Protein AF-A0AA39LJL6-F1 (afdb_monomer)

Organism: NCBI:txid289476

Sequence (755 aa):
MDDAKNMALLFFMDHLIQKNGRRTIHDLSCQFGARGFTEEMREAVGTTQEGLTDFLNNHPSLFTVEGDQVTLKGYGDMNGSNNPLLQAAGTNRTRDYVKEAVEFFEAKLTKFGPELQIKSLLGHRSQAAPEVRLVSGRHLKDFCEFLQAQTEFFVVEGDRVRLKNMPEPTEASIELDDEGKPLAGVKAKQAAVEFLRGVLEQNDDQPIPLDGFYQRFCERFSHAVRQEVATNPKELLQFLKLNRNVFFIRSNKVSLVKNRPEDGSESTGSTTDSDPPDNNNSLFPLNKNSLAHIGLVKALKPAQDAVSRIWDDLNQMDDAFVGIDFKLVTLGGQGEEFLSLVVCATNSQITVFDLAHSEVVLMESGLKELLESERIVKVMHDARRVSTLLAHRYAVNMRKVFDTQVAHAILQYEKFGKAINDQRSISFLNLQRVYYPQSIMMSDATPRKLSQSPSWGTRPITDDMLLSVVEECHCIVTALYRIMNAHLGPHMRGLFEEKCMEALLASPSRPPPQVPPIQNFGSYRSPRRVGPSASPVQSQSPMLIESPRPRMCDTLDIWISISLDAVSTLPRCRTEREMTSKNPPLKWTNADDGKTLIVTVDVPDLSVEEVNFDTNVFRLKATDSSRNLYDVALQLFGDVLGDQMRKSPGQQKLQIRVPKVDANEWPRLTAERAKCAWITADFANYSPLESRDEPLPDPLLDCAIQAPYKSFRQMLHPEYDEEVEESRRIAEESKRRVMKMMRDAKRKKKSDESA

InterPro domains:
  IPR002562 3'-5' exonuclease domain [PF01612] (341-465)
  IPR002562 3'-5' exonuclease domain [SM00474] (294-489)
  IPR007052 CS domain [PS51203] (581-670)
  IPR008978 HSP20-like chaperone [G3DSA:2.60.40.790] (581-696)
  IPR008978 HSP20-like chaperone [SSF49764] (591-685)
  IPR012337 Ribonuclease H-l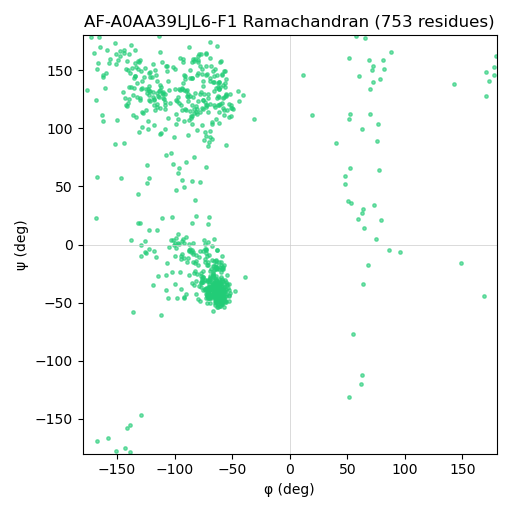ike superfamily [SSF53098] (283-489)
  IPR036397 Ribonuclease H superfamily [G3DSA:3.30.420.10] (271-504)
  IPR052144 piRNA biogenesis EXD1-related protein [PTHR46628] (59-478)
  IPR056589 Egal-1, winged helix domain [PF23713] (6-75)
  IPR056589 Egal-1, winged helix domain [PF23713] (100-165)
  IPR056589 Egal-1, winged helix domain [PF23713] (190-258)

Nearest PDB structures (foldseek):
  7krj-assembly1_C  TM=8.911E-01  e=1.426E-08  Homo sapiens
  7c45-assembly1_A  TM=6.837E-01  e=2.761E-08  Trypanosoma brucei brucei TREU927
  5fis-assembly1_B  TM=7.021E-01  e=4.788E-08  Bombyx mori
  2jki-assembly3_U  TM=7.926E-01  e=1.931E-05  Arabidopsis thaliana
  2kmw-assembly1_A  TM=5.940E-01  e=6.787E-06  Arabidopsis thaliana

Structure (mmCIF, N/CA/C/O backbone):
data_AF-A0AA39LJL6-F1
#
_entry.id   AF-A0AA39LJL6-F1
#
loop_
_atom_site.group_PDB
_atom_site.id
_atom_site.type_symbol
_atom_site.label_atom_id
_atom_site.label_alt_id
_atom_site.label_comp_id
_atom_site.label_asym_id
_atom_site.label_entity_id
_atom_site.label_seq_id
_atom_site.pdbx_PDB_ins_code
_atom_site.Cartn_x
_atom_site.Cartn_y
_atom_site.Cartn_z
_atom_site.occupancy
_atom_site.B_iso_or_equiv
_atom_site.auth_seq_id
_atom_site.auth_comp_id
_atom_site.auth_asym_id
_atom_site.auth_atom_id
_atom_site.pdbx_PDB_model_num
ATOM 1 N N . MET A 1 1 ? 31.251 -54.274 -17.473 1.00 52.75 1 MET A N 1
ATOM 2 C CA . MET A 1 1 ? 32.516 -53.815 -16.854 1.00 52.75 1 MET A CA 1
ATOM 3 C C . MET A 1 1 ? 32.936 -52.459 -17.412 1.00 52.75 1 MET A C 1
ATOM 5 O O . MET A 1 1 ? 33.186 -51.566 -16.617 1.00 52.75 1 MET A O 1
ATOM 9 N N . ASP A 1 2 ? 32.967 -52.256 -18.733 1.00 65.12 2 ASP A N 1
ATOM 10 C CA . ASP A 1 2 ? 33.416 -50.968 -19.295 1.00 65.12 2 ASP A CA 1
ATOM 11 C C . ASP A 1 2 ? 32.451 -49.793 -19.045 1.00 65.12 2 ASP A C 1
ATOM 13 O O . ASP A 1 2 ? 32.913 -48.675 -18.839 1.00 65.12 2 ASP A O 1
ATOM 17 N N . ASP A 1 3 ? 31.140 -50.032 -18.915 1.00 72.50 3 ASP A N 1
ATOM 18 C CA . ASP A 1 3 ? 30.189 -48.981 -18.511 1.00 72.50 3 ASP A CA 1
ATOM 19 C C . ASP A 1 3 ? 30.489 -48.419 -17.111 1.00 72.50 3 ASP A C 1
ATOM 21 O O . ASP A 1 3 ? 30.455 -47.206 -16.910 1.00 72.50 3 ASP A O 1
ATOM 25 N N . ALA A 1 4 ? 30.875 -49.274 -16.156 1.00 76.50 4 ALA A N 1
ATOM 26 C CA . ALA A 1 4 ? 31.262 -48.851 -14.809 1.00 76.50 4 ALA A CA 1
ATOM 27 C C . ALA A 1 4 ? 32.560 -48.021 -14.812 1.00 76.50 4 ALA A C 1
ATOM 29 O O . ALA A 1 4 ? 32.657 -47.028 -14.089 1.00 76.50 4 ALA A O 1
ATOM 30 N N . LYS A 1 5 ? 33.524 -48.359 -15.686 1.00 79.00 5 LYS A N 1
ATOM 31 C CA . LYS A 1 5 ? 34.720 -47.530 -15.924 1.00 79.00 5 LYS A CA 1
ATOM 32 C C . LYS A 1 5 ? 34.335 -46.169 -16.505 1.00 79.00 5 LYS A C 1
ATOM 34 O O . LYS A 1 5 ? 34.794 -45.148 -16.007 1.00 79.00 5 LYS A O 1
ATOM 39 N N . ASN A 1 6 ? 33.453 -46.133 -17.505 1.00 80.88 6 ASN A N 1
ATOM 40 C CA . ASN A 1 6 ? 32.987 -44.883 -18.113 1.00 80.88 6 ASN A CA 1
ATOM 41 C C . ASN A 1 6 ? 32.259 -43.981 -17.100 1.00 80.88 6 ASN A C 1
ATOM 43 O O . ASN A 1 6 ? 32.503 -42.775 -17.073 1.00 80.88 6 ASN A O 1
ATOM 47 N N . MET A 1 7 ? 31.434 -44.552 -16.217 1.00 80.19 7 MET A N 1
ATOM 48 C CA . MET A 1 7 ? 30.794 -43.800 -15.130 1.00 80.19 7 MET A CA 1
ATOM 49 C C . MET A 1 7 ? 31.815 -43.263 -14.119 1.00 80.19 7 MET A C 1
ATOM 51 O O . MET A 1 7 ? 31.715 -42.104 -13.716 1.00 80.19 7 MET A O 1
ATOM 55 N N . ALA A 1 8 ? 32.844 -44.041 -13.766 1.00 82.62 8 ALA A N 1
ATOM 56 C CA . ALA A 1 8 ? 33.945 -43.565 -12.928 1.00 82.62 8 ALA A CA 1
ATOM 57 C C . ALA A 1 8 ? 34.743 -42.417 -13.579 1.00 82.62 8 ALA A C 1
ATOM 59 O O . ALA A 1 8 ? 35.060 -41.436 -12.906 1.00 82.62 8 ALA A O 1
ATOM 60 N N . LEU A 1 9 ? 35.011 -42.483 -14.889 1.00 84.81 9 LEU A N 1
ATOM 61 C CA . LEU A 1 9 ? 35.675 -41.401 -15.628 1.00 84.81 9 LEU A CA 1
ATOM 62 C C . LEU A 1 9 ? 34.854 -40.107 -15.606 1.00 84.81 9 LEU A C 1
ATOM 64 O O . LEU A 1 9 ? 35.402 -39.044 -15.315 1.00 84.81 9 LEU A O 1
ATOM 68 N N . LEU A 1 10 ? 33.544 -40.192 -15.862 1.00 82.50 10 LEU A N 1
ATOM 69 C CA . LEU A 1 10 ? 32.638 -39.042 -15.790 1.00 82.50 10 LEU A CA 1
ATOM 70 C C . LEU A 1 10 ? 32.583 -38.450 -14.374 1.00 82.50 10 LEU A C 1
ATOM 72 O O . LEU A 1 10 ? 32.643 -37.231 -14.223 1.00 82.50 10 LEU A O 1
ATOM 76 N N . PHE A 1 11 ? 32.540 -39.301 -13.345 1.00 85.25 11 PHE A N 1
ATOM 77 C CA . PHE A 1 11 ? 32.537 -38.885 -11.943 1.00 85.25 11 PHE A CA 1
ATOM 78 C C . PHE A 1 11 ? 33.800 -38.091 -11.570 1.00 85.25 11 PHE A C 1
ATOM 80 O O . PHE A 1 11 ? 33.691 -36.993 -11.021 1.00 85.25 11 PHE A O 1
ATOM 87 N N . PHE A 1 12 ? 34.997 -38.590 -11.902 1.00 85.00 12 PHE A N 1
ATOM 88 C CA . PHE A 1 12 ? 36.243 -37.867 -11.618 1.00 85.00 12 PHE A CA 1
ATOM 89 C C . PHE A 1 12 ? 36.415 -36.613 -12.480 1.00 85.00 12 PHE A C 1
ATOM 91 O O . PHE A 1 12 ? 36.928 -35.604 -11.992 1.00 85.00 12 PHE A O 1
ATOM 98 N N . MET A 1 13 ? 35.944 -36.635 -13.730 1.00 79.69 13 MET A N 1
ATOM 99 C CA . MET A 1 13 ? 35.962 -35.463 -14.604 1.00 79.69 13 MET A CA 1
ATOM 100 C C . MET A 1 13 ? 35.087 -34.328 -14.047 1.00 79.69 13 MET A C 1
ATOM 102 O O . MET A 1 13 ? 35.556 -33.194 -13.982 1.00 79.69 13 MET A O 1
ATOM 106 N N . ASP A 1 14 ? 33.871 -34.619 -13.574 1.00 79.12 14 ASP A N 1
ATOM 107 C CA . ASP A 1 14 ? 32.998 -33.633 -12.919 1.00 79.12 14 ASP A CA 1
ATOM 108 C C . ASP A 1 14 ? 33.641 -33.058 -11.640 1.00 79.12 14 ASP A C 1
ATOM 110 O O . ASP A 1 14 ? 33.754 -31.839 -11.489 1.00 79.12 14 ASP A O 1
ATOM 114 N N . HIS A 1 15 ? 34.195 -33.909 -10.768 1.00 77.12 15 HIS A N 1
ATOM 115 C CA . HIS A 1 15 ? 34.875 -33.460 -9.542 1.00 77.12 15 HIS A CA 1
ATOM 116 C C . HIS A 1 15 ? 36.106 -32.575 -9.815 1.00 77.12 15 HIS A C 1
ATOM 118 O O . HIS A 1 15 ? 36.378 -31.641 -9.053 1.00 77.12 15 HIS A O 1
ATOM 124 N N . LEU A 1 16 ? 36.833 -32.820 -10.911 1.00 79.19 16 LEU A N 1
ATOM 125 C CA . LEU A 1 16 ? 37.924 -31.955 -11.368 1.00 79.19 16 LEU A CA 1
ATOM 126 C C . LEU A 1 16 ? 37.394 -30.636 -11.958 1.00 79.19 16 LEU A C 1
ATOM 128 O O . LEU A 1 16 ? 37.888 -29.569 -11.584 1.00 79.19 16 LEU A O 1
ATOM 132 N N . ILE A 1 17 ? 36.366 -30.671 -12.814 1.00 76.81 17 ILE A N 1
ATOM 133 C CA . ILE A 1 17 ? 35.735 -29.477 -13.414 1.00 76.81 17 ILE A CA 1
ATOM 134 C C . ILE A 1 17 ? 35.203 -28.528 -12.332 1.00 76.81 17 ILE A C 1
ATOM 136 O O . ILE A 1 17 ? 35.492 -27.329 -12.364 1.00 76.81 17 ILE A O 1
ATOM 140 N N . GLN A 1 18 ? 34.505 -29.056 -11.322 1.00 74.44 18 GLN A N 1
ATOM 141 C CA . GLN A 1 18 ? 33.979 -28.280 -10.191 1.00 74.44 18 GLN A CA 1
ATOM 142 C C . GLN A 1 18 ? 35.065 -27.548 -9.383 1.00 74.44 18 GLN A C 1
ATOM 144 O O . GLN A 1 18 ? 34.750 -26.643 -8.605 1.00 74.44 18 GLN A O 1
ATOM 149 N N . LYS A 1 19 ? 36.342 -27.935 -9.523 1.00 67.75 19 LYS A N 1
ATOM 150 C CA . LYS A 1 19 ? 37.458 -27.450 -8.701 1.00 67.75 19 LYS A CA 1
ATOM 151 C C . LYS A 1 19 ? 38.686 -27.018 -9.517 1.00 67.75 19 LYS A C 1
ATOM 153 O O . LYS A 1 19 ? 39.826 -27.261 -9.116 1.00 67.75 19 LYS A O 1
ATOM 158 N N . ASN A 1 20 ? 38.449 -26.295 -10.611 1.00 69.75 20 ASN A N 1
ATOM 159 C CA . ASN A 1 20 ? 39.468 -25.676 -11.474 1.00 69.75 20 ASN A CA 1
ATOM 160 C C . ASN A 1 20 ? 40.414 -26.669 -12.184 1.00 69.75 20 ASN A C 1
ATOM 162 O O . ASN A 1 20 ? 41.567 -26.338 -12.444 1.00 69.75 20 ASN A O 1
ATOM 166 N N . GLY A 1 21 ? 39.942 -27.877 -12.493 1.00 75.06 21 GLY A N 1
ATOM 167 C CA . GLY A 1 21 ? 40.648 -28.842 -13.340 1.00 75.06 21 GLY A CA 1
ATOM 168 C C . GLY A 1 21 ? 41.837 -29.555 -12.694 1.00 75.06 21 GLY A C 1
ATOM 169 O O . GLY A 1 21 ? 42.499 -30.314 -13.391 1.00 75.06 21 GLY A O 1
ATOM 170 N N . ARG A 1 22 ? 42.119 -29.350 -11.397 1.00 81.25 22 ARG A N 1
ATOM 171 C CA . ARG A 1 22 ? 43.263 -29.969 -10.696 1.00 81.25 22 ARG A CA 1
ATOM 172 C C . ARG A 1 22 ? 42.926 -30.442 -9.279 1.00 81.25 22 ARG A C 1
ATOM 174 O O . ARG A 1 22 ? 42.308 -29.697 -8.514 1.00 81.25 22 ARG A O 1
ATOM 181 N N . ARG A 1 23 ? 43.357 -31.646 -8.893 1.00 83.88 23 ARG A N 1
ATOM 182 C CA . ARG A 1 23 ? 43.227 -32.218 -7.532 1.00 83.88 23 ARG A CA 1
ATOM 183 C C . ARG A 1 23 ? 44.402 -33.129 -7.187 1.00 83.88 23 ARG A C 1
ATOM 185 O O . ARG A 1 23 ? 45.160 -33.487 -8.078 1.00 83.88 23 ARG A O 1
ATOM 192 N N . THR A 1 24 ? 44.562 -33.486 -5.914 1.00 87.75 24 THR A N 1
ATOM 193 C CA . THR A 1 24 ? 45.499 -34.550 -5.529 1.00 87.75 24 THR A CA 1
ATOM 194 C C . THR A 1 24 ? 44.869 -35.934 -5.685 1.00 87.75 24 THR A C 1
ATOM 196 O O . THR A 1 24 ? 43.641 -36.058 -5.667 1.00 87.75 24 THR A O 1
ATOM 199 N N . ILE A 1 25 ? 45.681 -36.986 -5.819 1.00 87.12 25 ILE A N 1
ATOM 200 C CA . ILE A 1 25 ? 45.177 -38.368 -5.865 1.00 87.12 25 ILE A CA 1
ATOM 201 C C . ILE A 1 25 ? 44.560 -38.730 -4.507 1.00 87.12 25 ILE A C 1
ATOM 203 O O . ILE A 1 25 ? 43.500 -39.353 -4.465 1.00 87.12 25 ILE A O 1
ATOM 207 N N . HIS A 1 26 ? 45.157 -38.263 -3.405 1.00 82.69 26 HIS A N 1
ATOM 208 C CA . HIS A 1 26 ? 44.580 -38.375 -2.063 1.00 82.69 26 HIS A CA 1
ATOM 209 C C . HIS A 1 26 ? 43.162 -37.766 -1.961 1.00 82.69 26 HIS A C 1
ATOM 211 O O . HIS A 1 26 ? 42.234 -38.427 -1.499 1.00 82.69 26 HIS A O 1
ATOM 217 N N . ASP A 1 27 ? 42.943 -36.535 -2.443 1.00 83.56 27 ASP A N 1
ATOM 218 C CA . ASP A 1 27 ? 41.620 -35.886 -2.383 1.00 83.56 27 ASP A CA 1
ATOM 219 C C . ASP A 1 27 ? 40.552 -36.622 -3.211 1.00 83.56 27 ASP A C 1
ATOM 221 O O . ASP A 1 27 ? 39.363 -36.602 -2.866 1.00 83.56 27 ASP A O 1
ATOM 225 N N . LEU A 1 28 ? 40.967 -37.244 -4.321 1.00 85.12 28 LEU A N 1
ATOM 226 C CA . LEU A 1 28 ? 40.095 -38.030 -5.193 1.00 85.12 28 LEU A CA 1
ATOM 227 C C . LEU A 1 28 ? 39.793 -39.414 -4.596 1.00 85.12 28 LEU A C 1
ATOM 229 O O . LEU A 1 28 ? 38.651 -39.862 -4.688 1.00 85.12 28 LEU A O 1
ATOM 233 N N . SER A 1 29 ? 40.750 -40.062 -3.921 1.00 83.12 29 SER A N 1
ATOM 234 C CA . SER A 1 29 ? 40.526 -41.356 -3.255 1.00 83.12 29 SER A CA 1
ATOM 235 C C . SER A 1 29 ? 39.564 -41.235 -2.066 1.00 83.12 29 SER A C 1
ATOM 237 O O . SER A 1 29 ? 38.728 -42.116 -1.852 1.00 83.12 29 SER A O 1
ATOM 239 N N . CYS A 1 30 ? 39.553 -40.094 -1.364 1.00 83.69 30 CYS A N 1
ATOM 240 C CA . CYS A 1 30 ? 38.527 -39.786 -0.361 1.00 83.69 30 CYS A CA 1
ATOM 241 C C . CYS A 1 30 ? 37.087 -39.775 -0.925 1.00 83.69 30 CYS A C 1
ATOM 243 O O . CYS A 1 30 ? 36.139 -39.959 -0.160 1.00 83.69 30 CYS A O 1
ATOM 245 N N . GLN A 1 31 ? 36.889 -39.607 -2.242 1.00 80.81 31 GLN A N 1
ATOM 246 C CA . GLN A 1 31 ? 35.553 -39.633 -2.860 1.00 80.81 31 GLN A CA 1
ATOM 247 C C . GLN A 1 31 ? 34.982 -41.048 -3.047 1.00 80.81 31 GLN A C 1
ATOM 249 O O . GLN A 1 31 ? 33.805 -41.182 -3.373 1.00 80.81 31 GLN A O 1
ATOM 254 N N . PHE A 1 32 ? 35.741 -42.116 -2.770 1.00 82.56 32 PHE A N 1
ATOM 255 C CA . PHE A 1 32 ? 35.222 -43.493 -2.813 1.00 82.56 32 PHE A CA 1
ATOM 256 C C . PHE A 1 32 ? 34.066 -43.758 -1.829 1.00 82.56 32 PHE A C 1
ATOM 258 O O . PHE A 1 32 ? 33.324 -44.729 -2.004 1.00 82.56 32 PHE A O 1
ATOM 265 N N . GLY A 1 33 ? 33.908 -42.917 -0.799 1.00 74.56 33 GLY A N 1
ATOM 266 C CA . GLY A 1 33 ? 32.777 -42.929 0.138 1.00 74.56 33 GLY A CA 1
ATOM 267 C C . GLY A 1 33 ? 31.660 -41.924 -0.184 1.00 74.56 33 GLY A C 1
ATOM 268 O O . GLY A 1 33 ? 30.704 -41.820 0.583 1.00 74.56 33 GLY A O 1
ATOM 269 N N . ALA A 1 34 ? 31.768 -41.155 -1.273 1.00 78.06 34 ALA A N 1
ATOM 270 C CA . ALA A 1 34 ? 30.808 -40.108 -1.607 1.00 78.06 34 ALA A CA 1
ATOM 271 C C . ALA A 1 34 ? 29.471 -40.678 -2.111 1.00 78.06 34 ALA A C 1
ATOM 273 O O . ALA A 1 34 ? 29.411 -41.693 -2.811 1.00 78.06 34 ALA A O 1
ATOM 274 N N . ARG A 1 35 ? 28.372 -39.983 -1.790 1.00 60.84 35 ARG A N 1
ATOM 275 C CA . ARG A 1 35 ? 27.005 -40.363 -2.179 1.00 60.84 35 ARG A CA 1
ATOM 276 C C . ARG A 1 35 ? 26.804 -40.176 -3.689 1.00 60.84 35 ARG A C 1
ATOM 278 O O . ARG A 1 35 ? 26.368 -39.120 -4.132 1.00 60.84 35 ARG A O 1
ATOM 285 N N . GLY A 1 36 ? 27.131 -41.214 -4.453 1.00 69.50 36 GLY A N 1
ATOM 286 C CA . GLY A 1 36 ? 27.108 -41.225 -5.920 1.00 69.50 36 GLY A CA 1
ATOM 287 C C . GLY A 1 36 ? 28.165 -42.142 -6.545 1.00 69.50 36 GLY A C 1
ATOM 288 O O . GLY A 1 36 ? 28.029 -42.502 -7.708 1.00 69.50 36 GLY A O 1
ATOM 289 N N . PHE A 1 37 ? 29.180 -42.562 -5.782 1.00 83.12 37 PHE A N 1
ATOM 290 C CA . PHE A 1 37 ? 30.172 -43.540 -6.229 1.00 83.12 37 PHE A CA 1
ATOM 291 C C . PHE A 1 37 ? 29.655 -44.965 -5.966 1.00 83.12 37 PHE A C 1
ATOM 293 O O . PHE A 1 37 ? 29.497 -45.361 -4.809 1.00 83.12 37 PHE A O 1
ATOM 300 N N . THR A 1 38 ? 29.321 -45.719 -7.019 1.00 82.44 38 THR A N 1
ATOM 301 C CA . THR A 1 38 ? 28.709 -47.054 -6.878 1.00 82.44 38 THR A CA 1
ATOM 302 C C . THR A 1 38 ? 29.741 -48.140 -6.564 1.00 82.44 38 THR A C 1
ATOM 304 O O . THR A 1 38 ? 30.943 -47.973 -6.775 1.00 82.44 38 THR A O 1
ATOM 307 N N . GLU A 1 39 ? 29.271 -49.284 -6.065 1.00 79.31 39 GLU A N 1
ATOM 308 C CA . GLU A 1 39 ? 30.121 -50.453 -5.802 1.00 79.31 39 GLU A CA 1
ATOM 309 C C . GLU A 1 39 ? 30.764 -50.989 -7.096 1.00 79.31 39 GLU A C 1
ATOM 311 O O . GLU A 1 39 ? 31.955 -51.275 -7.123 1.00 79.31 39 GLU A O 1
ATOM 316 N N . GLU A 1 40 ? 30.029 -50.962 -8.209 1.00 81.31 40 GLU A N 1
ATOM 317 C CA . GLU A 1 40 ? 30.520 -51.310 -9.550 1.00 81.31 40 GLU A CA 1
ATOM 318 C C . GLU A 1 40 ? 31.632 -50.360 -10.042 1.00 81.31 40 GLU A C 1
ATOM 320 O O . GLU A 1 40 ? 32.613 -50.799 -10.644 1.00 81.31 40 GLU A O 1
ATOM 325 N N . MET A 1 41 ? 31.527 -49.051 -9.762 1.00 80.50 41 MET A N 1
ATOM 326 C CA . MET A 1 41 ? 32.601 -48.082 -10.038 1.00 80.50 41 MET A CA 1
ATOM 327 C C . MET A 1 41 ? 33.831 -48.344 -9.154 1.00 80.50 41 MET A C 1
ATOM 329 O O . MET A 1 41 ? 34.963 -48.171 -9.602 1.00 80.50 41 MET A O 1
ATOM 333 N N . ARG A 1 42 ? 33.624 -48.799 -7.913 1.00 82.00 42 ARG A N 1
ATOM 334 C CA . ARG A 1 42 ? 34.694 -49.154 -6.971 1.00 82.00 42 ARG A CA 1
ATOM 335 C C . ARG A 1 42 ? 35.445 -50.419 -7.391 1.00 82.00 42 ARG A C 1
ATOM 337 O O . ARG A 1 42 ? 36.667 -50.443 -7.290 1.00 82.00 42 ARG A O 1
ATOM 344 N N . GLU A 1 43 ? 34.755 -51.429 -7.917 1.00 81.12 43 GLU A N 1
ATOM 345 C CA . GLU A 1 43 ? 35.398 -52.599 -8.536 1.00 81.12 43 GLU A CA 1
ATOM 346 C C . GLU A 1 43 ? 36.179 -52.229 -9.809 1.00 81.12 43 GLU A C 1
ATOM 348 O O . GLU A 1 43 ? 37.233 -52.800 -10.078 1.00 81.12 43 GLU A O 1
ATOM 353 N N . ALA A 1 44 ? 35.691 -51.252 -10.581 1.00 81.12 44 ALA A N 1
ATOM 354 C CA . ALA A 1 44 ? 36.303 -50.826 -11.840 1.00 81.12 44 ALA A CA 1
ATOM 355 C C . ALA A 1 44 ? 37.574 -49.962 -11.681 1.00 81.12 44 ALA A C 1
ATOM 357 O O . ALA A 1 44 ? 38.430 -49.981 -12.566 1.00 81.12 44 ALA A O 1
ATOM 358 N N . VAL A 1 45 ? 37.680 -49.202 -10.584 1.00 81.12 45 VAL A N 1
ATOM 359 C CA . VAL A 1 45 ? 38.801 -48.284 -10.274 1.00 81.12 45 VAL A CA 1
ATOM 360 C C . VAL A 1 45 ? 39.769 -48.873 -9.239 1.00 81.12 45 VAL A C 1
ATOM 362 O O . VAL A 1 45 ? 40.935 -48.489 -9.184 1.00 81.12 45 VAL A O 1
ATOM 365 N N . GLY A 1 46 ? 39.298 -49.812 -8.417 1.00 80.50 46 GLY A N 1
ATOM 366 C CA . GLY A 1 46 ? 40.008 -50.299 -7.239 1.00 80.50 46 GLY A CA 1
ATOM 367 C C . GLY A 1 46 ? 39.722 -49.463 -5.986 1.00 80.50 46 GLY A C 1
ATOM 368 O O . GLY A 1 46 ? 39.177 -48.362 -6.036 1.00 80.50 46 GLY A O 1
ATOM 369 N N . THR A 1 47 ? 40.086 -50.014 -4.828 1.00 77.94 47 THR A N 1
ATOM 370 C CA . THR A 1 47 ? 39.825 -49.431 -3.497 1.00 77.94 47 THR A CA 1
ATOM 371 C C . THR A 1 47 ? 41.016 -48.685 -2.895 1.00 77.94 47 THR A C 1
ATOM 373 O O . THR A 1 47 ? 40.894 -48.121 -1.808 1.00 77.94 47 THR A O 1
ATOM 376 N N . THR A 1 48 ? 42.168 -48.676 -3.570 1.00 83.44 48 THR A N 1
ATOM 377 C CA . THR A 1 48 ? 43.423 -48.086 -3.083 1.00 83.44 48 THR A CA 1
ATOM 378 C C . THR A 1 48 ? 43.808 -46.839 -3.882 1.00 83.44 48 THR A C 1
ATOM 380 O O . THR A 1 48 ? 43.405 -46.665 -5.033 1.00 83.44 48 THR A O 1
ATOM 383 N N . GLN A 1 49 ? 44.623 -45.965 -3.281 1.00 82.31 49 GLN A N 1
ATOM 384 C CA . GLN A 1 49 ? 45.174 -44.787 -3.965 1.00 82.31 49 GLN A CA 1
ATOM 385 C C . GLN A 1 49 ? 46.060 -45.189 -5.162 1.00 82.31 49 GLN A C 1
ATOM 387 O O . GLN A 1 49 ? 46.048 -44.518 -6.191 1.00 82.31 49 GLN A O 1
ATOM 392 N N . GLU A 1 50 ? 46.764 -46.318 -5.058 1.00 82.69 50 GLU A N 1
ATOM 393 C CA . GLU A 1 50 ? 47.550 -46.919 -6.145 1.00 82.69 50 GLU A CA 1
ATOM 394 C C . GLU A 1 50 ? 46.645 -47.356 -7.311 1.00 82.69 50 GLU A C 1
ATOM 396 O O . GLU A 1 50 ? 46.874 -46.940 -8.443 1.00 82.69 50 GLU A O 1
ATOM 401 N N . GLY A 1 51 ? 45.543 -48.068 -7.035 1.00 84.25 51 GLY A N 1
ATOM 402 C CA . GLY A 1 51 ? 44.568 -48.462 -8.062 1.00 84.25 51 GLY A CA 1
ATOM 403 C C . GLY A 1 51 ? 43.934 -47.266 -8.782 1.00 84.25 51 GLY A C 1
ATOM 404 O O . GLY A 1 51 ? 43.835 -47.265 -10.008 1.00 84.25 51 GLY A O 1
ATOM 405 N N . LEU A 1 52 ? 43.607 -46.195 -8.048 1.00 86.88 52 LEU A N 1
ATOM 406 C CA . LEU A 1 52 ? 43.147 -44.934 -8.643 1.00 86.88 52 LEU A CA 1
ATOM 407 C C . LEU A 1 52 ? 44.211 -44.289 -9.546 1.00 86.88 52 LEU A C 1
ATOM 409 O O . LEU A 1 52 ? 43.879 -43.749 -10.602 1.00 86.88 52 LEU A O 1
ATOM 413 N N . THR A 1 53 ? 45.481 -44.348 -9.141 1.00 86.12 53 THR A N 1
ATOM 414 C CA . THR A 1 53 ? 46.612 -43.814 -9.915 1.00 86.12 53 THR A CA 1
ATOM 415 C C . THR A 1 53 ? 46.749 -44.560 -11.242 1.00 86.12 53 THR A C 1
ATOM 417 O O . THR A 1 53 ? 46.793 -43.931 -12.300 1.00 86.12 53 THR A O 1
ATOM 420 N N . ASP A 1 54 ? 46.724 -45.892 -11.205 1.00 85.81 54 ASP A N 1
ATOM 421 C CA . ASP A 1 54 ? 46.787 -46.743 -12.396 1.00 85.81 54 ASP A CA 1
ATOM 422 C C . ASP A 1 54 ? 45.555 -46.567 -13.295 1.00 85.81 54 ASP A C 1
ATOM 424 O O . ASP A 1 54 ? 45.677 -46.478 -14.518 1.00 85.81 54 ASP A O 1
ATOM 428 N N . PHE A 1 55 ? 44.360 -46.443 -12.710 1.00 87.81 55 PHE A N 1
ATOM 429 C CA . PHE A 1 55 ? 43.128 -46.166 -13.448 1.00 87.81 55 PHE A CA 1
ATOM 430 C C . PHE A 1 55 ? 43.208 -44.841 -14.219 1.00 87.81 55 PHE A C 1
ATOM 432 O O . PHE A 1 55 ? 42.913 -44.805 -15.412 1.00 87.81 55 PHE A O 1
ATOM 439 N N . LEU A 1 56 ? 43.660 -43.756 -13.582 1.00 86.81 56 LEU A N 1
ATOM 440 C CA . LEU A 1 56 ? 43.798 -42.451 -14.240 1.00 86.81 56 LEU A CA 1
ATOM 441 C C . LEU A 1 56 ? 44.926 -42.444 -15.287 1.00 86.81 56 LEU A C 1
ATOM 443 O O . LEU A 1 56 ? 44.753 -41.867 -16.363 1.00 86.81 56 LEU A O 1
ATOM 447 N N . ASN A 1 57 ? 46.037 -43.143 -15.028 1.00 84.75 57 ASN A N 1
ATOM 448 C CA . ASN A 1 57 ? 47.139 -43.314 -15.983 1.00 84.75 57 ASN A CA 1
ATOM 449 C C . ASN A 1 57 ? 46.740 -44.105 -17.239 1.00 84.75 57 ASN A C 1
ATOM 451 O O . ASN A 1 57 ? 47.277 -43.841 -18.314 1.00 84.75 57 ASN A O 1
ATOM 455 N N . ASN A 1 58 ? 45.765 -45.014 -17.142 1.00 85.50 58 ASN A N 1
ATOM 456 C CA . ASN A 1 58 ? 45.189 -45.710 -18.298 1.00 85.50 58 ASN A CA 1
ATOM 457 C C . ASN A 1 58 ? 44.332 -44.799 -19.205 1.00 85.50 58 ASN A C 1
ATOM 459 O O . ASN A 1 58 ? 43.985 -45.198 -20.318 1.00 85.50 58 ASN A O 1
ATOM 463 N N . HIS A 1 59 ? 44.037 -43.558 -18.790 1.00 83.19 59 HIS A N 1
ATOM 464 C CA . HIS A 1 59 ? 43.278 -42.574 -19.574 1.00 83.19 59 HIS A CA 1
ATOM 465 C C . HIS A 1 59 ? 44.055 -41.257 -19.819 1.00 83.19 59 HIS A C 1
ATOM 467 O O . HIS A 1 59 ? 43.555 -40.160 -19.532 1.00 83.19 59 HIS A O 1
ATOM 473 N N . PRO A 1 60 ? 45.255 -41.319 -20.441 1.00 79.75 60 PRO A N 1
ATOM 474 C CA . PRO A 1 60 ? 46.153 -40.174 -20.606 1.00 79.75 60 PRO A CA 1
ATOM 475 C C . PRO A 1 60 ? 45.663 -39.154 -21.648 1.00 79.75 60 PRO A C 1
ATOM 477 O O . PRO A 1 60 ? 46.295 -38.117 -21.844 1.00 79.75 60 PRO A O 1
ATOM 480 N N . SER A 1 61 ? 44.563 -39.427 -22.355 1.00 77.50 61 SER A N 1
ATOM 481 C CA . SER A 1 61 ? 43.884 -38.458 -23.223 1.00 77.50 61 SER A CA 1
ATOM 482 C C . SER A 1 61 ? 43.052 -37.441 -22.437 1.00 77.50 61 SER A C 1
ATOM 484 O O . SER A 1 61 ? 42.818 -36.346 -22.939 1.00 77.50 61 SER A O 1
ATOM 486 N N . LEU A 1 62 ? 42.612 -37.796 -21.224 1.00 77.62 62 LEU A N 1
ATOM 487 C CA . LEU A 1 62 ? 41.762 -36.962 -20.369 1.00 77.62 62 LEU A CA 1
ATOM 488 C C . LEU A 1 62 ? 42.537 -36.391 -19.181 1.00 77.62 62 LEU A C 1
ATOM 490 O O . LEU A 1 62 ? 42.357 -35.222 -18.849 1.00 77.62 62 LEU A O 1
ATOM 494 N N . PHE A 1 63 ? 43.429 -37.173 -18.572 1.00 84.75 63 PHE A N 1
ATOM 495 C CA . PHE A 1 63 ? 44.156 -36.766 -17.370 1.00 84.75 63 PHE A CA 1
ATOM 496 C C . PHE A 1 63 ? 45.671 -36.694 -17.604 1.00 84.75 63 PHE A C 1
ATOM 498 O O . PHE A 1 63 ? 46.240 -37.420 -18.421 1.00 84.75 63 PHE A O 1
ATOM 505 N N . THR A 1 64 ? 46.328 -35.806 -16.863 1.00 83.88 64 THR A N 1
ATOM 506 C CA . THR A 1 64 ? 47.772 -35.807 -16.613 1.00 83.88 64 THR A CA 1
ATOM 507 C C . THR A 1 64 ? 47.969 -36.086 -15.129 1.00 83.88 64 THR A C 1
ATOM 509 O O . THR A 1 64 ? 47.384 -35.376 -14.309 1.00 83.88 64 THR A O 1
ATOM 512 N N . VAL A 1 65 ? 48.775 -37.088 -14.781 1.00 84.69 65 VAL A N 1
ATOM 513 C CA . VAL A 1 65 ? 49.127 -37.404 -13.391 1.00 84.69 65 VAL A CA 1
ATOM 514 C C . VAL A 1 65 ? 50.617 -37.125 -13.189 1.00 84.69 65 VAL A C 1
ATOM 516 O O . VAL A 1 65 ? 51.459 -37.738 -13.839 1.00 84.69 65 VAL A O 1
ATOM 519 N N . GLU A 1 66 ? 50.939 -36.185 -12.305 1.00 81.44 66 GLU A N 1
ATOM 520 C CA . GLU A 1 66 ? 52.303 -35.785 -11.946 1.00 81.44 66 GLU A CA 1
ATOM 521 C C . GLU A 1 66 ? 52.496 -35.949 -10.433 1.00 81.44 66 GLU A C 1
ATOM 523 O O . GLU A 1 66 ? 52.061 -35.121 -9.629 1.00 81.44 66 GLU A O 1
ATOM 528 N N . GLY A 1 67 ? 53.129 -37.054 -10.028 1.00 81.62 67 GLY A N 1
ATOM 529 C CA . GLY A 1 67 ? 53.270 -37.413 -8.615 1.00 81.62 67 GLY A CA 1
ATOM 530 C C . GLY A 1 67 ? 51.905 -37.642 -7.964 1.00 81.62 67 GLY A C 1
ATOM 531 O O . GLY A 1 67 ? 51.154 -38.502 -8.405 1.00 81.62 67 GLY A O 1
ATOM 532 N N . ASP A 1 68 ? 51.579 -36.857 -6.934 1.00 81.62 68 ASP A N 1
ATOM 533 C CA . ASP A 1 68 ? 50.264 -36.870 -6.274 1.00 81.62 68 ASP A CA 1
ATOM 534 C C . ASP A 1 68 ? 49.260 -35.885 -6.913 1.00 81.62 68 ASP A C 1
ATOM 536 O O . ASP A 1 68 ? 48.175 -35.711 -6.379 1.00 81.62 68 ASP A O 1
ATOM 540 N N . GLN A 1 69 ? 49.561 -35.216 -8.036 1.00 82.38 69 GLN A N 1
ATOM 541 C CA . GLN A 1 69 ? 48.650 -34.241 -8.658 1.00 82.38 69 GLN A CA 1
ATOM 542 C C . GLN A 1 69 ? 48.027 -34.747 -9.967 1.00 82.38 69 GLN A C 1
ATOM 544 O O . GLN A 1 69 ? 48.725 -35.151 -10.890 1.00 82.38 69 GLN A O 1
ATOM 549 N N . VAL A 1 70 ? 46.702 -34.647 -10.071 1.00 85.12 70 VAL A N 1
ATOM 550 C CA . VAL A 1 70 ? 45.894 -34.971 -11.254 1.00 85.12 70 VAL A CA 1
ATOM 551 C C . VAL A 1 70 ? 45.354 -33.682 -11.865 1.00 85.12 70 VAL A C 1
ATOM 553 O O . VAL A 1 70 ? 44.672 -32.910 -11.186 1.00 85.12 70 VAL A O 1
ATOM 556 N N . THR A 1 71 ? 45.612 -33.471 -13.154 1.00 81.25 71 THR A N 1
ATOM 557 C CA . THR A 1 71 ? 45.118 -32.328 -13.937 1.00 81.25 71 THR A CA 1
ATOM 558 C C . THR A 1 71 ? 44.308 -32.808 -15.142 1.00 81.25 71 THR A C 1
ATOM 560 O O . THR A 1 71 ? 44.708 -33.741 -15.834 1.00 81.25 71 THR A O 1
ATOM 563 N N . LEU A 1 72 ? 43.168 -32.170 -15.413 1.00 83.69 72 LEU A N 1
ATOM 564 C CA . LEU A 1 72 ? 42.307 -32.456 -16.561 1.00 83.69 72 LEU A CA 1
ATOM 565 C C . LEU A 1 72 ? 42.842 -31.757 -17.824 1.00 83.69 72 LEU A C 1
ATOM 567 O O . LEU A 1 72 ? 42.917 -30.526 -17.884 1.00 83.69 72 LEU A O 1
ATOM 571 N N . LYS A 1 73 ? 43.194 -32.529 -18.856 1.00 70.12 73 LYS A N 1
ATOM 572 C CA . LYS A 1 73 ? 43.692 -31.995 -20.131 1.00 70.12 73 LYS A CA 1
ATOM 573 C C . LYS A 1 73 ? 42.610 -31.172 -20.833 1.00 70.12 73 LYS A C 1
ATOM 575 O O . LYS A 1 73 ? 41.455 -31.576 -20.914 1.00 70.12 73 LYS A O 1
ATOM 580 N N . GLY A 1 74 ? 42.998 -30.001 -21.340 1.00 64.12 74 GLY A N 1
ATOM 581 C CA . GLY A 1 74 ? 42.087 -29.032 -21.960 1.00 64.12 74 GLY A CA 1
ATOM 582 C C . GLY A 1 74 ? 41.405 -28.061 -20.985 1.00 64.12 74 GLY A C 1
ATOM 583 O O . GLY A 1 74 ? 40.744 -27.130 -21.438 1.00 64.12 74 GLY A O 1
ATOM 584 N N . TYR A 1 75 ? 41.592 -28.210 -19.667 1.00 53.88 75 TYR A N 1
ATOM 585 C CA . TYR A 1 75 ? 41.048 -27.291 -18.661 1.00 53.88 75 TYR A CA 1
ATOM 586 C C . TYR A 1 75 ? 42.140 -26.344 -18.128 1.00 53.88 75 TYR A C 1
ATOM 588 O O . TYR A 1 75 ? 42.683 -26.545 -17.044 1.00 53.88 75 TYR A O 1
ATOM 596 N N . GLY A 1 76 ? 42.483 -25.303 -18.897 1.00 47.47 76 GLY A N 1
ATOM 597 C CA . GLY A 1 76 ? 43.450 -24.280 -18.462 1.00 47.47 76 GLY A CA 1
ATOM 598 C C . GLY A 1 76 ? 43.921 -23.316 -19.555 1.00 47.47 76 GLY A C 1
ATOM 599 O O . GLY A 1 76 ? 43.912 -22.107 -19.341 1.00 47.47 76 GLY A O 1
ATOM 600 N N . ASP A 1 77 ? 44.244 -23.824 -20.748 1.00 40.78 77 ASP A N 1
ATOM 601 C CA . ASP A 1 77 ? 44.837 -23.039 -21.847 1.00 40.78 77 ASP A CA 1
ATOM 602 C C . ASP A 1 77 ? 43.796 -22.307 -22.720 1.00 40.78 77 ASP A C 1
ATOM 604 O O . ASP A 1 77 ? 43.745 -22.442 -23.942 1.00 40.78 77 ASP A O 1
ATOM 608 N N . MET A 1 78 ? 42.941 -21.499 -22.089 1.00 51.78 78 MET A N 1
ATOM 609 C CA . MET A 1 78 ? 41.905 -20.690 -22.753 1.00 51.78 78 MET A CA 1
ATOM 610 C C . MET A 1 78 ? 42.384 -19.258 -23.060 1.00 51.78 78 MET A C 1
ATOM 612 O O . MET A 1 78 ? 41.744 -18.281 -22.683 1.00 51.78 78 MET A O 1
ATOM 616 N N . ASN A 1 79 ? 43.501 -19.126 -23.787 1.00 37.91 79 ASN A N 1
ATOM 617 C CA . ASN A 1 79 ? 43.984 -17.842 -24.319 1.00 37.91 79 ASN A CA 1
ATOM 618 C C . ASN A 1 79 ? 43.795 -17.748 -25.847 1.00 37.91 79 ASN A C 1
ATOM 620 O O . ASN A 1 79 ? 44.737 -17.887 -26.623 1.00 37.91 79 ASN A O 1
ATOM 624 N N . GLY A 1 80 ? 42.549 -17.484 -26.255 1.00 50.56 80 GLY A N 1
ATOM 625 C CA . GLY A 1 80 ? 42.153 -16.625 -27.388 1.00 50.56 80 GLY A CA 1
ATOM 626 C C . GLY A 1 80 ? 42.532 -16.950 -28.846 1.00 50.56 80 GLY A C 1
ATOM 627 O O . GLY A 1 80 ? 41.742 -16.615 -29.723 1.00 50.56 80 GLY A O 1
ATOM 628 N N . SER A 1 81 ? 43.693 -17.545 -29.146 1.00 41.34 81 SER A N 1
ATOM 629 C CA . SER A 1 81 ? 44.362 -17.245 -30.431 1.00 41.34 81 SER A CA 1
ATOM 630 C C . SER A 1 81 ? 44.800 -18.427 -31.302 1.00 41.34 81 SER A C 1
ATOM 632 O O . SER A 1 81 ? 45.176 -18.186 -32.443 1.00 41.34 81 SER A O 1
ATOM 634 N N . ASN A 1 82 ? 44.770 -19.681 -30.836 1.00 41.56 82 ASN A N 1
ATOM 635 C CA . ASN A 1 82 ? 45.111 -20.844 -31.676 1.00 41.56 82 ASN A CA 1
ATOM 636 C C . ASN A 1 82 ? 44.341 -22.100 -31.244 1.00 41.56 82 ASN A C 1
ATOM 638 O O . ASN A 1 82 ? 44.662 -22.702 -30.225 1.00 41.56 82 ASN A O 1
ATOM 642 N N . ASN A 1 83 ? 43.350 -22.522 -32.037 1.00 43.47 83 ASN A N 1
ATOM 643 C CA . ASN A 1 83 ? 42.582 -23.742 -31.783 1.00 43.47 83 ASN A CA 1
ATOM 644 C C . ASN A 1 83 ? 42.645 -24.708 -32.988 1.00 43.47 83 ASN A C 1
ATOM 646 O O . ASN A 1 83 ? 41.968 -24.467 -33.991 1.00 43.47 83 ASN A O 1
ATOM 650 N N . PRO A 1 84 ? 43.404 -25.821 -32.901 1.00 43.69 84 PRO A N 1
ATOM 651 C CA . PRO A 1 84 ? 43.469 -26.829 -33.963 1.00 43.69 84 PRO A CA 1
ATOM 652 C C . PRO A 1 84 ? 42.136 -27.547 -34.232 1.00 43.69 84 PRO A C 1
ATOM 654 O O . PRO A 1 84 ? 41.949 -28.109 -35.310 1.00 43.69 84 PRO A O 1
ATOM 657 N N . LEU A 1 85 ? 41.182 -27.512 -33.292 1.00 43.06 85 LEU A N 1
ATOM 658 C CA . LEU A 1 85 ? 39.887 -28.184 -33.440 1.00 43.06 85 LEU A CA 1
ATOM 659 C C . LEU A 1 85 ? 38.941 -27.483 -34.435 1.00 43.06 85 LEU A C 1
ATOM 661 O O . LEU A 1 85 ? 37.949 -28.076 -34.849 1.00 43.06 85 LEU A O 1
ATOM 665 N N . LEU A 1 86 ? 39.253 -26.250 -34.860 1.00 45.59 86 LEU A N 1
ATOM 666 C CA . LEU A 1 86 ? 38.493 -25.519 -35.884 1.00 45.59 86 LEU A CA 1
ATOM 667 C C . LEU A 1 86 ? 38.951 -25.803 -37.329 1.00 45.59 86 LEU A C 1
ATOM 669 O O . LEU A 1 86 ? 38.303 -25.337 -38.262 1.00 45.59 86 LEU A O 1
ATOM 673 N N . GLN A 1 87 ? 40.022 -26.580 -37.544 1.00 44.69 87 GLN A N 1
ATOM 674 C CA . GLN A 1 87 ? 40.473 -26.972 -38.894 1.00 44.69 87 GLN A CA 1
ATOM 675 C C . GLN A 1 87 ? 40.040 -28.385 -39.324 1.00 44.69 87 GLN A C 1
ATOM 677 O O . GLN A 1 87 ? 40.165 -28.726 -40.497 1.00 44.69 87 GLN A O 1
ATOM 682 N N . ALA A 1 88 ? 39.485 -29.199 -38.420 1.00 43.03 88 ALA A N 1
ATOM 683 C CA . ALA A 1 88 ? 39.086 -30.581 -38.719 1.00 43.03 88 ALA A CA 1
ATOM 684 C C . ALA A 1 88 ? 37.673 -30.728 -39.329 1.00 43.03 88 ALA A C 1
ATOM 686 O O . ALA A 1 88 ? 37.292 -31.828 -39.725 1.00 43.03 88 ALA A O 1
ATOM 687 N N . ALA A 1 89 ? 36.895 -29.643 -39.421 1.00 37.38 89 ALA A N 1
ATOM 688 C CA . ALA A 1 89 ? 35.518 -29.650 -39.921 1.00 37.38 89 ALA A CA 1
ATOM 689 C C . ALA A 1 89 ? 35.330 -28.676 -41.095 1.00 37.38 89 ALA A C 1
ATOM 691 O O . ALA A 1 89 ? 34.630 -27.666 -41.004 1.00 37.38 89 ALA A O 1
ATOM 692 N N . GLY A 1 90 ? 35.941 -28.999 -42.237 1.00 43.28 90 GLY A N 1
ATOM 693 C CA . GLY A 1 90 ? 35.504 -28.422 -43.506 1.00 43.28 90 GLY A CA 1
ATOM 694 C C . GLY A 1 90 ? 34.029 -28.760 -43.771 1.00 43.28 90 GLY A C 1
ATOM 695 O O . GLY A 1 90 ? 33.576 -29.857 -43.457 1.00 43.28 90 GLY A O 1
ATOM 696 N N . THR A 1 91 ? 33.299 -27.837 -44.402 1.00 44.59 91 THR A N 1
ATOM 697 C CA . THR A 1 91 ? 31.878 -27.961 -44.806 1.00 44.59 91 THR A CA 1
ATOM 698 C C . THR A 1 91 ? 30.805 -27.794 -43.712 1.00 44.59 91 THR A C 1
ATOM 700 O O . THR A 1 91 ? 29.952 -28.651 -43.515 1.00 44.59 91 THR A O 1
ATOM 703 N N . ASN A 1 92 ? 30.710 -26.600 -43.114 1.00 39.16 92 ASN A N 1
ATOM 704 C CA . ASN A 1 92 ? 29.473 -25.805 -43.234 1.00 39.16 92 ASN A CA 1
ATOM 705 C C . ASN A 1 92 ? 29.655 -24.348 -42.782 1.00 39.16 92 ASN A C 1
ATOM 707 O O . ASN A 1 92 ? 30.569 -24.028 -42.032 1.00 39.16 92 ASN A O 1
ATOM 711 N N . ARG A 1 93 ? 28.790 -23.467 -43.304 1.00 46.34 93 ARG A N 1
ATOM 712 C CA . ARG A 1 93 ? 28.845 -21.998 -43.168 1.00 46.34 93 A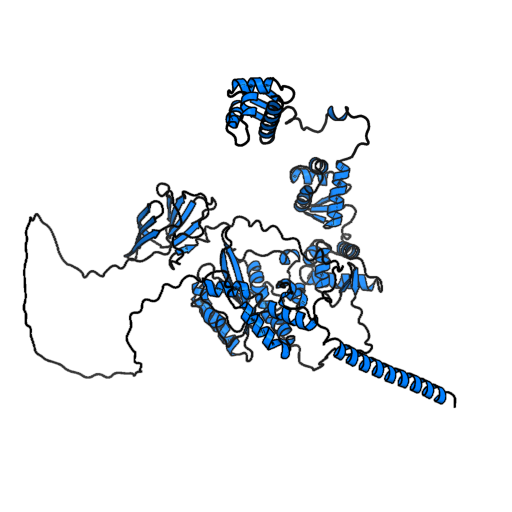RG A CA 1
ATOM 713 C C . ARG A 1 93 ? 29.165 -21.535 -41.742 1.00 46.34 93 ARG A C 1
ATOM 715 O O . ARG A 1 93 ? 28.417 -21.836 -40.815 1.00 46.34 93 ARG A O 1
ATOM 722 N N . THR A 1 94 ? 30.226 -20.742 -41.615 1.00 47.66 94 THR A N 1
ATOM 723 C CA . THR A 1 94 ? 30.683 -20.106 -40.376 1.00 47.66 94 THR A CA 1
ATOM 724 C C . THR A 1 94 ? 29.546 -19.320 -39.717 1.00 47.66 94 THR A C 1
ATOM 726 O O . THR A 1 94 ? 29.126 -18.287 -40.238 1.00 47.66 94 THR A O 1
ATOM 729 N N . ARG A 1 95 ? 29.034 -19.810 -38.582 1.00 56.88 95 ARG A N 1
ATOM 730 C CA . ARG A 1 95 ? 28.161 -19.023 -37.702 1.00 56.88 95 ARG A CA 1
ATOM 731 C C . ARG A 1 95 ? 29.014 -18.028 -36.932 1.00 56.88 95 ARG A C 1
ATOM 733 O O . ARG A 1 95 ? 29.963 -18.421 -36.258 1.00 56.88 95 ARG A O 1
ATOM 740 N N . ASP A 1 96 ? 28.671 -16.754 -37.047 1.00 74.56 96 ASP A N 1
ATOM 741 C CA . ASP A 1 96 ? 29.318 -15.691 -36.294 1.00 74.56 96 ASP A CA 1
ATOM 742 C C . ASP A 1 96 ? 28.600 -15.517 -34.950 1.00 74.56 96 ASP A C 1
ATOM 744 O O . ASP A 1 96 ? 27.597 -14.812 -34.838 1.00 74.56 96 ASP A O 1
ATOM 748 N N . TYR A 1 97 ? 29.118 -16.187 -33.922 1.00 76.56 97 TYR A N 1
ATOM 749 C CA . TYR A 1 97 ? 28.563 -16.130 -32.570 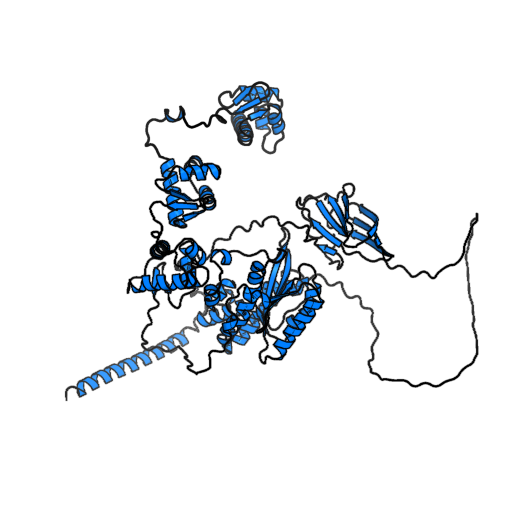1.00 76.56 97 TYR A CA 1
ATOM 750 C C . TYR A 1 97 ? 28.705 -14.746 -31.909 1.00 76.56 97 TYR A C 1
ATOM 752 O O . TYR A 1 97 ? 27.973 -14.455 -30.964 1.00 76.56 97 TYR A O 1
ATOM 760 N N . VAL A 1 98 ? 29.604 -13.877 -32.400 1.00 77.12 98 VAL A N 1
ATOM 761 C CA . VAL A 1 98 ? 29.677 -12.468 -31.972 1.00 77.12 98 VAL A CA 1
ATOM 762 C C . VAL A 1 98 ? 28.475 -11.720 -32.528 1.00 77.12 98 VAL A C 1
ATOM 764 O O . VAL A 1 98 ? 27.773 -11.046 -31.775 1.00 77.12 98 VAL A O 1
ATOM 767 N N . LYS A 1 99 ? 28.171 -11.913 -33.815 1.00 80.19 99 LYS A N 1
ATOM 768 C CA . LYS A 1 99 ? 26.981 -11.340 -34.446 1.00 80.19 99 LYS A CA 1
ATOM 769 C C . LYS A 1 99 ? 25.684 -11.850 -33.811 1.00 80.19 99 LYS A C 1
ATOM 771 O O . LYS A 1 99 ? 24.827 -11.039 -33.479 1.00 80.19 99 LYS A O 1
ATOM 776 N N . GLU A 1 100 ? 25.557 -13.157 -33.564 1.00 82.75 100 GLU A N 1
ATOM 777 C CA . GLU A 1 100 ? 24.387 -13.729 -32.871 1.00 82.75 100 GLU A CA 1
ATOM 778 C C . GLU A 1 100 ? 24.229 -13.162 -31.441 1.00 82.75 100 GLU A C 1
ATOM 780 O O . GLU A 1 100 ? 23.108 -12.951 -30.974 1.00 82.75 100 GLU A O 1
ATOM 785 N N . ALA A 1 101 ? 25.334 -12.854 -30.748 1.00 84.38 101 ALA A N 1
ATOM 786 C CA . ALA A 1 101 ? 25.294 -12.195 -29.443 1.00 84.38 101 ALA A CA 1
ATOM 787 C C . ALA A 1 101 ? 24.842 -10.727 -29.537 1.00 84.38 101 ALA A C 1
ATOM 789 O O . ALA A 1 101 ? 24.002 -10.299 -28.742 1.00 84.38 101 ALA A O 1
ATOM 790 N N . VAL A 1 102 ? 25.351 -9.968 -30.513 1.00 85.44 102 VAL A N 1
ATOM 791 C CA . VAL A 1 102 ? 24.912 -8.589 -30.787 1.00 85.44 102 VAL A CA 1
ATOM 792 C C . VAL A 1 102 ? 23.416 -8.557 -31.112 1.00 85.44 102 VAL A C 1
ATOM 794 O O . VAL A 1 102 ? 22.678 -7.845 -30.435 1.00 85.44 102 VAL A O 1
ATOM 797 N N . GLU A 1 103 ? 22.949 -9.389 -32.048 1.00 83.44 103 GLU A N 1
ATOM 798 C CA . GLU A 1 103 ? 21.531 -9.501 -32.427 1.00 83.44 103 GLU A CA 1
ATOM 799 C C . GLU A 1 103 ? 20.639 -9.874 -31.226 1.00 83.44 103 GLU A C 1
ATOM 801 O O . GLU A 1 103 ? 19.546 -9.327 -31.060 1.00 83.44 103 GLU A O 1
ATOM 806 N N . PHE A 1 104 ? 21.108 -10.758 -30.333 1.00 85.38 104 PHE A N 1
ATOM 807 C CA . PHE A 1 104 ? 20.382 -11.108 -29.109 1.00 85.38 104 PHE A CA 1
ATOM 808 C C . PHE A 1 104 ? 20.231 -9.912 -28.157 1.00 85.38 104 PHE A C 1
ATOM 810 O O . PHE A 1 104 ? 19.128 -9.658 -27.662 1.00 85.38 104 PHE A O 1
ATOM 817 N N . PHE A 1 105 ? 21.311 -9.176 -27.874 1.00 85.31 105 PHE A N 1
ATOM 818 C CA . PHE A 1 105 ? 21.255 -8.036 -26.953 1.00 85.31 105 PHE A CA 1
ATOM 819 C C . PHE A 1 105 ? 20.563 -6.814 -27.566 1.00 85.31 105 PHE A C 1
ATOM 821 O O . PHE A 1 105 ? 19.857 -6.106 -26.845 1.00 85.31 105 PHE A O 1
ATOM 828 N N . GLU A 1 106 ? 20.656 -6.625 -28.884 1.00 81.81 106 GLU A N 1
ATOM 829 C CA . GLU A 1 106 ? 19.855 -5.652 -29.626 1.00 81.81 106 GLU A CA 1
ATOM 830 C C . GLU A 1 106 ? 18.362 -5.966 -29.491 1.00 81.81 106 GLU A C 1
ATOM 832 O O . GLU A 1 106 ? 17.615 -5.138 -28.973 1.00 81.81 106 GLU A O 1
ATOM 837 N N . ALA A 1 107 ? 17.936 -7.197 -29.790 1.00 79.50 107 ALA A N 1
ATOM 838 C CA . ALA A 1 107 ? 16.544 -7.616 -29.618 1.00 79.50 107 ALA A CA 1
ATOM 839 C C . ALA A 1 107 ? 16.045 -7.488 -28.163 1.00 79.50 107 ALA A C 1
ATOM 841 O O . ALA A 1 107 ? 14.856 -7.244 -27.930 1.00 79.50 107 ALA A O 1
ATOM 842 N N . LYS A 1 108 ? 16.926 -7.631 -27.159 1.00 79.00 108 LYS A N 1
ATOM 843 C CA . LYS A 1 108 ? 16.589 -7.361 -25.750 1.00 79.00 108 LYS A CA 1
ATOM 844 C C . LYS A 1 108 ? 16.390 -5.870 -25.479 1.00 79.00 108 LYS A C 1
ATOM 846 O O . LYS A 1 108 ? 15.383 -5.532 -24.862 1.00 79.00 108 LYS A O 1
ATOM 851 N N . LEU A 1 109 ? 17.272 -4.993 -25.954 1.00 73.50 109 LEU A N 1
ATOM 852 C CA . LEU A 1 109 ? 17.097 -3.541 -25.828 1.00 73.50 109 LEU A CA 1
ATOM 853 C C . LEU A 1 109 ? 15.830 -3.078 -26.571 1.00 73.50 109 LEU A C 1
ATOM 855 O O . LEU A 1 109 ? 14.972 -2.436 -25.973 1.00 73.50 109 LEU A O 1
ATOM 859 N N . THR A 1 110 ? 15.592 -3.520 -27.808 1.00 71.50 110 THR A N 1
ATOM 860 C CA . THR A 1 110 ? 14.345 -3.212 -28.536 1.00 71.50 110 THR A CA 1
ATOM 861 C C . THR A 1 110 ? 13.087 -3.668 -27.780 1.00 71.50 110 THR A C 1
ATOM 863 O O . THR A 1 110 ? 12.074 -2.974 -27.800 1.00 71.50 110 THR A O 1
ATOM 866 N N . LYS A 1 111 ? 13.130 -4.817 -27.086 1.00 66.44 111 LYS A N 1
ATOM 867 C CA . LYS A 1 111 ? 11.967 -5.392 -26.382 1.00 66.44 111 LYS A CA 1
ATOM 868 C C . LYS A 1 111 ? 11.706 -4.813 -24.986 1.00 66.44 111 LYS A C 1
ATOM 870 O O . LYS A 1 111 ? 10.552 -4.771 -24.562 1.00 66.44 111 LYS A O 1
ATOM 875 N N . PHE A 1 112 ? 12.750 -4.456 -24.241 1.00 61.56 112 PHE A N 1
ATOM 876 C CA . PHE A 1 112 ? 12.640 -4.050 -22.831 1.00 61.56 112 PHE A CA 1
ATOM 877 C C . PHE A 1 112 ? 12.836 -2.544 -22.603 1.00 61.56 112 PHE A C 1
ATOM 879 O O . PHE A 1 112 ? 12.429 -2.045 -21.556 1.00 61.56 112 PHE A O 1
ATOM 886 N N . GLY A 1 113 ? 13.392 -1.824 -23.578 1.00 60.72 113 GLY A N 1
ATOM 887 C CA . GLY A 1 113 ? 13.618 -0.381 -23.550 1.00 60.72 113 GLY A CA 1
ATOM 888 C C . GLY A 1 113 ? 14.954 -0.042 -24.226 1.00 60.72 113 GLY A C 1
ATOM 889 O O . GLY A 1 113 ? 15.935 -0.742 -23.973 1.00 60.72 113 GLY A O 1
ATOM 890 N N . PRO A 1 114 ? 15.032 1.020 -25.056 1.00 61.03 114 PRO A N 1
ATOM 891 C CA . PRO A 1 114 ? 16.204 1.328 -25.897 1.00 61.03 114 PRO A CA 1
ATOM 892 C C . PRO A 1 114 ? 17.494 1.645 -25.115 1.00 61.03 114 PRO A C 1
ATOM 894 O O . PRO A 1 114 ? 18.557 1.823 -25.711 1.00 61.03 114 PRO A O 1
ATOM 897 N N . GLU A 1 115 ? 17.397 1.706 -23.788 1.00 65.50 115 GLU A N 1
ATOM 898 C CA . GLU A 1 115 ? 18.451 1.976 -22.824 1.00 65.50 115 GLU A CA 1
ATOM 899 C C . GLU A 1 115 ? 18.206 1.098 -21.582 1.00 65.50 115 GLU A C 1
ATOM 901 O O . GLU A 1 115 ? 17.117 1.126 -21.001 1.00 65.50 115 GLU A O 1
ATOM 906 N N . LEU A 1 116 ? 19.204 0.319 -21.156 1.00 69.38 116 LEU A N 1
ATOM 907 C CA . LEU A 1 116 ? 19.131 -0.529 -19.960 1.00 69.38 116 LEU A CA 1
ATOM 908 C C . LEU A 1 116 ? 20.396 -0.408 -19.106 1.00 69.38 116 LEU A C 1
ATOM 910 O O . LEU A 1 116 ? 21.481 -0.100 -19.596 1.00 69.38 116 LEU A O 1
ATOM 914 N N . GLN A 1 117 ? 20.266 -0.707 -17.811 1.00 76.31 117 GLN A N 1
ATOM 915 C CA . GLN A 1 117 ? 21.430 -0.910 -16.946 1.00 76.31 117 GLN A CA 1
ATOM 916 C C . GLN A 1 117 ? 22.189 -2.170 -17.371 1.00 76.31 117 GLN A C 1
ATOM 918 O O . GLN A 1 117 ? 21.566 -3.198 -17.658 1.00 76.31 117 GLN A O 1
ATOM 923 N N . ILE A 1 118 ? 23.523 -2.122 -17.350 1.00 81.00 118 ILE A N 1
ATOM 924 C CA . ILE A 1 118 ? 24.363 -3.237 -17.814 1.00 81.00 118 ILE A CA 1
ATOM 925 C C . ILE A 1 118 ? 24.103 -4.487 -16.964 1.00 81.00 118 ILE A C 1
ATOM 927 O O . ILE A 1 118 ? 23.957 -5.582 -17.504 1.00 81.00 118 ILE A O 1
ATOM 931 N N . LYS A 1 119 ? 23.924 -4.329 -15.646 1.00 76.00 119 LYS A N 1
ATOM 932 C CA . LYS A 1 119 ? 23.526 -5.417 -14.731 1.00 76.00 119 LYS A CA 1
ATOM 933 C C . LYS A 1 119 ? 22.191 -6.074 -15.108 1.00 76.00 119 LYS A C 1
ATOM 935 O O . LYS A 1 119 ? 22.083 -7.298 -15.062 1.00 76.00 119 LYS A O 1
ATOM 940 N N . SER A 1 120 ? 21.191 -5.292 -15.515 1.00 77.94 120 SER A N 1
ATOM 941 C CA . SER A 1 120 ? 19.881 -5.818 -15.929 1.00 77.94 120 SER A CA 1
ATOM 942 C C . SER A 1 120 ? 19.973 -6.564 -17.260 1.00 77.94 120 SER A C 1
ATOM 944 O O . SER A 1 120 ? 19.440 -7.667 -17.391 1.00 77.94 120 SER A O 1
ATOM 946 N N . LEU A 1 121 ? 20.717 -6.019 -18.230 1.00 81.44 121 LEU A N 1
ATOM 947 C CA . LEU A 1 121 ? 20.961 -6.691 -19.508 1.00 81.44 121 LEU A CA 1
ATOM 948 C C . LEU A 1 121 ? 21.776 -7.988 -19.320 1.00 81.44 121 LEU A C 1
ATOM 950 O O . LEU A 1 121 ? 21.445 -9.015 -19.917 1.00 81.44 121 LEU A O 1
ATOM 954 N N . LEU A 1 122 ? 22.755 -7.986 -18.407 1.00 81.06 122 LEU A N 1
ATOM 955 C CA . LEU A 1 122 ? 23.506 -9.174 -17.987 1.00 81.06 122 LEU A CA 1
ATOM 956 C C . LEU A 1 122 ? 22.596 -10.234 -17.349 1.00 81.06 122 LEU A C 1
ATOM 958 O O . LEU A 1 122 ? 22.814 -11.425 -17.560 1.00 81.06 122 LEU A O 1
ATOM 962 N N . GLY A 1 123 ? 21.559 -9.835 -16.606 1.00 78.50 123 GLY A N 1
ATOM 963 C CA . GLY A 1 123 ? 20.553 -10.756 -16.068 1.00 78.50 123 GLY A CA 1
ATOM 964 C C . GLY A 1 123 ? 19.827 -11.534 -17.172 1.00 78.50 123 GLY A C 1
ATOM 965 O O . GLY A 1 123 ? 19.650 -12.752 -17.074 1.00 78.50 123 GLY A O 1
ATOM 966 N N . HIS A 1 124 ? 19.497 -10.869 -18.283 1.00 80.75 124 HIS A N 1
ATOM 967 C CA . HIS A 1 124 ? 18.866 -11.499 -19.447 1.00 80.75 124 HIS A CA 1
ATOM 968 C C . HIS A 1 124 ? 19.793 -12.436 -20.243 1.00 80.75 124 HIS A C 1
ATOM 970 O O . HIS A 1 124 ? 19.282 -13.268 -20.996 1.00 80.75 124 HIS A O 1
ATOM 976 N N . ARG A 1 125 ? 21.119 -12.386 -20.032 1.00 80.94 125 ARG A N 1
ATOM 977 C CA . ARG A 1 125 ? 22.088 -13.352 -20.591 1.00 80.94 125 ARG A CA 1
ATOM 978 C C . ARG A 1 125 ? 21.765 -14.795 -20.205 1.00 80.94 125 ARG A C 1
ATOM 980 O O . ARG A 1 125 ? 22.030 -15.702 -20.983 1.00 80.94 125 ARG A O 1
ATOM 987 N N . SER A 1 126 ? 21.155 -15.022 -19.039 1.00 76.06 126 SER A N 1
ATOM 988 C CA . SER A 1 126 ? 20.690 -16.351 -18.600 1.00 76.06 126 SER A CA 1
ATOM 989 C C . SER A 1 126 ? 19.761 -17.045 -19.610 1.00 76.06 126 SER A C 1
ATOM 991 O O . SER A 1 126 ? 19.735 -18.271 -19.665 1.00 76.06 126 SER A O 1
ATOM 993 N N . GLN A 1 127 ? 19.054 -16.265 -20.435 1.00 77.00 127 GLN A N 1
ATOM 994 C CA . GLN A 1 127 ? 18.093 -16.721 -21.444 1.00 77.00 127 GLN A CA 1
ATOM 995 C C . GLN A 1 127 ? 18.715 -16.894 -22.845 1.00 77.00 127 GLN A C 1
ATOM 997 O O . GLN A 1 127 ? 17.986 -17.160 -23.799 1.00 77.00 127 GLN A O 1
ATOM 1002 N N . ALA A 1 128 ? 20.027 -16.688 -22.997 1.00 80.69 128 ALA A N 1
ATOM 1003 C CA . ALA A 1 128 ? 20.730 -16.784 -24.275 1.00 80.69 128 ALA A CA 1
ATOM 1004 C C . ALA A 1 128 ? 21.310 -18.188 -24.529 1.00 80.69 128 ALA A C 1
ATOM 1006 O O . ALA A 1 128 ? 21.552 -18.964 -23.597 1.00 80.69 128 ALA A O 1
ATOM 1007 N N . ALA A 1 129 ? 21.590 -18.501 -25.797 1.00 76.94 129 ALA A N 1
ATOM 1008 C CA . ALA A 1 129 ? 22.263 -19.740 -26.193 1.00 76.94 129 ALA A CA 1
ATOM 1009 C C . ALA A 1 129 ? 23.638 -19.890 -25.492 1.00 76.94 129 ALA A C 1
ATOM 1011 O O . ALA A 1 129 ? 24.261 -18.874 -25.167 1.00 76.94 129 ALA A O 1
ATOM 1012 N N . PRO A 1 130 ? 24.122 -21.117 -25.201 1.00 68.81 130 PRO A N 1
ATOM 1013 C CA . PRO A 1 130 ? 25.438 -21.344 -24.584 1.00 68.81 130 PRO A CA 1
ATOM 1014 C C . PRO A 1 130 ? 26.583 -20.553 -25.237 1.00 68.81 130 PRO A C 1
ATOM 1016 O O . PRO A 1 130 ? 27.420 -19.992 -24.536 1.00 68.81 130 PRO A O 1
ATOM 1019 N N . GLU A 1 131 ? 26.565 -20.453 -26.562 1.00 75.50 131 GLU A N 1
ATOM 1020 C CA . GLU A 1 131 ? 27.567 -19.802 -27.403 1.00 75.50 131 GLU A CA 1
ATOM 1021 C C . GLU A 1 131 ? 27.536 -18.277 -27.214 1.00 75.50 131 GLU A C 1
ATOM 1023 O O . GLU A 1 131 ? 28.565 -17.661 -26.943 1.00 75.50 131 GLU A O 1
ATOM 1028 N N . VAL A 1 132 ? 26.341 -17.674 -27.224 1.00 80.94 132 VAL A N 1
ATOM 1029 C CA . VAL A 1 132 ? 26.144 -16.244 -26.915 1.00 80.94 132 VAL A CA 1
ATOM 1030 C C . VAL A 1 132 ? 26.604 -15.922 -25.490 1.00 80.94 132 VAL A C 1
ATOM 1032 O O . VAL A 1 132 ? 27.285 -14.923 -25.269 1.00 80.94 132 VAL A O 1
ATOM 1035 N N . ARG A 1 133 ? 26.288 -16.791 -24.516 1.00 80.50 133 ARG A N 1
ATOM 1036 C CA . ARG A 1 133 ? 26.702 -16.630 -23.108 1.00 80.50 133 ARG A CA 1
ATOM 1037 C C . ARG A 1 133 ? 28.211 -16.743 -22.896 1.00 80.50 133 ARG A C 1
ATOM 1039 O O . ARG A 1 133 ? 28.701 -16.205 -21.903 1.00 80.50 133 ARG A O 1
ATOM 1046 N N . LEU A 1 134 ? 28.907 -17.465 -23.775 1.00 76.56 134 LEU A N 1
ATOM 1047 C CA . LEU A 1 134 ? 30.360 -17.613 -23.776 1.00 76.56 134 LEU A CA 1
ATOM 1048 C C . LEU A 1 134 ? 31.031 -16.372 -24.377 1.00 76.56 134 LEU A C 1
ATOM 1050 O O . LEU A 1 134 ? 31.938 -15.813 -23.766 1.00 76.56 134 LEU A O 1
ATOM 1054 N N . VAL A 1 135 ? 30.552 -15.921 -25.540 1.00 81.38 135 VAL A N 1
ATOM 1055 C CA . VAL A 1 135 ? 31.123 -14.782 -26.276 1.00 81.38 135 VAL A CA 1
ATOM 1056 C C . VAL A 1 135 ? 30.909 -13.453 -25.551 1.00 81.38 135 VAL A C 1
ATOM 1058 O O . VAL A 1 135 ? 31.810 -12.620 -25.530 1.00 81.38 135 VAL A O 1
ATOM 1061 N N . SER A 1 136 ? 29.764 -13.257 -24.894 1.00 79.12 136 SER A N 1
ATOM 1062 C CA . SER A 1 136 ? 29.480 -12.020 -24.158 1.00 79.12 136 SER A CA 1
ATOM 1063 C C . SER A 1 136 ? 30.031 -11.997 -22.719 1.00 79.12 136 SER A C 1
ATOM 1065 O O . SER A 1 136 ? 29.534 -11.240 -21.886 1.00 79.12 136 SER A O 1
ATOM 1067 N N . GLY A 1 137 ? 30.999 -12.853 -22.383 1.00 75.75 137 GLY A N 1
ATOM 1068 C CA . GLY A 1 137 ? 31.681 -12.829 -21.087 1.00 75.75 137 GLY A CA 1
ATOM 1069 C C . GLY A 1 137 ? 30.948 -13.508 -19.915 1.00 75.75 137 GLY A C 1
ATOM 1070 O O . GLY A 1 137 ? 29.727 -13.720 -19.907 1.00 75.75 137 GLY A O 1
ATOM 1071 N N . ARG A 1 138 ? 31.715 -13.887 -18.881 1.00 65.94 138 ARG A N 1
ATOM 1072 C CA . ARG A 1 138 ? 31.210 -14.662 -17.732 1.00 65.94 138 ARG A CA 1
ATOM 1073 C C . ARG A 1 138 ? 30.800 -13.764 -16.565 1.00 65.94 138 ARG A C 1
ATOM 1075 O O . ARG A 1 138 ? 29.786 -14.044 -15.915 1.00 65.94 138 ARG A O 1
ATOM 1082 N N . HIS A 1 139 ? 31.554 -12.697 -16.328 1.00 71.12 139 HIS A N 1
ATOM 1083 C CA . HIS A 1 139 ? 31.381 -11.741 -15.239 1.00 71.12 139 HIS A CA 1
ATOM 1084 C C . HIS A 1 139 ? 30.961 -10.356 -15.760 1.00 71.12 139 HIS A C 1
ATOM 1086 O O . HIS A 1 139 ? 31.050 -10.067 -16.950 1.00 71.12 139 HIS A O 1
ATOM 1092 N N . LEU A 1 140 ? 30.490 -9.485 -14.857 1.00 74.88 140 LEU A N 1
ATOM 1093 C CA . LEU A 1 140 ? 30.010 -8.141 -15.213 1.00 74.88 140 LEU A CA 1
ATOM 1094 C C . LEU A 1 140 ? 31.077 -7.310 -15.947 1.00 74.88 140 LEU A C 1
ATOM 1096 O O . LEU A 1 140 ? 30.733 -6.597 -16.881 1.00 74.88 140 LEU A O 1
ATOM 1100 N N . LYS A 1 141 ? 32.355 -7.438 -15.563 1.00 76.69 141 LYS A N 1
ATOM 1101 C CA . LYS A 1 141 ? 33.480 -6.744 -16.208 1.00 76.69 141 LYS A CA 1
ATOM 1102 C C . LYS A 1 141 ? 33.636 -7.167 -17.671 1.00 76.69 141 LYS A C 1
ATOM 1104 O O . LYS A 1 141 ? 33.572 -6.317 -18.548 1.00 76.69 141 LYS A O 1
ATOM 1109 N N . ASP A 1 142 ? 33.735 -8.472 -17.918 1.00 79.31 142 ASP A N 1
ATOM 1110 C CA . ASP A 1 142 ? 33.846 -9.069 -19.253 1.00 79.31 142 ASP A CA 1
ATOM 1111 C C . ASP A 1 142 ? 32.680 -8.641 -20.167 1.00 79.31 142 ASP A C 1
ATOM 1113 O O . ASP A 1 142 ? 32.863 -8.391 -21.354 1.00 79.31 142 ASP A O 1
ATOM 1117 N N . PHE A 1 143 ? 31.467 -8.535 -19.609 1.00 83.38 143 PHE A N 1
ATOM 1118 C CA . PHE A 1 143 ? 30.283 -8.101 -20.351 1.00 83.38 143 PHE A CA 1
ATOM 1119 C C . PHE A 1 143 ? 30.280 -6.594 -20.644 1.00 83.38 143 PHE A C 1
ATOM 1121 O O . PHE A 1 143 ? 29.899 -6.195 -21.744 1.00 83.38 143 PHE A O 1
ATOM 1128 N N . CYS A 1 144 ? 30.745 -5.752 -19.711 1.00 80.38 144 CYS A N 1
ATOM 1129 C CA . CYS A 1 144 ? 31.000 -4.338 -19.997 1.00 80.38 144 CYS A CA 1
ATOM 1130 C C . CYS A 1 144 ? 32.022 -4.189 -21.133 1.00 80.38 144 CYS A C 1
ATOM 1132 O O . CYS A 1 144 ? 31.784 -3.422 -22.060 1.00 80.38 144 CYS A O 1
ATOM 1134 N N . GLU A 1 145 ? 33.123 -4.945 -21.085 1.00 80.81 145 GLU A N 1
ATOM 1135 C CA . GLU A 1 145 ? 34.179 -4.934 -22.106 1.00 80.81 145 GLU A CA 1
ATOM 1136 C C . GLU A 1 145 ? 33.652 -5.423 -23.470 1.00 80.81 145 GLU A C 1
ATOM 1138 O O . GLU A 1 145 ? 33.918 -4.788 -24.489 1.00 80.81 145 GLU A O 1
ATOM 1143 N N . PHE A 1 146 ? 32.818 -6.471 -23.501 1.00 85.75 146 PHE A N 1
ATOM 1144 C CA . PHE A 1 146 ? 32.120 -6.928 -24.711 1.00 85.75 146 PHE A CA 1
ATOM 1145 C C . PHE A 1 146 ? 31.226 -5.835 -25.322 1.00 85.75 146 PHE A C 1
ATOM 1147 O O . PHE A 1 146 ? 31.325 -5.559 -26.516 1.00 85.75 146 PHE A O 1
ATOM 1154 N N . LEU A 1 147 ? 30.382 -5.174 -24.522 1.00 83.62 147 LEU A N 1
ATOM 1155 C CA . LEU A 1 147 ? 29.512 -4.095 -25.010 1.00 83.62 147 LEU A CA 1
ATOM 1156 C C . LEU A 1 147 ? 30.317 -2.866 -25.466 1.00 83.62 147 LEU A C 1
ATOM 1158 O O . LEU A 1 147 ? 29.966 -2.248 -26.468 1.00 83.62 147 LEU A O 1
ATOM 1162 N N . GLN A 1 148 ? 31.412 -2.538 -24.773 1.00 81.94 148 GLN A N 1
ATOM 1163 C CA . GLN A 1 148 ? 32.326 -1.450 -25.139 1.00 81.94 148 GLN A CA 1
ATOM 1164 C C . GLN A 1 148 ? 33.130 -1.746 -26.411 1.00 81.94 148 GLN A C 1
ATOM 1166 O O . GLN A 1 148 ? 33.466 -0.815 -27.135 1.00 81.94 148 GLN A O 1
ATOM 1171 N N . ALA A 1 149 ? 33.415 -3.014 -26.721 1.00 80.88 149 ALA A N 1
ATOM 1172 C CA . ALA A 1 149 ? 34.040 -3.400 -27.985 1.00 80.88 149 ALA A CA 1
ATOM 1173 C C . ALA A 1 149 ? 33.085 -3.232 -29.185 1.00 80.88 149 ALA A C 1
ATOM 1175 O O . ALA A 1 149 ? 33.522 -2.918 -30.291 1.00 80.88 149 ALA A O 1
ATOM 1176 N N . GLN A 1 150 ? 31.775 -3.392 -28.973 1.00 82.31 150 GLN A N 1
ATOM 1177 C CA . GLN A 1 150 ? 30.743 -3.370 -30.017 1.00 82.31 150 GLN A CA 1
ATOM 1178 C C . GLN A 1 150 ? 30.147 -1.963 -30.249 1.00 82.31 150 GLN A C 1
ATOM 1180 O O . GLN A 1 150 ? 28.928 -1.781 -30.323 1.00 82.31 150 GLN A O 1
ATOM 1185 N N . THR A 1 151 ? 31.021 -0.962 -30.421 1.00 75.00 151 THR A N 1
ATOM 1186 C CA . THR A 1 151 ? 30.666 0.466 -30.628 1.00 75.00 151 THR A CA 1
ATOM 1187 C C . THR A 1 151 ? 29.871 0.772 -31.908 1.00 75.00 151 THR A C 1
ATOM 1189 O O . THR A 1 151 ? 29.461 1.914 -32.140 1.00 75.00 151 THR A O 1
ATOM 1192 N N . GLU A 1 152 ? 29.650 -0.218 -32.775 1.00 72.06 152 GLU A N 1
ATOM 1193 C CA . GLU A 1 152 ? 28.774 -0.102 -33.947 1.00 72.06 152 GLU A CA 1
ATOM 1194 C C . GLU A 1 152 ? 27.293 -0.307 -33.618 1.00 72.06 152 GLU A C 1
ATOM 1196 O O . GLU A 1 152 ? 26.446 0.244 -34.314 1.00 72.06 152 GLU A O 1
ATOM 1201 N N . PHE A 1 153 ? 26.981 -0.999 -32.521 1.00 72.88 153 PHE A N 1
ATOM 1202 C CA . PHE A 1 153 ? 25.610 -1.340 -32.128 1.00 72.88 153 PHE A CA 1
ATOM 1203 C C . PHE A 1 153 ? 25.229 -0.734 -30.778 1.00 72.88 153 PHE A C 1
ATOM 1205 O O . PHE A 1 153 ? 24.089 -0.302 -30.591 1.00 72.88 153 PHE A O 1
ATOM 1212 N N . PHE A 1 154 ? 26.189 -0.642 -29.856 1.00 80.88 154 PHE A N 1
ATOM 1213 C CA . PHE A 1 154 ? 25.968 -0.185 -28.491 1.00 80.88 154 PHE A CA 1
ATOM 1214 C C . PHE A 1 154 ? 26.783 1.069 -28.168 1.00 80.88 154 PHE A C 1
ATOM 1216 O O . PHE A 1 154 ? 27.932 1.212 -28.584 1.00 80.88 154 PHE A O 1
ATOM 1223 N N . VAL A 1 155 ? 26.201 1.956 -27.364 1.00 78.12 155 VAL A N 1
ATOM 1224 C CA . VAL A 1 155 ? 26.922 3.028 -26.668 1.00 78.12 155 VAL A CA 1
ATOM 1225 C C . VAL A 1 155 ? 26.820 2.757 -25.171 1.00 78.12 155 VAL A C 1
ATOM 1227 O O . VAL A 1 155 ? 25.733 2.472 -24.665 1.00 78.12 155 VAL A O 1
ATOM 1230 N N . VAL A 1 156 ? 27.959 2.792 -24.477 1.00 76.69 156 VAL A N 1
ATOM 1231 C CA . VAL A 1 156 ? 28.080 2.436 -23.057 1.00 76.69 156 VAL A CA 1
ATOM 1232 C C . VAL A 1 156 ? 28.475 3.671 -22.253 1.00 76.69 156 VAL A C 1
ATOM 1234 O O . VAL A 1 156 ? 29.537 4.247 -22.475 1.00 76.69 156 VAL A O 1
ATOM 1237 N N . GLU A 1 157 ? 27.638 4.045 -21.289 1.00 70.75 157 GLU A N 1
ATOM 1238 C CA . GLU A 1 157 ? 27.808 5.228 -20.441 1.00 70.75 157 GLU A CA 1
ATOM 1239 C C . GLU A 1 157 ? 27.682 4.828 -18.964 1.00 70.75 157 GLU A C 1
ATOM 1241 O O . GLU A 1 157 ? 26.590 4.610 -18.433 1.00 70.75 157 GLU A O 1
ATOM 1246 N N . GLY A 1 158 ? 28.821 4.689 -18.281 1.00 72.81 158 GLY A N 1
ATOM 1247 C CA . GLY A 1 158 ? 28.867 4.243 -16.885 1.00 72.81 158 GLY A CA 1
ATOM 1248 C C . GLY A 1 158 ? 28.329 2.816 -16.700 1.00 72.81 158 GLY A C 1
ATOM 1249 O O . GLY A 1 158 ? 28.948 1.860 -17.153 1.00 72.81 158 GLY A O 1
ATOM 1250 N N . ASP A 1 159 ? 27.185 2.677 -16.017 1.00 71.31 159 ASP A N 1
ATOM 1251 C CA . ASP A 1 159 ? 26.462 1.404 -15.783 1.00 71.31 159 ASP A CA 1
ATOM 1252 C C . ASP A 1 159 ? 25.233 1.262 -16.714 1.00 71.31 159 ASP A C 1
ATOM 1254 O O . ASP A 1 159 ? 24.264 0.576 -16.385 1.00 71.31 159 ASP A O 1
ATOM 1258 N N . ARG A 1 160 ? 25.222 1.947 -17.869 1.00 68.75 160 ARG A N 1
ATOM 1259 C CA . ARG A 1 160 ? 24.142 1.887 -18.871 1.00 68.75 160 ARG A CA 1
ATOM 1260 C C . ARG A 1 160 ? 24.654 1.531 -20.259 1.00 68.75 160 ARG A C 1
ATOM 1262 O O . ARG A 1 160 ? 25.784 1.849 -20.620 1.00 68.75 160 ARG A O 1
ATOM 1269 N N . VAL A 1 161 ? 23.777 0.912 -21.042 1.00 77.44 161 VAL A N 1
ATOM 1270 C CA . VAL A 1 161 ? 23.980 0.611 -22.458 1.00 77.44 161 VAL A CA 1
ATOM 1271 C C . VAL A 1 161 ? 22.725 0.954 -23.263 1.00 77.44 161 VAL A C 1
ATOM 1273 O O . VAL A 1 161 ? 21.607 0.635 -22.851 1.00 77.44 161 VAL A O 1
ATOM 1276 N N . ARG A 1 162 ? 22.920 1.613 -24.408 1.00 72.06 162 ARG A N 1
ATOM 1277 C CA . ARG A 1 162 ? 21.873 2.041 -25.351 1.00 72.06 162 ARG A CA 1
ATOM 1278 C C . ARG A 1 162 ? 22.212 1.632 -26.781 1.00 72.06 162 ARG A C 1
ATOM 1280 O O . ARG A 1 162 ? 23.383 1.431 -27.100 1.00 72.06 162 ARG A O 1
ATOM 1287 N N . LEU A 1 163 ? 21.203 1.527 -27.643 1.00 75.06 163 LEU A N 1
ATOM 1288 C CA . LEU A 1 163 ? 21.411 1.261 -29.072 1.00 75.06 163 LEU A CA 1
ATOM 1289 C C . LEU A 1 163 ? 21.915 2.508 -29.809 1.00 75.06 163 LEU A C 1
ATOM 1291 O O . LEU A 1 163 ? 21.381 3.599 -29.629 1.00 75.06 163 LEU A O 1
ATOM 1295 N N . LYS A 1 164 ? 22.906 2.333 -30.691 1.00 65.12 164 LYS A N 1
ATOM 1296 C CA . LYS A 1 164 ? 23.490 3.413 -31.510 1.00 65.12 164 LYS A CA 1
ATOM 1297 C C . LYS A 1 164 ? 22.489 4.032 -32.495 1.00 65.12 164 LYS A C 1
ATOM 1299 O O . LYS A 1 164 ? 22.607 5.202 -32.843 1.00 65.12 164 LYS A O 1
ATOM 1304 N N . ASN A 1 165 ? 21.489 3.252 -32.905 1.00 59.97 165 ASN A N 1
ATOM 1305 C CA . ASN A 1 165 ? 20.492 3.608 -33.920 1.00 59.97 165 ASN A CA 1
ATOM 1306 C C . ASN A 1 165 ? 19.442 4.633 -33.442 1.00 59.97 165 ASN A C 1
ATOM 1308 O O . ASN A 1 165 ? 18.552 4.986 -34.211 1.00 59.97 165 ASN A O 1
ATOM 1312 N N . MET A 1 166 ? 19.537 5.106 -32.194 1.00 54.84 166 MET A N 1
ATOM 1313 C CA . MET A 1 166 ? 18.730 6.202 -31.662 1.00 54.84 166 MET A CA 1
ATOM 1314 C C . MET A 1 166 ? 19.635 7.279 -31.048 1.00 54.84 166 MET A C 1
ATOM 1316 O O . MET A 1 166 ? 20.287 7.011 -30.032 1.00 54.84 166 MET A O 1
ATOM 1320 N N . PRO A 1 167 ? 19.699 8.491 -31.634 1.00 48.97 167 PRO A N 1
ATOM 1321 C CA . PRO A 1 167 ? 20.344 9.618 -30.978 1.00 48.97 167 PRO A CA 1
ATOM 1322 C C . PRO A 1 167 ? 19.530 10.048 -29.749 1.00 48.97 167 PRO A C 1
ATOM 1324 O O . PRO A 1 167 ? 18.313 9.860 -29.690 1.00 48.97 167 PRO A O 1
ATOM 1327 N N . GLU A 1 168 ? 20.201 10.656 -28.773 1.00 46.09 168 GLU A N 1
ATOM 1328 C CA . GLU A 1 168 ? 19.505 11.465 -27.770 1.00 46.09 168 GLU A CA 1
ATOM 1329 C C . GLU A 1 168 ? 18.745 12.618 -28.450 1.00 46.09 168 GLU A C 1
ATOM 1331 O O . GLU A 1 168 ? 19.127 13.025 -29.555 1.00 46.09 168 GLU A O 1
ATOM 1336 N N . PRO A 1 169 ? 17.707 13.193 -27.808 1.00 48.78 169 PRO A N 1
ATOM 1337 C CA . PRO A 1 169 ? 17.227 14.510 -28.206 1.00 48.78 169 PRO A CA 1
ATOM 1338 C C . PRO A 1 169 ? 18.417 15.473 -28.268 1.00 48.78 169 PRO A C 1
ATOM 1340 O O . PRO A 1 169 ? 19.100 15.674 -27.265 1.00 48.78 169 PRO A O 1
ATOM 1343 N N . THR A 1 170 ? 18.661 16.035 -29.456 1.00 46.62 170 THR A N 1
ATOM 1344 C CA . THR A 1 170 ? 19.751 16.975 -29.751 1.00 46.62 170 THR A CA 1
ATOM 1345 C C . THR A 1 170 ? 19.929 17.972 -28.605 1.00 46.62 170 THR A C 1
ATOM 1347 O O . THR A 1 170 ? 18.944 18.592 -28.203 1.00 46.62 170 THR A O 1
ATOM 1350 N N . GLU A 1 171 ? 21.154 18.134 -28.087 1.00 47.00 171 GLU A N 1
ATOM 1351 C CA . GLU A 1 171 ? 21.465 18.992 -26.930 1.00 47.00 171 GLU A CA 1
ATOM 1352 C C . GLU A 1 171 ? 21.005 20.454 -27.121 1.00 47.00 171 GLU A C 1
ATOM 1354 O O . GLU A 1 171 ? 21.778 21.304 -27.554 1.00 47.00 171 GLU A O 1
ATOM 1359 N N . ALA A 1 172 ? 19.742 20.757 -26.799 1.00 38.72 172 ALA A N 1
ATOM 1360 C CA . ALA A 1 172 ? 19.203 22.117 -26.660 1.00 38.72 172 ALA A CA 1
ATOM 1361 C C . ALA A 1 172 ? 17.795 22.187 -26.017 1.00 38.72 172 ALA A C 1
ATOM 1363 O O . ALA A 1 172 ? 17.095 23.181 -26.189 1.00 38.72 172 ALA A O 1
ATOM 1364 N N . SER A 1 173 ? 17.358 21.185 -25.245 1.00 43.44 173 SER A N 1
ATOM 1365 C CA . SER A 1 173 ? 16.350 21.428 -24.200 1.00 43.44 173 SER A CA 1
ATOM 1366 C C . SER A 1 173 ? 16.494 20.429 -23.053 1.00 43.44 173 SER A C 1
ATOM 1368 O O . SER A 1 173 ? 15.780 19.426 -22.990 1.00 43.44 173 SER A O 1
ATOM 1370 N N . ILE A 1 174 ? 17.360 20.743 -22.083 1.00 51.91 174 ILE A N 1
ATOM 1371 C CA . ILE A 1 174 ? 16.958 20.461 -20.702 1.00 51.91 174 ILE A CA 1
ATOM 1372 C C . ILE A 1 174 ? 15.713 21.324 -20.526 1.00 51.91 174 ILE A C 1
ATOM 1374 O O . ILE A 1 174 ? 15.823 22.548 -20.504 1.00 51.91 174 ILE A O 1
ATOM 1378 N N . GLU A 1 175 ? 14.531 20.714 -20.533 1.00 52.88 175 GLU A N 1
ATOM 1379 C CA . GLU A 1 175 ? 13.322 21.456 -20.208 1.00 52.88 175 GLU A CA 1
ATOM 1380 C C . GLU A 1 175 ? 13.441 21.825 -18.725 1.00 52.88 175 GLU A C 1
ATOM 1382 O O . GLU A 1 175 ? 13.367 20.973 -17.830 1.00 52.88 175 GLU A O 1
ATOM 1387 N N . LEU A 1 176 ? 13.764 23.094 -18.498 1.00 58.19 176 LEU A N 1
ATOM 1388 C CA . LEU A 1 176 ? 13.806 23.692 -17.181 1.00 58.19 176 LEU A CA 1
ATOM 1389 C C . LEU A 1 176 ? 12.391 24.148 -16.834 1.00 58.19 176 LEU A C 1
ATOM 1391 O O . LEU A 1 176 ? 11.657 24.615 -17.706 1.00 58.19 176 LEU A O 1
ATOM 1395 N N . ASP A 1 177 ? 12.011 24.015 -15.571 1.00 53.31 177 ASP A N 1
ATOM 1396 C CA . ASP A 1 177 ? 10.825 24.691 -15.061 1.00 53.31 177 ASP A CA 1
ATOM 1397 C C . ASP A 1 177 ? 11.038 26.216 -14.988 1.00 53.31 177 ASP A C 1
ATOM 1399 O O . ASP A 1 177 ? 12.145 26.721 -15.200 1.00 53.31 177 ASP A O 1
ATOM 1403 N N . ASP A 1 178 ? 9.985 26.962 -14.639 1.00 55.25 178 ASP A N 1
ATOM 1404 C CA . ASP A 1 178 ? 10.033 28.427 -14.486 1.00 55.25 178 ASP A CA 1
ATOM 1405 C C . ASP A 1 178 ? 11.057 28.915 -13.431 1.00 55.25 178 ASP A C 1
ATOM 1407 O O . ASP A 1 178 ? 11.329 30.110 -13.324 1.00 55.25 178 ASP A O 1
ATOM 1411 N N . GLU A 1 179 ? 11.636 27.999 -12.642 1.00 55.59 179 GLU A N 1
ATOM 1412 C CA . GLU A 1 179 ? 12.650 28.250 -11.612 1.00 55.59 179 GLU A CA 1
ATOM 1413 C C . GLU A 1 179 ? 14.080 27.911 -12.084 1.00 55.59 179 GLU A C 1
ATOM 1415 O O . GLU A 1 179 ? 15.035 28.072 -11.319 1.00 55.59 179 GLU A O 1
ATOM 1420 N N . GLY A 1 180 ? 14.254 27.428 -13.320 1.00 52.16 180 GLY A N 1
ATOM 1421 C CA . GLY A 1 180 ? 15.555 27.048 -13.873 1.00 52.16 180 GLY A CA 1
ATOM 1422 C C . GLY A 1 180 ? 16.072 25.677 -13.418 1.00 52.16 180 GLY A C 1
ATOM 1423 O O . GLY A 1 180 ? 17.280 25.440 -13.478 1.00 52.16 180 GLY A O 1
ATOM 1424 N N . LYS A 1 181 ? 15.202 24.770 -12.952 1.00 57.53 181 LYS A N 1
ATOM 1425 C CA . LYS A 1 181 ? 15.554 23.401 -12.523 1.00 57.53 181 LYS A CA 1
ATOM 1426 C C . LYS A 1 181 ? 15.088 22.358 -13.544 1.00 57.53 181 LYS A C 1
ATOM 1428 O O . LYS A 1 181 ? 14.056 22.558 -14.176 1.00 57.53 181 LYS A O 1
ATOM 1433 N N . PRO A 1 182 ? 15.789 21.218 -13.695 1.00 60.50 182 PRO A N 1
ATOM 1434 C CA . PRO A 1 182 ? 15.351 20.151 -14.592 1.00 60.50 182 PRO A CA 1
ATOM 1435 C C . PRO A 1 182 ? 13.982 19.595 -14.176 1.00 60.50 182 PRO A C 1
ATOM 1437 O O . PRO A 1 182 ? 13.762 19.285 -13.004 1.00 60.50 182 PRO A O 1
ATOM 1440 N N . LEU A 1 183 ? 13.090 19.427 -15.154 1.00 71.00 183 LEU A N 1
ATOM 1441 C CA . LEU A 1 183 ? 11.761 18.843 -14.970 1.00 71.00 183 LEU A CA 1
ATOM 1442 C C . LEU A 1 183 ? 11.813 17.471 -14.269 1.00 71.00 183 LEU A C 1
ATOM 1444 O O . LEU A 1 183 ? 12.418 16.518 -14.764 1.00 71.00 183 LEU A O 1
ATOM 1448 N N . ALA A 1 184 ? 11.138 17.376 -13.121 1.00 73.56 184 ALA A N 1
ATOM 1449 C CA . ALA A 1 184 ? 11.048 16.182 -12.279 1.00 73.56 184 ALA A CA 1
ATOM 1450 C C . ALA A 1 184 ? 9.655 16.056 -11.628 1.00 73.56 184 ALA A C 1
ATOM 1452 O O . ALA A 1 184 ? 8.861 17.003 -11.656 1.00 73.56 184 ALA A O 1
ATOM 1453 N N . GLY A 1 185 ? 9.360 14.882 -11.057 1.00 77.75 185 GLY A N 1
ATOM 1454 C CA . GLY A 1 185 ? 8.144 14.605 -10.290 1.00 77.75 185 GLY A CA 1
ATOM 1455 C C . GLY A 1 185 ? 6.853 14.994 -11.016 1.00 77.75 185 GLY A C 1
ATOM 1456 O O . GLY A 1 185 ? 6.655 14.694 -12.197 1.00 77.75 185 GLY A O 1
ATOM 1457 N N . VAL A 1 186 ? 5.976 15.709 -10.313 1.00 78.69 186 VAL A N 1
ATOM 1458 C CA . VAL A 1 186 ? 4.682 16.188 -10.840 1.00 78.69 186 VAL A CA 1
ATOM 1459 C C . VAL A 1 186 ? 4.824 17.034 -12.108 1.00 78.69 186 VAL A C 1
ATOM 1461 O O . VAL A 1 186 ? 4.083 16.819 -13.069 1.00 78.69 186 VAL A O 1
ATOM 1464 N N . LYS A 1 187 ? 5.787 17.970 -12.149 1.00 79.56 187 LYS A N 1
ATOM 1465 C CA . LYS A 1 187 ? 5.986 18.850 -13.315 1.00 79.56 187 LYS A CA 1
ATOM 1466 C C . LYS A 1 187 ? 6.351 18.014 -14.557 1.00 79.56 187 LYS A C 1
ATOM 1468 O O . LYS A 1 187 ? 5.776 18.216 -15.625 1.00 79.56 187 LYS A O 1
ATOM 1473 N N . ALA A 1 188 ? 7.226 17.013 -14.399 1.00 82.94 188 ALA A N 1
ATOM 1474 C CA . ALA A 1 188 ? 7.604 16.079 -15.468 1.00 82.94 188 ALA A CA 1
ATOM 1475 C C . ALA A 1 188 ? 6.415 15.246 -15.979 1.00 82.94 188 ALA A C 1
ATOM 1477 O O . ALA A 1 188 ? 6.243 15.079 -17.188 1.00 82.94 188 ALA A O 1
ATOM 1478 N N . LYS A 1 189 ? 5.556 14.766 -15.070 1.00 84.31 189 LYS A N 1
ATOM 1479 C CA . LYS A 1 189 ? 4.318 14.056 -15.426 1.00 84.31 189 LYS A CA 1
ATOM 1480 C C . LYS A 1 189 ? 3.357 14.950 -16.220 1.00 84.31 189 LYS A C 1
ATOM 1482 O O . LYS A 1 189 ? 2.818 14.499 -17.229 1.00 84.31 189 LYS A O 1
ATOM 1487 N N . GLN A 1 190 ? 3.175 16.208 -15.820 1.00 84.94 190 GLN A N 1
ATOM 1488 C CA . GLN A 1 190 ? 2.297 17.148 -16.525 1.00 84.94 190 GLN A CA 1
ATOM 1489 C C . GLN A 1 190 ? 2.799 17.453 -17.947 1.00 84.94 190 GLN A C 1
ATOM 1491 O O . GLN A 1 190 ? 2.041 17.298 -18.907 1.00 84.94 190 GLN A O 1
ATOM 1496 N N . ALA A 1 191 ? 4.087 17.781 -18.101 1.00 84.69 191 ALA A N 1
ATOM 1497 C CA . ALA A 1 191 ? 4.708 18.020 -19.407 1.00 84.69 191 ALA A CA 1
ATOM 1498 C C . ALA A 1 191 ? 4.565 16.806 -20.348 1.00 84.69 191 ALA A C 1
ATOM 1500 O O . ALA A 1 191 ? 4.239 16.952 -21.529 1.00 84.69 191 ALA A O 1
ATOM 1501 N N . ALA A 1 192 ? 4.720 15.587 -19.816 1.00 86.69 192 ALA A N 1
ATOM 1502 C CA . ALA A 1 192 ? 4.498 14.361 -20.576 1.00 86.69 192 ALA A CA 1
ATOM 1503 C C . ALA A 1 192 ? 3.042 14.193 -21.043 1.00 86.69 192 ALA A C 1
ATOM 1505 O O . ALA A 1 192 ? 2.825 13.817 -22.194 1.00 86.69 192 ALA A O 1
ATOM 1506 N N . VAL A 1 193 ? 2.038 14.490 -20.206 1.00 86.81 193 VAL A N 1
ATOM 1507 C CA . VAL A 1 193 ? 0.620 14.444 -20.623 1.00 86.81 193 VAL A CA 1
ATOM 1508 C C . VAL A 1 193 ? 0.345 15.438 -21.751 1.00 86.81 193 VAL A C 1
ATOM 1510 O O . VAL A 1 193 ? -0.311 15.081 -22.729 1.00 86.81 193 VAL A O 1
ATOM 1513 N N . GLU A 1 194 ? 0.857 16.663 -21.648 1.00 86.50 194 GLU A N 1
ATOM 1514 C CA . GLU A 1 194 ? 0.628 17.720 -22.639 1.00 86.50 194 GLU A CA 1
ATOM 1515 C C . GLU A 1 194 ? 1.290 17.415 -23.986 1.00 86.50 194 GLU A C 1
ATOM 1517 O O . GLU A 1 194 ? 0.631 17.511 -25.023 1.00 86.50 194 GLU A O 1
ATOM 1522 N N . PHE A 1 195 ? 2.542 16.946 -23.978 1.00 88.38 195 PHE A N 1
ATOM 1523 C CA . PHE A 1 195 ? 3.217 16.477 -25.189 1.00 88.38 195 PHE A CA 1
ATOM 1524 C C . PHE A 1 195 ? 2.471 15.307 -25.841 1.00 88.38 195 PHE A C 1
ATOM 1526 O O . PHE A 1 195 ? 2.175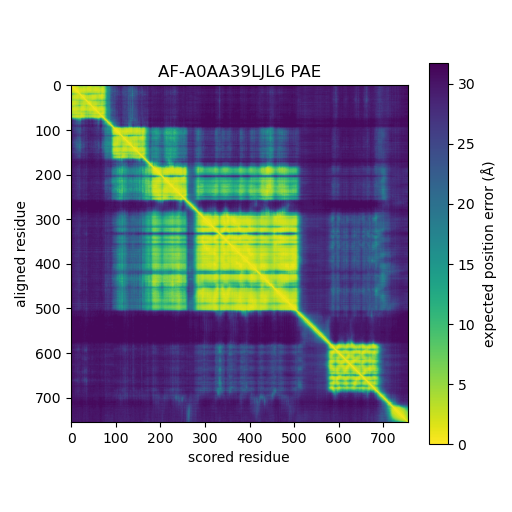 15.344 -27.035 1.00 88.38 195 PHE A O 1
ATOM 1533 N N . LEU A 1 196 ? 2.130 14.272 -25.066 1.00 87.81 196 LEU A N 1
ATOM 1534 C CA . LEU A 1 196 ? 1.463 13.077 -25.589 1.00 87.81 196 LEU A CA 1
ATOM 1535 C C . LEU A 1 196 ? 0.055 13.389 -26.117 1.00 87.81 196 LEU A C 1
ATOM 1537 O O . LEU A 1 196 ? -0.382 12.760 -27.080 1.00 87.81 196 LEU A O 1
ATOM 1541 N N . ARG A 1 197 ? -0.635 14.382 -25.539 1.00 86.69 197 ARG A N 1
ATOM 1542 C CA . ARG A 1 197 ? -1.882 14.928 -26.086 1.00 86.69 197 ARG A CA 1
ATOM 1543 C C . ARG A 1 197 ? -1.633 15.578 -27.450 1.00 86.69 197 ARG A C 1
ATOM 1545 O O . ARG A 1 197 ? -2.244 15.148 -28.425 1.00 86.69 197 ARG A O 1
ATOM 1552 N N . GLY A 1 198 ? -0.684 16.512 -27.547 1.00 84.12 198 GLY A N 1
ATOM 1553 C CA . GLY A 1 198 ? -0.347 17.202 -28.800 1.00 84.12 198 GLY A CA 1
ATOM 1554 C C . GLY A 1 198 ? 0.103 16.262 -29.929 1.00 84.12 198 GLY A C 1
ATOM 1555 O O . GLY A 1 198 ? -0.265 16.454 -31.087 1.00 84.12 198 GLY A O 1
ATOM 1556 N N . VAL A 1 199 ? 0.825 15.183 -29.603 1.00 84.62 199 VAL A N 1
ATOM 1557 C CA . VAL A 1 199 ? 1.189 14.131 -30.572 1.00 84.62 199 VAL A CA 1
ATOM 1558 C C . VAL A 1 199 ? -0.045 13.434 -31.154 1.00 84.62 199 VAL A C 1
ATOM 1560 O O . VAL A 1 199 ? -0.011 13.030 -32.314 1.00 84.62 199 VAL A O 1
ATOM 1563 N N . LEU A 1 200 ? -1.131 13.280 -30.394 1.00 84.25 200 LEU A N 1
ATOM 1564 C CA . LEU A 1 200 ? -2.373 12.684 -30.896 1.00 84.25 200 LEU A CA 1
ATOM 1565 C C . LEU A 1 200 ? -3.269 13.708 -31.607 1.00 84.25 200 LEU A C 1
ATOM 1567 O O . LEU A 1 200 ? -3.907 13.340 -32.587 1.00 84.25 200 LEU A O 1
ATOM 1571 N N . GLU A 1 201 ? -3.277 14.973 -31.172 1.00 83.50 201 GLU A N 1
ATOM 1572 C CA . GLU A 1 201 ? -3.978 16.077 -31.855 1.00 83.50 201 GLU A CA 1
ATOM 1573 C C . GLU A 1 201 ? -3.444 16.261 -33.289 1.00 83.50 201 GLU A C 1
ATOM 1575 O O . GLU A 1 201 ? -4.208 16.457 -34.223 1.00 83.50 201 GLU A O 1
ATOM 1580 N N . GLN A 1 202 ? -2.137 16.078 -33.504 1.00 78.31 202 GLN A N 1
ATOM 1581 C CA . GLN A 1 202 ? -1.521 16.100 -34.842 1.00 78.31 202 GLN A CA 1
ATOM 1582 C C . GLN A 1 202 ? -1.837 14.865 -35.717 1.00 78.31 202 GLN A C 1
ATOM 1584 O O . GLN A 1 202 ? -1.451 14.832 -36.884 1.00 78.31 202 GLN A O 1
ATOM 1589 N N . ASN A 1 203 ? -2.494 13.830 -35.178 1.00 74.25 203 ASN A N 1
ATOM 1590 C CA . ASN A 1 203 ? -2.838 12.583 -35.878 1.00 74.25 203 ASN A CA 1
ATOM 1591 C C . ASN A 1 203 ? -4.356 12.320 -35.809 1.00 74.25 203 ASN A C 1
ATOM 1593 O O . ASN A 1 203 ? -4.784 11.234 -35.411 1.00 74.25 203 ASN A O 1
ATOM 1597 N N . ASP A 1 204 ? -5.145 13.321 -36.215 1.00 61.53 204 ASP A N 1
ATOM 1598 C CA . ASP A 1 204 ? -6.587 13.518 -35.959 1.00 61.53 204 ASP A CA 1
ATOM 1599 C C . ASP A 1 204 ? -7.525 12.287 -35.990 1.00 61.53 204 ASP A C 1
ATOM 1601 O O . ASP A 1 204 ? -8.546 12.295 -35.299 1.00 61.53 204 ASP A O 1
ATOM 1605 N N . ASP A 1 205 ? -7.234 11.219 -36.748 1.00 59.56 205 ASP A N 1
ATOM 1606 C CA . ASP A 1 205 ? -8.139 10.060 -36.895 1.00 59.56 205 ASP A CA 1
ATOM 1607 C C . ASP A 1 205 ? -7.501 8.655 -36.871 1.00 59.56 205 ASP A C 1
ATOM 1609 O O . ASP A 1 205 ? -8.221 7.664 -37.021 1.00 59.56 205 ASP A O 1
ATOM 1613 N N . GLN A 1 206 ? -6.188 8.501 -36.641 1.00 68.69 206 GLN A N 1
ATOM 1614 C CA . GLN A 1 206 ? -5.567 7.163 -36.581 1.00 68.69 206 GLN A CA 1
ATOM 1615 C C . GLN A 1 206 ? -4.964 6.832 -35.207 1.00 68.69 206 GLN A C 1
ATOM 1617 O O . GLN A 1 206 ? -3.977 7.446 -34.807 1.00 68.69 206 GLN A O 1
ATOM 1622 N N . PRO A 1 207 ? -5.491 5.811 -34.494 1.00 77.00 207 PRO A N 1
ATOM 1623 C CA . PRO A 1 207 ? -4.917 5.365 -33.229 1.00 77.00 207 PRO A CA 1
ATOM 1624 C C . PRO A 1 207 ? -3.471 4.876 -33.396 1.00 77.00 207 PRO A C 1
ATOM 1626 O O . PRO A 1 207 ? -3.212 3.914 -34.129 1.00 77.00 207 PRO A O 1
ATOM 1629 N N . ILE A 1 208 ? -2.539 5.511 -32.686 1.00 83.38 208 ILE A N 1
ATOM 1630 C CA . ILE A 1 208 ? -1.100 5.236 -32.775 1.00 83.38 208 ILE A CA 1
ATOM 1631 C C . ILE A 1 208 ? -0.784 3.947 -31.994 1.00 83.38 208 ILE A C 1
ATOM 1633 O O . ILE A 1 208 ? -1.222 3.824 -30.847 1.00 83.38 208 ILE A O 1
ATOM 1637 N N . PRO A 1 209 ? -0.037 2.975 -32.556 1.00 84.56 209 PRO A N 1
ATOM 1638 C CA . PRO A 1 209 ? 0.454 1.820 -31.801 1.00 84.56 209 PRO A CA 1
ATOM 1639 C C . PRO A 1 209 ? 1.309 2.252 -30.604 1.00 84.56 209 PRO A C 1
ATOM 1641 O O . PRO A 1 209 ? 2.155 3.135 -30.742 1.00 84.56 209 PRO A O 1
ATOM 1644 N N . LEU A 1 210 ? 1.122 1.607 -29.450 1.00 82.25 210 LEU A N 1
ATOM 1645 C CA . LEU A 1 210 ? 1.800 1.958 -28.196 1.00 82.25 210 LEU A CA 1
ATOM 1646 C C . LEU A 1 210 ? 3.327 2.036 -28.341 1.00 82.25 210 LEU A C 1
ATOM 1648 O O . LEU A 1 210 ? 3.936 2.941 -27.783 1.00 82.25 210 LEU A O 1
ATOM 1652 N N . ASP A 1 211 ? 3.934 1.131 -29.107 1.00 77.06 211 ASP A N 1
ATOM 1653 C CA . ASP A 1 211 ? 5.389 1.074 -29.283 1.00 77.06 211 ASP A CA 1
ATOM 1654 C C . ASP A 1 211 ? 5.918 2.294 -30.060 1.00 77.06 211 ASP A C 1
ATOM 1656 O O . ASP A 1 211 ? 6.877 2.935 -29.637 1.00 77.06 211 ASP A O 1
ATOM 1660 N N . GLY A 1 212 ? 5.224 2.704 -31.130 1.00 78.69 212 GLY A N 1
ATOM 1661 C CA . GLY A 1 212 ? 5.534 3.942 -31.860 1.00 78.69 212 GLY A CA 1
ATOM 1662 C C . GLY A 1 212 ? 5.216 5.211 -31.057 1.00 78.69 212 GLY A C 1
ATOM 1663 O O . GLY A 1 212 ? 5.859 6.243 -31.234 1.00 78.69 212 GLY A O 1
ATOM 1664 N N . PHE A 1 213 ? 4.256 5.136 -30.133 1.00 83.69 213 PHE A N 1
ATOM 1665 C CA . PHE A 1 213 ? 3.944 6.222 -29.204 1.00 83.69 213 PHE A CA 1
ATOM 1666 C C . PHE A 1 213 ? 5.018 6.361 -28.107 1.00 83.69 213 PHE A C 1
ATOM 1668 O O . PHE A 1 213 ? 5.440 7.471 -27.788 1.00 83.69 213 PHE A O 1
ATOM 1675 N N . TYR A 1 214 ? 5.534 5.236 -27.600 1.00 83.50 214 TYR A N 1
ATOM 1676 C CA . TYR A 1 214 ? 6.677 5.184 -26.685 1.00 83.50 214 TYR A CA 1
ATOM 1677 C C . TYR A 1 214 ? 7.979 5.650 -27.350 1.00 83.50 214 TYR A C 1
ATOM 1679 O O . TYR A 1 214 ? 8.793 6.311 -26.705 1.00 83.50 214 TYR A O 1
ATOM 1687 N N . GLN A 1 215 ? 8.157 5.379 -28.645 1.00 80.25 215 GLN A N 1
ATOM 1688 C CA . GLN A 1 215 ? 9.286 5.900 -29.411 1.00 80.25 215 GLN A CA 1
ATOM 1689 C C . GLN A 1 215 ? 9.280 7.439 -29.440 1.00 80.25 215 GLN A C 1
ATOM 1691 O O . GLN A 1 215 ? 10.249 8.050 -28.996 1.00 80.25 215 GLN A O 1
ATOM 1696 N N . ARG A 1 216 ? 8.160 8.067 -29.834 1.00 80.75 216 ARG A N 1
ATOM 1697 C CA . ARG A 1 216 ? 8.010 9.540 -29.826 1.00 80.75 216 ARG A CA 1
ATOM 1698 C C . ARG A 1 216 ? 8.179 10.155 -28.433 1.00 80.75 216 ARG A C 1
ATOM 1700 O O . ARG A 1 216 ? 8.701 11.257 -28.298 1.00 80.75 216 ARG A O 1
ATOM 1707 N N . PHE A 1 217 ? 7.755 9.445 -27.388 1.00 84.19 217 PHE A N 1
ATOM 1708 C CA . PHE A 1 217 ? 8.007 9.836 -25.999 1.00 84.19 217 PHE A CA 1
ATOM 1709 C C . PHE A 1 217 ? 9.513 9.855 -25.667 1.00 84.19 217 PHE A C 1
ATOM 1711 O O . PHE A 1 217 ? 9.993 10.809 -25.056 1.00 84.19 217 PHE A O 1
ATOM 1718 N N . CYS A 1 218 ? 10.270 8.845 -26.109 1.00 79.50 218 CYS A N 1
ATOM 1719 C CA . CYS A 1 218 ? 11.722 8.785 -25.909 1.00 79.50 218 CYS A CA 1
ATOM 1720 C C . CYS A 1 218 ? 12.500 9.809 -26.744 1.00 79.50 218 CYS A C 1
ATOM 1722 O O . CYS A 1 218 ? 13.518 10.306 -26.277 1.00 79.50 218 CYS A O 1
ATOM 1724 N N . GLU A 1 219 ? 12.010 10.145 -27.938 1.00 76.75 219 GLU A N 1
ATOM 1725 C CA . GLU A 1 219 ? 12.577 11.191 -28.801 1.00 76.75 219 GLU A CA 1
ATOM 1726 C C . GLU A 1 219 ? 12.431 12.598 -28.191 1.00 76.75 219 GLU A C 1
ATOM 1728 O O . GLU A 1 219 ? 13.243 13.474 -28.478 1.00 76.75 219 GLU A O 1
ATOM 1733 N N . ARG A 1 220 ? 11.416 12.835 -27.341 1.00 77.81 220 ARG A N 1
ATOM 1734 C CA . ARG A 1 220 ? 11.165 14.149 -26.721 1.00 77.81 220 ARG A CA 1
ATOM 1735 C C . ARG A 1 220 ? 11.876 14.362 -25.387 1.00 77.81 220 ARG A C 1
ATOM 1737 O O . ARG A 1 220 ? 12.343 15.476 -25.139 1.00 77.81 220 ARG A O 1
ATOM 1744 N N . PHE A 1 221 ? 11.876 13.348 -24.519 1.00 79.19 221 PHE A N 1
ATOM 1745 C CA . PHE A 1 221 ? 12.172 13.511 -23.094 1.00 79.19 221 PHE A CA 1
ATOM 1746 C C . PHE A 1 221 ? 13.492 12.865 -22.654 1.00 79.19 221 PHE A C 1
ATOM 1748 O O . PHE A 1 221 ? 13.795 11.705 -22.951 1.00 79.19 221 PHE A O 1
ATOM 1755 N N . SER A 1 222 ? 14.251 13.612 -21.847 1.00 74.81 222 SER A N 1
ATOM 1756 C CA . SER A 1 222 ? 15.498 13.141 -21.237 1.00 74.81 222 SER A CA 1
ATOM 1757 C C . SER A 1 222 ? 15.269 11.926 -20.328 1.00 74.81 222 SER A C 1
ATOM 1759 O O . SER A 1 222 ? 14.172 11.709 -19.806 1.00 74.81 222 SER A O 1
ATOM 1761 N N . HIS A 1 223 ? 16.318 11.132 -20.089 1.00 71.31 223 HIS A N 1
ATOM 1762 C CA . HIS A 1 223 ? 16.231 9.959 -19.209 1.00 71.31 223 HIS A CA 1
ATOM 1763 C C . HIS A 1 223 ? 15.682 10.306 -17.806 1.00 71.31 223 HIS A C 1
ATOM 1765 O O . HIS A 1 223 ? 14.935 9.512 -17.239 1.00 71.31 223 HIS A O 1
ATOM 1771 N N . ALA A 1 224 ? 15.994 11.490 -17.260 1.00 70.12 224 ALA A N 1
ATOM 1772 C CA . ALA A 1 224 ? 15.471 11.937 -15.965 1.00 70.12 224 ALA A CA 1
ATOM 1773 C C . ALA A 1 224 ? 13.932 12.023 -15.962 1.00 70.12 224 ALA A C 1
ATOM 1775 O O . ALA A 1 224 ? 13.286 11.392 -15.130 1.00 70.12 224 ALA A O 1
ATOM 1776 N N . VAL A 1 225 ? 13.338 12.693 -16.957 1.00 77.75 225 VAL A N 1
ATOM 1777 C CA . VAL A 1 225 ? 11.874 12.761 -17.127 1.00 77.75 225 VAL A CA 1
ATOM 1778 C C . VAL A 1 225 ? 11.283 11.375 -17.417 1.00 77.75 225 VAL A C 1
ATOM 1780 O O . VAL A 1 225 ? 10.237 11.014 -16.873 1.00 77.75 225 VAL A O 1
ATOM 1783 N N . ARG A 1 226 ? 11.976 10.541 -18.209 1.00 82.50 226 ARG A N 1
ATOM 1784 C CA . ARG A 1 226 ? 11.555 9.153 -18.472 1.00 82.50 226 ARG A CA 1
ATOM 1785 C C . ARG A 1 226 ? 11.472 8.309 -17.190 1.00 82.50 226 ARG A C 1
ATOM 1787 O O . ARG A 1 226 ? 10.584 7.467 -17.105 1.00 82.50 226 ARG A O 1
ATOM 1794 N N . GLN A 1 227 ? 12.314 8.534 -16.177 1.00 80.19 227 GLN A N 1
ATOM 1795 C CA . GLN A 1 227 ? 12.223 7.811 -14.895 1.00 80.19 227 GLN A CA 1
ATOM 1796 C C . GLN A 1 227 ? 10.985 8.171 -14.058 1.00 80.19 227 GLN A C 1
ATOM 1798 O O . GLN A 1 227 ? 10.462 7.304 -13.354 1.00 80.19 227 GLN A O 1
ATOM 1803 N N . GLU A 1 228 ? 10.497 9.406 -14.161 1.00 79.75 228 GLU A N 1
ATOM 1804 C CA . GLU A 1 228 ? 9.303 9.883 -13.446 1.00 79.75 228 GLU A CA 1
ATOM 1805 C C . GLU A 1 228 ? 7.993 9.391 -14.082 1.00 79.75 228 GLU A C 1
ATOM 1807 O O . GLU A 1 228 ? 6.977 9.236 -13.400 1.00 79.75 228 GLU A O 1
ATOM 1812 N N . VAL A 1 229 ? 8.025 9.118 -15.392 1.00 83.25 229 VAL A N 1
ATOM 1813 C CA . VAL A 1 229 ? 6.841 8.829 -16.214 1.00 83.25 229 VAL A CA 1
ATOM 1814 C C . VAL A 1 229 ? 6.795 7.375 -16.690 1.00 83.25 229 VAL A C 1
ATOM 1816 O O . VAL A 1 229 ? 5.837 6.665 -16.381 1.00 83.25 229 VAL A O 1
ATOM 1819 N N . ALA A 1 230 ? 7.797 6.929 -17.457 1.00 82.31 230 ALA A N 1
ATOM 1820 C CA . ALA A 1 230 ? 7.860 5.590 -18.043 1.00 82.31 230 ALA A CA 1
ATOM 1821 C C . ALA A 1 230 ? 9.242 5.239 -18.629 1.00 82.31 230 ALA A C 1
ATOM 1823 O O . ALA A 1 230 ? 9.724 5.870 -19.570 1.00 82.31 230 ALA A O 1
ATOM 1824 N N . THR A 1 231 ? 9.829 4.134 -18.171 1.00 79.25 231 THR A N 1
ATOM 1825 C CA . THR A 1 231 ? 11.098 3.585 -18.683 1.00 79.25 231 THR A CA 1
ATOM 1826 C C . THR A 1 231 ? 10.925 2.428 -19.673 1.00 79.25 231 THR A C 1
ATOM 1828 O O . THR A 1 231 ? 11.916 1.901 -20.165 1.00 79.25 231 THR A O 1
ATOM 1831 N N . ASN A 1 232 ? 9.685 2.043 -19.996 1.00 77.56 232 ASN A N 1
ATOM 1832 C CA . ASN A 1 232 ? 9.341 1.039 -21.013 1.00 77.56 232 ASN A CA 1
ATOM 1833 C C . ASN A 1 232 ? 7.876 1.212 -21.492 1.00 77.56 232 ASN A C 1
ATOM 1835 O O . ASN A 1 232 ? 7.096 1.902 -20.823 1.00 77.56 232 ASN A O 1
ATOM 1839 N N . PRO A 1 233 ? 7.450 0.564 -22.600 1.00 78.44 233 PRO A N 1
ATOM 1840 C CA . PRO A 1 233 ? 6.084 0.693 -23.119 1.00 78.44 233 PRO A CA 1
ATOM 1841 C C . PRO A 1 233 ? 4.977 0.287 -22.132 1.00 78.44 233 PRO A C 1
ATOM 1843 O O . PRO A 1 233 ? 3.894 0.871 -22.159 1.00 78.44 233 PRO A O 1
ATOM 1846 N N . LYS A 1 234 ? 5.223 -0.679 -21.230 1.00 78.75 234 LYS A N 1
ATOM 1847 C CA . LYS A 1 234 ? 4.227 -1.108 -20.227 1.00 78.75 234 LYS A CA 1
ATOM 1848 C C . LYS A 1 234 ? 4.005 -0.040 -19.157 1.00 78.75 234 LYS A C 1
ATOM 1850 O O . LYS A 1 234 ? 2.862 0.214 -18.781 1.00 78.75 234 LYS A O 1
ATOM 1855 N N . GLU A 1 235 ? 5.076 0.602 -18.695 1.00 82.06 235 GLU A N 1
ATOM 1856 C CA . GLU A 1 235 ? 4.993 1.753 -17.791 1.00 82.06 235 GLU A CA 1
ATOM 1857 C C . GLU A 1 235 ? 4.270 2.924 -18.469 1.00 82.06 235 GLU A C 1
ATOM 1859 O O . GLU A 1 235 ? 3.375 3.505 -17.859 1.00 82.06 235 GLU A O 1
ATOM 1864 N N . LEU A 1 236 ? 4.538 3.197 -19.756 1.00 85.50 236 LEU A N 1
ATOM 1865 C CA . LEU A 1 236 ? 3.820 4.246 -20.493 1.00 85.50 236 LEU A CA 1
ATOM 1866 C C . LEU A 1 236 ? 2.329 3.914 -20.637 1.00 85.50 236 LEU A C 1
ATOM 1868 O O . LEU A 1 236 ? 1.479 4.761 -20.380 1.00 85.50 236 LEU A O 1
ATOM 1872 N N . LEU A 1 237 ? 1.984 2.668 -20.966 1.00 85.00 237 LEU A N 1
ATOM 1873 C CA . LEU A 1 237 ? 0.596 2.199 -20.972 1.00 85.00 237 LEU A CA 1
ATOM 1874 C C . LEU A 1 237 ? -0.080 2.407 -19.609 1.00 85.00 237 LEU A C 1
ATOM 1876 O O . LEU A 1 237 ? -1.254 2.776 -19.552 1.00 85.00 237 LEU A O 1
ATOM 1880 N N . GLN A 1 238 ? 0.639 2.172 -18.511 1.00 81.50 238 GLN A N 1
ATOM 1881 C CA . GLN A 1 238 ? 0.118 2.378 -17.164 1.00 81.50 238 GLN A CA 1
ATOM 1882 C C . GLN A 1 238 ? -0.043 3.868 -16.819 1.00 81.50 238 GLN A C 1
ATOM 1884 O O . GLN A 1 238 ? -1.032 4.230 -16.184 1.00 81.50 238 GLN A O 1
ATOM 1889 N N . PHE A 1 239 ? 0.860 4.729 -17.286 1.00 86.00 239 PHE A N 1
ATOM 1890 C CA . PHE A 1 239 ? 0.768 6.184 -17.160 1.00 86.00 239 PHE A CA 1
ATOM 1891 C C . PHE A 1 239 ? -0.421 6.765 -17.948 1.00 86.00 239 PHE A C 1
ATOM 1893 O O . PHE A 1 239 ? -1.220 7.539 -17.417 1.00 86.00 239 PHE A O 1
ATOM 1900 N N . LEU A 1 240 ? -0.629 6.313 -19.187 1.00 86.88 240 LEU A N 1
ATOM 1901 C CA . LEU A 1 240 ? -1.791 6.693 -19.999 1.00 86.88 240 LEU A CA 1
ATOM 1902 C C . LEU A 1 240 ? -3.108 6.214 -19.363 1.00 86.88 240 LEU A C 1
ATOM 1904 O O . LEU A 1 240 ? -4.105 6.930 -19.384 1.00 86.88 240 LEU A O 1
ATOM 1908 N N . LYS A 1 241 ? -3.106 5.038 -18.716 1.00 81.81 241 LYS A N 1
ATOM 1909 C CA . LYS A 1 241 ? -4.245 4.512 -17.939 1.00 81.81 241 LYS A CA 1
ATOM 1910 C C . LYS A 1 241 ? -4.571 5.297 -16.660 1.00 81.81 241 LYS A C 1
ATOM 1912 O O . LYS A 1 241 ? -5.644 5.033 -16.111 1.00 81.81 241 LYS A O 1
ATOM 1917 N N . LEU A 1 242 ? -3.700 6.192 -16.177 1.00 80.69 242 LEU A N 1
ATOM 1918 C CA . LEU A 1 242 ? -4.029 7.161 -15.116 1.00 80.69 242 LEU A CA 1
ATOM 1919 C C . LEU A 1 242 ? -4.814 8.352 -15.688 1.00 80.69 242 LEU A C 1
ATOM 1921 O O . LEU A 1 242 ? -5.758 8.829 -15.070 1.00 80.69 242 LEU A O 1
ATOM 1925 N N . ASN A 1 243 ? -4.486 8.760 -16.913 1.00 81.50 243 ASN A N 1
ATOM 1926 C CA . ASN A 1 243 ? -5.015 9.942 -17.595 1.00 81.50 243 ASN A CA 1
ATOM 1927 C C . ASN A 1 243 ? -6.156 9.585 -18.574 1.00 81.50 243 ASN A C 1
ATOM 1929 O O . ASN A 1 243 ? -6.178 10.019 -19.727 1.00 81.50 243 ASN A O 1
ATOM 1933 N N . ARG A 1 244 ? -7.116 8.758 -18.127 1.00 78.00 244 ARG A N 1
ATOM 1934 C CA . ARG A 1 244 ? -8.221 8.229 -18.969 1.00 78.00 244 ARG A CA 1
ATOM 1935 C C . ARG A 1 244 ? -9.200 9.288 -19.474 1.00 78.00 244 ARG A C 1
ATOM 1937 O O . ARG A 1 244 ? -9.957 9.020 -20.397 1.00 78.00 244 ARG A O 1
ATOM 1944 N N . ASN A 1 245 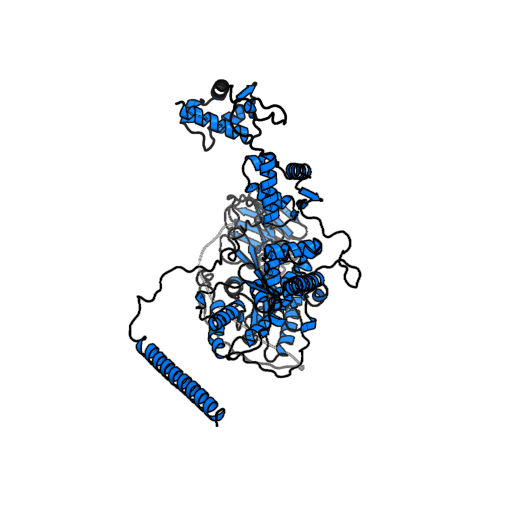? -9.207 10.456 -18.844 1.00 78.06 245 ASN A N 1
ATOM 1945 C CA . ASN A 1 245 ? -9.931 11.647 -19.280 1.00 78.06 245 ASN A CA 1
ATOM 1946 C C . ASN A 1 245 ? -9.331 12.266 -20.556 1.00 78.06 245 ASN A C 1
ATOM 1948 O O . ASN A 1 245 ? -10.039 12.966 -21.267 1.00 78.06 245 ASN A O 1
ATOM 1952 N N . VAL A 1 246 ? -8.053 11.999 -20.853 1.00 82.12 246 VAL A N 1
ATOM 1953 C CA . VAL A 1 246 ? -7.351 12.490 -22.052 1.00 82.12 246 VAL A CA 1
ATOM 1954 C C . VAL A 1 246 ? -7.158 11.365 -23.073 1.00 82.12 246 VAL A C 1
ATOM 1956 O O . VAL A 1 246 ? -7.446 11.542 -24.257 1.00 82.12 246 VAL A O 1
ATOM 1959 N N . PHE A 1 247 ? -6.707 10.188 -22.623 1.00 86.81 247 PHE A N 1
ATOM 1960 C CA . PHE A 1 247 ? -6.291 9.090 -23.498 1.00 86.81 247 PHE A CA 1
ATOM 1961 C C . PHE A 1 247 ? -7.275 7.914 -23.497 1.00 86.81 247 PHE A C 1
ATOM 1963 O O . PHE A 1 247 ? -7.511 7.264 -22.476 1.00 86.81 247 PHE A O 1
ATOM 1970 N N . PHE A 1 248 ? -7.771 7.569 -24.684 1.00 83.94 248 PHE A N 1
ATOM 1971 C CA . PHE A 1 248 ? -8.508 6.341 -24.956 1.00 83.94 248 PHE A CA 1
ATOM 1972 C C . PHE A 1 248 ? -7.577 5.266 -25.535 1.00 83.94 248 PHE A C 1
ATOM 1974 O O . PHE A 1 248 ? -6.893 5.486 -26.537 1.00 83.94 248 PHE A O 1
ATOM 1981 N N . ILE A 1 249 ? -7.574 4.081 -24.918 1.00 85.31 249 ILE A N 1
ATOM 1982 C CA . ILE A 1 249 ? -6.652 2.984 -25.237 1.00 85.31 249 ILE A CA 1
ATOM 1983 C C . ILE A 1 249 ? -7.451 1.738 -25.633 1.00 85.31 249 ILE A C 1
ATOM 1985 O O . ILE A 1 249 ? -8.274 1.250 -24.856 1.00 85.31 249 ILE A O 1
ATOM 1989 N N . ARG A 1 250 ? -7.183 1.178 -26.818 1.00 79.75 250 ARG A N 1
ATOM 1990 C CA . ARG A 1 250 ? -7.824 -0.051 -27.324 1.00 79.75 250 ARG A CA 1
ATOM 1991 C C . ARG A 1 250 ? -6.832 -0.870 -28.149 1.00 79.75 250 ARG A C 1
ATOM 1993 O O . ARG A 1 250 ? -6.193 -0.335 -29.045 1.00 79.75 250 ARG A O 1
ATOM 2000 N N . SER A 1 251 ? -6.737 -2.174 -27.876 1.00 70.44 251 SER A N 1
ATOM 2001 C CA . SER A 1 251 ? -5.964 -3.150 -28.673 1.00 70.44 251 SER A CA 1
ATOM 2002 C C . SER A 1 251 ? -4.528 -2.705 -29.010 1.00 70.44 251 SER A C 1
ATOM 2004 O O . SER A 1 251 ? -4.132 -2.692 -30.172 1.00 70.44 251 SER A O 1
ATOM 2006 N N . ASN A 1 252 ? -3.767 -2.309 -27.983 1.00 77.00 252 ASN A N 1
ATOM 2007 C CA . ASN A 1 252 ? -2.405 -1.759 -28.081 1.00 77.00 252 ASN A CA 1
ATOM 2008 C C . ASN A 1 252 ? -2.263 -0.469 -28.922 1.00 77.00 252 ASN A C 1
ATOM 2010 O O . ASN A 1 252 ? -1.173 -0.154 -29.395 1.00 77.00 252 ASN A O 1
ATOM 2014 N N . LYS A 1 253 ? -3.350 0.290 -29.110 1.00 83.75 253 LYS A N 1
ATOM 2015 C CA . LYS A 1 253 ? -3.341 1.607 -29.758 1.00 83.75 253 LYS A CA 1
ATOM 2016 C C . LYS A 1 253 ? -3.892 2.693 -28.836 1.00 83.75 253 LYS A C 1
ATOM 2018 O O . LYS A 1 253 ? -4.787 2.427 -28.029 1.00 83.75 253 LYS A O 1
ATOM 2023 N N . VAL A 1 254 ? -3.367 3.905 -28.988 1.00 85.62 254 VAL A N 1
ATOM 2024 C CA . VAL A 1 254 ? -3.698 5.101 -28.203 1.00 85.62 254 VAL A CA 1
ATOM 2025 C C . VAL A 1 254 ? -4.346 6.148 -29.111 1.00 85.62 254 VAL A C 1
ATOM 2027 O O . VAL A 1 254 ? -3.957 6.315 -30.264 1.00 85.62 254 VAL A O 1
ATOM 2030 N N . SER A 1 255 ? -5.359 6.833 -28.594 1.00 84.31 255 SER A N 1
ATOM 2031 C CA . SER A 1 255 ? -6.132 7.883 -29.267 1.00 84.31 255 SER A CA 1
ATOM 2032 C C . SER A 1 255 ? -6.662 8.870 -28.227 1.00 84.31 255 SER A C 1
ATOM 2034 O O . SER A 1 255 ? -6.673 8.550 -27.038 1.00 84.31 255 SER A O 1
ATOM 2036 N N . LEU A 1 256 ? -7.108 10.056 -28.638 1.00 84.81 256 LEU A N 1
ATOM 2037 C CA . LEU A 1 256 ? -7.762 10.994 -27.720 1.00 84.81 256 LEU A CA 1
ATOM 2038 C C . LEU A 1 256 ? -9.198 10.569 -27.419 1.00 84.81 256 LEU A C 1
ATOM 2040 O O . LEU A 1 256 ? -9.878 9.965 -28.253 1.00 84.81 256 LEU A O 1
ATOM 2044 N N . VAL A 1 257 ? -9.678 10.932 -26.232 1.00 80.56 257 VAL A N 1
ATOM 2045 C CA . VAL A 1 257 ? -11.105 10.869 -25.904 1.00 80.56 257 VAL A CA 1
ATOM 2046 C C . VAL A 1 257 ? -11.835 11.935 -26.727 1.00 80.56 257 VAL A C 1
ATOM 2048 O O . VAL A 1 257 ? -11.855 13.109 -26.369 1.00 80.56 257 VAL A O 1
ATOM 2051 N N . LYS A 1 258 ? -12.436 11.537 -27.855 1.00 68.62 258 LYS A N 1
ATOM 2052 C CA . LYS A 1 258 ? -13.318 12.425 -28.625 1.00 68.62 258 LYS A CA 1
ATOM 2053 C C . LYS A 1 258 ? -14.621 12.624 -27.843 1.00 68.62 258 LYS A C 1
ATOM 2055 O O . LYS A 1 258 ? -15.382 11.668 -27.681 1.00 68.62 258 LYS A O 1
ATOM 2060 N N . ASN A 1 259 ? -14.885 13.852 -27.387 1.00 42.00 259 ASN A N 1
ATOM 2061 C CA . ASN A 1 259 ? -16.192 14.235 -26.848 1.00 42.00 259 ASN A CA 1
ATOM 2062 C C . ASN A 1 259 ? -17.257 13.961 -27.914 1.00 42.00 259 ASN A C 1
ATOM 2064 O O . ASN A 1 259 ? -17.277 14.595 -28.969 1.00 42.00 259 ASN A O 1
ATOM 2068 N N . ARG A 1 260 ? -18.121 12.980 -27.654 1.00 29.20 260 ARG A N 1
ATOM 2069 C CA . ARG A 1 260 ? -19.208 12.623 -28.559 1.00 29.20 260 ARG A CA 1
ATOM 2070 C C . ARG A 1 260 ? -20.350 13.624 -28.344 1.00 29.20 260 ARG A C 1
ATOM 2072 O O . ARG A 1 260 ? -20.800 13.722 -27.205 1.00 29.20 260 ARG A O 1
ATOM 2079 N N . PRO A 1 261 ? -20.833 14.345 -29.373 1.00 33.22 261 PRO A N 1
ATOM 2080 C CA . PRO A 1 261 ? -22.091 15.071 -29.245 1.00 33.22 261 PRO A CA 1
ATOM 2081 C C . PRO A 1 261 ? -23.214 14.065 -28.960 1.00 33.22 261 PRO A C 1
ATOM 2083 O O . PRO A 1 261 ? -23.208 12.954 -29.501 1.00 33.22 261 PRO A O 1
ATOM 2086 N N . GLU A 1 262 ? -24.130 14.426 -28.065 1.00 41.75 262 GLU A N 1
ATOM 2087 C CA . GLU A 1 262 ? -25.220 13.541 -27.660 1.00 41.75 262 GLU A CA 1
ATOM 2088 C C . GLU A 1 262 ? -26.186 13.256 -28.812 1.00 41.75 262 GLU A C 1
ATOM 2090 O O . GLU A 1 262 ? -26.570 14.158 -29.549 1.00 41.75 262 GLU A O 1
ATOM 2095 N N . ASP A 1 263 ? -26.629 12.001 -28.903 1.00 30.86 263 ASP A N 1
ATOM 2096 C CA . ASP A 1 263 ? -27.821 11.617 -29.661 1.00 30.86 263 ASP A CA 1
ATOM 2097 C C . ASP A 1 263 ? -28.547 10.482 -28.908 1.00 30.86 263 ASP A C 1
ATOM 2099 O O . ASP A 1 263 ? -28.274 9.293 -29.084 1.00 30.86 263 ASP A O 1
ATOM 2103 N N . GLY A 1 264 ? -29.426 10.899 -27.991 1.00 34.84 264 GLY A N 1
ATOM 2104 C CA . GLY A 1 264 ? -30.603 10.191 -27.462 1.00 34.84 264 GLY A CA 1
ATOM 2105 C C . GLY A 1 264 ? -30.547 8.684 -27.162 1.00 34.84 264 GLY A C 1
ATOM 2106 O O . GLY A 1 264 ? -31.056 7.883 -27.945 1.00 34.84 264 GLY A O 1
ATOM 2107 N N . SER A 1 265 ? -30.112 8.312 -25.952 1.00 30.39 265 SER A N 1
ATOM 2108 C CA . SER A 1 265 ? -30.656 7.162 -25.198 1.00 30.39 265 SER A CA 1
ATOM 2109 C C . SER A 1 265 ? -30.246 7.270 -23.724 1.00 30.39 265 SER A C 1
ATOM 2111 O O . SER A 1 265 ? -29.069 7.146 -23.399 1.00 30.39 265 SER A O 1
ATOM 2113 N N . GLU A 1 266 ? -31.210 7.509 -22.839 1.00 32.16 266 GLU A N 1
ATOM 2114 C CA . GLU A 1 266 ? -30.991 7.926 -21.447 1.00 32.16 266 GLU A CA 1
ATOM 2115 C C . GLU A 1 266 ? -30.409 6.824 -20.540 1.00 32.16 266 GLU A C 1
ATOM 2117 O O . GLU A 1 266 ? -30.991 5.748 -20.426 1.00 32.16 266 GLU A O 1
ATOM 2122 N N . SER A 1 267 ? -29.326 7.137 -19.814 1.00 31.09 267 SER A N 1
ATOM 2123 C CA . SER A 1 267 ? -29.133 6.736 -18.403 1.00 31.09 267 SER A CA 1
ATOM 2124 C C . SER A 1 267 ? -27.957 7.497 -17.756 1.00 31.09 267 SER A C 1
ATOM 2126 O O . SER A 1 267 ? -26.983 6.902 -17.289 1.00 31.09 267 SER A O 1
ATOM 2128 N N . THR A 1 268 ? -28.021 8.828 -17.739 1.00 29.84 268 THR A N 1
ATOM 2129 C CA . THR A 1 268 ? -27.046 9.690 -17.045 1.00 29.84 268 THR A CA 1
ATOM 2130 C C . THR A 1 268 ? -27.781 10.704 -16.183 1.00 29.84 268 THR A C 1
ATOM 2132 O O . THR A 1 268 ? -28.215 11.748 -16.664 1.00 29.84 268 THR A O 1
ATOM 2135 N N . GLY A 1 269 ? -27.920 10.388 -14.894 1.00 26.36 269 GLY A N 1
ATOM 2136 C CA . GLY A 1 269 ? -28.397 11.336 -13.892 1.00 26.36 269 GLY A CA 1
ATOM 2137 C C . GLY A 1 269 ? -27.352 12.421 -13.659 1.00 26.36 269 GLY A C 1
ATOM 2138 O O . GLY A 1 269 ? -26.452 12.246 -12.844 1.00 26.36 269 GLY A O 1
ATOM 2139 N N . SER A 1 270 ? -27.464 13.523 -14.397 1.00 28.09 270 SER A N 1
ATOM 2140 C CA . SER A 1 270 ? -26.756 14.763 -14.093 1.00 28.09 270 SER A CA 1
ATOM 2141 C C . SER A 1 270 ? -27.550 15.540 -13.048 1.00 28.09 270 SER A C 1
ATOM 2143 O O . SER A 1 270 ? -28.673 15.964 -13.318 1.00 28.09 270 SER A O 1
ATOM 2145 N N . THR A 1 271 ? -26.971 15.748 -11.868 1.00 27.17 271 THR A N 1
ATOM 2146 C CA . THR A 1 271 ? -27.413 16.793 -10.941 1.00 27.17 271 THR A CA 1
ATOM 2147 C C . THR A 1 271 ? -26.460 17.970 -11.068 1.00 27.17 271 THR A C 1
ATOM 2149 O O . THR A 1 271 ? -25.426 18.025 -10.404 1.00 27.17 271 THR A O 1
ATOM 2152 N N . THR A 1 272 ? -26.808 18.917 -11.936 1.00 30.94 272 THR A N 1
ATOM 2153 C CA . THR A 1 272 ? -26.297 20.281 -11.818 1.00 30.94 272 THR A CA 1
ATOM 2154 C C . THR A 1 272 ? -27.004 20.940 -10.641 1.00 30.94 272 THR A C 1
ATOM 2156 O O . THR A 1 272 ? -28.111 21.451 -10.805 1.00 30.94 272 THR A O 1
ATOM 2159 N N . ASP A 1 273 ? -26.367 20.942 -9.476 1.00 25.02 273 ASP A N 1
ATOM 2160 C CA . ASP A 1 273 ? -26.627 21.980 -8.487 1.00 25.02 273 ASP A CA 1
ATOM 2161 C C . ASP A 1 273 ? -25.307 22.546 -7.962 1.00 25.02 273 ASP A C 1
ATOM 2163 O O . ASP A 1 273 ? -24.256 21.905 -8.049 1.00 25.02 273 ASP A O 1
ATOM 2167 N N . SER A 1 274 ? -25.346 23.812 -7.562 1.00 37.00 274 SER A N 1
ATOM 2168 C CA . SER A 1 274 ? -24.165 24.680 -7.526 1.00 37.00 274 SER A CA 1
ATOM 2169 C C . SER A 1 274 ? -23.599 24.829 -6.119 1.00 37.00 274 SER A C 1
ATOM 2171 O O . SER A 1 274 ? -23.654 25.917 -5.545 1.00 37.00 274 SER A O 1
ATOM 2173 N N . ASP A 1 275 ? -23.024 23.754 -5.581 1.00 24.75 275 ASP A N 1
ATOM 2174 C CA . ASP A 1 275 ? -22.276 23.817 -4.322 1.00 24.75 275 ASP A CA 1
ATOM 2175 C C . ASP A 1 275 ? -20.797 24.211 -4.537 1.00 24.75 275 ASP A C 1
ATOM 2177 O O . ASP A 1 275 ? -20.230 23.959 -5.609 1.00 24.75 275 ASP A O 1
ATOM 2181 N N . PRO A 1 276 ? -20.150 24.878 -3.558 1.00 28.09 276 PRO A N 1
ATOM 2182 C CA . PRO A 1 276 ? -18.824 25.464 -3.747 1.00 28.09 276 PRO A CA 1
ATOM 2183 C C . PRO A 1 276 ? -17.723 24.399 -3.886 1.00 28.09 276 PRO A C 1
ATOM 2185 O O . PRO A 1 276 ? -17.882 23.273 -3.411 1.00 28.09 276 PRO A O 1
ATOM 2188 N N . PRO A 1 277 ? -16.549 24.749 -4.448 1.00 31.28 277 PRO A N 1
ATOM 2189 C CA . PRO A 1 277 ? -15.369 23.898 -4.365 1.00 31.28 277 PRO A CA 1
ATOM 2190 C C . PRO A 1 277 ? -14.875 23.847 -2.913 1.00 31.28 277 PRO A C 1
ATOM 2192 O O . PRO A 1 277 ? -14.072 24.677 -2.482 1.00 31.28 277 PRO A O 1
ATOM 2195 N N . ASP A 1 278 ? -15.374 22.871 -2.159 1.00 28.11 278 ASP A N 1
ATOM 2196 C CA . ASP A 1 278 ? -15.009 22.665 -0.762 1.00 28.11 278 ASP A CA 1
ATOM 2197 C C . ASP A 1 278 ? -13.494 22.429 -0.648 1.00 28.11 278 ASP A C 1
ATOM 2199 O O . ASP A 1 278 ? -12.914 21.548 -1.292 1.00 28.11 278 ASP A O 1
ATOM 2203 N N . ASN A 1 279 ? -12.830 23.284 0.131 1.00 34.56 279 ASN A N 1
ATOM 2204 C CA . ASN A 1 279 ? -11.423 23.657 -0.059 1.00 34.56 279 ASN A CA 1
ATOM 2205 C C . ASN A 1 279 ? -10.406 22.645 0.527 1.00 34.56 279 ASN A C 1
ATOM 2207 O O . ASN A 1 279 ? -9.367 23.014 1.077 1.00 34.56 279 ASN A O 1
ATOM 2211 N N . ASN A 1 280 ? -10.694 21.347 0.403 1.00 34.69 280 ASN A N 1
ATOM 2212 C CA . ASN A 1 280 ? -9.879 20.249 0.939 1.00 34.69 280 ASN A CA 1
ATOM 2213 C C . ASN A 1 280 ? -8.704 19.833 0.031 1.00 34.69 280 ASN A C 1
ATOM 2215 O O . ASN A 1 280 ? -7.937 18.938 0.385 1.00 34.69 280 ASN A O 1
ATOM 2219 N N . ASN A 1 281 ? -8.508 20.501 -1.110 1.00 38.16 281 ASN A N 1
ATOM 2220 C CA . ASN A 1 281 ? -7.359 20.272 -1.997 1.00 38.16 281 ASN A CA 1
ATOM 2221 C C . ASN A 1 281 ? -6.021 20.810 -1.442 1.00 38.16 281 ASN A C 1
ATOM 2223 O O . ASN A 1 281 ? -4.981 20.580 -2.051 1.00 38.16 281 ASN A O 1
ATOM 2227 N N . SER A 1 282 ? -6.011 21.488 -0.288 1.00 42.47 282 SER A N 1
ATOM 2228 C CA . SER A 1 282 ? -4.786 22.014 0.342 1.00 42.47 282 SER A CA 1
ATOM 2229 C C . SER A 1 282 ? -3.868 20.944 0.960 1.00 42.47 282 SER A C 1
ATOM 2231 O O . SER A 1 282 ? -2.734 21.255 1.318 1.00 42.47 282 SER A O 1
ATOM 2233 N N . LEU A 1 283 ? -4.327 19.688 1.067 1.00 47.94 283 LEU A N 1
ATOM 2234 C CA . LEU A 1 283 ? -3.586 18.571 1.674 1.00 47.94 283 LEU A CA 1
ATOM 2235 C C . LEU A 1 283 ? -2.955 17.581 0.672 1.00 47.94 283 LEU A C 1
ATOM 2237 O O . LEU A 1 283 ? -2.378 16.576 1.096 1.00 47.94 283 LEU A O 1
ATOM 2241 N N . PHE A 1 284 ? -3.042 17.833 -0.639 1.00 51.31 284 PHE A N 1
ATOM 2242 C CA . PHE A 1 284 ? -2.379 17.014 -1.663 1.00 51.31 284 PHE A CA 1
ATOM 2243 C C . PHE A 1 284 ? -1.401 17.831 -2.524 1.00 51.31 284 PHE A C 1
ATOM 2245 O O . PHE A 1 284 ? -1.696 18.973 -2.870 1.00 51.31 284 PHE A O 1
ATOM 2252 N N . PRO A 1 285 ? -0.265 17.236 -2.938 1.00 58.28 285 PRO A N 1
ATOM 2253 C CA . PRO A 1 285 ? 0.183 15.876 -2.618 1.00 58.28 285 PRO A CA 1
ATOM 2254 C C . PRO A 1 285 ? 0.823 15.742 -1.233 1.00 58.28 285 PRO A C 1
ATOM 2256 O O . PRO A 1 285 ? 1.363 16.714 -0.704 1.00 58.28 285 PRO A O 1
ATOM 2259 N N . LEU A 1 286 ? 0.853 14.512 -0.699 1.00 67.75 286 LEU A N 1
ATOM 2260 C CA . LEU A 1 286 ? 1.802 14.156 0.360 1.00 67.75 286 LEU A CA 1
ATOM 2261 C C . LEU A 1 286 ? 3.217 14.426 -0.142 1.00 67.75 286 LEU A C 1
ATOM 2263 O O . LEU A 1 286 ? 3.684 13.805 -1.096 1.00 67.75 286 LEU A O 1
ATOM 2267 N N . ASN A 1 287 ? 3.885 15.364 0.509 1.00 65.44 287 ASN A N 1
ATOM 2268 C CA . ASN A 1 287 ? 5.238 15.780 0.186 1.00 65.44 287 ASN A CA 1
ATOM 2269 C C . ASN A 1 287 ? 6.029 15.984 1.488 1.00 65.44 287 ASN A C 1
ATOM 2271 O O . ASN A 1 287 ? 5.514 15.771 2.587 1.00 65.44 287 ASN A O 1
ATOM 2275 N N . LYS A 1 288 ? 7.295 16.402 1.394 1.00 68.00 288 LYS A N 1
ATOM 2276 C CA . LYS A 1 288 ? 8.152 16.558 2.583 1.00 68.00 288 LYS A CA 1
ATOM 2277 C C . LYS A 1 288 ? 7.655 17.627 3.568 1.00 68.00 288 LYS A C 1
ATOM 2279 O O . LYS A 1 288 ? 7.957 17.531 4.750 1.00 68.00 288 LYS A O 1
ATOM 2284 N N . ASN A 1 289 ? 6.821 18.574 3.139 1.00 66.19 289 ASN A N 1
ATOM 2285 C CA . ASN A 1 289 ? 6.187 19.546 4.036 1.00 66.19 289 ASN A CA 1
ATOM 2286 C C . ASN A 1 289 ? 5.042 18.904 4.846 1.00 66.19 289 ASN A C 1
ATOM 2288 O O . ASN A 1 289 ? 4.794 19.299 5.983 1.00 66.19 289 ASN A O 1
ATOM 2292 N N . SER A 1 290 ? 4.388 17.865 4.310 1.00 71.56 290 SER A N 1
ATOM 2293 C CA . SER A 1 290 ? 3.341 17.102 5.006 1.00 71.56 290 SER A CA 1
ATOM 2294 C C . SER A 1 290 ? 3.863 16.344 6.233 1.00 71.56 290 SER A C 1
ATOM 2296 O O . SER A 1 290 ? 3.080 16.043 7.129 1.00 71.56 290 SER A O 1
ATOM 2298 N N . LEU A 1 291 ? 5.176 16.077 6.317 1.00 73.81 291 LEU A N 1
ATOM 2299 C CA . LEU A 1 291 ? 5.817 15.416 7.466 1.00 73.81 291 LEU A CA 1
ATOM 2300 C C . LEU A 1 291 ? 5.539 16.133 8.796 1.00 73.81 291 LEU A C 1
ATOM 2302 O O . LEU A 1 291 ? 5.389 15.472 9.819 1.00 73.81 291 LEU A O 1
ATOM 2306 N N . ALA A 1 292 ? 5.395 17.463 8.784 1.00 73.25 292 ALA A N 1
ATOM 2307 C CA . ALA A 1 292 ? 5.071 18.250 9.977 1.00 73.25 292 ALA A CA 1
ATOM 2308 C C . ALA A 1 292 ? 3.685 17.926 10.577 1.00 73.25 292 ALA A C 1
ATOM 2310 O O . ALA A 1 292 ? 3.448 18.199 11.753 1.00 73.25 292 ALA A O 1
ATOM 2311 N N . HIS A 1 293 ? 2.785 17.327 9.790 1.00 76.31 293 HIS A N 1
ATOM 2312 C CA . HIS A 1 293 ? 1.430 16.940 10.194 1.00 76.31 293 HIS A CA 1
ATOM 2313 C C . HIS A 1 293 ? 1.295 15.436 10.511 1.00 76.31 293 HIS A C 1
ATOM 2315 O O . HIS A 1 293 ? 0.192 14.969 10.801 1.00 76.31 293 HIS A O 1
ATOM 2321 N N . ILE A 1 294 ? 2.400 14.676 10.469 1.00 90.25 294 ILE A N 1
ATOM 2322 C CA . ILE A 1 294 ? 2.427 13.232 10.739 1.00 90.25 294 ILE A CA 1
ATOM 2323 C C . ILE A 1 294 ? 3.050 12.971 12.117 1.00 90.25 294 ILE A C 1
ATOM 2325 O O . ILE A 1 294 ? 4.258 13.092 12.317 1.00 90.25 294 ILE A O 1
ATOM 2329 N N . GLY A 1 295 ? 2.229 12.561 13.083 1.00 92.00 295 GLY A N 1
ATOM 2330 C CA . GLY A 1 295 ? 2.682 12.213 14.430 1.00 92.00 295 GLY A CA 1
ATOM 2331 C C . GLY A 1 295 ? 3.162 10.764 14.533 1.00 92.00 295 GLY A C 1
ATOM 2332 O O . GLY A 1 295 ? 2.339 9.860 14.637 1.00 92.00 295 GLY A O 1
ATOM 2333 N N . LEU A 1 296 ? 4.476 10.522 14.571 1.00 94.50 296 LEU A N 1
ATOM 2334 C CA . LEU A 1 296 ? 5.035 9.195 14.875 1.00 94.50 296 LEU A CA 1
ATOM 2335 C C . LEU A 1 296 ? 5.145 8.980 16.397 1.00 94.50 296 LEU A C 1
ATOM 2337 O O . LEU A 1 296 ? 5.996 9.584 17.053 1.00 94.50 296 LEU A O 1
ATOM 2341 N N . VAL A 1 297 ? 4.330 8.086 16.963 1.00 94.38 297 VAL A N 1
ATOM 2342 C CA . VAL A 1 297 ? 4.309 7.772 18.403 1.00 94.38 297 VAL A CA 1
ATOM 2343 C C . VAL A 1 297 ? 4.858 6.371 18.687 1.00 94.38 297 VAL A C 1
ATOM 2345 O O . VAL A 1 297 ? 4.472 5.394 18.054 1.00 94.38 297 VAL A O 1
ATOM 2348 N N . LYS A 1 298 ? 5.777 6.273 19.658 1.00 91.44 298 LYS A N 1
ATOM 2349 C CA . LYS A 1 298 ? 6.503 5.030 20.018 1.00 91.44 298 LYS A CA 1
ATOM 2350 C C . LYS A 1 298 ? 6.336 4.609 21.483 1.00 91.44 298 LYS A C 1
ATOM 2352 O O . LYS A 1 298 ? 6.886 3.600 21.909 1.00 91.44 298 LYS A O 1
ATOM 2357 N N . ALA A 1 299 ? 5.648 5.425 22.278 1.00 92.75 299 ALA A N 1
ATOM 2358 C CA . ALA A 1 299 ? 5.520 5.265 23.722 1.00 92.75 299 ALA A CA 1
ATOM 2359 C C . ALA A 1 299 ? 4.075 5.522 24.158 1.00 92.75 299 ALA A C 1
ATOM 2361 O O . ALA A 1 299 ? 3.363 6.308 23.529 1.00 92.75 299 ALA A O 1
ATOM 2362 N N . LEU A 1 300 ? 3.666 4.883 25.257 1.00 93.88 300 LEU A N 1
ATOM 2363 C CA . LEU A 1 300 ? 2.276 4.861 25.715 1.00 93.88 300 LEU A CA 1
ATOM 2364 C C . LEU A 1 300 ? 1.685 6.261 25.930 1.00 93.88 300 LEU A C 1
ATOM 2366 O O . LEU A 1 300 ? 0.608 6.545 25.420 1.00 93.88 300 LEU A O 1
ATOM 2370 N N . LYS A 1 301 ? 2.386 7.155 26.641 1.00 95.25 301 LYS A N 1
ATOM 2371 C CA . LYS A 1 301 ? 1.831 8.475 26.976 1.00 95.25 301 LYS A CA 1
ATOM 2372 C C . LYS A 1 301 ? 1.577 9.356 25.730 1.00 95.25 301 LYS A C 1
ATOM 2374 O O . LYS A 1 301 ? 0.435 9.776 25.557 1.00 95.25 301 LYS A O 1
ATOM 2379 N N . PRO A 1 302 ? 2.539 9.544 24.800 1.00 96.19 302 PRO A N 1
ATOM 2380 C CA . PRO A 1 302 ? 2.264 10.186 23.510 1.00 96.19 302 PRO A CA 1
ATOM 2381 C C . PRO A 1 302 ? 1.149 9.518 22.691 1.00 96.19 302 PRO A C 1
ATOM 2383 O O . PRO A 1 302 ? 0.410 10.217 22.002 1.00 96.19 302 PRO A O 1
ATOM 2386 N N . ALA A 1 303 ? 1.005 8.188 22.767 1.00 96.62 303 ALA A N 1
ATOM 2387 C CA . ALA A 1 303 ? -0.075 7.470 22.090 1.00 96.62 303 ALA A CA 1
ATOM 2388 C C . ALA A 1 303 ? -1.455 7.781 22.705 1.00 96.62 303 ALA A C 1
ATOM 2390 O O . ALA A 1 303 ? -2.385 8.065 21.958 1.00 96.62 303 ALA A O 1
ATOM 2391 N N . GLN A 1 304 ? -1.577 7.816 24.038 1.00 97.88 304 GLN A N 1
ATOM 2392 C CA . GLN A 1 304 ? -2.800 8.241 24.744 1.00 97.88 304 GLN A CA 1
ATOM 2393 C C . GLN A 1 304 ? -3.199 9.678 24.386 1.00 97.88 304 GLN A C 1
ATOM 2395 O O . GLN A 1 304 ? -4.368 9.964 24.121 1.00 97.88 304 GLN A O 1
ATOM 2400 N N . ASP A 1 305 ? -2.221 10.583 24.332 1.00 97.50 305 ASP A N 1
ATOM 2401 C CA . ASP A 1 305 ? -2.455 11.978 23.954 1.00 97.50 305 ASP A CA 1
ATOM 2402 C C . ASP A 1 305 ? -2.875 12.111 22.478 1.00 97.50 305 ASP A C 1
ATOM 2404 O O . ASP A 1 305 ? -3.691 12.968 22.146 1.00 97.50 305 ASP A O 1
ATOM 2408 N N . ALA A 1 306 ? -2.359 11.259 21.585 1.00 96.75 306 ALA A N 1
ATOM 2409 C CA . ALA A 1 306 ? -2.768 11.223 20.182 1.00 96.75 306 ALA A CA 1
ATOM 2410 C C . ALA A 1 306 ? -4.172 10.635 19.980 1.00 96.75 306 ALA A C 1
ATOM 2412 O O . ALA A 1 306 ? -4.975 11.224 19.260 1.00 96.75 306 ALA A O 1
ATOM 2413 N N . VAL A 1 307 ? -4.505 9.530 20.655 1.00 97.44 307 VAL A N 1
ATOM 2414 C CA . VAL A 1 307 ? -5.854 8.942 20.608 1.00 97.44 307 VAL A CA 1
ATOM 2415 C C . VAL A 1 307 ? -6.896 9.907 21.172 1.00 97.44 307 VAL A C 1
ATOM 2417 O O . VAL A 1 307 ? -7.985 10.007 20.615 1.00 97.44 307 VAL A O 1
ATOM 2420 N N . SER A 1 308 ? -6.554 10.668 22.217 1.00 97.44 308 SER A N 1
ATOM 2421 C CA . SER A 1 308 ? -7.432 11.712 22.763 1.00 97.44 308 SER A CA 1
ATOM 2422 C C . SER A 1 308 ? -7.774 12.762 21.698 1.00 97.44 308 SER A C 1
ATOM 2424 O O . SER A 1 308 ? -8.950 12.992 21.434 1.00 97.44 308 SER A O 1
ATOM 2426 N N . ARG A 1 309 ? -6.768 13.295 20.984 1.00 95.56 309 ARG A N 1
ATOM 2427 C CA . ARG A 1 309 ? -6.998 14.244 19.877 1.00 95.56 309 ARG A CA 1
ATOM 2428 C C . ARG A 1 309 ? -7.821 13.642 18.735 1.00 95.56 309 ARG A C 1
ATOM 2430 O O . ARG A 1 309 ? -8.650 14.337 18.164 1.00 95.56 309 ARG A O 1
ATOM 2437 N N . ILE A 1 310 ? -7.603 12.368 18.396 1.00 95.75 310 ILE A N 1
ATOM 2438 C CA . ILE A 1 310 ? -8.396 11.672 17.368 1.00 95.75 310 ILE A CA 1
ATOM 2439 C C . ILE A 1 310 ? -9.867 11.588 17.803 1.00 95.75 310 ILE A C 1
ATOM 2441 O O . ILE A 1 310 ? -10.758 11.845 16.998 1.00 95.75 310 ILE A O 1
ATOM 2445 N N . TRP A 1 311 ? -10.147 11.283 19.074 1.00 96.25 311 TRP A N 1
ATOM 2446 C CA . TRP A 1 311 ? -11.515 11.334 19.595 1.00 96.25 311 TRP A CA 1
ATOM 2447 C C . TRP A 1 311 ? -12.098 12.747 19.573 1.00 96.25 311 TRP A C 1
ATOM 2449 O O . TRP A 1 311 ? -13.266 12.889 19.222 1.00 96.25 311 TRP A O 1
ATOM 2459 N N . ASP A 1 312 ? -11.315 13.776 19.899 1.00 95.19 312 ASP A N 1
ATOM 2460 C CA . ASP A 1 312 ? -11.767 15.170 19.862 1.00 95.19 312 ASP A CA 1
ATOM 2461 C C . ASP A 1 312 ? -12.155 15.611 18.441 1.00 95.19 312 ASP A C 1
ATOM 2463 O O . ASP A 1 312 ? -13.207 16.233 18.280 1.00 95.19 312 ASP A O 1
ATOM 2467 N N . ASP A 1 313 ? -11.388 15.233 17.408 1.00 92.12 313 ASP A N 1
ATOM 2468 C CA . ASP A 1 313 ? -11.768 15.427 15.997 1.00 92.12 313 ASP A CA 1
ATOM 2469 C C . ASP A 1 313 ? -13.101 14.719 15.682 1.00 92.12 313 ASP A C 1
ATOM 2471 O O . ASP A 1 313 ? -14.033 15.309 15.137 1.00 92.12 313 ASP A O 1
ATOM 2475 N N . LEU A 1 314 ? -13.203 13.433 16.040 1.00 94.00 314 LEU A N 1
ATOM 2476 C CA . LEU A 1 314 ? -14.352 12.568 15.738 1.00 94.00 314 LEU A CA 1
ATOM 2477 C C . LEU A 1 314 ? -15.618 12.918 16.536 1.00 94.00 314 LEU A C 1
ATOM 2479 O O . LEU A 1 314 ? -16.714 12.479 16.192 1.00 94.00 314 LEU A O 1
ATOM 2483 N N . ASN A 1 315 ? -15.489 13.667 17.629 1.00 93.06 315 ASN A N 1
ATOM 2484 C CA . ASN A 1 315 ? -16.613 14.185 18.408 1.00 93.06 315 ASN A CA 1
ATOM 2485 C C . ASN A 1 315 ? -17.248 15.428 17.771 1.00 93.06 315 ASN A C 1
ATOM 2487 O O . ASN A 1 315 ? -18.374 15.765 18.123 1.00 93.06 315 ASN A O 1
ATOM 2491 N N . GLN A 1 316 ? -16.544 16.091 16.849 1.00 89.88 316 GLN A N 1
ATOM 2492 C CA . GLN A 1 316 ? -16.998 17.300 16.154 1.00 89.88 316 GLN A CA 1
ATOM 2493 C C . GLN A 1 316 ? -17.631 17.004 14.782 1.00 89.88 316 GLN A C 1
ATOM 2495 O O . GLN A 1 316 ? -18.026 17.931 14.082 1.00 89.88 316 GLN A O 1
ATOM 2500 N N . MET A 1 317 ? -17.716 15.730 14.382 1.00 87.19 317 MET A N 1
ATOM 2501 C CA . MET A 1 317 ? -18.270 15.296 13.095 1.00 87.19 317 MET A CA 1
ATOM 2502 C C . MET A 1 317 ? -19.595 14.558 13.300 1.00 87.19 317 MET A C 1
ATOM 2504 O O . MET A 1 317 ? -19.646 13.608 14.082 1.00 87.19 317 MET A O 1
ATOM 2508 N N . ASP A 1 318 ? -20.634 14.939 12.553 1.00 83.75 318 ASP A N 1
ATOM 2509 C CA . ASP A 1 318 ? -21.935 14.255 12.587 1.00 83.75 318 ASP A CA 1
ATOM 2510 C C . ASP A 1 318 ? -21.820 12.810 12.056 1.00 83.75 318 ASP A C 1
ATOM 2512 O O . ASP A 1 318 ? -22.148 11.852 12.757 1.00 83.75 318 ASP A O 1
ATOM 2516 N N . ASP A 1 319 ? -21.236 12.639 10.863 1.00 85.06 319 ASP A N 1
ATOM 2517 C CA . ASP A 1 319 ? -20.897 11.336 10.267 1.00 85.06 319 ASP A CA 1
ATOM 2518 C C . ASP A 1 319 ? -19.427 10.962 10.537 1.00 85.06 319 ASP A C 1
ATOM 2520 O O . ASP A 1 319 ? -18.581 10.896 9.641 1.00 85.06 319 ASP A O 1
ATOM 2524 N N . ALA A 1 320 ? -19.097 10.743 11.811 1.00 91.94 320 ALA A N 1
ATOM 2525 C CA . ALA A 1 320 ? -17.726 10.500 12.253 1.00 91.94 320 ALA A CA 1
ATOM 2526 C C . ALA A 1 320 ? -17.109 9.194 11.698 1.00 91.94 320 ALA A C 1
ATOM 2528 O O . ALA A 1 320 ? -17.529 8.074 12.025 1.00 91.94 320 ALA A O 1
ATOM 2529 N N . PHE A 1 321 ? -16.032 9.344 10.922 1.00 95.69 321 PHE A N 1
ATOM 2530 C CA . PHE A 1 321 ? -15.228 8.253 10.373 1.00 95.69 321 PHE A CA 1
ATOM 2531 C C . PHE A 1 321 ? -13.727 8.512 10.562 1.00 95.69 321 PHE A C 1
ATOM 2533 O O . PHE A 1 321 ? -13.280 9.656 10.600 1.00 95.69 321 PHE A O 1
ATOM 2540 N N . VAL A 1 322 ? -12.942 7.438 10.643 1.00 96.56 322 VAL A N 1
ATOM 2541 C CA . VAL A 1 322 ? -11.476 7.474 10.739 1.00 96.56 322 VAL A CA 1
ATOM 2542 C C . VAL A 1 322 ? -10.880 6.538 9.688 1.00 96.56 322 VAL A C 1
ATOM 2544 O O . VAL A 1 322 ? -11.347 5.409 9.529 1.00 96.56 322 VAL A O 1
ATOM 2547 N N . GLY A 1 323 ? -9.868 6.998 8.953 1.00 97.19 323 GLY A N 1
ATOM 2548 C CA . GLY A 1 323 ? -9.082 6.128 8.076 1.00 97.19 323 GLY A CA 1
ATOM 2549 C C . GLY A 1 323 ? -8.096 5.321 8.908 1.00 97.19 323 GLY A C 1
ATOM 2550 O O . GLY A 1 323 ? -7.391 5.909 9.732 1.00 97.19 323 GLY A O 1
ATOM 2551 N N . ILE A 1 324 ? -8.054 3.999 8.725 1.00 97.56 324 ILE A N 1
ATOM 2552 C CA . ILE A 1 324 ? -7.101 3.122 9.417 1.00 97.56 324 ILE A CA 1
ATOM 2553 C C . ILE A 1 324 ? -6.425 2.164 8.438 1.00 97.56 324 ILE A C 1
ATOM 2555 O O . ILE A 1 324 ? -7.062 1.583 7.564 1.00 97.56 324 ILE A O 1
ATOM 2559 N N . ASP A 1 325 ? -5.127 1.980 8.642 1.00 96.94 325 ASP A N 1
ATOM 2560 C CA . ASP A 1 325 ? -4.257 1.079 7.897 1.00 96.94 325 ASP A CA 1
ATOM 2561 C C . ASP A 1 325 ? -3.272 0.410 8.872 1.00 96.94 325 ASP A C 1
ATOM 2563 O O . ASP A 1 325 ? -2.929 0.953 9.927 1.00 96.94 325 ASP A O 1
ATOM 2567 N N . PHE A 1 326 ? -2.852 -0.807 8.542 1.00 95.25 326 PHE A N 1
ATOM 2568 C CA . PHE A 1 326 ? -2.106 -1.702 9.413 1.00 95.25 326 PHE A CA 1
ATOM 2569 C C . PHE A 1 326 ? -0.922 -2.298 8.654 1.00 95.25 326 PHE A C 1
ATOM 2571 O O . PHE A 1 326 ? -1.079 -3.163 7.790 1.00 95.25 326 PHE A O 1
ATOM 2578 N N . LYS A 1 327 ? 0.298 -1.889 9.010 1.00 93.19 327 LYS A N 1
ATOM 2579 C CA . LYS A 1 327 ? 1.505 -2.414 8.366 1.00 93.19 327 LYS A CA 1
ATOM 2580 C C . LYS A 1 327 ? 1.970 -3.682 9.079 1.00 93.19 327 LYS A C 1
ATOM 2582 O O . LYS A 1 327 ? 2.484 -3.635 10.201 1.00 93.19 327 LYS A O 1
ATOM 2587 N N . LEU A 1 328 ? 1.760 -4.820 8.420 1.00 90.12 328 LEU A N 1
ATOM 2588 C CA . LEU A 1 328 ? 2.117 -6.152 8.909 1.00 90.12 328 LEU A CA 1
ATOM 2589 C C . LEU A 1 328 ? 3.529 -6.553 8.465 1.00 90.12 328 LEU A C 1
ATOM 2591 O O . LEU A 1 328 ? 3.949 -6.239 7.353 1.00 90.12 328 LEU A O 1
ATOM 2595 N N . VAL A 1 329 ? 4.242 -7.290 9.313 1.00 87.44 329 VAL A N 1
ATOM 2596 C CA . VAL A 1 329 ? 5.538 -7.914 9.000 1.00 87.44 329 VAL A CA 1
ATOM 2597 C C . VAL A 1 329 ? 5.455 -9.419 9.208 1.00 87.44 329 VAL A C 1
ATOM 2599 O O . VAL A 1 329 ? 4.733 -9.886 10.087 1.00 87.44 329 VAL A O 1
ATOM 2602 N N . THR A 1 330 ? 6.207 -10.170 8.410 1.00 82.88 330 THR A N 1
ATOM 2603 C CA . THR A 1 330 ? 6.240 -11.637 8.461 1.00 82.88 330 THR A CA 1
ATOM 2604 C C . THR A 1 330 ? 7.613 -12.086 8.947 1.00 82.88 330 THR A C 1
ATOM 2606 O O . THR A 1 330 ? 8.621 -11.563 8.472 1.00 82.88 330 THR A O 1
ATOM 2609 N N . LEU A 1 331 ? 7.669 -13.021 9.899 1.00 67.19 331 LEU A N 1
ATOM 2610 C CA . LEU A 1 331 ? 8.915 -13.481 10.522 1.00 67.19 331 LEU A CA 1
ATOM 2611 C C . LEU A 1 331 ? 9.049 -15.010 10.498 1.00 67.19 331 LEU A C 1
ATOM 2613 O O . LEU A 1 331 ? 8.085 -15.740 10.744 1.00 67.19 331 LEU A O 1
ATOM 2617 N N . GLY A 1 332 ? 10.281 -15.470 10.250 1.00 55.28 332 GLY A N 1
ATOM 2618 C CA . GLY A 1 332 ? 10.661 -16.882 10.165 1.00 55.28 332 GLY A CA 1
ATOM 2619 C C . GLY A 1 332 ? 10.094 -17.629 8.949 1.00 55.28 332 GLY A C 1
ATOM 2620 O O . GLY A 1 332 ? 9.064 -17.267 8.379 1.00 55.28 332 GLY A O 1
ATOM 2621 N N . GLY A 1 333 ? 10.727 -18.749 8.585 1.00 46.12 333 GLY A N 1
ATOM 2622 C CA . GLY A 1 333 ? 10.325 -19.587 7.440 1.00 46.12 333 GLY A CA 1
ATOM 2623 C C . GLY A 1 333 ? 8.954 -20.283 7.552 1.00 46.12 333 GLY A C 1
ATOM 2624 O O . GLY A 1 333 ? 8.610 -21.092 6.696 1.00 46.12 333 GLY A O 1
ATOM 2625 N N . GLN A 1 334 ? 8.181 -20.011 8.610 1.00 52.34 334 GLN A N 1
ATOM 2626 C CA . GLN A 1 334 ? 6.806 -20.493 8.812 1.00 52.34 334 GLN A CA 1
ATOM 2627 C C . GLN A 1 334 ? 5.741 -19.407 8.572 1.00 52.34 334 GLN A C 1
ATOM 2629 O O . GLN A 1 334 ? 4.552 -19.702 8.664 1.00 52.34 334 GLN A O 1
ATOM 2634 N N . GLY A 1 335 ? 6.141 -18.167 8.265 1.00 63.75 335 GLY A N 1
ATOM 2635 C CA . GLY A 1 335 ? 5.207 -17.110 7.877 1.00 63.75 335 GLY A CA 1
ATOM 2636 C C . GLY A 1 335 ? 4.360 -16.534 9.020 1.00 63.75 335 GLY A C 1
ATOM 2637 O O . GLY A 1 335 ? 3.199 -16.200 8.797 1.00 63.75 335 GLY A O 1
ATOM 2638 N N . GLU A 1 336 ? 4.885 -16.433 10.249 1.00 72.00 336 GLU A N 1
ATOM 2639 C CA . GLU A 1 336 ? 4.132 -15.805 11.348 1.00 72.00 336 GLU A CA 1
ATOM 2640 C C . GLU A 1 336 ? 4.027 -14.287 11.132 1.00 72.00 336 GLU A C 1
ATOM 2642 O O . GLU A 1 336 ? 5.037 -13.595 10.989 1.00 72.00 336 GLU A O 1
ATOM 2647 N N . GLU A 1 337 ? 2.799 -13.766 11.150 1.00 83.25 337 GLU A N 1
ATOM 2648 C CA . GLU A 1 337 ? 2.512 -12.342 10.966 1.00 83.25 337 GLU A CA 1
ATOM 2649 C C . GLU A 1 337 ? 2.474 -11.578 12.298 1.00 83.25 337 GLU A C 1
ATOM 2651 O O . GLU A 1 337 ? 1.968 -12.062 13.319 1.00 83.25 337 GLU A O 1
ATOM 2656 N N . PHE A 1 338 ? 2.986 -10.349 12.270 1.00 84.50 338 PHE A N 1
ATOM 2657 C CA . PHE A 1 338 ? 3.037 -9.420 13.394 1.00 84.50 338 PHE A CA 1
ATOM 2658 C C . PHE A 1 338 ? 2.613 -8.025 12.939 1.00 84.50 338 PHE A C 1
ATOM 2660 O O . PHE A 1 338 ? 2.938 -7.587 11.834 1.00 84.50 338 PHE A O 1
ATOM 2667 N N . LEU A 1 339 ? 1.910 -7.302 13.806 1.00 90.69 339 LEU A N 1
ATOM 2668 C CA . LEU A 1 339 ? 1.512 -5.926 13.545 1.00 90.69 339 LEU A CA 1
ATOM 2669 C C . LEU A 1 339 ? 2.666 -4.980 13.907 1.00 90.69 339 LEU A C 1
ATOM 2671 O O . LEU A 1 339 ? 3.026 -4.865 15.076 1.00 90.69 339 LEU A O 1
ATOM 2675 N N . SER A 1 340 ? 3.261 -4.319 12.909 1.00 92.62 340 SER A N 1
ATOM 2676 C CA . SER A 1 340 ? 4.409 -3.425 13.114 1.00 92.62 340 SER A CA 1
ATOM 2677 C C . SER A 1 340 ? 3.982 -1.979 13.353 1.00 92.62 340 SER A C 1
ATOM 2679 O O . SER A 1 340 ? 4.475 -1.346 14.286 1.00 92.62 340 SER A O 1
ATOM 2681 N N . LEU A 1 341 ? 3.057 -1.468 12.532 1.00 95.56 341 LEU A N 1
ATOM 2682 C CA . LEU A 1 341 ? 2.536 -0.101 12.624 1.00 95.56 341 LEU A CA 1
ATOM 2683 C C . LEU A 1 341 ? 1.010 -0.091 12.505 1.00 95.56 341 LEU A C 1
ATOM 2685 O O . LEU A 1 341 ? 0.451 -0.839 11.702 1.00 95.56 341 LEU A O 1
ATOM 2689 N N . VAL A 1 342 ? 0.362 0.818 13.231 1.00 97.31 342 VAL A N 1
ATOM 2690 C CA . VAL A 1 342 ? -1.030 1.229 12.983 1.00 97.31 342 VAL A CA 1
ATOM 2691 C C . VAL A 1 342 ? -1.011 2.683 12.537 1.00 97.31 342 VAL A C 1
ATOM 2693 O O . VAL A 1 342 ? -0.362 3.509 13.174 1.00 97.31 342 VAL A O 1
ATOM 2696 N N . VAL A 1 343 ? -1.715 3.012 11.462 1.00 97.62 343 VAL A N 1
ATOM 2697 C CA . VAL A 1 343 ? -1.896 4.389 10.996 1.00 97.62 343 VAL A CA 1
ATOM 2698 C C . VAL A 1 343 ? -3.347 4.777 11.225 1.00 97.62 343 VAL A C 1
ATOM 2700 O O . VAL A 1 343 ? -4.242 4.052 10.803 1.00 97.62 343 VAL A O 1
ATOM 2703 N N . CYS A 1 344 ? -3.590 5.922 11.856 1.00 97.38 344 CYS A N 1
ATOM 2704 C CA . CYS A 1 344 ? -4.921 6.514 11.978 1.00 97.38 344 CYS A CA 1
ATOM 2705 C C . CYS A 1 344 ? -4.911 7.919 11.377 1.00 97.38 344 CYS A C 1
ATOM 2707 O O . CYS A 1 344 ? -4.028 8.717 11.694 1.00 97.38 344 CYS A O 1
ATOM 2709 N N . ALA A 1 345 ? -5.896 8.228 10.538 1.00 94.19 345 ALA A N 1
ATOM 2710 C CA . ALA A 1 345 ? -6.044 9.523 9.887 1.00 94.19 345 ALA A CA 1
ATOM 2711 C C . ALA A 1 345 ? -7.454 10.096 10.088 1.00 94.19 345 ALA A C 1
ATOM 2713 O O . ALA A 1 345 ? -8.459 9.400 9.914 1.00 94.19 345 ALA A O 1
ATOM 2714 N N . THR A 1 346 ? -7.512 11.381 10.425 1.00 91.44 346 THR A N 1
ATOM 2715 C CA . THR A 1 346 ? -8.719 12.221 10.432 1.00 91.44 346 THR A CA 1
ATOM 2716 C C . THR A 1 346 ? -8.577 13.300 9.350 1.00 91.44 346 THR A C 1
ATOM 2718 O O . THR A 1 346 ? -7.563 13.362 8.655 1.00 91.44 346 THR A O 1
ATOM 2721 N N . ASN A 1 347 ? -9.575 14.174 9.180 1.00 83.50 347 ASN A N 1
ATOM 2722 C CA . ASN A 1 347 ? -9.461 15.303 8.242 1.00 83.50 347 ASN A CA 1
ATOM 2723 C C . ASN A 1 347 ? -8.384 16.339 8.661 1.00 83.50 347 ASN A C 1
ATOM 2725 O O . ASN A 1 347 ? -8.033 17.193 7.850 1.00 83.50 347 ASN A O 1
ATOM 2729 N N . SER A 1 348 ? -7.892 16.299 9.907 1.00 83.81 348 SER A N 1
ATOM 2730 C CA . SER A 1 348 ? -7.005 17.305 10.520 1.00 83.81 348 SER A CA 1
ATOM 2731 C C . SER A 1 348 ? -5.594 16.791 10.845 1.00 83.81 348 SER A C 1
ATOM 2733 O O . SER A 1 348 ? -4.657 17.590 10.881 1.00 83.81 348 SER A O 1
ATOM 2735 N N . GLN A 1 349 ? -5.412 15.488 11.090 1.00 88.00 349 GLN A N 1
ATOM 2736 C CA . GLN A 1 349 ? -4.127 14.906 11.504 1.00 88.00 349 GLN A CA 1
ATOM 2737 C C . GLN A 1 349 ? -3.952 13.450 11.050 1.00 88.00 349 GLN A C 1
ATOM 2739 O O . GLN A 1 349 ? -4.918 12.703 10.883 1.00 88.00 349 GLN A O 1
ATOM 2744 N N . ILE A 1 350 ? -2.692 13.021 10.929 1.00 94.12 350 ILE A N 1
ATOM 2745 C CA . ILE A 1 350 ? -2.316 11.616 10.733 1.00 94.12 350 ILE A CA 1
ATOM 2746 C C . ILE A 1 350 ? -1.381 11.196 11.867 1.00 94.12 350 ILE A C 1
ATOM 2748 O O . ILE A 1 350 ? -0.380 11.857 12.136 1.00 94.12 350 ILE A O 1
ATOM 2752 N N . THR A 1 351 ? -1.682 10.080 12.530 1.00 96.19 351 THR A N 1
ATOM 2753 C CA . THR A 1 351 ? -0.829 9.488 13.570 1.00 96.19 351 THR A CA 1
ATOM 2754 C C . THR A 1 351 ? -0.382 8.091 13.156 1.00 96.19 351 THR A C 1
ATOM 2756 O O . THR A 1 351 ? -1.200 7.256 12.776 1.00 96.19 351 THR A O 1
ATOM 2759 N N . VAL A 1 352 ? 0.920 7.828 13.268 1.00 97.06 352 VAL A N 1
ATOM 2760 C CA . VAL A 1 352 ? 1.536 6.513 13.074 1.00 97.06 352 VAL A CA 1
ATOM 2761 C C . VAL A 1 352 ? 1.973 5.987 14.435 1.00 97.06 352 VAL A C 1
ATOM 2763 O O . VAL A 1 352 ? 2.844 6.563 15.084 1.00 97.06 352 VAL A O 1
ATOM 2766 N N . PHE A 1 353 ? 1.380 4.884 14.866 1.00 97.12 353 PHE A N 1
ATOM 2767 C CA . PHE A 1 353 ? 1.712 4.190 16.101 1.00 97.12 353 PHE A CA 1
ATOM 2768 C C . PHE A 1 353 ? 2.718 3.077 15.791 1.00 97.12 353 PHE A C 1
ATOM 2770 O O . PHE A 1 353 ? 2.423 2.181 15.001 1.00 97.12 353 PHE A O 1
ATOM 2777 N N . ASP A 1 354 ? 3.904 3.129 16.403 1.00 94.25 354 ASP A N 1
ATOM 2778 C CA . ASP A 1 354 ? 4.948 2.108 16.268 1.00 94.25 354 ASP A CA 1
ATOM 2779 C C . ASP A 1 354 ? 4.807 1.051 17.369 1.00 94.25 354 ASP A C 1
ATOM 2781 O O . ASP A 1 354 ? 5.104 1.306 18.538 1.00 94.25 354 ASP A O 1
ATOM 2785 N N . LEU A 1 355 ? 4.335 -0.138 16.989 1.00 91.50 355 LEU A N 1
ATOM 2786 C CA . LEU A 1 355 ? 4.054 -1.245 17.906 1.00 91.50 355 LEU A CA 1
ATOM 2787 C C . LEU A 1 355 ? 5.243 -2.210 18.031 1.00 91.50 355 LEU A C 1
ATOM 2789 O O . LEU A 1 355 ? 5.235 -3.063 18.917 1.00 91.50 355 LEU A O 1
ATOM 2793 N N . ALA A 1 356 ? 6.292 -2.060 17.209 1.00 81.62 356 ALA A N 1
ATOM 2794 C CA . ALA A 1 356 ? 7.401 -3.018 17.101 1.00 81.62 356 ALA A CA 1
ATOM 2795 C C . ALA A 1 356 ? 8.153 -3.293 18.420 1.00 81.62 356 ALA A C 1
ATOM 2797 O O . ALA A 1 356 ? 8.811 -4.322 18.550 1.00 81.62 356 ALA A O 1
ATOM 2798 N N . HIS A 1 357 ? 8.052 -2.388 19.398 1.00 73.12 357 HIS A N 1
ATOM 2799 C CA . HIS A 1 357 ? 8.713 -2.504 20.702 1.00 73.12 357 HIS A CA 1
ATOM 2800 C C . HIS A 1 357 ? 7.739 -2.620 21.886 1.00 73.12 357 HIS A C 1
ATOM 2802 O O . HIS A 1 357 ? 8.188 -2.866 23.004 1.00 73.12 357 HIS A O 1
ATOM 2808 N N . SER A 1 358 ? 6.432 -2.400 21.688 1.00 80.69 358 SER A N 1
ATOM 2809 C CA . SER A 1 358 ? 5.459 -2.381 22.786 1.00 80.69 358 SER A CA 1
ATOM 2810 C C . SER A 1 358 ? 4.017 -2.556 22.302 1.00 80.69 358 SER A C 1
ATOM 2812 O O . SER A 1 358 ? 3.387 -1.621 21.809 1.00 80.69 358 SER A O 1
ATOM 2814 N N . GLU A 1 359 ? 3.452 -3.744 22.537 1.00 83.69 359 GLU A N 1
ATOM 2815 C CA . GLU A 1 359 ? 2.028 -4.038 22.299 1.00 83.69 359 GLU A CA 1
ATOM 2816 C C . GLU A 1 359 ? 1.101 -3.178 23.188 1.00 83.69 359 GLU A C 1
ATOM 2818 O O . GLU A 1 359 ? -0.059 -2.952 22.849 1.00 83.69 359 GLU A O 1
ATOM 2823 N N . VAL A 1 360 ? 1.620 -2.625 24.292 1.00 89.25 360 VAL A N 1
ATOM 2824 C CA . VAL A 1 360 ? 0.897 -1.727 25.212 1.00 89.25 360 VAL A CA 1
ATOM 2825 C C . VAL A 1 360 ? 0.398 -0.462 24.496 1.00 89.25 360 VAL A C 1
ATOM 2827 O O . VAL A 1 360 ? -0.651 0.075 24.845 1.00 89.25 360 VAL A O 1
ATOM 2830 N N . VAL A 1 361 ? 1.084 -0.026 23.431 1.00 93.25 361 VAL A N 1
ATOM 2831 C CA . VAL A 1 361 ? 0.635 1.082 22.569 1.00 93.25 361 VAL A CA 1
ATOM 2832 C C . VAL A 1 361 ? -0.705 0.775 21.887 1.00 93.25 361 VAL A C 1
ATOM 2834 O O . VAL A 1 361 ? -1.478 1.700 21.665 1.00 93.25 361 VAL A O 1
ATOM 2837 N N . LEU A 1 362 ? -1.029 -0.489 21.598 1.00 93.69 362 LEU A N 1
ATOM 2838 C CA . LEU A 1 362 ? -2.352 -0.884 21.097 1.00 93.69 362 LEU A CA 1
ATOM 2839 C C . LEU A 1 362 ? -3.376 -1.020 22.231 1.00 93.69 362 LEU A C 1
ATOM 2841 O O . LEU A 1 362 ? -4.521 -0.596 22.088 1.00 93.69 362 LEU A O 1
ATOM 2845 N N . MET A 1 363 ? -2.955 -1.632 23.341 1.00 94.00 363 MET A N 1
ATOM 2846 C CA . MET A 1 363 ? -3.861 -2.145 24.373 1.00 94.00 363 MET A CA 1
ATOM 2847 C C . MET A 1 363 ? -4.262 -1.122 25.445 1.00 94.00 363 MET A C 1
ATOM 2849 O O . MET A 1 363 ? -5.326 -1.278 26.031 1.00 94.00 363 MET A O 1
ATOM 2853 N N . GLU A 1 364 ? -3.440 -0.099 25.711 1.00 94.38 364 GLU A N 1
ATOM 2854 C CA . GLU A 1 364 ? -3.649 0.864 26.815 1.00 94.38 364 GLU A CA 1
ATOM 2855 C C . GLU A 1 364 ? -3.667 2.339 26.361 1.00 94.38 364 GLU A C 1
ATOM 2857 O O . GLU A 1 364 ? -3.755 3.258 27.183 1.00 94.38 364 GLU A O 1
ATOM 2862 N N . SER A 1 365 ? -3.569 2.603 25.053 1.00 96.19 365 SER A N 1
ATOM 2863 C CA . SER A 1 365 ? -3.611 3.971 24.509 1.00 96.19 365 SER A CA 1
ATOM 2864 C C . SER A 1 365 ? -5.020 4.520 24.277 1.00 96.19 365 SER A C 1
ATOM 2866 O O . SER A 1 365 ? -5.164 5.720 24.059 1.00 96.19 365 SER A O 1
ATOM 2868 N N . GLY A 1 366 ? -6.044 3.662 24.278 1.00 96.88 366 GLY A N 1
ATOM 2869 C CA . GLY A 1 366 ? -7.373 3.972 23.743 1.00 96.88 366 GLY A CA 1
ATOM 2870 C C . GLY A 1 366 ? -7.592 3.505 22.291 1.00 96.88 366 GLY A C 1
ATOM 2871 O O . GLY A 1 366 ? -8.699 3.642 21.766 1.00 96.88 366 GLY A O 1
ATOM 2872 N N . LEU A 1 367 ? -6.557 2.985 21.605 1.00 97.00 367 LEU A N 1
ATOM 2873 C CA . LEU A 1 367 ? -6.686 2.482 20.228 1.00 97.00 367 LEU A CA 1
ATOM 2874 C C . LEU A 1 367 ? -7.649 1.295 20.130 1.00 97.00 367 LEU A C 1
ATOM 2876 O O . LEU A 1 367 ? -8.459 1.245 19.204 1.00 97.00 367 LEU A O 1
ATOM 2880 N N . LYS A 1 368 ? -7.588 0.353 21.077 1.00 96.88 368 LYS A N 1
ATOM 2881 C CA . LYS A 1 368 ? -8.517 -0.782 21.142 1.00 96.88 368 LYS A CA 1
ATOM 2882 C C . LYS A 1 368 ? -9.967 -0.298 21.195 1.00 96.88 368 LYS A C 1
ATOM 2884 O O . LYS A 1 368 ? -10.796 -0.744 20.409 1.00 96.88 368 LYS A O 1
ATOM 2889 N N . GLU A 1 369 ? -10.257 0.666 22.056 1.00 97.31 369 GLU A N 1
ATOM 2890 C CA . GLU A 1 369 ? -11.575 1.262 22.249 1.00 97.31 369 GLU A CA 1
ATOM 2891 C C . GLU A 1 369 ? -12.078 1.984 20.988 1.00 97.31 369 GLU A C 1
ATOM 2893 O O . GLU A 1 369 ? -13.265 1.906 20.666 1.00 97.31 369 GLU A O 1
ATOM 2898 N N . LEU A 1 370 ? -11.188 2.640 20.234 1.00 97.56 370 LEU A N 1
ATOM 2899 C CA . LEU A 1 370 ? -11.507 3.240 18.933 1.00 97.56 370 LEU A CA 1
ATOM 2900 C C . LEU A 1 370 ? -11.878 2.170 17.887 1.00 97.56 370 LEU A C 1
ATOM 2902 O O . LEU A 1 370 ? -12.904 2.286 17.206 1.00 97.56 370 LEU A O 1
ATOM 2906 N N . LEU A 1 371 ? -11.080 1.102 17.791 1.00 97.50 371 LEU A N 1
ATOM 2907 C CA . LEU A 1 371 ? -11.298 -0.017 16.867 1.00 97.50 371 LEU A CA 1
ATOM 2908 C C . LEU A 1 371 ? -12.598 -0.782 17.166 1.00 97.50 371 LEU A C 1
ATOM 2910 O O . LEU A 1 371 ? -13.353 -1.107 16.245 1.00 97.50 371 LEU A O 1
ATOM 2914 N N . GLU A 1 372 ? -12.887 -1.026 18.444 1.00 96.88 372 GLU A N 1
ATOM 2915 C CA . GLU A 1 372 ? -14.071 -1.759 18.907 1.00 96.88 372 GLU A CA 1
ATOM 2916 C C . GLU A 1 372 ? -15.346 -0.891 18.967 1.00 96.88 372 GLU A C 1
ATOM 2918 O O . GLU A 1 372 ? -16.438 -1.425 19.153 1.00 96.88 372 GLU A O 1
ATOM 2923 N N . SER A 1 373 ? -15.254 0.433 18.783 1.00 96.56 373 SER A N 1
ATOM 2924 C CA . SER A 1 373 ? -16.409 1.340 18.863 1.00 96.56 373 SER A CA 1
ATOM 2925 C C . SER A 1 373 ? -17.443 1.114 17.751 1.00 96.56 373 SER A C 1
ATOM 2927 O O . SER A 1 373 ? -17.112 1.133 16.570 1.00 96.56 373 SER A O 1
ATOM 2929 N N . GLU A 1 374 ? -18.728 1.028 18.098 1.00 94.69 374 GLU A N 1
ATOM 2930 C CA . GLU A 1 374 ? -19.837 1.019 17.123 1.00 94.69 374 GLU A CA 1
ATOM 2931 C C . GLU A 1 374 ? -20.304 2.436 16.732 1.00 94.69 374 GLU A C 1
ATOM 2933 O O . GLU A 1 374 ? -21.151 2.604 15.852 1.00 94.69 374 GLU A O 1
ATOM 2938 N N . ARG A 1 375 ? -19.741 3.492 17.339 1.00 93.75 375 ARG A N 1
ATOM 2939 C CA . ARG A 1 375 ? -20.076 4.876 16.969 1.00 93.75 375 ARG A CA 1
ATOM 2940 C C . ARG A 1 375 ? -19.342 5.309 15.701 1.00 93.75 375 ARG A C 1
ATOM 2942 O O . ARG A 1 375 ? -19.977 5.825 14.787 1.00 93.75 375 ARG A O 1
ATOM 2949 N N . ILE A 1 376 ? -18.039 5.043 15.627 1.00 95.31 376 ILE A N 1
ATOM 2950 C CA . ILE A 1 376 ? -17.148 5.524 14.560 1.00 95.31 376 ILE A CA 1
ATOM 2951 C C . ILE A 1 376 ? -17.023 4.495 13.434 1.00 95.31 376 ILE A C 1
ATOM 2953 O O . ILE A 1 376 ? -16.768 3.318 13.707 1.00 95.31 376 ILE A O 1
ATOM 2957 N N . VAL A 1 377 ? -17.132 4.939 12.177 1.00 96.88 377 VAL A N 1
ATOM 2958 C CA . VAL A 1 377 ? -16.786 4.112 11.006 1.00 96.88 377 VAL A CA 1
ATOM 2959 C C . VAL A 1 377 ? -15.263 4.028 10.871 1.00 96.88 377 VAL A C 1
ATOM 2961 O O . VAL A 1 377 ? -14.603 5.061 10.778 1.00 96.88 377 VAL A O 1
ATOM 2964 N N . LYS A 1 378 ? -14.691 2.820 10.829 1.00 97.88 378 LYS A N 1
ATOM 2965 C CA . LYS A 1 378 ? -13.280 2.633 10.440 1.00 97.88 378 LYS A CA 1
ATOM 2966 C C . LYS A 1 378 ? -13.222 2.351 8.950 1.00 97.88 378 LYS A C 1
ATOM 2968 O O . LYS A 1 378 ? -13.753 1.335 8.512 1.00 97.88 378 LYS A O 1
ATOM 2973 N N . VAL A 1 379 ? -12.602 3.233 8.180 1.00 98.19 379 VAL A N 1
ATOM 2974 C CA . VAL A 1 379 ? -12.455 3.062 6.733 1.00 98.19 379 VAL A CA 1
ATOM 2975 C C . VAL A 1 379 ? -11.071 2.504 6.441 1.00 98.19 379 VAL A C 1
ATOM 2977 O O . VAL A 1 379 ? -10.076 3.092 6.857 1.00 98.19 379 VAL A O 1
ATOM 2980 N N . MET A 1 380 ? -11.010 1.375 5.740 1.00 97.50 380 MET A N 1
ATOM 2981 C CA . MET A 1 380 ? -9.758 0.667 5.462 1.00 97.50 380 MET A CA 1
ATOM 2982 C C . MET A 1 380 ? -9.820 -0.119 4.146 1.00 97.50 380 MET A C 1
ATOM 2984 O O . MET A 1 380 ? -10.822 -0.085 3.424 1.00 97.50 380 MET A O 1
ATOM 2988 N N . HIS A 1 381 ? -8.751 -0.835 3.818 1.00 96.00 381 HIS A N 1
ATOM 2989 C CA . HIS A 1 381 ? -8.681 -1.745 2.681 1.00 96.00 381 HIS A CA 1
ATOM 2990 C C . HIS A 1 381 ? -8.346 -3.162 3.160 1.00 96.00 381 HIS A C 1
ATOM 2992 O O . HIS A 1 381 ? -7.424 -3.327 3.952 1.00 96.00 381 HIS A O 1
ATOM 2998 N N . ASP A 1 382 ? -9.087 -4.169 2.687 1.00 93.31 382 ASP A N 1
ATOM 2999 C CA . ASP A 1 382 ? -8.855 -5.593 2.989 1.00 93.31 382 ASP A CA 1
ATOM 3000 C C . ASP A 1 382 ? -8.766 -5.893 4.498 1.00 93.31 382 ASP A C 1
ATOM 3002 O O . ASP A 1 382 ? -7.738 -6.286 5.061 1.00 93.31 382 ASP A O 1
ATOM 3006 N N . ALA A 1 383 ? -9.892 -5.701 5.184 1.00 94.62 383 ALA A N 1
ATOM 3007 C CA . ALA A 1 383 ? -9.989 -5.879 6.625 1.00 94.62 383 ALA A CA 1
ATOM 3008 C C . ALA A 1 383 ? -9.736 -7.328 7.076 1.00 94.62 383 ALA A C 1
ATOM 3010 O O . ALA A 1 383 ? -9.418 -7.544 8.243 1.00 94.62 383 ALA A O 1
ATOM 3011 N N . ARG A 1 384 ? -9.853 -8.321 6.180 1.00 90.94 384 ARG A N 1
ATOM 3012 C CA . ARG A 1 384 ? -9.910 -9.756 6.514 1.00 90.94 384 ARG A CA 1
ATOM 3013 C C . ARG A 1 384 ? -8.646 -10.299 7.163 1.00 90.94 384 ARG A C 1
ATOM 3015 O O . ARG A 1 384 ? -8.709 -11.031 8.155 1.00 90.94 384 ARG A O 1
ATOM 3022 N N . ARG A 1 385 ? -7.487 -9.972 6.595 1.00 88.94 385 ARG A N 1
ATOM 3023 C CA . ARG A 1 385 ? -6.194 -10.466 7.091 1.00 88.94 385 ARG A CA 1
ATOM 3024 C C . ARG A 1 385 ? -5.899 -9.906 8.481 1.00 88.94 385 ARG A C 1
ATOM 3026 O O . ARG A 1 385 ? -5.540 -10.648 9.395 1.00 88.94 385 ARG A O 1
ATOM 3033 N N . VAL A 1 386 ? -6.116 -8.605 8.663 1.00 92.31 386 VAL A N 1
ATOM 3034 C CA . VAL A 1 386 ? -5.806 -7.928 9.924 1.00 92.31 386 VAL A CA 1
ATOM 3035 C C . VAL A 1 386 ? -6.878 -8.104 11.002 1.00 92.31 386 VAL A C 1
ATOM 3037 O O . VAL A 1 386 ? -6.511 -8.220 12.166 1.00 92.31 386 VAL A O 1
ATOM 3040 N N . SER A 1 387 ? -8.167 -8.229 10.669 1.00 92.69 387 SER A N 1
ATOM 3041 C CA . SER A 1 387 ? -9.215 -8.590 11.641 1.00 92.69 387 SER A CA 1
ATOM 3042 C C . SER A 1 387 ? -8.926 -9.951 12.279 1.00 92.69 387 SER A C 1
ATOM 3044 O O . SER A 1 387 ? -8.936 -10.078 13.503 1.00 92.69 387 SER A O 1
ATOM 3046 N N . THR A 1 388 ? -8.546 -10.932 11.456 1.00 89.69 388 THR A N 1
ATOM 3047 C CA . THR A 1 388 ? -8.099 -12.261 11.889 1.00 89.69 388 THR A CA 1
ATOM 3048 C C . THR A 1 388 ? -6.887 -12.153 12.826 1.00 89.69 388 THR A C 1
ATOM 3050 O O . THR A 1 388 ? -6.892 -12.729 13.916 1.00 89.69 388 THR A O 1
ATOM 3053 N N . LEU A 1 389 ? -5.864 -11.367 12.463 1.00 89.88 389 LEU A N 1
ATOM 3054 C CA . LEU A 1 389 ? -4.685 -11.146 13.309 1.00 89.88 389 LEU A CA 1
ATOM 3055 C C . LEU A 1 389 ? -5.040 -10.485 14.656 1.00 89.88 389 LEU A C 1
ATOM 3057 O O . LEU A 1 389 ? -4.606 -10.959 15.708 1.00 89.88 389 LEU A O 1
ATOM 3061 N N . LEU A 1 390 ? -5.842 -9.416 14.630 1.00 91.62 390 LEU A N 1
ATOM 3062 C CA . LEU A 1 390 ? -6.276 -8.654 15.804 1.00 91.62 390 LEU A CA 1
ATOM 3063 C C . LEU A 1 390 ? -7.089 -9.510 16.781 1.00 91.62 390 LEU A C 1
ATOM 3065 O O . LEU A 1 390 ? -6.793 -9.512 17.980 1.00 91.62 390 LEU A O 1
ATOM 3069 N N . ALA A 1 391 ? -8.035 -10.300 16.273 1.00 89.88 391 ALA A N 1
ATOM 3070 C CA . ALA A 1 391 ? -8.842 -11.202 17.084 1.00 89.88 391 ALA A CA 1
ATOM 3071 C C . ALA A 1 391 ? -7.988 -12.309 17.731 1.00 89.88 391 ALA A C 1
ATOM 3073 O O . ALA A 1 391 ? -8.066 -12.519 18.941 1.00 89.88 391 ALA A O 1
ATOM 3074 N N . HIS A 1 392 ? -7.128 -12.990 16.960 1.00 86.19 392 HIS A N 1
ATOM 3075 C CA . HIS A 1 392 ? -6.359 -14.136 17.467 1.00 86.19 392 HIS A CA 1
ATOM 3076 C C . HIS A 1 392 ? -5.149 -13.772 18.342 1.00 86.19 392 HIS A C 1
ATOM 3078 O O . HIS A 1 392 ? -4.804 -14.553 19.229 1.00 86.19 392 HIS A O 1
ATOM 3084 N N . ARG A 1 393 ? -4.459 -12.648 18.086 1.00 84.25 393 ARG A N 1
ATOM 3085 C CA . ARG A 1 393 ? -3.217 -12.277 18.803 1.00 84.25 393 ARG A CA 1
ATOM 3086 C C . ARG A 1 393 ? -3.436 -11.258 19.917 1.00 84.25 393 ARG A C 1
ATOM 3088 O O . ARG A 1 393 ? -2.747 -11.337 20.931 1.00 84.25 393 ARG A O 1
ATOM 3095 N N . TYR A 1 394 ? -4.377 -10.333 19.731 1.00 87.56 394 TYR A N 1
ATOM 3096 C CA . TYR A 1 394 ? -4.576 -9.179 20.616 1.00 87.56 394 TYR A CA 1
ATOM 3097 C C . TYR A 1 394 ? -5.954 -9.166 21.301 1.00 87.56 394 TYR A C 1
ATOM 3099 O O . TYR A 1 394 ? -6.195 -8.323 22.161 1.00 87.56 394 TYR A O 1
ATOM 3107 N N . ALA A 1 395 ? -6.853 -10.099 20.950 1.00 90.19 395 ALA A N 1
ATOM 3108 C CA . ALA A 1 395 ? -8.247 -10.126 21.403 1.00 90.19 395 ALA A CA 1
ATOM 3109 C C . ALA A 1 395 ? -8.995 -8.797 21.147 1.00 90.19 395 ALA A C 1
ATOM 3111 O O . ALA A 1 395 ? -9.831 -8.375 21.949 1.00 90.19 395 ALA A O 1
ATOM 3112 N N . VAL A 1 396 ? -8.682 -8.142 20.022 1.00 92.56 396 VAL A N 1
ATOM 3113 C CA . VAL A 1 396 ? -9.317 -6.898 19.561 1.00 92.56 396 VAL A CA 1
ATOM 3114 C C . VAL A 1 396 ? -10.284 -7.228 18.430 1.00 92.56 396 VAL A C 1
ATOM 3116 O O . VAL A 1 396 ? -9.872 -7.768 17.406 1.00 92.56 396 VAL A O 1
ATOM 3119 N N . ASN A 1 397 ? -11.564 -6.889 18.595 1.00 93.62 397 ASN A N 1
ATOM 3120 C CA . ASN A 1 397 ? -12.606 -7.203 17.612 1.00 93.62 397 ASN A CA 1
ATOM 3121 C C . ASN A 1 397 ? -13.140 -5.924 16.959 1.00 93.62 397 ASN A C 1
ATOM 3123 O O . ASN A 1 397 ? -14.039 -5.276 17.498 1.00 93.62 397 ASN A O 1
ATOM 3127 N N . MET A 1 398 ? -12.586 -5.559 15.797 1.00 94.50 398 MET A N 1
ATOM 3128 C CA . MET A 1 398 ? -13.020 -4.373 15.049 1.00 94.50 398 MET A CA 1
ATOM 3129 C C . MET A 1 398 ? -14.524 -4.415 14.745 1.00 94.50 398 MET A C 1
ATOM 3131 O O . MET A 1 398 ? -15.073 -5.469 14.429 1.00 94.50 398 MET A O 1
ATOM 3135 N N . ARG A 1 399 ? -15.188 -3.257 14.811 1.00 94.88 399 ARG A N 1
ATOM 3136 C CA . ARG A 1 399 ? -16.626 -3.101 14.513 1.00 94.88 399 ARG A CA 1
ATOM 3137 C C . ARG A 1 399 ? -16.858 -1.954 13.544 1.00 94.88 399 ARG A C 1
ATOM 3139 O O . ARG A 1 399 ? -16.025 -1.057 13.483 1.00 94.88 399 ARG A O 1
ATOM 3146 N N . LYS A 1 400 ? -18.000 -1.934 12.844 1.00 95.38 400 LYS A N 1
ATOM 3147 C CA . LYS A 1 400 ? -18.409 -0.831 11.946 1.00 95.38 400 LYS A CA 1
ATOM 3148 C C . LYS A 1 400 ? -17.275 -0.414 10.992 1.00 95.38 400 LYS A C 1
ATOM 3150 O O . LYS A 1 400 ? -16.785 0.716 11.017 1.00 95.38 400 LYS A O 1
ATOM 3155 N N . VAL A 1 401 ? -16.815 -1.380 10.201 1.00 97.25 401 VAL A N 1
ATOM 3156 C CA . VAL A 1 401 ? -15.756 -1.189 9.206 1.00 97.25 401 VAL A CA 1
ATOM 3157 C C . VAL A 1 401 ? -16.380 -0.926 7.839 1.00 97.25 401 VAL A C 1
ATOM 3159 O O . VAL A 1 401 ? -17.290 -1.639 7.430 1.00 97.25 401 VAL A O 1
ATOM 3162 N N . PHE A 1 402 ? -15.866 0.080 7.138 1.00 97.94 402 PHE A N 1
ATOM 3163 C CA . PHE A 1 402 ? -16.075 0.280 5.710 1.00 97.94 402 PHE A CA 1
ATOM 3164 C C . PHE A 1 402 ? -14.841 -0.268 4.989 1.00 97.94 402 PHE A C 1
ATOM 3166 O O . PHE A 1 402 ? -13.779 0.360 5.001 1.00 97.94 402 PHE A O 1
ATOM 3173 N N . ASP A 1 403 ? -14.963 -1.450 4.387 1.00 97.56 403 ASP A N 1
ATOM 3174 C CA . ASP A 1 403 ? -13.880 -2.045 3.604 1.00 97.56 403 ASP A CA 1
ATOM 3175 C C . ASP A 1 403 ? -13.986 -1.598 2.141 1.00 97.56 403 ASP A C 1
ATOM 3177 O O . ASP A 1 403 ? -14.940 -1.913 1.425 1.00 97.56 403 ASP A O 1
ATOM 3181 N N . THR A 1 404 ? -12.987 -0.851 1.681 1.00 96.75 404 THR A N 1
ATOM 3182 C CA . THR A 1 404 ? -12.919 -0.346 0.306 1.00 96.75 404 THR A CA 1
ATOM 3183 C C . THR A 1 404 ? -12.749 -1.452 -0.745 1.00 96.75 404 THR A C 1
ATOM 3185 O O . THR A 1 404 ? -13.186 -1.275 -1.883 1.00 96.75 404 THR A O 1
ATOM 3188 N N . GLN A 1 405 ? -12.180 -2.612 -0.396 1.00 94.81 405 GLN A N 1
ATOM 3189 C CA . GLN A 1 405 ? -12.111 -3.769 -1.295 1.00 94.81 405 GLN A CA 1
ATOM 3190 C C . GLN A 1 405 ? -13.509 -4.382 -1.489 1.00 94.81 405 GLN A C 1
ATOM 3192 O O . GLN A 1 405 ? -13.912 -4.655 -2.622 1.00 94.81 405 GLN A O 1
ATOM 3197 N N . VAL A 1 406 ? -14.285 -4.506 -0.405 1.00 94.81 406 VAL A N 1
ATOM 3198 C CA . VAL A 1 406 ? -15.689 -4.957 -0.449 1.00 94.81 406 VAL A CA 1
ATOM 3199 C C . VAL A 1 406 ? -16.557 -3.955 -1.213 1.00 94.81 406 VAL A C 1
ATOM 3201 O O . VAL A 1 406 ? -17.305 -4.350 -2.106 1.00 94.81 406 VAL A O 1
ATOM 3204 N N . ALA A 1 407 ? -16.412 -2.654 -0.938 1.00 95.69 407 ALA A N 1
ATOM 3205 C CA . ALA A 1 407 ? -17.132 -1.597 -1.651 1.00 95.69 407 ALA A CA 1
ATOM 3206 C C . ALA A 1 407 ? -16.885 -1.663 -3.169 1.00 95.69 407 ALA A C 1
ATOM 3208 O O . ALA A 1 407 ? -17.823 -1.522 -3.953 1.00 95.69 407 ALA A O 1
ATOM 3209 N N . HIS A 1 408 ? -15.647 -1.939 -3.602 1.00 93.56 408 HIS A N 1
ATOM 3210 C CA . HIS A 1 408 ? -15.348 -2.138 -5.021 1.00 93.56 408 HIS A CA 1
ATOM 3211 C C . HIS A 1 408 ? -16.103 -3.339 -5.600 1.00 93.56 408 HIS A C 1
ATOM 3213 O O . HIS A 1 408 ? -16.747 -3.200 -6.638 1.00 93.56 408 HIS A O 1
ATOM 3219 N N . ALA A 1 409 ? -16.063 -4.496 -4.932 1.00 92.06 409 ALA A N 1
ATOM 3220 C CA . ALA A 1 409 ? -16.715 -5.711 -5.421 1.00 92.06 409 ALA A CA 1
ATOM 3221 C C . ALA A 1 409 ? -18.240 -5.538 -5.581 1.00 92.06 409 ALA A C 1
ATOM 3223 O O . ALA A 1 409 ? -18.817 -5.976 -6.581 1.00 92.06 409 ALA A O 1
ATOM 3224 N N . ILE A 1 410 ? -18.877 -4.829 -4.641 1.00 92.75 410 ILE A N 1
ATOM 3225 C CA . ILE A 1 410 ? -20.303 -4.471 -4.684 1.00 92.75 410 ILE A CA 1
ATOM 3226 C C . ILE A 1 410 ? -20.622 -3.574 -5.891 1.00 92.75 410 ILE A C 1
ATOM 3228 O O . ILE A 1 410 ? -21.500 -3.910 -6.684 1.00 92.75 410 ILE A O 1
ATOM 3232 N N . LEU A 1 411 ? -19.868 -2.487 -6.092 1.00 91.19 411 LEU A N 1
ATOM 3233 C CA . LEU A 1 411 ? -20.071 -1.562 -7.219 1.00 91.19 411 LEU A CA 1
ATOM 3234 C C . LEU A 1 411 ? -19.866 -2.242 -8.586 1.00 91.19 411 LEU A C 1
ATOM 3236 O O . LEU A 1 411 ? -20.520 -1.908 -9.574 1.00 91.19 411 LEU A O 1
ATOM 3240 N N . GLN A 1 412 ? -18.964 -3.220 -8.657 1.00 89.38 412 GLN A N 1
ATOM 3241 C CA . GLN A 1 412 ? -18.717 -4.006 -9.868 1.00 89.38 412 GLN A CA 1
ATOM 3242 C C . GLN A 1 412 ? -19.800 -5.072 -10.103 1.00 89.38 412 GLN A C 1
ATOM 3244 O O . GLN A 1 412 ? -20.123 -5.361 -11.257 1.00 89.38 412 GLN A O 1
ATOM 3249 N N . TYR A 1 413 ? -20.380 -5.636 -9.035 1.00 88.00 413 TYR A N 1
ATOM 3250 C CA . TYR A 1 413 ? -21.550 -6.516 -9.120 1.00 88.00 413 TYR A CA 1
ATOM 3251 C C . TYR A 1 413 ? -22.757 -5.748 -9.669 1.00 88.00 413 TYR A C 1
ATOM 3253 O O . TYR A 1 413 ? -23.343 -6.182 -10.657 1.00 88.00 413 TYR A O 1
ATOM 3261 N N . GLU A 1 414 ? -23.060 -4.574 -9.109 1.00 87.94 414 GLU A N 1
ATOM 3262 C CA . GLU A 1 414 ? -24.153 -3.698 -9.557 1.00 87.94 414 GLU A CA 1
ATOM 3263 C C . GLU A 1 414 ? -23.996 -3.311 -11.038 1.00 87.94 414 GLU A C 1
ATOM 3265 O O . GLU A 1 414 ? -24.927 -3.439 -11.831 1.00 87.94 414 GLU A O 1
ATOM 3270 N N . LYS A 1 415 ? -22.785 -2.913 -11.447 1.00 85.56 415 LYS A N 1
ATOM 3271 C CA . LYS A 1 415 ? -22.516 -2.425 -12.807 1.00 85.56 415 LYS A CA 1
ATOM 3272 C C . LYS A 1 415 ? -22.453 -3.509 -13.889 1.00 85.56 415 LYS A C 1
ATOM 3274 O O . LYS A 1 415 ? -22.690 -3.206 -15.058 1.00 85.56 415 LYS A O 1
ATOM 3279 N N . PHE A 1 416 ? -22.071 -4.741 -13.542 1.00 85.50 416 PHE A N 1
ATOM 3280 C CA . PHE A 1 416 ? -21.765 -5.792 -14.527 1.00 85.50 416 PHE A CA 1
ATOM 3281 C C . PHE A 1 416 ? -22.478 -7.133 -14.295 1.00 85.50 416 PHE A C 1
ATOM 3283 O O . PHE A 1 416 ? -22.255 -8.062 -15.072 1.00 85.50 416 PHE A O 1
ATOM 3290 N N . GLY A 1 417 ? -23.291 -7.271 -13.244 1.00 80.50 417 GLY A N 1
ATOM 3291 C CA . GLY A 1 417 ? -24.020 -8.503 -12.914 1.00 80.50 417 GLY A CA 1
ATOM 3292 C C . GLY A 1 417 ? -23.132 -9.702 -12.550 1.00 80.50 417 GLY A C 1
ATOM 3293 O O . GLY A 1 417 ? -23.599 -10.838 -12.551 1.00 80.50 417 GLY A O 1
ATOM 3294 N N . LYS A 1 418 ? -21.838 -9.483 -12.278 1.00 75.06 418 LYS A N 1
ATOM 3295 C CA . LYS A 1 418 ? -20.881 -10.549 -11.941 1.00 75.06 418 LYS A CA 1
ATOM 3296 C C . LYS A 1 418 ? -20.941 -10.879 -10.459 1.00 75.06 418 LYS A C 1
ATOM 3298 O O . LYS A 1 418 ? -20.616 -10.009 -9.649 1.00 75.06 418 LYS A O 1
ATOM 3303 N N . ALA A 1 419 ? -21.270 -12.130 -10.131 1.00 76.44 419 ALA A N 1
ATOM 3304 C CA . ALA A 1 419 ? -21.333 -12.639 -8.763 1.00 76.44 419 ALA A CA 1
ATOM 3305 C C . ALA A 1 419 ? -20.114 -12.208 -7.928 1.00 76.44 419 ALA A C 1
ATOM 3307 O O . ALA A 1 419 ? -18.971 -12.317 -8.370 1.00 76.44 419 ALA A O 1
ATOM 3308 N N . ILE A 1 420 ? -20.372 -11.709 -6.716 1.00 74.81 420 ILE A N 1
ATOM 3309 C CA . ILE A 1 420 ? -19.362 -11.082 -5.846 1.00 74.81 420 ILE A CA 1
ATOM 3310 C C . ILE A 1 420 ? -18.214 -12.054 -5.533 1.00 74.81 420 ILE A C 1
ATOM 3312 O O . ILE A 1 420 ? -17.052 -11.663 -5.580 1.00 74.81 420 ILE A O 1
ATOM 3316 N N . ASN A 1 421 ? -18.532 -13.331 -5.306 1.00 72.69 421 ASN A N 1
ATOM 3317 C CA . ASN A 1 421 ? -17.555 -14.373 -4.974 1.00 72.69 421 ASN A CA 1
ATOM 3318 C C . ASN A 1 421 ? -16.610 -14.730 -6.140 1.00 72.69 421 ASN A C 1
ATOM 3320 O O . ASN A 1 421 ? -15.525 -15.251 -5.895 1.00 72.69 421 ASN A O 1
ATOM 3324 N N . ASP A 1 422 ? -16.992 -14.431 -7.387 1.00 72.81 422 ASP A N 1
ATOM 3325 C CA . ASP A 1 422 ? -16.168 -14.684 -8.579 1.00 72.81 422 ASP A CA 1
ATOM 3326 C C . ASP A 1 422 ? -15.209 -13.517 -8.884 1.00 72.81 422 ASP A C 1
ATOM 3328 O O . ASP A 1 422 ? -14.394 -13.582 -9.813 1.00 72.81 422 ASP A O 1
ATOM 3332 N N . GLN A 1 423 ? -15.309 -12.412 -8.138 1.00 70.81 423 GLN A N 1
ATOM 3333 C CA . GLN A 1 423 ? -14.457 -11.249 -8.338 1.00 70.81 423 GLN A CA 1
ATOM 3334 C C . GLN A 1 423 ? -13.107 -11.430 -7.641 1.00 70.81 423 GLN A C 1
ATOM 3336 O O . GLN A 1 423 ? -13.019 -11.754 -6.459 1.00 70.81 423 GLN A O 1
ATOM 3341 N N . ARG A 1 424 ? -12.025 -11.182 -8.385 1.00 76.75 424 ARG A N 1
ATOM 3342 C CA . ARG A 1 424 ? -10.672 -11.135 -7.818 1.00 76.75 424 ARG A CA 1
ATOM 3343 C C . ARG A 1 424 ? -10.531 -9.904 -6.925 1.00 76.75 424 ARG A C 1
ATOM 3345 O O . ARG A 1 424 ? -11.032 -8.837 -7.279 1.00 76.75 424 ARG A O 1
ATOM 3352 N N . SER A 1 425 ? -9.789 -10.040 -5.827 1.00 84.69 425 SER A N 1
ATOM 3353 C CA . SER A 1 425 ? -9.429 -8.911 -4.972 1.00 84.69 425 SER A CA 1
ATOM 3354 C C . SER A 1 425 ? -8.699 -7.825 -5.772 1.00 84.69 425 SER A C 1
ATOM 3356 O O . SER A 1 425 ? -7.861 -8.099 -6.638 1.00 84.69 425 SER A O 1
ATOM 3358 N N . ILE A 1 426 ? -9.041 -6.570 -5.487 1.00 89.19 426 ILE A N 1
ATOM 3359 C CA . ILE A 1 426 ? -8.347 -5.397 -6.015 1.00 89.19 426 ILE A CA 1
ATOM 3360 C C . ILE A 1 426 ? -7.318 -4.940 -4.982 1.00 89.19 426 ILE A C 1
ATOM 3362 O O . ILE A 1 426 ? -7.642 -4.841 -3.805 1.00 89.19 426 ILE A O 1
ATOM 3366 N N . SER A 1 427 ? -6.087 -4.661 -5.412 1.00 90.69 427 SER A N 1
ATOM 3367 C CA . SER A 1 427 ? -5.071 -4.051 -4.547 1.00 90.69 427 SER A CA 1
ATOM 3368 C C . SER A 1 427 ? -5.304 -2.549 -4.388 1.00 90.69 427 SER A C 1
ATOM 3370 O O . SER A 1 427 ? -5.814 -1.905 -5.309 1.00 90.69 427 SER A O 1
ATOM 3372 N N . PHE A 1 428 ? -4.855 -1.967 -3.275 1.00 90.75 428 PHE A N 1
ATOM 3373 C CA . PHE A 1 428 ? -5.043 -0.544 -2.980 1.00 90.75 428 PHE A CA 1
ATOM 3374 C C . PHE A 1 428 ? -4.571 0.384 -4.114 1.00 90.75 428 PHE A C 1
ATOM 3376 O O . PHE A 1 428 ? -5.303 1.267 -4.558 1.00 90.75 428 PHE A O 1
ATOM 3383 N N . LEU A 1 429 ? -3.400 0.109 -4.694 1.00 87.19 429 LEU A N 1
ATOM 3384 C CA . LEU A 1 429 ? -2.876 0.859 -5.840 1.00 87.19 429 LEU A CA 1
ATOM 3385 C C . LEU A 1 429 ? -3.779 0.778 -7.086 1.00 87.19 429 LEU A C 1
ATOM 3387 O O . LEU A 1 429 ? -3.906 1.737 -7.848 1.00 87.19 429 LEU A O 1
ATOM 3391 N N . ASN A 1 430 ? -4.434 -0.363 -7.315 1.00 86.69 430 ASN A N 1
ATOM 3392 C CA . ASN A 1 430 ? -5.417 -0.496 -8.390 1.00 86.69 430 ASN A CA 1
ATOM 3393 C C . ASN A 1 430 ? -6.749 0.181 -8.043 1.00 86.69 430 ASN A C 1
ATOM 3395 O O . ASN A 1 430 ? -7.391 0.720 -8.943 1.00 86.69 430 ASN A O 1
ATOM 3399 N N . LEU A 1 431 ? -7.127 0.234 -6.764 1.00 89.81 431 LEU A N 1
ATOM 3400 C CA . LEU A 1 431 ? -8.274 1.001 -6.287 1.00 89.81 431 LEU A CA 1
ATOM 3401 C C . LEU A 1 431 ? -8.064 2.510 -6.525 1.00 89.81 431 LEU A C 1
ATOM 3403 O O . LEU A 1 431 ? -8.914 3.148 -7.149 1.00 89.81 431 LEU A O 1
ATOM 3407 N N . GLN A 1 432 ? -6.900 3.057 -6.145 1.00 87.12 432 GLN A N 1
ATOM 3408 C CA . GLN A 1 432 ? -6.498 4.436 -6.464 1.00 87.12 432 GLN A CA 1
ATOM 3409 C C . GLN A 1 432 ? -6.601 4.703 -7.977 1.00 87.12 432 GLN A C 1
ATOM 3411 O O . GLN A 1 432 ? -7.248 5.660 -8.388 1.00 87.12 432 GLN A O 1
ATOM 3416 N N . ARG A 1 433 ? -6.063 3.817 -8.831 1.00 84.75 433 ARG A N 1
ATOM 3417 C CA . ARG A 1 433 ? -6.145 3.937 -10.307 1.00 84.75 433 ARG A CA 1
ATOM 3418 C C . ARG A 1 433 ? -7.571 3.962 -10.874 1.00 84.75 433 ARG A C 1
ATOM 3420 O O . ARG A 1 433 ? -7.747 4.417 -12.003 1.00 84.75 433 ARG A O 1
ATOM 3427 N N . VAL A 1 434 ? -8.561 3.423 -10.159 1.00 85.12 434 VAL A N 1
ATOM 3428 C CA . VAL A 1 434 ? -9.967 3.387 -10.595 1.00 85.12 434 VAL A CA 1
ATOM 3429 C C . VAL A 1 434 ? -10.742 4.604 -10.093 1.00 85.12 434 VAL A C 1
ATOM 3431 O O . VAL A 1 434 ? -11.477 5.195 -10.880 1.00 85.12 434 VAL A O 1
ATOM 3434 N N . TYR A 1 435 ? -10.581 4.980 -8.821 1.00 86.19 435 TYR A N 1
ATOM 3435 C CA . TYR A 1 435 ? -11.432 5.985 -8.168 1.00 86.19 435 TYR A CA 1
ATOM 3436 C C . TYR A 1 435 ? -10.752 7.335 -7.920 1.00 86.19 435 TYR A C 1
ATOM 3438 O O . TYR A 1 435 ? -11.442 8.347 -7.854 1.00 86.19 435 TYR A O 1
ATOM 3446 N N . TYR A 1 436 ? -9.424 7.380 -7.794 1.00 86.62 436 TYR A N 1
ATOM 3447 C CA . TYR A 1 436 ? -8.677 8.610 -7.509 1.00 86.62 436 TYR A CA 1
ATOM 3448 C C . TYR A 1 436 ? -7.282 8.626 -8.175 1.00 86.62 436 TYR A C 1
ATOM 3450 O O . TYR A 1 436 ? -6.270 8.786 -7.496 1.00 86.62 436 TYR A O 1
ATOM 3458 N N . PRO A 1 437 ? -7.177 8.472 -9.515 1.00 82.00 437 PRO A N 1
ATOM 3459 C CA . PRO A 1 437 ? -5.881 8.394 -10.202 1.00 82.00 437 PRO A CA 1
ATOM 3460 C C . PRO A 1 437 ? -5.051 9.685 -10.096 1.00 82.00 437 PRO A C 1
ATOM 3462 O O . PRO A 1 437 ? -3.840 9.653 -10.318 1.00 82.00 437 PRO A O 1
ATOM 3465 N N . GLN A 1 438 ? -5.683 10.805 -9.725 1.00 79.44 438 GLN A N 1
ATOM 3466 C CA . GLN A 1 438 ? -5.017 12.094 -9.550 1.00 79.44 438 GLN A CA 1
ATOM 3467 C C . GLN A 1 438 ? -3.991 12.085 -8.406 1.00 79.44 438 GLN A C 1
ATOM 3469 O O . GLN A 1 438 ? -2.963 12.740 -8.544 1.00 79.44 438 GLN A O 1
ATOM 3474 N N . SER A 1 439 ? -4.164 11.290 -7.338 1.00 81.44 439 SER A N 1
ATOM 3475 C CA . SER A 1 439 ? -3.136 11.186 -6.281 1.00 81.44 439 SER A CA 1
ATOM 3476 C C . SER A 1 439 ? -1.799 10.654 -6.810 1.00 81.44 439 SER A C 1
ATOM 3478 O O . SER A 1 439 ? -0.730 11.116 -6.413 1.00 81.44 439 SER A O 1
ATOM 3480 N N . ILE A 1 440 ? -1.847 9.714 -7.757 1.00 80.69 440 ILE A N 1
ATOM 3481 C CA . ILE A 1 440 ? -0.667 9.101 -8.383 1.00 80.69 440 ILE A CA 1
ATOM 3482 C C . ILE A 1 440 ? -0.016 10.070 -9.387 1.00 80.69 440 ILE A C 1
ATOM 3484 O O . ILE A 1 440 ? 1.206 10.083 -9.553 1.00 80.69 440 ILE A O 1
ATOM 3488 N N . MET A 1 441 ? -0.822 10.908 -10.045 1.00 79.44 441 MET A N 1
ATOM 3489 C CA . MET A 1 441 ? -0.334 11.962 -10.939 1.00 79.44 441 MET A CA 1
ATOM 3490 C C . MET A 1 441 ? 0.315 13.121 -10.177 1.00 79.44 441 MET A C 1
ATOM 3492 O O . MET A 1 441 ? 1.342 13.630 -10.615 1.00 79.44 441 MET A O 1
ATOM 3496 N N . MET A 1 442 ? -0.243 13.488 -9.021 1.00 76.88 442 MET A N 1
ATOM 3497 C CA . MET A 1 442 ? 0.245 14.572 -8.166 1.00 76.88 442 MET A CA 1
ATOM 3498 C C . MET A 1 442 ? 1.378 14.159 -7.215 1.00 76.88 442 MET A C 1
ATOM 3500 O O . MET A 1 442 ? 1.947 15.027 -6.571 1.00 76.88 442 MET A O 1
ATOM 3504 N N . SER A 1 443 ? 1.729 12.877 -7.089 1.00 77.81 443 SER A N 1
ATOM 3505 C CA . SER A 1 443 ? 2.835 12.430 -6.224 1.00 77.81 443 SER A CA 1
ATOM 3506 C C . SER A 1 443 ? 4.172 12.328 -6.967 1.00 77.81 443 SER A C 1
ATOM 3508 O O . SER A 1 443 ? 4.212 12.054 -8.166 1.00 77.81 443 SER A O 1
ATOM 3510 N N . ASP A 1 444 ? 5.285 12.401 -6.233 1.00 73.75 444 ASP A N 1
ATOM 3511 C CA . ASP A 1 444 ? 6.640 12.085 -6.732 1.00 73.75 444 ASP A CA 1
ATOM 3512 C C . ASP A 1 444 ? 6.936 10.562 -6.724 1.00 73.75 444 ASP A C 1
ATOM 3514 O O . ASP A 1 444 ? 8.081 10.098 -6.622 1.00 73.75 444 ASP A O 1
ATOM 3518 N N . ALA A 1 445 ? 5.881 9.740 -6.774 1.00 75.38 445 ALA A N 1
ATOM 3519 C CA . ALA A 1 445 ? 5.993 8.293 -6.880 1.00 75.38 445 ALA A CA 1
ATOM 3520 C C . ALA A 1 445 ? 6.246 7.890 -8.341 1.00 75.38 445 ALA A C 1
ATOM 3522 O O . ALA A 1 445 ? 5.401 8.099 -9.218 1.00 75.38 445 ALA A O 1
ATOM 3523 N N . THR A 1 446 ? 7.409 7.290 -8.598 1.00 75.75 446 THR A N 1
ATOM 3524 C CA . THR A 1 446 ? 7.766 6.738 -9.913 1.00 75.75 446 THR A CA 1
ATOM 3525 C C . THR A 1 446 ? 7.109 5.368 -10.127 1.00 75.75 446 THR A C 1
ATOM 3527 O O . THR A 1 446 ? 6.842 4.660 -9.147 1.00 75.75 446 THR A O 1
ATOM 3530 N N . PRO A 1 447 ? 6.906 4.910 -11.381 1.00 69.94 447 PRO A N 1
ATOM 3531 C CA . PRO A 1 447 ? 6.359 3.577 -11.660 1.00 69.94 447 PRO A CA 1
ATOM 3532 C C . PRO A 1 447 ? 7.118 2.443 -10.956 1.00 69.94 447 PRO A C 1
ATOM 3534 O O . PRO A 1 447 ? 6.506 1.476 -10.505 1.00 69.94 447 PRO A O 1
ATOM 3537 N N . ARG A 1 448 ? 8.443 2.590 -10.799 1.00 68.50 448 ARG A N 1
ATOM 3538 C CA . ARG A 1 448 ? 9.293 1.627 -10.086 1.00 68.50 448 ARG A CA 1
ATOM 3539 C C . ARG A 1 448 ? 9.012 1.606 -8.584 1.00 68.50 448 ARG A C 1
ATOM 3541 O O . ARG A 1 448 ? 8.831 0.519 -8.046 1.00 68.50 448 ARG A O 1
ATOM 3548 N N . LYS A 1 449 ? 8.907 2.767 -7.921 1.00 73.19 449 LYS A N 1
ATOM 3549 C CA . LYS A 1 449 ? 8.536 2.841 -6.492 1.00 73.19 449 LYS A CA 1
ATOM 3550 C C . LYS A 1 449 ? 7.173 2.190 -6.241 1.00 73.19 449 LYS A C 1
ATOM 3552 O O . LYS A 1 449 ? 7.055 1.356 -5.356 1.00 73.19 449 LYS A O 1
ATOM 3557 N N . LEU A 1 450 ? 6.188 2.473 -7.097 1.00 73.62 450 LEU A N 1
ATOM 3558 C CA . LEU A 1 450 ? 4.842 1.885 -7.034 1.00 73.62 450 LEU A CA 1
ATOM 3559 C C . LEU A 1 450 ? 4.805 0.360 -7.267 1.00 73.62 450 LEU A C 1
ATOM 3561 O O . LEU A 1 450 ? 3.781 -0.268 -7.013 1.00 73.62 450 LEU A O 1
ATOM 3565 N N . SER A 1 451 ? 5.885 -0.240 -7.780 1.00 66.94 451 SER A N 1
ATOM 3566 C CA . SER A 1 451 ? 6.003 -1.695 -7.963 1.00 66.94 451 SER A CA 1
ATOM 3567 C C . SER A 1 451 ? 6.706 -2.412 -6.803 1.00 66.94 451 SER A C 1
ATOM 3569 O O . SER A 1 451 ? 6.705 -3.639 -6.761 1.00 66.94 451 SER A O 1
ATOM 3571 N N . GLN A 1 452 ? 7.310 -1.669 -5.871 1.00 67.81 452 GLN A N 1
ATOM 3572 C CA . GLN A 1 452 ? 8.074 -2.216 -4.751 1.00 67.81 452 GLN A CA 1
ATOM 3573 C C . GLN A 1 452 ? 7.223 -2.216 -3.478 1.00 67.81 452 GLN A C 1
ATOM 3575 O O . GLN A 1 452 ? 6.595 -1.217 -3.140 1.00 67.81 452 GLN A O 1
ATOM 3580 N N . SER A 1 453 ? 7.225 -3.327 -2.740 1.00 65.19 453 SER A N 1
ATOM 3581 C CA . SER A 1 453 ? 6.663 -3.373 -1.386 1.00 65.19 453 SER A CA 1
ATOM 3582 C C . SER A 1 453 ? 7.761 -3.043 -0.370 1.00 65.19 453 SER A C 1
ATOM 3584 O O . SER A 1 453 ? 8.745 -3.781 -0.298 1.00 65.19 453 SER A O 1
ATOM 3586 N N . PRO A 1 454 ? 7.652 -1.946 0.400 1.00 73.50 454 PRO A N 1
ATOM 3587 C CA . PRO A 1 454 ? 8.654 -1.602 1.403 1.00 73.50 454 PRO A CA 1
ATOM 3588 C C . PRO A 1 454 ? 8.591 -2.562 2.600 1.00 73.50 454 PRO A C 1
ATOM 3590 O O . PRO A 1 454 ? 7.521 -3.017 3.005 1.00 73.50 454 PRO A O 1
ATOM 3593 N N . SER A 1 455 ? 9.747 -2.841 3.208 1.00 81.00 455 SER A N 1
ATOM 3594 C CA . SER A 1 455 ? 9.813 -3.652 4.427 1.00 81.00 455 SER A CA 1
ATOM 3595 C C . SER A 1 455 ? 9.360 -2.837 5.637 1.00 81.00 455 SER A C 1
ATOM 3597 O O . SER A 1 455 ? 10.102 -2.019 6.180 1.00 81.00 455 SER A O 1
ATOM 3599 N N . TRP A 1 456 ? 8.133 -3.079 6.097 1.00 87.25 456 TRP A N 1
ATOM 3600 C CA . TRP A 1 456 ? 7.549 -2.374 7.243 1.00 87.25 456 TRP A CA 1
ATOM 3601 C C . TRP A 1 456 ? 8.283 -2.622 8.575 1.00 87.25 456 TRP A C 1
ATOM 3603 O O . TRP A 1 456 ? 8.067 -1.890 9.540 1.00 87.25 456 TRP A O 1
ATOM 3613 N N . GLY A 1 457 ? 9.168 -3.624 8.632 1.00 83.56 457 GLY A N 1
ATOM 3614 C CA . GLY A 1 457 ? 9.982 -3.955 9.806 1.00 83.56 457 GLY A CA 1
ATOM 3615 C C . GLY A 1 457 ? 11.242 -3.104 9.965 1.00 83.56 457 GLY A C 1
ATOM 3616 O O . GLY A 1 457 ? 11.810 -3.070 11.054 1.00 83.56 457 GLY A O 1
ATOM 3617 N N . THR A 1 458 ? 11.679 -2.390 8.923 1.00 86.50 458 THR A N 1
ATOM 3618 C CA . THR A 1 458 ? 12.902 -1.580 8.978 1.00 86.50 458 THR A CA 1
ATOM 3619 C C . THR A 1 458 ? 12.788 -0.463 10.022 1.00 86.50 458 THR A C 1
ATOM 3621 O O . THR A 1 458 ? 11.767 0.225 10.121 1.00 86.50 458 THR A O 1
ATOM 3624 N N . ARG A 1 459 ? 13.842 -0.281 10.827 1.00 86.62 459 ARG A N 1
ATOM 3625 C CA . ARG A 1 459 ? 13.989 0.801 11.812 1.00 86.62 459 ARG A CA 1
ATOM 3626 C C . ARG A 1 459 ? 15.432 1.347 11.774 1.00 86.62 459 ARG A C 1
ATOM 3628 O O . ARG A 1 459 ? 16.345 0.556 11.550 1.00 86.62 459 ARG A O 1
ATOM 3635 N N . PRO A 1 460 ? 15.662 2.651 12.030 1.00 87.69 460 PRO A N 1
ATOM 3636 C CA . PRO A 1 460 ? 14.658 3.697 12.241 1.00 87.69 460 PRO A CA 1
ATOM 3637 C C . PRO A 1 460 ? 13.822 3.959 10.978 1.00 87.69 460 PRO A C 1
ATOM 3639 O O . PRO A 1 460 ? 14.292 3.760 9.863 1.00 87.69 460 PRO A O 1
ATOM 3642 N N . ILE A 1 461 ? 12.571 4.387 11.163 1.00 89.69 461 ILE A N 1
ATOM 3643 C CA . ILE A 1 461 ? 11.696 4.793 10.054 1.00 89.69 461 ILE A CA 1
ATOM 3644 C C . ILE A 1 461 ? 12.261 6.095 9.481 1.00 89.69 461 ILE A C 1
ATOM 3646 O O . ILE A 1 461 ? 12.407 7.067 10.222 1.00 89.69 461 ILE A O 1
ATOM 3650 N N . THR A 1 462 ? 12.607 6.101 8.195 1.00 89.94 462 THR A N 1
ATOM 3651 C CA . THR A 1 462 ? 13.052 7.302 7.473 1.00 89.94 462 THR A CA 1
ATOM 3652 C C . THR A 1 462 ? 11.855 8.125 7.003 1.00 89.94 462 THR A C 1
ATOM 3654 O O . THR A 1 462 ? 10.762 7.588 6.847 1.00 89.94 462 THR A O 1
ATOM 3657 N N . ASP A 1 463 ? 12.055 9.409 6.711 1.00 88.38 463 ASP A N 1
ATOM 3658 C CA . ASP A 1 463 ? 10.992 10.299 6.222 1.00 88.38 463 ASP A CA 1
ATOM 3659 C C . ASP A 1 463 ? 10.300 9.764 4.955 1.00 88.38 463 ASP A C 1
ATOM 3661 O O . ASP A 1 463 ? 9.073 9.739 4.871 1.00 88.38 463 ASP A O 1
ATOM 3665 N N . ASP A 1 464 ? 11.075 9.259 3.988 1.00 84.69 464 ASP A N 1
ATOM 3666 C CA . ASP A 1 464 ? 10.534 8.681 2.751 1.00 84.69 464 ASP A CA 1
ATOM 3667 C C . ASP A 1 464 ? 9.744 7.374 3.028 1.00 84.69 464 ASP A C 1
ATOM 3669 O O . ASP A 1 464 ? 8.724 7.104 2.386 1.00 84.69 464 ASP A O 1
ATOM 3673 N N . MET A 1 465 ? 10.161 6.579 4.027 1.00 87.81 465 MET A N 1
ATOM 3674 C CA . MET A 1 465 ? 9.396 5.418 4.502 1.00 87.81 465 MET A CA 1
ATOM 3675 C C . MET A 1 465 ? 8.119 5.854 5.233 1.00 87.81 465 MET A C 1
ATOM 3677 O O . MET A 1 465 ? 7.080 5.233 5.045 1.00 87.81 465 MET A O 1
ATOM 3681 N N . LEU A 1 466 ? 8.165 6.929 6.025 1.00 89.75 466 LEU A N 1
ATOM 3682 C CA . LEU A 1 466 ? 7.015 7.454 6.762 1.00 89.75 466 LEU A CA 1
ATOM 3683 C C . LEU A 1 466 ? 5.926 7.977 5.814 1.00 89.75 466 LEU A C 1
ATOM 3685 O O . LEU A 1 466 ? 4.755 7.668 6.020 1.00 89.75 466 LEU A O 1
ATOM 3689 N N . LEU A 1 467 ? 6.303 8.679 4.738 1.00 88.12 467 LEU A N 1
ATOM 3690 C CA . LEU A 1 467 ? 5.374 9.065 3.666 1.00 88.12 467 LEU A CA 1
ATOM 3691 C C . LEU A 1 467 ? 4.716 7.832 3.021 1.00 88.12 467 LEU A C 1
ATOM 3693 O O . LEU A 1 467 ? 3.499 7.803 2.853 1.00 88.12 467 LEU A O 1
ATOM 3697 N N . SER A 1 468 ? 5.503 6.785 2.751 1.00 87.69 468 SER A N 1
ATOM 3698 C CA . SER A 1 468 ? 5.013 5.510 2.196 1.00 87.69 468 SER A CA 1
ATOM 3699 C C . SER A 1 468 ? 4.103 4.736 3.168 1.00 87.69 468 SER A C 1
ATOM 3701 O O . SER A 1 468 ? 3.239 3.972 2.745 1.00 87.69 468 SER A O 1
ATOM 3703 N N . VAL A 1 469 ? 4.287 4.913 4.482 1.00 90.94 469 VAL A N 1
ATOM 3704 C CA . VAL A 1 469 ? 3.429 4.326 5.523 1.00 90.94 469 VAL A CA 1
ATOM 3705 C C . VAL A 1 469 ? 2.053 4.994 5.546 1.00 90.94 469 VAL A C 1
ATOM 3707 O O . VAL A 1 469 ? 1.063 4.287 5.697 1.00 90.94 469 VAL A O 1
ATOM 3710 N N . VAL A 1 470 ? 1.971 6.322 5.401 1.00 91.62 470 VAL A N 1
ATOM 3711 C CA . VAL A 1 470 ? 0.704 7.064 5.563 1.00 91.62 470 VAL A CA 1
ATOM 3712 C C . VAL A 1 470 ? -0.134 7.216 4.291 1.00 91.62 470 VAL A C 1
ATOM 3714 O O . VAL A 1 470 ? -1.305 7.585 4.392 1.00 91.62 470 VAL A O 1
ATOM 3717 N N . GLU A 1 471 ? 0.441 6.957 3.111 1.00 88.19 471 GLU A N 1
ATOM 3718 C CA . GLU A 1 471 ? -0.186 7.228 1.806 1.00 88.19 471 GLU A CA 1
ATOM 3719 C C . GLU A 1 471 ? -1.597 6.633 1.672 1.00 88.19 471 GLU A C 1
ATOM 3721 O O . GLU A 1 471 ? -2.512 7.291 1.168 1.00 88.19 471 GLU A O 1
ATOM 3726 N N . GLU A 1 472 ? -1.778 5.406 2.160 1.00 91.06 472 GLU A N 1
ATOM 3727 C CA . GLU A 1 472 ? -3.032 4.662 2.081 1.00 91.06 472 GLU A CA 1
ATOM 3728 C C . GLU A 1 472 ? -4.141 5.310 2.918 1.00 91.06 472 GLU A C 1
ATOM 3730 O O . GLU A 1 472 ? -5.159 5.737 2.365 1.00 91.06 472 GLU A O 1
ATOM 3735 N N . CYS A 1 473 ? -3.904 5.493 4.221 1.00 92.00 473 CYS A N 1
ATOM 3736 C CA . CYS A 1 473 ? -4.806 6.214 5.123 1.00 92.00 473 CYS A CA 1
ATOM 3737 C C . CYS A 1 473 ? -5.178 7.609 4.606 1.00 92.00 473 CYS A C 1
ATOM 3739 O O . CYS A 1 473 ? -6.346 7.999 4.651 1.00 92.00 473 CYS A O 1
ATOM 3741 N N . HIS A 1 474 ? -4.201 8.353 4.086 1.00 88.19 474 HIS A N 1
ATOM 3742 C CA . HIS A 1 474 ? -4.420 9.696 3.553 1.00 88.19 474 HIS A CA 1
ATOM 3743 C C . HIS A 1 474 ? -5.354 9.686 2.335 1.00 88.19 474 HIS A C 1
ATOM 3745 O O . HIS A 1 474 ? -6.368 10.384 2.307 1.00 88.19 474 HIS A O 1
ATOM 3751 N N . CYS A 1 475 ? -5.084 8.817 1.355 1.00 88.94 475 CYS A N 1
ATOM 3752 C CA . CYS A 1 475 ? -5.946 8.646 0.183 1.00 88.94 475 CYS A CA 1
ATOM 3753 C C . CYS A 1 475 ? -7.364 8.171 0.554 1.00 88.94 475 CYS A C 1
ATOM 3755 O O . CYS A 1 475 ? -8.337 8.574 -0.094 1.00 88.94 475 CYS A O 1
ATOM 3757 N N . ILE A 1 476 ? -7.492 7.336 1.592 1.00 92.12 476 ILE A N 1
ATOM 3758 C CA . ILE A 1 476 ? -8.779 6.876 2.125 1.00 92.12 476 ILE A CA 1
ATOM 3759 C C . ILE A 1 476 ? -9.609 8.049 2.656 1.00 92.12 476 ILE A C 1
ATOM 3761 O O . ILE A 1 476 ? -10.759 8.208 2.239 1.00 92.12 476 ILE A O 1
ATOM 3765 N N . VAL A 1 477 ? -9.032 8.875 3.534 1.00 90.12 477 VAL A N 1
ATOM 3766 C CA . VAL A 1 477 ? -9.758 9.955 4.223 1.00 90.12 477 VAL A CA 1
ATOM 3767 C C . VAL A 1 477 ? -10.097 11.117 3.297 1.00 90.12 477 VAL A C 1
ATOM 3769 O O . VAL A 1 477 ? -11.227 11.614 3.323 1.00 90.12 477 VAL A O 1
ATOM 3772 N N . THR A 1 478 ? -9.153 11.545 2.456 1.00 84.94 478 THR A N 1
ATOM 3773 C CA . THR A 1 478 ? -9.360 12.722 1.605 1.00 84.94 478 THR A CA 1
ATOM 3774 C C . THR A 1 478 ? -10.338 12.461 0.461 1.00 84.94 478 THR A C 1
ATOM 3776 O O . THR A 1 478 ? -11.126 13.348 0.135 1.00 84.94 478 THR A O 1
ATOM 3779 N N . ALA A 1 479 ? -10.316 11.267 -0.145 1.00 87.69 479 ALA A N 1
ATOM 3780 C CA . ALA A 1 479 ? -11.046 11.011 -1.388 1.00 87.69 479 ALA A CA 1
ATOM 3781 C C . ALA A 1 479 ? -11.803 9.676 -1.421 1.00 87.69 479 ALA A C 1
ATOM 3783 O O . ALA A 1 479 ? -13.018 9.676 -1.628 1.00 87.69 479 ALA A O 1
ATOM 3784 N N . LEU A 1 480 ? -11.117 8.538 -1.244 1.00 91.50 480 LEU A N 1
ATOM 3785 C CA . LEU A 1 480 ? -11.691 7.231 -1.602 1.00 91.50 480 LEU A CA 1
ATOM 3786 C C . LEU A 1 480 ? -12.949 6.899 -0.794 1.00 91.50 480 LEU A C 1
ATOM 3788 O O . LEU A 1 480 ? -13.918 6.424 -1.384 1.00 91.50 480 LEU A O 1
ATOM 3792 N N . TYR A 1 481 ? -12.983 7.201 0.510 1.00 94.38 481 TYR A N 1
ATOM 3793 C CA . TYR A 1 481 ? -14.183 6.989 1.324 1.00 94.38 481 TYR A CA 1
ATOM 3794 C C . TYR A 1 481 ? -15.393 7.733 0.752 1.00 94.38 481 TYR A C 1
ATOM 3796 O O . TYR A 1 481 ? -16.421 7.121 0.472 1.00 94.38 481 TYR A O 1
ATOM 3804 N N . ARG A 1 482 ? -15.251 9.047 0.528 1.00 91.44 482 ARG A N 1
ATOM 3805 C CA . ARG A 1 482 ? -16.333 9.922 0.054 1.00 91.44 482 ARG A CA 1
ATOM 3806 C C . ARG A 1 482 ? -16.839 9.465 -1.316 1.00 91.44 482 ARG A C 1
ATOM 3808 O O . ARG A 1 482 ? -18.039 9.283 -1.494 1.00 91.44 482 ARG A O 1
ATOM 3815 N N . ILE A 1 483 ? -15.918 9.195 -2.244 1.00 91.38 483 ILE A N 1
ATOM 3816 C CA . ILE A 1 483 ? -16.223 8.739 -3.608 1.00 91.38 483 ILE A CA 1
ATOM 3817 C C . ILE A 1 483 ? -16.949 7.387 -3.592 1.00 91.38 483 ILE A C 1
ATOM 3819 O O . ILE A 1 483 ? -17.943 7.213 -4.291 1.00 91.38 483 ILE A O 1
ATOM 3823 N N . MET A 1 484 ? -16.476 6.408 -2.819 1.00 94.44 484 MET A N 1
ATOM 3824 C CA . MET A 1 484 ? -17.078 5.070 -2.814 1.00 94.44 484 MET A CA 1
ATOM 3825 C C . MET A 1 484 ? -18.401 5.028 -2.041 1.00 94.44 484 MET A C 1
ATOM 3827 O O . MET A 1 484 ? -19.348 4.401 -2.505 1.00 94.44 484 MET A O 1
ATOM 3831 N N . ASN A 1 485 ? -18.503 5.733 -0.912 1.00 94.31 485 ASN A N 1
ATOM 3832 C CA . ASN A 1 485 ? -19.728 5.826 -0.113 1.00 94.31 485 ASN A CA 1
ATOM 3833 C C . ASN A 1 485 ? -20.862 6.567 -0.848 1.00 94.31 485 ASN A C 1
ATOM 3835 O O . ASN A 1 485 ? -22.027 6.207 -0.680 1.00 94.31 485 ASN A O 1
ATOM 3839 N N . ALA A 1 486 ? -20.530 7.558 -1.688 1.00 93.25 486 ALA A N 1
ATOM 3840 C CA . ALA A 1 486 ? -21.493 8.243 -2.554 1.00 93.25 486 ALA A CA 1
ATOM 3841 C C . ALA A 1 486 ? -22.003 7.349 -3.699 1.00 93.25 486 ALA A C 1
ATOM 3843 O O . ALA A 1 486 ? -23.181 7.404 -4.041 1.00 93.25 486 ALA A O 1
ATOM 3844 N N . HIS A 1 487 ? -21.142 6.497 -4.270 1.00 92.06 487 HIS A N 1
ATOM 3845 C CA . HIS A 1 487 ? -21.555 5.540 -5.301 1.00 92.06 487 HIS A CA 1
ATOM 3846 C C . HIS A 1 487 ? -22.340 4.336 -4.747 1.00 92.06 487 HIS A C 1
ATOM 3848 O O . HIS A 1 487 ? -23.083 3.714 -5.500 1.00 92.06 487 HIS A O 1
ATOM 3854 N N . LEU A 1 488 ? -22.199 3.989 -3.461 1.00 93.44 488 LEU A N 1
ATOM 3855 C CA . LEU A 1 488 ? -22.951 2.897 -2.830 1.00 93.44 488 LEU A CA 1
ATOM 3856 C C . LEU A 1 488 ? -24.413 3.297 -2.571 1.00 93.44 488 LEU A C 1
ATOM 3858 O O . LEU A 1 488 ? -24.771 3.808 -1.500 1.00 93.44 488 LEU A O 1
ATOM 3862 N N . GLY A 1 489 ? -25.262 3.019 -3.564 1.00 88.75 489 GLY A N 1
ATOM 3863 C CA . GLY A 1 489 ? -26.696 3.287 -3.517 1.00 88.75 489 GLY A CA 1
ATOM 3864 C C . GLY A 1 489 ? -27.398 2.616 -2.321 1.00 88.75 489 GLY A C 1
ATOM 3865 O O . GLY A 1 489 ? -26.996 1.524 -1.907 1.00 88.75 489 GLY A O 1
ATOM 3866 N N . PRO A 1 490 ? -28.483 3.207 -1.770 1.00 92.00 490 PRO A N 1
ATOM 3867 C CA . PRO A 1 490 ? -29.133 2.711 -0.549 1.00 92.00 490 PRO A CA 1
ATOM 3868 C C . PRO A 1 490 ? -29.549 1.236 -0.606 1.00 92.00 490 PRO A C 1
ATOM 3870 O O . PRO A 1 490 ? -29.450 0.526 0.391 1.00 92.00 490 PRO A O 1
ATOM 3873 N N . HIS A 1 491 ? -29.956 0.762 -1.785 1.00 92.50 491 HIS A N 1
ATOM 3874 C CA . HIS A 1 491 ? -30.385 -0.616 -2.020 1.00 92.50 491 HIS A CA 1
ATOM 3875 C C . HIS A 1 491 ? -29.254 -1.655 -1.881 1.00 92.50 491 HIS A C 1
ATOM 3877 O O . HIS A 1 491 ? -29.529 -2.804 -1.544 1.00 92.50 491 HIS A O 1
ATOM 3883 N N . MET A 1 492 ? -27.990 -1.257 -2.074 1.00 92.00 492 MET A N 1
ATOM 3884 C CA . MET A 1 492 ? -26.821 -2.133 -1.924 1.00 92.00 492 MET A CA 1
ATOM 3885 C C . MET A 1 492 ? -26.211 -2.097 -0.517 1.00 92.00 492 MET A C 1
ATOM 3887 O O . MET A 1 492 ? -25.380 -2.948 -0.198 1.00 92.00 492 MET A O 1
ATOM 3891 N N . ARG A 1 493 ? -26.605 -1.145 0.346 1.00 93.88 493 ARG A N 1
ATOM 3892 C CA . ARG A 1 493 ? -25.961 -0.944 1.659 1.00 93.88 493 ARG A CA 1
ATOM 3893 C C . ARG A 1 493 ? -26.090 -2.144 2.593 1.00 93.88 493 ARG A C 1
ATOM 3895 O O . ARG A 1 493 ? -25.093 -2.523 3.191 1.00 93.88 493 ARG A O 1
ATOM 3902 N N . GLY A 1 494 ? -27.251 -2.802 2.640 1.00 94.75 494 GLY A N 1
ATOM 3903 C CA . GLY A 1 494 ? -27.424 -4.015 3.452 1.00 94.75 494 GLY A CA 1
ATOM 3904 C C . GLY A 1 494 ? -26.473 -5.149 3.043 1.00 94.75 494 GLY A C 1
ATOM 3905 O O . GLY A 1 494 ? -25.849 -5.771 3.897 1.00 94.75 494 GLY A O 1
ATOM 3906 N N . LEU A 1 495 ? -26.285 -5.362 1.734 1.00 93.75 495 LEU A N 1
ATOM 3907 C CA . LEU A 1 495 ? -25.349 -6.365 1.211 1.00 93.75 495 LEU A CA 1
ATOM 3908 C C . LEU A 1 495 ? -23.883 -5.963 1.445 1.00 93.75 495 LEU A C 1
ATOM 3910 O O . LEU A 1 495 ? -23.042 -6.807 1.746 1.00 93.75 495 LEU A O 1
ATOM 3914 N N . PHE A 1 496 ? -23.567 -4.672 1.333 1.00 95.62 496 PHE A N 1
ATOM 3915 C CA . PHE A 1 496 ? -22.245 -4.139 1.659 1.00 95.62 496 PHE A CA 1
ATOM 3916 C C . PHE A 1 496 ? -21.894 -4.331 3.145 1.00 95.62 496 PHE A C 1
ATOM 3918 O O . PHE A 1 496 ? -20.793 -4.787 3.456 1.00 95.62 496 PHE A O 1
ATOM 3925 N N . GLU A 1 497 ? -22.826 -4.037 4.054 1.00 94.94 497 GLU A N 1
ATOM 3926 C CA . GLU A 1 497 ? -22.666 -4.232 5.499 1.00 94.94 497 GLU A CA 1
ATOM 3927 C C . GLU A 1 497 ? -22.511 -5.718 5.859 1.00 94.94 497 GLU A C 1
ATOM 3929 O O . GLU A 1 497 ? -21.605 -6.062 6.619 1.00 94.94 497 GLU A O 1
ATOM 3934 N N . GLU A 1 498 ? -23.309 -6.608 5.253 1.00 93.81 498 GLU A N 1
ATOM 3935 C CA . GLU A 1 498 ? -23.156 -8.065 5.379 1.00 93.81 498 GLU A CA 1
ATOM 3936 C C . GLU A 1 498 ? -21.746 -8.515 4.965 1.00 93.81 498 GLU A C 1
ATOM 3938 O O . GLU A 1 498 ? -21.075 -9.221 5.718 1.00 93.81 498 GLU A O 1
ATOM 3943 N N . LYS A 1 499 ? -21.252 -8.072 3.800 1.00 92.75 499 LYS A N 1
ATOM 3944 C CA . LYS A 1 499 ? -19.925 -8.466 3.298 1.00 92.75 499 LYS A CA 1
ATOM 3945 C C . LYS A 1 499 ? -18.761 -7.845 4.063 1.00 92.75 499 LYS A C 1
ATOM 3947 O O . LYS A 1 499 ? -17.731 -8.502 4.214 1.00 92.75 499 LYS A O 1
ATOM 3952 N N . CYS A 1 500 ? -18.922 -6.646 4.620 1.00 94.56 500 CYS A N 1
ATOM 3953 C CA . CYS A 1 500 ? -17.951 -6.103 5.568 1.00 94.56 500 CYS A CA 1
ATOM 3954 C C . CYS A 1 500 ? -17.941 -6.914 6.871 1.00 94.56 500 CYS A C 1
ATOM 3956 O O . CYS A 1 500 ? -16.870 -7.206 7.393 1.00 94.56 500 CYS A O 1
ATOM 3958 N N . MET A 1 501 ? -19.104 -7.341 7.372 1.00 92.19 501 MET A N 1
ATOM 3959 C CA . MET A 1 501 ? -19.194 -8.199 8.557 1.00 92.19 501 MET A CA 1
ATOM 3960 C C . MET A 1 501 ? -18.560 -9.575 8.311 1.00 92.19 501 MET A C 1
ATOM 3962 O O . MET A 1 501 ? -17.779 -10.032 9.140 1.00 92.19 501 MET A O 1
ATOM 3966 N N . GLU A 1 502 ? -18.812 -10.194 7.152 1.00 90.06 502 GLU A N 1
ATOM 3967 C CA . GLU A 1 502 ? -18.175 -11.447 6.722 1.00 90.06 502 GLU A CA 1
ATOM 3968 C C . GLU A 1 502 ? -16.642 -11.318 6.674 1.00 90.06 502 GLU A C 1
ATOM 3970 O O . GLU A 1 502 ? -15.933 -12.210 7.134 1.00 90.06 502 GLU A O 1
ATOM 3975 N N . ALA A 1 503 ? -16.112 -10.189 6.190 1.00 88.62 503 ALA A N 1
ATOM 3976 C CA . ALA A 1 503 ? -14.673 -9.916 6.197 1.00 88.62 503 ALA A CA 1
ATOM 3977 C C . ALA A 1 503 ? -14.079 -9.768 7.614 1.00 88.62 503 ALA A C 1
ATOM 3979 O O . ALA A 1 503 ? -12.880 -9.967 7.796 1.00 88.62 503 ALA A O 1
ATOM 3980 N N . LEU A 1 504 ? -14.883 -9.454 8.633 1.00 90.38 504 LEU A N 1
ATOM 3981 C CA . LEU A 1 504 ? -14.438 -9.383 10.030 1.00 90.38 504 LEU A CA 1
ATOM 3982 C C . LEU A 1 504 ? -14.536 -10.721 10.777 1.00 90.38 504 LEU A C 1
ATOM 3984 O O . LEU A 1 504 ? -13.985 -10.839 11.872 1.00 90.38 504 LEU A O 1
ATOM 3988 N N . LEU A 1 505 ? -15.202 -11.731 10.210 1.00 82.81 505 LEU A N 1
ATOM 3989 C CA . LEU A 1 505 ? -15.249 -13.065 10.801 1.00 82.81 505 LEU A CA 1
ATOM 3990 C C . LEU A 1 505 ? -13.889 -13.753 10.640 1.00 82.81 505 LEU A C 1
ATOM 3992 O O . LEU A 1 505 ? -13.433 -14.022 9.529 1.00 82.81 505 LEU A O 1
ATOM 3996 N N . ALA A 1 506 ? -13.252 -14.074 11.768 1.00 60.34 506 ALA A N 1
ATOM 3997 C CA . ALA A 1 506 ? -12.018 -14.846 11.775 1.00 60.34 506 ALA A CA 1
ATOM 3998 C C . ALA A 1 506 ? -12.238 -16.208 11.093 1.00 60.34 506 ALA A C 1
ATOM 4000 O O . ALA A 1 506 ? -13.135 -16.969 11.468 1.00 60.34 506 ALA A O 1
ATOM 4001 N N . SER A 1 507 ? -11.406 -16.520 10.096 1.00 52.41 507 SER A N 1
ATOM 4002 C CA . SER A 1 507 ? -11.462 -17.801 9.386 1.00 52.41 507 SER A CA 1
ATOM 4003 C C . SER A 1 507 ? -11.299 -18.971 10.372 1.00 52.41 507 SER A C 1
ATOM 4005 O O . SER A 1 507 ? -10.285 -19.026 11.074 1.00 52.41 507 SER A O 1
ATOM 4007 N N . PRO A 1 508 ? -12.207 -19.969 10.395 1.00 42.19 508 PRO A N 1
ATOM 4008 C CA . PRO A 1 508 ? -12.116 -21.103 11.320 1.00 42.19 508 PRO A CA 1
ATOM 4009 C C . PRO A 1 508 ? -10.924 -22.043 11.047 1.00 42.19 508 PRO A C 1
ATOM 4011 O O . PRO A 1 508 ? -10.728 -23.015 11.774 1.00 42.19 508 PRO A O 1
ATOM 4014 N N . SER A 1 509 ? -10.107 -21.777 10.019 1.00 36.44 509 SER A N 1
ATOM 4015 C CA . SER A 1 509 ? -8.959 -22.606 9.628 1.00 36.44 509 SER A CA 1
ATOM 4016 C C . SER A 1 509 ? -7.736 -22.510 10.554 1.00 36.44 509 SER A C 1
ATOM 4018 O O . SER A 1 509 ? -6.764 -23.234 10.335 1.00 36.44 509 SER A O 1
ATOM 4020 N N . ARG A 1 510 ? -7.747 -21.652 11.585 1.00 36.34 510 ARG A N 1
ATOM 4021 C CA . ARG A 1 510 ? -6.751 -21.665 12.672 1.00 36.34 510 ARG A CA 1
ATOM 4022 C C . ARG A 1 510 ? -7.500 -21.778 14.007 1.00 36.34 510 ARG A C 1
ATOM 4024 O O . ARG A 1 510 ? -8.268 -20.873 14.331 1.00 36.34 510 ARG A O 1
ATOM 4031 N N . PRO A 1 511 ? -7.331 -22.866 14.785 1.00 29.39 511 PRO A N 1
ATOM 4032 C CA . PRO A 1 511 ? -8.078 -23.027 16.027 1.00 29.39 511 PRO A CA 1
ATOM 4033 C C . PRO A 1 511 ? -7.722 -21.894 17.002 1.00 29.39 511 PRO A C 1
ATOM 4035 O O . PRO A 1 511 ? -6.541 -21.542 17.107 1.00 29.39 511 PRO A O 1
ATOM 4038 N N . PRO A 1 512 ? -8.701 -21.328 17.733 1.00 31.67 512 PRO A N 1
ATOM 4039 C CA . PRO A 1 512 ? -8.396 -20.391 18.803 1.00 31.67 512 PRO A CA 1
ATOM 4040 C C . PRO A 1 512 ? -7.496 -21.081 19.842 1.00 31.67 512 PRO A C 1
ATOM 4042 O O . PRO A 1 512 ? -7.639 -22.291 20.066 1.00 31.67 512 PRO A O 1
ATOM 4045 N N . PRO A 1 513 ? -6.568 -20.352 20.492 1.00 33.38 513 PRO A N 1
ATOM 4046 C CA . PRO A 1 513 ? -5.835 -20.906 21.621 1.00 33.38 513 PRO A CA 1
ATOM 4047 C C . PRO A 1 513 ? -6.845 -21.390 22.665 1.00 33.38 513 PRO A C 1
ATOM 4049 O O . PRO A 1 513 ? -7.778 -20.663 23.011 1.00 33.38 513 PRO A O 1
ATOM 4052 N N . GLN A 1 514 ? -6.688 -22.630 23.136 1.00 32.03 514 GLN A N 1
ATOM 4053 C CA . GLN A 1 514 ? -7.596 -23.184 24.136 1.00 32.03 514 GLN A CA 1
ATOM 4054 C C . GLN A 1 514 ? -7.519 -22.333 25.403 1.00 32.03 514 GLN A C 1
ATOM 4056 O O . GLN A 1 514 ? -6.489 -22.292 26.075 1.00 32.03 514 GLN A O 1
ATOM 4061 N N . VAL A 1 515 ? -8.621 -21.654 25.720 1.00 38.75 515 VAL A N 1
ATOM 4062 C CA . VAL A 1 515 ? -8.801 -21.004 27.016 1.00 38.75 515 VAL A CA 1
ATOM 4063 C C . VAL A 1 515 ? -8.787 -22.115 28.071 1.00 38.75 515 VAL A C 1
ATOM 4065 O O . VAL A 1 515 ? -9.561 -23.068 27.928 1.00 38.75 515 VAL A O 1
ATOM 4068 N N . PRO A 1 516 ? -7.934 -22.045 29.111 1.00 33.66 516 PRO A N 1
ATOM 4069 C CA . PRO A 1 516 ? -7.969 -23.019 30.194 1.00 33.66 516 PRO A CA 1
ATOM 4070 C C . PRO A 1 516 ? -9.376 -23.061 30.808 1.00 33.66 516 PRO A C 1
ATOM 4072 O O . PRO A 1 516 ? -9.966 -21.998 31.027 1.00 33.66 516 PRO A O 1
ATOM 4075 N N . PRO A 1 517 ? -9.948 -24.247 31.078 1.00 29.67 517 PRO A N 1
ATOM 4076 C CA . PRO A 1 517 ? -11.296 -24.336 31.619 1.00 29.67 517 PRO A CA 1
ATOM 4077 C C . PRO A 1 517 ? -11.367 -23.639 32.980 1.00 29.67 517 PRO A C 1
ATOM 4079 O O . PRO A 1 517 ? -10.601 -23.945 33.894 1.00 29.67 517 PRO A O 1
ATOM 4082 N N . ILE A 1 518 ? -12.319 -22.714 33.116 1.00 34.75 518 ILE A N 1
ATOM 4083 C CA . ILE A 1 518 ? -12.607 -22.028 34.376 1.00 34.75 518 ILE A CA 1
ATOM 4084 C C . ILE A 1 518 ? -13.095 -23.074 35.383 1.00 34.75 518 ILE A C 1
ATOM 4086 O O . ILE A 1 518 ? -14.221 -23.566 35.284 1.00 34.75 518 ILE A O 1
ATOM 4090 N N . GLN A 1 519 ? -12.263 -23.408 36.370 1.00 32.78 519 GLN A N 1
ATOM 4091 C CA . GLN A 1 519 ? -12.728 -24.144 37.541 1.00 32.78 519 GLN A CA 1
ATOM 4092 C C . GLN A 1 519 ? -13.511 -23.195 38.449 1.00 32.78 519 GLN A C 1
ATOM 4094 O O . GLN A 1 519 ? -12.980 -22.218 38.975 1.00 32.78 519 GLN A O 1
ATOM 4099 N N . ASN A 1 520 ? -14.798 -23.495 38.622 1.00 26.55 520 ASN A N 1
ATOM 4100 C CA . ASN A 1 520 ? -15.679 -22.778 39.533 1.00 26.55 520 ASN A CA 1
ATOM 4101 C C . ASN A 1 520 ? -15.189 -22.888 40.983 1.00 26.55 520 ASN A C 1
ATOM 4103 O O . ASN A 1 520 ? -15.261 -23.960 41.578 1.00 26.55 520 ASN A O 1
ATOM 4107 N N . PHE A 1 521 ? -14.894 -21.742 41.593 1.00 29.70 521 PHE A N 1
ATOM 4108 C CA . PHE A 1 521 ? -15.262 -21.499 42.985 1.00 29.70 521 PHE A CA 1
ATOM 4109 C C . PHE A 1 521 ? -16.217 -20.304 43.038 1.00 29.70 521 PHE A C 1
ATOM 4111 O O . PHE A 1 521 ? -15.814 -19.149 42.920 1.00 29.70 521 PHE A O 1
ATOM 4118 N N . GLY A 1 522 ? -17.507 -20.593 43.215 1.00 26.78 522 GLY A N 1
ATOM 4119 C CA . GLY A 1 522 ? -18.436 -19.614 43.777 1.00 26.78 522 GLY A CA 1
ATOM 4120 C C . GLY A 1 522 ? -18.169 -19.447 45.283 1.00 26.78 522 GLY A C 1
ATOM 4121 O O . GLY A 1 522 ? -17.518 -20.286 45.895 1.00 26.78 522 GLY A O 1
ATOM 4122 N N . SER A 1 523 ? -18.651 -18.414 45.966 1.00 26.27 523 SER A N 1
ATOM 4123 C CA . SER A 1 523 ? -19.508 -17.307 45.533 1.00 26.27 523 SER A CA 1
ATOM 4124 C C . SER A 1 523 ? -19.359 -16.175 46.545 1.00 26.27 523 SER A C 1
ATOM 4126 O O . SER A 1 523 ? -19.530 -16.448 47.727 1.00 26.27 523 SER A O 1
ATOM 4128 N N . TYR A 1 524 ? -19.194 -14.915 46.127 1.00 24.94 524 TYR A N 1
ATOM 4129 C CA . TYR A 1 524 ? -19.609 -13.785 46.972 1.00 24.94 524 TYR A CA 1
ATOM 4130 C C . TYR A 1 524 ? -20.271 -12.666 46.164 1.00 24.94 524 TYR A C 1
ATOM 4132 O O . TYR A 1 524 ? -19.743 -12.158 45.178 1.00 24.94 524 TYR A O 1
ATOM 4140 N N . ARG A 1 525 ? -21.486 -12.321 46.601 1.00 25.92 525 ARG A N 1
ATOM 4141 C CA . ARG A 1 525 ? -22.350 -11.271 46.050 1.00 25.92 525 ARG A CA 1
ATOM 4142 C C . ARG A 1 525 ? -21.907 -9.902 46.580 1.00 25.92 525 ARG A C 1
ATOM 4144 O O . ARG A 1 525 ? -21.506 -9.788 47.733 1.00 25.92 525 ARG A O 1
ATOM 4151 N N . SER A 1 526 ? -22.038 -8.867 45.752 1.00 26.72 526 SER A N 1
ATOM 4152 C CA . SER A 1 526 ? -21.756 -7.463 46.099 1.00 26.72 526 SER A CA 1
ATOM 4153 C C . SER A 1 526 ? -22.681 -6.909 47.202 1.00 26.72 526 SER A C 1
ATOM 4155 O O . SER A 1 526 ? -23.718 -7.510 47.495 1.00 26.72 526 SER A O 1
ATOM 4157 N N . PRO A 1 527 ? -22.392 -5.700 47.728 1.00 29.34 527 PRO A N 1
ATOM 4158 C CA . PRO A 1 527 ? -23.142 -4.551 47.193 1.00 29.34 527 PRO A CA 1
ATOM 4159 C C . PRO A 1 527 ? -22.353 -3.231 47.017 1.00 29.34 527 PRO A C 1
ATOM 4161 O O . PRO A 1 527 ? -21.360 -2.959 47.683 1.00 29.34 527 PRO A O 1
ATOM 4164 N N . ARG A 1 528 ? -22.868 -2.364 46.131 1.00 23.97 528 ARG A N 1
ATOM 4165 C CA . ARG A 1 528 ? -22.522 -0.929 46.015 1.00 23.97 528 ARG A CA 1
ATOM 4166 C C . ARG A 1 528 ? -23.198 -0.108 47.132 1.00 23.97 528 ARG A C 1
ATOM 4168 O O . ARG A 1 528 ? -24.388 -0.326 47.343 1.00 23.97 528 ARG A O 1
ATOM 4175 N N . ARG A 1 529 ? -22.559 0.968 47.631 1.00 26.38 529 ARG A N 1
ATOM 4176 C CA . ARG A 1 529 ? -22.906 2.389 47.311 1.00 26.38 529 ARG A CA 1
ATOM 4177 C C . ARG A 1 529 ? -22.188 3.450 48.191 1.00 26.38 529 ARG A C 1
ATOM 4179 O O . ARG A 1 529 ? -22.343 3.450 49.398 1.00 26.38 529 ARG A O 1
ATOM 4186 N N . VAL A 1 530 ? -21.546 4.411 47.509 1.00 26.59 530 VAL A N 1
ATOM 4187 C CA . VAL A 1 530 ? -21.625 5.894 47.666 1.00 26.59 530 VAL A CA 1
ATOM 4188 C C . VAL A 1 530 ? -21.441 6.574 49.050 1.00 26.59 530 VAL A C 1
ATOM 4190 O O . VAL A 1 530 ? -22.404 6.678 49.797 1.00 26.59 530 VAL A O 1
ATOM 4193 N N . GLY A 1 531 ? -20.287 7.253 49.220 1.00 24.53 531 GLY A N 1
ATOM 4194 C CA . GLY A 1 531 ? -20.097 8.580 49.876 1.00 24.53 531 GLY A CA 1
ATOM 4195 C C . GLY A 1 531 ? -20.389 8.745 51.387 1.00 24.53 531 GLY A C 1
ATOM 4196 O O . GLY A 1 531 ? -20.856 7.799 52.011 1.00 24.53 531 GLY A O 1
ATOM 4197 N N . PRO A 1 532 ? -20.168 9.943 51.993 1.00 34.53 532 PRO A N 1
ATOM 4198 C CA . PRO A 1 532 ? -19.657 11.204 51.431 1.00 34.53 532 PRO A CA 1
ATOM 4199 C C . PRO A 1 532 ? -18.477 11.824 52.252 1.00 34.53 532 PRO A C 1
ATOM 4201 O O . PRO A 1 532 ? -17.627 11.111 52.773 1.00 34.53 532 PRO A O 1
ATOM 4204 N N . SER A 1 533 ? -18.386 13.160 52.296 1.00 25.34 533 SER A N 1
ATOM 4205 C CA . SER A 1 533 ? -17.236 14.004 52.671 1.00 25.34 533 SER A CA 1
ATOM 4206 C C . SER A 1 533 ? -17.148 14.508 54.128 1.00 25.34 533 SER A C 1
ATOM 4208 O O . SER A 1 533 ? -18.174 14.762 54.749 1.00 25.34 533 SER A O 1
ATOM 4210 N N . ALA A 1 534 ? -15.919 14.901 54.506 1.00 26.77 534 ALA A N 1
ATOM 4211 C CA . ALA A 1 534 ? -15.533 15.967 55.457 1.00 26.77 534 ALA A CA 1
ATOM 4212 C C . ALA A 1 534 ? -15.613 15.736 56.990 1.00 26.77 534 ALA A C 1
ATOM 4214 O O . ALA A 1 534 ? -16.520 15.112 57.529 1.00 26.77 534 ALA A O 1
ATOM 4215 N N . SER A 1 535 ? -14.613 16.306 57.678 1.00 27.03 535 SER A N 1
ATOM 4216 C CA . SER A 1 535 ? -14.402 16.356 59.139 1.00 27.03 535 SER A CA 1
ATOM 4217 C C . SER A 1 535 ? -15.385 17.314 59.853 1.00 27.03 535 SER A C 1
ATOM 4219 O O . SER A 1 535 ? -15.965 18.174 59.187 1.00 27.03 535 SER A O 1
ATOM 4221 N N . PRO A 1 536 ? -15.538 17.252 61.199 1.00 32.81 536 PRO A N 1
ATOM 4222 C CA . PRO A 1 536 ? -14.564 17.909 62.090 1.00 32.81 536 PRO A CA 1
ATOM 4223 C C . PRO A 1 536 ? -14.234 17.154 63.406 1.00 32.81 536 PRO A C 1
ATOM 4225 O O . PRO A 1 536 ? -14.624 16.012 63.621 1.00 32.81 536 PRO A O 1
ATOM 4228 N N . VAL A 1 537 ? -13.436 17.808 64.260 1.00 24.36 537 VAL A N 1
ATOM 4229 C CA . VAL A 1 537 ? -12.764 17.290 65.471 1.00 24.36 537 VAL A CA 1
ATOM 4230 C C . VAL A 1 537 ? -13.581 17.488 66.756 1.00 24.36 537 VAL A C 1
ATOM 4232 O O . VAL A 1 537 ? -14.072 18.591 66.971 1.00 24.36 537 VAL A O 1
ATOM 4235 N N . GLN A 1 538 ? -13.592 16.474 67.637 1.00 23.72 538 GLN A N 1
ATOM 4236 C CA . GLN A 1 538 ? -13.593 16.501 69.127 1.00 23.72 538 GLN A CA 1
ATOM 4237 C C . GLN A 1 538 ? -13.849 15.054 69.629 1.00 23.72 538 GLN A C 1
ATOM 4239 O O . GLN A 1 538 ? -14.597 14.337 68.981 1.00 23.72 538 GLN A O 1
ATOM 4244 N N . SER A 1 539 ? -13.382 14.504 70.756 1.00 24.05 539 SER A N 1
ATOM 4245 C CA . SER A 1 539 ? -12.262 14.705 71.694 1.00 24.05 539 SER A CA 1
ATOM 4246 C C . SER A 1 539 ? -12.505 13.753 72.895 1.00 24.05 539 SER A C 1
ATOM 4248 O O . SER A 1 539 ? -13.636 13.692 73.356 1.00 24.05 539 SER A O 1
ATOM 4250 N N . GLN A 1 540 ? -11.454 13.124 73.449 1.00 24.23 540 GLN A N 1
ATOM 4251 C CA . GLN A 1 540 ? -11.391 12.415 74.761 1.00 24.23 540 GLN A CA 1
ATOM 4252 C C . GLN A 1 540 ? -12.008 10.990 74.923 1.00 24.23 540 GLN A C 1
ATOM 4254 O O . GLN A 1 540 ? -13.209 10.832 75.077 1.00 24.23 540 GLN A O 1
ATOM 4259 N N . SER A 1 541 ? -11.119 9.975 74.950 1.00 24.78 541 SER A N 1
ATOM 4260 C CA . SER A 1 541 ? -10.709 9.130 76.115 1.00 24.78 541 SER A CA 1
ATOM 4261 C C . SER A 1 541 ? -11.744 8.408 77.040 1.00 24.78 541 SER A C 1
ATOM 4263 O O . SER A 1 541 ? -12.839 8.912 77.234 1.00 24.78 541 SER A O 1
ATOM 4265 N N . PRO A 1 542 ? -11.348 7.361 77.820 1.00 49.09 542 PRO A N 1
ATOM 4266 C CA . PRO A 1 542 ? -10.912 6.009 77.401 1.00 49.09 542 PRO A CA 1
ATOM 4267 C C . PRO A 1 542 ? -11.497 4.877 78.324 1.00 49.09 542 PRO A C 1
ATOM 4269 O O . PRO A 1 542 ? -12.464 5.119 79.036 1.00 49.09 542 PRO A O 1
ATOM 4272 N N . MET A 1 543 ? -10.829 3.701 78.405 1.00 25.39 543 MET A N 1
ATOM 4273 C CA . MET A 1 543 ? -11.045 2.557 79.350 1.00 25.39 543 MET A CA 1
ATOM 4274 C C . MET A 1 543 ? -12.176 1.563 78.975 1.00 25.39 543 MET A C 1
ATOM 4276 O O . MET A 1 543 ? -13.131 1.965 78.328 1.00 25.39 543 MET A O 1
ATOM 4280 N N . LEU A 1 544 ? -12.167 0.257 79.317 1.00 26.64 544 LEU A N 1
ATOM 4281 C CA . LEU A 1 544 ? -11.195 -0.695 79.923 1.00 26.64 544 LEU A CA 1
ATOM 4282 C C . LEU A 1 544 ? -11.714 -2.156 79.703 1.00 26.64 544 LEU A C 1
ATOM 4284 O O . LEU A 1 544 ? -12.844 -2.305 79.252 1.00 26.64 544 LEU A O 1
ATOM 4288 N N . ILE A 1 545 ? -10.961 -3.183 80.158 1.00 25.88 545 ILE A N 1
ATOM 4289 C CA . ILE A 1 545 ? -11.436 -4.549 80.555 1.00 25.88 545 ILE A CA 1
ATOM 4290 C C . ILE A 1 545 ? -11.908 -5.516 79.425 1.00 25.88 545 ILE A C 1
ATOM 4292 O O . ILE A 1 545 ? -12.481 -5.079 78.439 1.00 25.88 545 ILE A O 1
ATOM 4296 N N . GLU A 1 546 ? -11.803 -6.859 79.494 1.00 21.72 546 GLU A N 1
ATOM 4297 C CA . GLU A 1 546 ? -10.815 -7.809 80.070 1.00 21.72 546 GLU A CA 1
ATOM 4298 C C . GLU A 1 546 ? -11.232 -9.273 79.713 1.00 21.72 546 GLU A C 1
ATOM 4300 O O . GLU A 1 546 ? -12.372 -9.632 79.975 1.00 21.72 546 GLU A O 1
ATOM 4305 N N . SER A 1 547 ? -10.312 -10.138 79.236 1.00 23.19 547 SER A N 1
ATOM 4306 C CA . SER A 1 547 ? -10.268 -11.612 79.508 1.00 23.19 547 SER A CA 1
ATOM 4307 C C . SER A 1 547 ? -11.483 -12.548 79.147 1.00 23.19 547 SER A C 1
ATOM 4309 O O . SER A 1 547 ? -12.479 -12.093 78.602 1.00 23.19 547 SER A O 1
ATOM 4311 N N . PRO A 1 548 ? -11.439 -13.892 79.385 1.00 40.06 548 PRO A N 1
ATOM 4312 C CA . PRO A 1 548 ? -10.457 -14.870 78.862 1.00 40.06 548 PRO A CA 1
ATOM 4313 C C . PRO A 1 548 ? -11.026 -16.250 78.366 1.00 40.06 548 PRO A C 1
ATOM 4315 O O . PRO A 1 548 ? -12.172 -16.598 78.612 1.00 40.06 548 PRO A O 1
ATOM 4318 N N . ARG A 1 549 ? -10.141 -17.056 77.730 1.00 23.88 549 ARG A N 1
ATOM 4319 C CA . ARG A 1 549 ? -9.924 -18.552 77.729 1.00 23.88 549 ARG A CA 1
ATOM 4320 C C . ARG A 1 549 ? -10.971 -19.515 78.365 1.00 23.88 549 ARG A C 1
ATOM 4322 O O . ARG A 1 549 ? -11.443 -19.214 79.456 1.00 23.88 549 ARG A O 1
ATOM 4329 N N . PRO A 1 550 ? -11.191 -20.752 77.828 1.00 31.86 550 PRO A N 1
ATOM 4330 C CA . PRO A 1 550 ? -10.279 -21.941 77.948 1.00 31.86 550 PRO A CA 1
ATOM 4331 C C . PRO A 1 550 ? -9.990 -22.674 76.593 1.00 31.86 550 PRO A C 1
ATOM 4333 O O . PRO A 1 550 ? -10.662 -22.380 75.616 1.00 31.86 550 PRO A O 1
ATOM 4336 N N . ARG A 1 551 ? -8.916 -23.473 76.358 1.00 25.64 551 ARG A N 1
ATOM 4337 C CA . ARG A 1 551 ? -8.452 -24.782 76.941 1.00 25.64 551 ARG A CA 1
ATOM 4338 C C . ARG A 1 551 ? -9.478 -25.927 76.732 1.00 25.64 551 ARG A C 1
ATOM 4340 O O . ARG A 1 551 ? -10.658 -25.641 76.833 1.00 25.64 551 ARG A O 1
ATOM 4347 N N . MET A 1 552 ? -9.181 -27.217 76.500 1.00 24.00 552 MET A N 1
ATOM 4348 C CA . MET A 1 552 ? -7.978 -28.098 76.450 1.00 24.00 552 MET A CA 1
ATOM 4349 C C . MET A 1 552 ? -8.444 -29.479 75.861 1.00 24.00 552 MET A C 1
ATOM 4351 O O . MET A 1 552 ? -9.646 -29.716 75.911 1.00 24.00 552 MET A O 1
ATOM 4355 N N . CYS A 1 553 ? -7.657 -30.462 75.376 1.00 24.17 553 CYS A N 1
ATOM 4356 C CA . CYS A 1 553 ? -6.247 -30.598 74.937 1.00 24.17 553 CYS A CA 1
ATOM 4357 C C . CYS A 1 553 ? -6.010 -32.015 74.302 1.00 24.17 553 CYS A C 1
ATOM 4359 O O . CYS A 1 553 ? -6.919 -32.835 74.378 1.00 24.17 553 CYS A O 1
ATOM 4361 N N . ASP A 1 554 ? -4.780 -32.300 73.821 1.00 26.25 554 ASP A N 1
ATOM 4362 C CA . ASP A 1 554 ? -4.060 -33.609 73.905 1.00 26.25 554 ASP A CA 1
ATOM 4363 C C . ASP A 1 554 ? -4.526 -34.829 73.030 1.00 26.25 554 ASP A C 1
ATOM 4365 O O . ASP A 1 554 ? -5.675 -34.884 72.608 1.00 26.25 554 ASP A O 1
ATOM 4369 N N . THR A 1 555 ? -3.697 -35.831 72.643 1.00 26.50 555 THR A N 1
ATOM 4370 C CA . THR A 1 555 ? -2.327 -36.237 73.077 1.00 26.50 555 THR A CA 1
ATOM 4371 C C . THR A 1 555 ? -1.604 -37.236 72.108 1.00 26.50 555 THR A C 1
ATOM 4373 O O . THR A 1 555 ? -2.276 -37.884 71.313 1.00 26.50 555 THR A O 1
ATOM 4376 N N . LEU A 1 556 ? -0.284 -37.471 72.335 1.00 26.23 556 LEU A N 1
ATOM 4377 C CA . LEU A 1 556 ? 0.564 -38.671 72.016 1.00 26.23 556 LEU A CA 1
ATOM 4378 C C . LEU A 1 556 ? 0.940 -38.925 70.509 1.00 26.23 556 LEU A C 1
ATOM 4380 O O . LEU A 1 556 ? 0.096 -38.779 69.636 1.00 26.23 556 LEU A O 1
ATOM 4384 N N . ASP A 1 557 ? 2.158 -39.348 70.096 1.00 25.34 557 ASP A N 1
ATOM 4385 C CA . ASP A 1 557 ? 3.407 -39.600 70.850 1.00 25.34 557 ASP A CA 1
ATOM 4386 C C . ASP A 1 557 ? 4.719 -39.804 70.020 1.00 25.34 557 ASP A C 1
ATOM 4388 O O . ASP A 1 557 ? 4.700 -40.371 68.933 1.00 25.34 557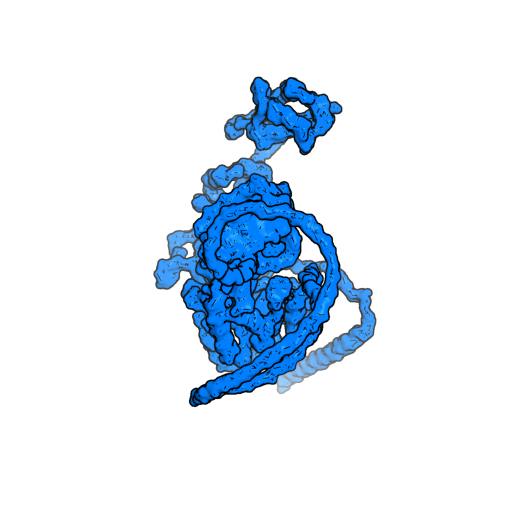 ASP A O 1
ATOM 4392 N N . ILE A 1 558 ? 5.849 -39.419 70.651 1.00 25.70 558 ILE A N 1
ATOM 4393 C CA . ILE A 1 558 ? 7.167 -40.113 70.823 1.00 25.70 558 ILE A CA 1
ATOM 4394 C C . ILE A 1 558 ? 8.183 -40.373 69.678 1.00 25.70 558 ILE A C 1
ATOM 4396 O O . ILE A 1 558 ? 7.853 -41.009 68.687 1.00 25.70 558 ILE A O 1
ATOM 4400 N N . TRP A 1 559 ? 9.509 -40.112 69.837 1.00 24.78 559 TRP A N 1
ATOM 4401 C CA . TRP A 1 559 ? 10.336 -39.097 70.585 1.00 24.78 559 TRP A CA 1
ATOM 4402 C C . TRP A 1 559 ? 11.875 -39.402 70.382 1.00 24.78 559 TRP A C 1
ATOM 4404 O O . TRP A 1 559 ? 12.263 -40.559 70.263 1.00 24.78 559 TRP A O 1
ATOM 4414 N N . ILE A 1 560 ? 12.735 -38.361 70.463 1.00 25.78 560 ILE A N 1
ATOM 4415 C CA . ILE A 1 560 ? 14.184 -38.284 70.878 1.00 25.78 560 ILE A CA 1
ATOM 4416 C C . ILE A 1 560 ? 15.343 -38.870 70.029 1.00 25.78 560 ILE A C 1
ATOM 4418 O O . ILE A 1 560 ? 15.639 -40.062 70.072 1.00 25.78 560 ILE A O 1
ATOM 4422 N N . SER A 1 561 ? 16.165 -37.940 69.500 1.00 23.84 561 SER A N 1
ATOM 4423 C CA . SER A 1 561 ? 17.635 -37.814 69.723 1.00 23.84 561 SER A CA 1
ATOM 4424 C C . SER A 1 561 ? 18.135 -36.434 69.193 1.00 23.84 561 SER A C 1
ATOM 4426 O O . SER A 1 561 ? 17.300 -35.646 68.757 1.00 23.84 561 SER A O 1
ATOM 4428 N N . ILE A 1 562 ? 19.434 -36.109 69.055 1.00 26.73 562 ILE A N 1
ATOM 4429 C CA . ILE A 1 562 ? 20.489 -35.638 70.009 1.00 26.73 562 ILE A CA 1
ATOM 4430 C C . ILE A 1 562 ? 21.580 -34.957 69.116 1.00 26.73 562 ILE A C 1
ATOM 4432 O O . ILE A 1 562 ? 21.730 -35.386 67.976 1.00 26.73 562 ILE A O 1
ATOM 4436 N N . SER A 1 563 ? 22.361 -33.909 69.441 1.00 25.66 563 SER A N 1
ATOM 4437 C CA . SER A 1 563 ? 22.692 -33.153 70.676 1.00 25.66 563 SER A CA 1
ATOM 4438 C C . SER A 1 563 ? 22.810 -31.622 70.394 1.00 25.66 563 SER A C 1
ATOM 4440 O O . SER A 1 563 ? 22.295 -31.143 69.387 1.00 25.66 563 SER A O 1
ATOM 4442 N N . LEU A 1 564 ? 23.519 -30.858 71.245 1.00 28.36 564 LEU A N 1
ATOM 4443 C CA . LEU A 1 564 ? 24.058 -29.503 70.992 1.00 28.36 564 LEU A CA 1
ATOM 4444 C C . LEU A 1 564 ? 25.592 -29.512 70.817 1.00 28.36 564 LEU A C 1
ATOM 4446 O O . LEU A 1 564 ? 26.246 -30.350 71.427 1.00 28.36 564 LEU A O 1
ATOM 4450 N N . ASP A 1 565 ? 26.117 -28.528 70.069 1.00 25.59 565 ASP A N 1
ATOM 4451 C CA . ASP A 1 565 ? 27.358 -27.737 70.289 1.00 25.59 565 ASP A CA 1
ATOM 4452 C C . ASP A 1 565 ? 27.537 -26.765 69.083 1.00 25.59 565 ASP A C 1
ATOM 4454 O O . ASP A 1 565 ? 27.181 -27.131 67.968 1.00 25.59 565 ASP A O 1
ATOM 4458 N N . ALA A 1 566 ? 28.063 -25.530 69.144 1.00 27.53 566 ALA A N 1
ATOM 4459 C CA . ALA A 1 566 ? 28.259 -24.561 70.229 1.00 27.53 566 ALA A CA 1
ATOM 4460 C C . ALA A 1 566 ? 28.503 -23.137 69.631 1.00 27.53 566 ALA A C 1
ATOM 4462 O O . ALA A 1 566 ? 29.181 -23.018 68.619 1.00 27.53 566 ALA A O 1
ATOM 4463 N N . VAL A 1 567 ? 28.004 -22.071 70.291 1.00 27.08 567 VAL A N 1
ATOM 4464 C CA . VAL A 1 567 ? 28.585 -20.692 70.380 1.00 27.08 567 VAL A CA 1
ATOM 4465 C C . VAL A 1 567 ? 28.961 -19.971 69.047 1.00 27.08 567 VAL A C 1
ATOM 4467 O O . VAL A 1 567 ? 29.968 -20.268 68.422 1.00 27.08 567 VAL A O 1
ATOM 4470 N N . SER A 1 568 ? 28.306 -18.882 68.602 1.00 25.42 568 SER A N 1
ATOM 4471 C CA . SER A 1 568 ? 28.313 -17.551 69.261 1.00 25.42 568 SER A CA 1
ATOM 4472 C C . SER A 1 568 ? 27.487 -16.460 68.524 1.00 25.42 568 SER A C 1
ATOM 4474 O O . SER A 1 568 ? 27.249 -16.534 67.325 1.00 25.42 568 SER A O 1
ATOM 4476 N N . THR A 1 569 ? 27.156 -15.381 69.258 1.00 26.56 569 THR A N 1
ATOM 4477 C CA . THR A 1 569 ? 26.731 -14.029 68.796 1.00 26.56 569 THR A CA 1
ATOM 4478 C C . THR A 1 569 ? 25.431 -13.856 67.983 1.00 26.56 569 THR A C 1
ATOM 4480 O O . THR A 1 569 ? 25.416 -13.898 66.760 1.00 26.56 569 THR A O 1
ATOM 4483 N N . LEU A 1 570 ? 24.368 -13.447 68.690 1.00 26.64 570 LEU A N 1
ATOM 4484 C CA . LEU A 1 570 ? 23.263 -12.608 68.182 1.00 26.64 570 LEU A CA 1
ATOM 4485 C C . LEU A 1 570 ? 23.484 -11.153 68.659 1.00 26.64 570 LEU A C 1
ATOM 4487 O O . LEU A 1 570 ? 24.078 -10.968 69.726 1.00 26.64 570 LEU A O 1
ATOM 4491 N N . PRO A 1 571 ? 22.995 -10.114 67.944 1.00 30.77 571 PRO A N 1
ATOM 4492 C CA . PRO A 1 571 ? 21.649 -9.624 68.278 1.00 30.77 571 PRO A CA 1
ATOM 4493 C C . PRO A 1 571 ? 20.793 -9.054 67.118 1.00 30.77 571 PRO A C 1
ATOM 4495 O O . PRO A 1 571 ? 21.291 -8.562 66.112 1.00 30.77 571 PRO A O 1
ATOM 4498 N N . ARG A 1 572 ? 19.480 -8.974 67.406 1.00 22.83 572 ARG A N 1
ATOM 4499 C CA . ARG A 1 572 ? 18.400 -8.220 66.720 1.00 22.83 572 ARG A CA 1
ATOM 4500 C C . ARG A 1 572 ? 17.866 -8.769 65.390 1.00 22.83 572 ARG A C 1
ATOM 4502 O O . ARG A 1 572 ? 18.210 -8.313 64.306 1.00 22.83 572 ARG A O 1
ATOM 4509 N N . CYS A 1 573 ? 16.851 -9.620 65.539 1.00 24.25 573 CYS A N 1
ATOM 4510 C CA . CYS A 1 573 ? 15.850 -9.897 64.513 1.00 24.25 573 CYS A CA 1
ATOM 4511 C C . CYS A 1 573 ? 15.173 -8.593 64.034 1.00 24.25 573 CYS A C 1
ATOM 4513 O O . CYS A 1 573 ? 14.688 -7.796 64.843 1.00 24.25 573 CYS A O 1
ATOM 4515 N N . ARG A 1 574 ? 15.146 -8.388 62.715 1.00 26.94 574 ARG A N 1
ATOM 4516 C CA . ARG A 1 574 ? 14.340 -7.380 62.012 1.00 26.94 574 ARG A CA 1
ATOM 4517 C C . ARG A 1 574 ? 13.304 -8.158 61.207 1.00 26.94 574 ARG A C 1
ATOM 4519 O O . ARG A 1 574 ? 13.658 -9.161 60.604 1.00 26.94 574 ARG A O 1
ATOM 4526 N N . THR A 1 575 ? 12.056 -7.700 61.200 1.00 29.67 575 THR A N 1
ATOM 4527 C CA . THR A 1 575 ? 10.933 -8.376 60.528 1.00 29.67 575 THR A CA 1
ATOM 4528 C C . THR A 1 575 ? 11.253 -8.718 59.077 1.00 29.67 575 THR A C 1
ATOM 4530 O O . THR A 1 575 ? 11.457 -7.810 58.264 1.00 29.67 575 THR A O 1
ATOM 4533 N N . GLU A 1 576 ? 11.254 -10.010 58.767 1.00 29.41 576 GLU A N 1
ATOM 4534 C CA . GLU A 1 576 ? 11.316 -10.515 57.402 1.00 29.41 576 GLU A CA 1
ATOM 4535 C C . GLU A 1 576 ? 10.071 -10.055 56.634 1.00 29.41 576 GLU A C 1
ATOM 4537 O O . GLU A 1 576 ? 8.937 -10.214 57.086 1.00 29.41 576 GLU A O 1
ATOM 4542 N N . ARG A 1 577 ? 10.292 -9.447 55.466 1.00 35.22 577 ARG A N 1
ATOM 4543 C CA . ARG A 1 577 ? 9.277 -9.386 54.415 1.00 35.22 577 ARG A CA 1
ATOM 4544 C C . ARG A 1 577 ? 9.462 -10.641 53.579 1.00 35.22 577 ARG A C 1
ATOM 4546 O O . ARG A 1 577 ? 10.584 -10.880 53.136 1.00 35.22 577 ARG A O 1
ATOM 4553 N N . GLU A 1 578 ? 8.392 -11.385 53.324 1.00 35.38 578 GLU A N 1
ATOM 4554 C CA . GLU A 1 578 ? 8.416 -12.465 52.335 1.00 35.38 578 GLU A CA 1
ATOM 4555 C C . GLU A 1 578 ? 8.899 -11.906 50.986 1.00 35.38 578 GLU A C 1
ATOM 4557 O O . GLU A 1 578 ? 8.277 -11.015 50.401 1.00 35.38 578 GLU A O 1
ATOM 4562 N N . MET A 1 579 ? 10.052 -12.386 50.513 1.00 41.00 579 MET A N 1
ATOM 4563 C CA . MET A 1 579 ? 10.589 -12.017 49.204 1.00 41.00 579 MET A CA 1
ATOM 4564 C C . MET A 1 579 ? 9.888 -12.855 48.137 1.00 41.00 579 MET A C 1
ATOM 4566 O O . MET A 1 579 ? 10.250 -14.002 47.895 1.00 41.00 579 MET A O 1
ATOM 4570 N N . THR A 1 580 ? 8.886 -12.277 47.479 1.00 48.41 580 THR A N 1
ATOM 4571 C CA . THR A 1 580 ? 8.283 -12.872 46.280 1.00 48.41 580 THR A CA 1
ATOM 4572 C C . THR A 1 580 ? 9.252 -12.746 45.103 1.00 48.41 580 THR A C 1
ATOM 4574 O O . THR A 1 580 ? 9.604 -11.622 44.725 1.00 48.41 580 THR A O 1
ATOM 4577 N N . SER A 1 581 ? 9.667 -13.870 44.515 1.00 66.75 581 SER A N 1
ATOM 4578 C CA . SER A 1 581 ? 10.482 -13.885 43.296 1.00 66.75 581 SER A CA 1
ATOM 4579 C C . SER A 1 581 ? 9.701 -13.344 42.093 1.00 66.75 581 SER A C 1
ATOM 4581 O O . SER A 1 581 ? 8.472 -13.436 42.021 1.00 66.75 581 SER A O 1
ATOM 4583 N N . LYS A 1 582 ? 10.418 -12.731 41.147 1.00 76.06 582 LYS A N 1
ATOM 4584 C CA . LYS A 1 582 ? 9.860 -12.139 39.924 1.00 76.06 582 LYS A CA 1
ATOM 4585 C C . LYS A 1 582 ? 10.437 -12.813 38.683 1.00 76.06 582 LYS A C 1
ATOM 4587 O O . LYS A 1 582 ? 11.568 -13.285 38.691 1.00 76.06 582 LYS A O 1
ATOM 4592 N N . ASN A 1 583 ? 9.695 -12.764 37.581 1.00 79.88 583 ASN A N 1
ATOM 4593 C CA . ASN A 1 583 ? 10.225 -13.142 36.273 1.00 79.88 583 ASN A CA 1
ATOM 4594 C C . ASN A 1 583 ? 10.903 -11.915 35.628 1.00 79.88 583 ASN A C 1
ATOM 4596 O O . ASN A 1 583 ? 10.261 -10.862 35.556 1.00 79.88 583 ASN A O 1
ATOM 4600 N N . PRO A 1 584 ? 12.165 -12.001 35.170 1.00 82.62 584 PRO A N 1
ATOM 4601 C CA . PRO A 1 584 ? 12.844 -10.890 34.514 1.00 82.62 584 PRO A CA 1
ATOM 4602 C C . PRO A 1 584 ? 12.394 -10.782 33.049 1.00 82.62 584 PRO A C 1
ATOM 4604 O O . PRO A 1 584 ? 12.151 -11.814 32.424 1.00 82.62 584 PRO A O 1
ATOM 4607 N N . PRO A 1 585 ? 12.329 -9.578 32.453 1.00 82.31 585 PRO A N 1
ATOM 4608 C CA . PRO A 1 585 ? 12.080 -9.431 31.023 1.00 82.31 585 PRO A CA 1
ATOM 4609 C C . PRO A 1 585 ? 13.139 -10.172 30.193 1.00 82.31 585 PRO A C 1
ATOM 4611 O O . PRO A 1 585 ? 14.329 -9.848 30.242 1.00 82.31 585 PRO A O 1
ATOM 4614 N N . LEU A 1 586 ? 12.704 -11.169 29.422 1.00 84.81 586 LEU A N 1
ATOM 4615 C CA . LEU A 1 586 ? 13.541 -11.906 28.481 1.00 84.81 586 LEU A CA 1
ATOM 4616 C C . LEU A 1 586 ? 13.230 -11.492 27.044 1.00 84.81 586 LEU A C 1
ATOM 4618 O O . LEU A 1 586 ? 12.072 -11.355 26.640 1.00 84.81 586 LEU A O 1
ATOM 4622 N N . LYS A 1 587 ? 14.286 -11.382 26.246 1.00 84.12 587 LYS A N 1
ATOM 4623 C CA . LYS A 1 587 ? 14.245 -11.312 24.786 1.00 84.12 587 LYS A CA 1
ATOM 4624 C C . LYS A 1 587 ? 14.960 -12.536 24.218 1.00 84.12 587 LYS A C 1
ATOM 4626 O O . LYS A 1 587 ? 15.932 -12.996 24.814 1.00 84.12 587 LYS A O 1
ATOM 4631 N N . TRP A 1 588 ? 14.516 -13.075 23.088 1.00 87.38 588 TRP A N 1
ATOM 4632 C CA . TRP A 1 588 ? 15.210 -14.187 22.429 1.00 87.38 588 TRP A CA 1
ATOM 4633 C C . TRP A 1 588 ? 15.188 -14.073 20.904 1.00 87.38 588 TRP A C 1
ATOM 4635 O O . TRP A 1 588 ? 14.252 -13.521 20.331 1.00 87.38 588 TRP A O 1
ATOM 4645 N N . THR A 1 589 ? 16.201 -14.619 20.238 1.00 82.75 589 THR A N 1
ATOM 4646 C CA . THR A 1 589 ? 16.205 -14.789 18.778 1.00 82.75 589 THR A CA 1
ATOM 4647 C C . THR A 1 589 ? 17.013 -16.019 18.371 1.00 82.75 589 THR A C 1
ATOM 4649 O O . THR A 1 589 ? 17.884 -16.487 19.110 1.00 82.75 589 THR A O 1
ATOM 4652 N N . ASN A 1 590 ? 16.750 -16.532 17.171 1.00 81.31 590 ASN A N 1
ATOM 4653 C CA . ASN A 1 590 ? 17.730 -17.334 16.446 1.00 81.31 590 ASN A CA 1
ATOM 4654 C C . ASN A 1 590 ? 18.883 -16.404 16.014 1.00 81.31 590 ASN A C 1
ATOM 4656 O O . ASN A 1 590 ? 18.634 -15.252 15.657 1.00 81.31 590 ASN A O 1
ATOM 4660 N N . ALA A 1 591 ? 20.128 -16.872 16.075 1.00 75.62 591 ALA A N 1
ATOM 4661 C CA . ALA A 1 591 ? 21.255 -16.182 15.449 1.00 75.62 591 ALA A CA 1
ATOM 4662 C C . ALA A 1 591 ? 21.263 -16.420 13.928 1.00 75.62 591 ALA A C 1
ATOM 4664 O O . ALA A 1 591 ? 20.656 -17.379 13.450 1.00 75.62 591 ALA A O 1
ATOM 4665 N N . ASP A 1 592 ? 22.025 -15.607 13.190 1.00 62.22 592 ASP A N 1
ATOM 4666 C CA . ASP A 1 592 ? 22.127 -15.647 11.717 1.00 62.22 592 ASP A CA 1
ATOM 4667 C C . ASP A 1 592 ? 22.580 -17.009 11.143 1.00 62.22 592 ASP A C 1
ATOM 4669 O O . ASP A 1 592 ? 22.419 -17.281 9.956 1.00 62.22 592 ASP A O 1
ATOM 4673 N N . ASP A 1 593 ? 23.170 -17.877 11.974 1.00 64.25 593 ASP A N 1
ATOM 4674 C CA . ASP A 1 593 ? 23.613 -19.224 11.601 1.00 64.25 593 ASP A CA 1
ATOM 4675 C C . ASP A 1 593 ? 22.499 -20.292 11.668 1.00 64.25 593 ASP A C 1
ATOM 4677 O O . ASP A 1 593 ? 22.753 -21.450 11.321 1.00 64.25 593 ASP A O 1
ATOM 4681 N N . GLY A 1 594 ? 21.307 -19.939 12.173 1.00 63.06 594 GLY A N 1
ATOM 4682 C CA . GLY A 1 594 ? 20.179 -20.831 12.483 1.00 63.06 594 GLY A CA 1
ATOM 4683 C C . GLY A 1 594 ? 20.421 -21.808 13.648 1.00 63.06 594 GLY A C 1
ATOM 4684 O O . GLY A 1 594 ? 19.473 -22.332 14.238 1.00 63.06 594 GLY A O 1
ATOM 4685 N N . LYS A 1 595 ? 21.685 -22.021 14.023 1.00 75.56 595 LYS A N 1
ATOM 4686 C CA . LYS A 1 595 ? 22.199 -23.057 14.933 1.00 75.56 595 LYS A CA 1
ATOM 4687 C C . LYS A 1 595 ? 22.355 -22.571 16.365 1.00 75.56 595 LYS A C 1
ATOM 4689 O O . LYS A 1 595 ? 22.331 -23.384 17.284 1.00 75.56 595 LYS A O 1
ATOM 4694 N N . THR A 1 596 ? 22.502 -21.270 16.570 1.00 82.25 596 THR A N 1
ATOM 4695 C CA . THR A 1 596 ? 22.685 -20.668 17.888 1.00 82.25 596 THR A CA 1
ATOM 4696 C C . THR A 1 596 ? 21.395 -19.985 18.339 1.00 82.25 596 THR A C 1
ATOM 4698 O O . THR A 1 596 ? 20.761 -19.241 17.591 1.00 82.25 596 THR A O 1
ATOM 4701 N N . LEU A 1 597 ? 20.995 -20.234 19.584 1.00 85.25 597 LEU A N 1
ATOM 4702 C CA . LEU A 1 597 ? 19.940 -19.509 20.282 1.00 85.25 597 LEU A CA 1
ATOM 4703 C C . LEU A 1 597 ? 20.568 -18.348 21.064 1.00 85.25 597 LEU A C 1
ATOM 4705 O O . LEU A 1 597 ? 21.557 -18.531 21.776 1.00 85.25 597 LEU A O 1
ATOM 4709 N N . ILE A 1 598 ? 19.983 -17.157 20.956 1.00 86.75 598 ILE A N 1
ATOM 4710 C CA . ILE A 1 598 ? 20.357 -15.982 21.747 1.00 86.75 598 ILE A CA 1
ATOM 4711 C C . ILE A 1 598 ? 19.226 -15.695 22.733 1.00 86.75 598 ILE A C 1
ATOM 4713 O O . ILE A 1 598 ? 18.080 -15.531 22.321 1.00 86.75 598 ILE A O 1
ATOM 4717 N N . VAL A 1 599 ? 19.550 -15.610 24.024 1.00 87.12 599 VAL A N 1
ATOM 4718 C CA . VAL A 1 599 ? 18.644 -15.184 25.100 1.00 87.12 599 VAL A CA 1
ATOM 4719 C C . VAL A 1 599 ? 19.254 -13.963 25.784 1.00 87.12 599 VAL A C 1
ATOM 4721 O O . VAL A 1 599 ? 20.385 -14.007 26.262 1.00 87.12 599 VAL A O 1
ATOM 4724 N N . THR A 1 600 ? 18.513 -12.866 25.831 1.00 86.38 600 THR A N 1
ATOM 4725 C CA . THR A 1 600 ? 18.922 -11.586 26.412 1.00 86.38 600 THR A CA 1
ATOM 4726 C C . THR A 1 600 ? 18.032 -11.290 27.623 1.00 86.38 600 THR A C 1
ATOM 4728 O O . THR A 1 600 ? 16.822 -11.136 27.471 1.00 86.38 600 THR A O 1
ATOM 4731 N N . VAL A 1 601 ? 18.614 -11.191 28.820 1.00 86.44 601 VAL A N 1
ATOM 4732 C CA . VAL A 1 601 ? 17.932 -10.713 30.034 1.00 86.44 601 VAL A CA 1
ATOM 4733 C C . VAL A 1 601 ? 18.039 -9.189 30.071 1.00 86.44 601 VAL A C 1
ATOM 4735 O O . VAL A 1 601 ? 19.144 -8.647 30.163 1.00 86.44 601 VAL A O 1
ATOM 4738 N N . ASP A 1 602 ? 16.903 -8.505 29.972 1.00 81.75 602 ASP A N 1
ATOM 4739 C CA . ASP A 1 602 ? 16.813 -7.050 29.807 1.00 81.75 602 ASP A CA 1
ATOM 4740 C C . ASP A 1 602 ? 16.579 -6.363 31.165 1.00 81.75 602 ASP A C 1
ATOM 4742 O O . ASP A 1 602 ? 15.538 -5.758 31.422 1.00 81.75 602 ASP A O 1
ATOM 4746 N N . VAL A 1 603 ? 17.549 -6.536 32.071 1.00 81.12 603 VAL A N 1
ATOM 4747 C CA . VAL A 1 603 ? 17.570 -5.945 33.419 1.00 81.12 603 VAL A CA 1
ATOM 4748 C C . VAL A 1 603 ? 18.935 -5.273 33.648 1.00 81.12 603 VAL A C 1
ATOM 4750 O O . VAL A 1 603 ? 19.959 -5.951 33.508 1.00 81.12 603 VAL A O 1
ATOM 4753 N N . PRO A 1 604 ? 18.983 -3.971 33.995 1.00 77.31 604 PRO A N 1
ATOM 4754 C CA . PRO A 1 604 ? 20.230 -3.271 34.301 1.00 77.31 604 PRO A CA 1
ATOM 4755 C C . PRO A 1 604 ? 20.803 -3.698 35.661 1.00 77.31 604 PRO A C 1
ATOM 4757 O O . PRO A 1 604 ? 20.061 -4.112 36.551 1.00 77.31 604 PRO A O 1
ATOM 4760 N N . ASP A 1 605 ? 22.124 -3.576 35.826 1.00 73.94 605 ASP A N 1
ATOM 4761 C CA . ASP A 1 605 ? 22.855 -3.877 37.072 1.00 73.94 605 ASP A CA 1
ATOM 4762 C C . ASP A 1 605 ? 22.548 -5.264 37.685 1.00 73.94 605 ASP A C 1
ATOM 4764 O O . ASP A 1 605 ? 22.457 -5.430 38.904 1.00 73.94 605 ASP A O 1
ATOM 4768 N N . LEU A 1 606 ? 22.367 -6.274 36.827 1.00 80.62 606 LEU A N 1
ATOM 4769 C CA . LEU A 1 606 ? 21.977 -7.627 37.224 1.00 80.62 606 LEU A CA 1
ATOM 4770 C C . LEU A 1 606 ? 23.158 -8.431 37.803 1.00 80.62 606 LEU A C 1
ATOM 4772 O O . LEU A 1 606 ? 24.080 -8.812 37.078 1.00 80.62 606 LEU A O 1
ATOM 4776 N N . SER A 1 607 ? 23.095 -8.766 39.094 1.00 80.00 607 SER A N 1
ATOM 4777 C CA . SER A 1 607 ? 24.019 -9.695 39.752 1.00 80.00 607 SER A CA 1
ATOM 4778 C C . SER A 1 607 ? 23.536 -11.133 39.567 1.00 80.00 607 SER A C 1
ATOM 4780 O O . SER A 1 607 ? 22.534 -11.541 40.150 1.00 80.00 607 SER A O 1
ATOM 4782 N N . VAL A 1 608 ? 24.238 -11.909 38.743 1.00 81.25 608 VAL A N 1
ATOM 4783 C CA . VAL A 1 608 ? 23.853 -13.283 38.386 1.00 81.25 608 VAL A CA 1
ATOM 4784 C C . VAL A 1 608 ? 24.420 -14.290 39.386 1.00 81.25 608 VAL A C 1
ATOM 4786 O O . VAL A 1 608 ? 25.635 -14.370 39.551 1.00 81.25 608 VAL A O 1
ATOM 4789 N N . GLU A 1 609 ? 23.549 -15.091 39.996 1.00 81.81 609 GLU A N 1
ATOM 4790 C CA . GLU A 1 609 ? 23.905 -16.141 40.961 1.00 81.81 609 GLU A CA 1
ATOM 4791 C C . GLU A 1 609 ? 23.961 -17.520 40.281 1.00 81.81 609 GLU A C 1
ATOM 4793 O O . GLU A 1 609 ? 24.942 -18.248 40.414 1.00 81.81 609 GLU A O 1
ATOM 4798 N N . GLU A 1 610 ? 22.952 -17.850 39.468 1.00 81.81 610 GLU A N 1
ATOM 4799 C CA . GLU A 1 610 ? 22.867 -19.093 38.696 1.00 81.81 610 GLU A CA 1
ATOM 4800 C C . GLU A 1 610 ? 22.390 -18.776 37.271 1.00 81.81 610 GLU A C 1
ATOM 4802 O O . GLU A 1 610 ? 21.373 -18.119 37.086 1.00 81.81 610 GLU A O 1
ATOM 4807 N N . VAL A 1 611 ? 23.096 -19.256 36.245 1.00 86.12 611 VAL A N 1
ATOM 4808 C CA . VAL A 1 611 ? 22.564 -19.354 34.872 1.00 86.12 611 VAL A CA 1
ATOM 4809 C C . VAL A 1 611 ? 23.097 -20.632 34.261 1.00 86.12 611 VAL A C 1
ATOM 4811 O O . VAL A 1 611 ? 24.321 -20.755 34.111 1.00 86.12 611 VAL A O 1
ATOM 4814 N N . ASN A 1 612 ? 22.196 -21.528 33.871 1.00 86.00 612 ASN A N 1
ATOM 4815 C CA . ASN A 1 612 ? 22.504 -22.778 33.190 1.00 86.00 612 ASN A CA 1
ATOM 4816 C C . ASN A 1 612 ? 21.430 -23.142 32.149 1.00 86.00 612 ASN A C 1
ATOM 4818 O O . ASN A 1 612 ? 20.331 -22.584 32.107 1.00 86.00 612 ASN A O 1
ATOM 4822 N N . PHE A 1 613 ? 21.811 -24.077 31.286 1.00 86.19 613 PHE A N 1
ATOM 4823 C CA . PHE A 1 613 ? 20.950 -24.753 30.330 1.00 86.19 613 PHE A CA 1
ATOM 4824 C C . PHE A 1 613 ? 21.179 -26.252 30.529 1.00 86.19 613 PHE A C 1
ATOM 4826 O O . PHE A 1 613 ? 22.283 -26.731 30.289 1.00 86.19 613 PHE A O 1
ATOM 4833 N N . ASP A 1 614 ? 20.165 -26.970 30.997 1.00 80.12 614 ASP A N 1
ATOM 4834 C CA . ASP A 1 614 ? 20.187 -28.419 31.195 1.00 80.12 614 ASP A CA 1
ATOM 4835 C C . ASP A 1 614 ? 19.307 -29.068 30.129 1.00 80.12 614 ASP A C 1
ATOM 4837 O O . ASP A 1 614 ? 18.083 -29.064 30.249 1.00 80.12 614 ASP A O 1
ATOM 4841 N N . THR A 1 615 ? 19.938 -29.576 29.067 1.00 80.62 615 THR A N 1
ATOM 4842 C CA . THR A 1 615 ? 19.312 -30.208 27.892 1.00 80.62 615 THR A CA 1
ATOM 4843 C C . THR A 1 615 ? 18.271 -29.321 27.197 1.00 80.62 615 THR A C 1
ATOM 4845 O O . THR A 1 615 ? 18.568 -28.709 26.180 1.00 80.62 615 THR A O 1
ATOM 4848 N N . ASN A 1 616 ? 17.070 -29.194 27.757 1.00 85.69 616 ASN A N 1
ATOM 4849 C CA . ASN A 1 616 ? 15.968 -28.360 27.280 1.00 85.69 616 ASN A CA 1
ATOM 4850 C C . ASN A 1 616 ? 15.339 -27.501 28.391 1.00 85.69 616 ASN A C 1
ATOM 4852 O O . ASN A 1 616 ? 14.235 -26.992 28.223 1.00 85.69 616 ASN A O 1
ATOM 4856 N N . VAL A 1 617 ? 16.027 -27.291 29.515 1.00 86.44 617 VAL A N 1
ATOM 4857 C CA . VAL A 1 617 ? 15.591 -26.413 30.608 1.00 86.44 617 VAL A CA 1
ATOM 4858 C C . VAL A 1 617 ? 16.587 -25.273 30.791 1.00 86.44 617 VAL A C 1
ATOM 4860 O O . VAL A 1 617 ? 17.752 -25.497 31.102 1.00 86.44 617 VAL A O 1
ATOM 4863 N N . PHE A 1 618 ? 16.130 -24.034 30.643 1.00 89.31 618 PHE A N 1
ATOM 4864 C CA . PHE A 1 618 ? 16.886 -22.842 31.033 1.00 89.31 618 PHE A CA 1
ATOM 4865 C C . PHE A 1 618 ? 16.589 -22.496 32.492 1.00 89.31 618 PHE A C 1
ATOM 4867 O O . PHE A 1 618 ? 15.414 -22.434 32.859 1.00 89.31 618 PHE A O 1
ATOM 4874 N N . ARG A 1 619 ? 17.611 -22.217 33.311 1.00 88.12 619 ARG A N 1
ATOM 4875 C CA . ARG A 1 619 ? 17.417 -21.635 34.651 1.00 88.12 619 ARG A CA 1
ATOM 4876 C C . ARG A 1 619 ? 18.240 -20.370 34.843 1.00 88.12 619 ARG A C 1
ATOM 4878 O O . ARG A 1 619 ? 19.367 -20.263 34.357 1.00 88.12 619 ARG A O 1
ATOM 4885 N N . LEU A 1 620 ? 17.660 -19.426 35.576 1.00 88.75 620 LEU A N 1
ATOM 4886 C CA . LEU A 1 620 ? 18.232 -18.127 35.908 1.00 88.75 620 LEU A CA 1
ATOM 4887 C C . LEU A 1 620 ? 17.866 -17.765 37.349 1.00 88.75 620 LEU A C 1
ATOM 4889 O O . LEU A 1 620 ? 16.688 -17.587 37.653 1.00 88.75 620 LEU A O 1
ATOM 4893 N N . LYS A 1 621 ? 18.884 -17.585 38.194 1.00 86.25 621 LYS A N 1
ATOM 4894 C CA . LYS A 1 621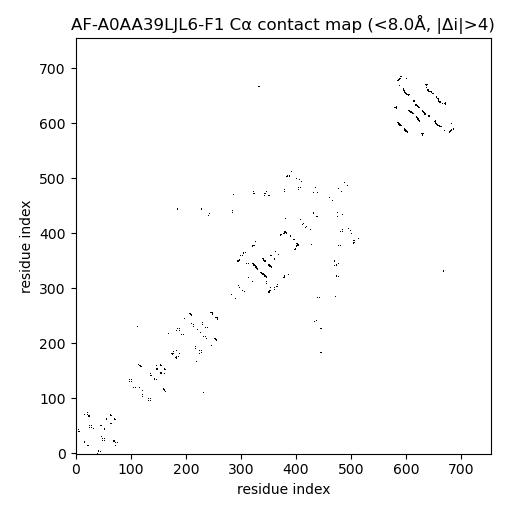 ? 18.795 -16.906 39.488 1.00 86.25 621 LYS A CA 1
ATOM 4895 C C . LYS A 1 621 ? 19.683 -15.678 39.479 1.00 86.25 621 LYS A C 1
ATOM 4897 O O . LYS A 1 621 ? 20.875 -15.767 39.175 1.00 86.25 621 LYS A O 1
ATOM 4902 N N . ALA A 1 622 ? 19.104 -14.526 39.777 1.00 86.31 622 ALA A N 1
ATOM 4903 C CA . ALA A 1 622 ? 19.821 -13.264 39.794 1.00 86.31 622 ALA A CA 1
ATOM 4904 C C . ALA A 1 622 ? 19.115 -12.231 40.675 1.00 86.31 622 ALA A C 1
ATOM 4906 O O . ALA A 1 622 ? 17.898 -12.271 40.849 1.00 86.31 622 ALA A O 1
ATOM 4907 N N . THR A 1 623 ? 19.879 -11.262 41.162 1.00 83.19 623 THR A N 1
ATOM 4908 C CA . THR A 1 623 ? 19.401 -10.170 42.010 1.00 83.19 623 THR A CA 1
ATOM 4909 C C . THR A 1 623 ? 19.794 -8.831 41.380 1.00 83.19 623 THR A C 1
ATOM 4911 O O . THR A 1 623 ? 20.933 -8.669 40.943 1.00 83.19 623 THR A O 1
ATOM 4914 N N . ASP A 1 624 ? 18.876 -7.862 41.301 1.00 83.19 624 ASP A N 1
ATOM 4915 C CA . ASP A 1 624 ? 19.203 -6.508 40.813 1.00 83.19 624 ASP A CA 1
ATOM 4916 C C . ASP A 1 624 ? 19.697 -5.560 41.923 1.00 83.19 624 ASP A C 1
ATOM 4918 O O . ASP A 1 624 ? 19.596 -5.838 43.123 1.00 83.19 624 ASP A O 1
ATOM 4922 N N . SER A 1 625 ? 20.203 -4.391 41.522 1.00 76.81 625 SER A N 1
ATOM 4923 C CA . SER A 1 625 ? 20.638 -3.316 42.429 1.00 76.81 625 SER A CA 1
ATOM 4924 C C . SER A 1 625 ? 19.537 -2.804 43.376 1.00 76.81 625 SER A C 1
ATOM 4926 O O . SER A 1 625 ? 19.840 -2.232 44.426 1.00 76.81 625 SER A O 1
ATOM 4928 N N . SER A 1 626 ? 18.262 -3.057 43.059 1.00 77.00 626 SER A N 1
ATOM 4929 C CA . SER A 1 626 ? 17.090 -2.731 43.885 1.00 77.00 626 SER A CA 1
ATOM 4930 C C . SER A 1 626 ? 16.653 -3.874 44.818 1.00 77.00 626 SER A C 1
ATOM 4932 O O . SER A 1 626 ? 15.659 -3.730 45.534 1.00 77.00 626 SER A O 1
ATOM 4934 N N . ARG A 1 627 ? 17.409 -4.982 44.866 1.00 74.12 627 ARG A N 1
ATOM 4935 C CA . ARG A 1 627 ? 17.132 -6.210 45.635 1.00 74.12 627 ARG A CA 1
ATOM 4936 C C . ARG A 1 627 ? 15.858 -6.956 45.219 1.00 74.12 627 ARG A C 1
ATOM 4938 O O . ARG A 1 627 ? 15.274 -7.664 46.042 1.00 74.12 627 ARG A O 1
ATOM 4945 N N . ASN A 1 628 ? 15.418 -6.834 43.966 1.00 79.00 628 ASN A N 1
ATOM 4946 C CA . ASN A 1 628 ? 14.454 -7.792 43.428 1.00 79.00 628 ASN A CA 1
ATOM 4947 C C . ASN A 1 628 ? 15.179 -9.107 43.128 1.00 79.00 628 ASN A C 1
ATOM 4949 O O . ASN A 1 628 ? 16.203 -9.102 42.446 1.00 79.00 628 ASN A O 1
ATOM 4953 N N . LEU A 1 629 ? 14.621 -10.214 43.619 1.00 82.81 629 LEU A N 1
ATOM 4954 C CA . LEU A 1 629 ? 15.078 -11.562 43.303 1.00 82.81 629 LEU A CA 1
ATOM 4955 C C . LEU A 1 629 ? 14.350 -12.072 42.056 1.00 82.81 629 LEU A C 1
ATOM 4957 O O . LEU A 1 629 ? 13.115 -12.087 42.012 1.00 82.81 629 LEU A O 1
ATOM 4961 N N . TYR A 1 630 ? 15.116 -12.536 41.079 1.00 84.75 630 TYR A N 1
ATOM 4962 C CA . TYR A 1 630 ? 14.636 -13.244 39.903 1.00 84.75 630 TYR A CA 1
ATOM 4963 C C . TYR A 1 630 ? 15.046 -14.711 40.031 1.00 84.75 630 TYR A C 1
ATOM 4965 O O . TYR A 1 630 ? 16.236 -14.994 40.125 1.00 84.75 630 TYR A O 1
ATOM 4973 N N . ASP A 1 631 ? 14.079 -15.629 40.053 1.00 85.50 631 ASP A N 1
ATOM 4974 C CA . ASP A 1 631 ? 14.305 -17.083 40.079 1.00 85.50 631 ASP A CA 1
ATOM 4975 C C . ASP A 1 631 ? 13.336 -17.720 39.079 1.00 85.50 631 ASP A C 1
ATOM 4977 O O . ASP A 1 631 ? 12.117 -17.631 39.240 1.00 85.50 631 ASP A O 1
ATOM 4981 N N . VAL A 1 632 ? 13.884 -18.263 37.994 1.00 84.81 632 VAL A N 1
ATOM 4982 C CA . VAL A 1 632 ? 13.142 -18.723 36.820 1.00 84.81 632 VAL A CA 1
ATOM 4983 C C . VAL A 1 632 ? 13.696 -20.050 36.325 1.00 84.81 632 VAL A C 1
ATOM 4985 O O . VAL A 1 632 ? 14.900 -20.190 36.121 1.00 84.81 632 VAL A O 1
ATOM 4988 N N . ALA A 1 633 ? 12.787 -20.976 36.015 1.00 86.50 633 ALA A N 1
ATOM 4989 C CA . ALA A 1 633 ? 13.042 -22.150 35.190 1.00 86.50 633 ALA A CA 1
ATOM 4990 C C . ALA A 1 633 ? 12.078 -22.156 33.989 1.00 86.50 633 ALA A C 1
ATOM 4992 O O . ALA A 1 633 ? 10.881 -21.918 34.151 1.00 86.50 633 ALA A O 1
ATOM 4993 N N . LEU A 1 634 ? 12.593 -22.415 32.785 1.00 85.44 634 LEU A N 1
ATOM 4994 C CA . LEU A 1 634 ? 11.833 -22.445 31.533 1.00 85.44 634 LEU A CA 1
ATOM 4995 C C . LEU A 1 634 ? 12.113 -23.720 30.744 1.00 85.44 634 LEU A C 1
ATOM 4997 O O . LEU A 1 634 ? 13.258 -23.994 30.391 1.00 85.44 634 LEU A O 1
ATOM 5001 N N . GLN A 1 635 ? 11.049 -24.436 30.384 1.00 84.94 635 GLN A N 1
ATOM 5002 C CA . GLN A 1 635 ? 11.107 -25.533 29.424 1.00 84.94 635 GLN A CA 1
ATOM 5003 C C . GLN A 1 635 ? 11.212 -24.967 27.999 1.00 84.94 635 GLN A C 1
ATOM 5005 O O . GLN A 1 635 ? 10.307 -24.272 27.533 1.00 84.94 635 GLN A O 1
ATOM 5010 N N . LEU A 1 636 ? 12.308 -25.263 27.309 1.00 87.38 636 LEU A N 1
ATOM 5011 C CA . LEU A 1 636 ? 12.662 -24.773 25.976 1.00 87.38 636 LEU A CA 1
ATOM 5012 C C . LEU A 1 636 ? 12.028 -25.597 24.851 1.00 87.38 636 LEU A C 1
ATOM 5014 O O . LEU A 1 636 ? 11.624 -26.737 25.056 1.00 87.38 636 LEU A O 1
ATOM 5018 N N . PHE A 1 637 ? 11.935 -25.013 23.653 1.00 85.19 637 PHE A N 1
ATOM 5019 C CA . PHE A 1 637 ? 11.292 -25.631 22.486 1.00 85.19 637 PHE A CA 1
ATOM 5020 C C . PHE A 1 637 ? 11.955 -26.937 22.016 1.00 85.19 637 PHE A C 1
ATOM 5022 O O . PHE A 1 637 ? 11.257 -27.813 21.506 1.00 85.19 637 PHE A O 1
ATOM 5029 N N . GLY A 1 638 ? 13.267 -27.068 22.199 1.00 84.62 638 GLY A N 1
ATOM 5030 C CA . GLY A 1 638 ? 14.037 -28.274 21.909 1.00 84.62 638 GLY A CA 1
ATOM 5031 C C . GLY A 1 638 ? 15.341 -28.300 22.703 1.00 84.62 638 GLY A C 1
ATOM 5032 O O . GLY A 1 638 ? 15.530 -27.501 23.625 1.00 84.62 638 GLY A O 1
ATOM 5033 N N . ASP A 1 639 ? 16.247 -29.196 22.325 1.00 85.88 639 ASP A N 1
ATOM 5034 C CA . ASP A 1 639 ? 17.483 -29.427 23.071 1.00 85.88 639 ASP A CA 1
ATOM 5035 C C . ASP A 1 639 ? 18.619 -28.473 22.643 1.00 85.88 639 ASP A C 1
ATOM 5037 O O . ASP A 1 639 ? 18.787 -28.125 21.465 1.00 85.88 639 ASP A O 1
ATOM 5041 N N . VAL A 1 640 ? 19.428 -28.057 23.617 1.00 88.12 640 VAL A N 1
ATOM 5042 C CA . VAL A 1 640 ? 20.579 -27.157 23.476 1.00 88.12 640 VAL A CA 1
ATOM 5043 C C . VAL A 1 640 ? 21.833 -27.735 24.125 1.00 88.12 640 VAL A C 1
ATOM 5045 O O . VAL A 1 640 ? 21.788 -28.443 25.130 1.00 88.12 640 VAL A O 1
ATOM 5048 N N . LEU A 1 641 ? 22.988 -27.385 23.565 1.00 84.12 641 LEU A N 1
ATOM 5049 C CA . LEU A 1 641 ? 24.306 -27.755 24.069 1.00 84.12 641 LEU A CA 1
ATOM 5050 C C . LEU A 1 641 ? 24.718 -26.777 25.177 1.00 84.12 641 LEU A C 1
ATOM 5052 O O . LEU A 1 641 ? 25.536 -25.879 24.966 1.00 84.12 641 LEU A O 1
ATOM 5056 N N . GLY A 1 642 ? 24.115 -26.943 26.358 1.00 80.75 642 GLY A N 1
ATOM 5057 C CA . GLY A 1 642 ? 24.293 -26.052 27.509 1.00 80.75 642 GLY A CA 1
ATOM 5058 C C . GLY A 1 642 ? 25.752 -25.830 27.919 1.00 80.75 642 GLY A C 1
ATOM 5059 O O . GLY A 1 642 ? 26.136 -24.695 28.199 1.00 80.75 642 GLY A O 1
ATOM 5060 N N . ASP A 1 643 ? 26.591 -26.865 27.831 1.00 77.50 643 ASP A N 1
ATOM 5061 C CA . ASP A 1 643 ? 28.035 -26.798 28.114 1.00 77.50 643 ASP A CA 1
ATOM 5062 C C . ASP A 1 643 ? 28.804 -25.831 27.195 1.00 77.50 643 ASP A C 1
ATOM 5064 O O . ASP A 1 643 ? 29.893 -25.368 27.532 1.00 77.50 643 ASP A O 1
ATOM 5068 N N . GLN A 1 644 ? 28.242 -25.502 26.028 1.00 81.94 644 GLN A N 1
ATOM 5069 C CA . GLN A 1 644 ? 28.833 -24.586 25.051 1.00 81.94 644 GLN A CA 1
ATOM 5070 C C . GLN A 1 644 ? 28.276 -23.155 25.160 1.00 81.94 644 GLN A C 1
ATOM 5072 O O . GLN A 1 644 ? 28.562 -22.316 24.298 1.00 81.94 644 GLN A O 1
ATOM 5077 N N . MET A 1 645 ? 27.490 -22.845 26.202 1.00 85.00 645 MET A N 1
ATOM 5078 C CA . MET A 1 645 ? 26.936 -21.504 26.391 1.00 85.00 645 MET A CA 1
ATOM 5079 C C . MET A 1 645 ? 28.035 -20.442 26.568 1.00 85.00 645 MET A C 1
ATOM 5081 O O . MET A 1 645 ? 29.015 -20.624 27.290 1.00 85.00 645 MET A O 1
ATOM 5085 N N . ARG A 1 646 ? 27.837 -19.272 25.959 1.00 81.75 646 ARG A N 1
ATOM 5086 C CA . ARG A 1 646 ? 28.684 -18.088 26.137 1.00 81.75 646 ARG A CA 1
ATOM 5087 C C . ARG A 1 646 ? 27.864 -16.956 26.732 1.00 81.75 646 ARG A C 1
ATOM 5089 O O . ARG A 1 646 ? 26.842 -16.564 26.175 1.00 81.75 646 ARG A O 1
ATOM 5096 N N . LYS A 1 647 ? 28.336 -16.414 27.853 1.00 84.56 647 LYS A N 1
ATOM 5097 C CA . LYS A 1 647 ? 27.744 -15.256 28.533 1.00 84.56 647 LYS A CA 1
ATOM 5098 C C . LYS A 1 647 ? 28.527 -14.008 28.128 1.00 84.56 647 LYS A C 1
ATOM 5100 O O . LYS A 1 647 ? 29.738 -13.958 28.324 1.00 84.56 647 LYS A O 1
ATOM 5105 N N . SER A 1 648 ? 27.845 -13.012 27.579 1.00 78.00 648 SER A N 1
ATOM 5106 C CA . SER A 1 648 ? 28.393 -11.683 27.299 1.00 78.00 648 SER A CA 1
ATOM 5107 C C . SER A 1 648 ? 27.715 -10.669 28.229 1.00 78.00 648 SER A C 1
ATOM 5109 O O . SER A 1 648 ? 26.598 -10.230 27.929 1.00 78.00 648 SER A O 1
ATOM 5111 N N . PRO A 1 649 ? 28.334 -10.328 29.376 1.00 63.94 649 PRO A N 1
ATOM 5112 C CA . PRO A 1 649 ? 27.794 -9.328 30.289 1.00 63.94 649 PRO A CA 1
ATOM 5113 C C . PRO A 1 649 ? 27.945 -7.927 29.682 1.00 63.94 649 PRO A C 1
ATOM 5115 O O . PRO A 1 649 ? 29.055 -7.480 29.401 1.00 63.94 649 PRO A O 1
ATOM 5118 N N . GLY A 1 650 ? 26.826 -7.232 29.475 1.00 59.31 650 GLY A N 1
ATOM 5119 C CA . GLY A 1 650 ? 26.793 -5.810 29.143 1.00 59.31 650 GLY A CA 1
ATOM 5120 C C . GLY A 1 650 ? 26.311 -4.987 30.337 1.00 59.31 650 GLY A C 1
ATOM 5121 O O . GLY A 1 650 ? 25.534 -5.476 31.151 1.00 59.31 650 GLY A O 1
ATOM 5122 N N . GLN A 1 651 ? 26.709 -3.713 30.417 1.00 51.38 651 GLN A N 1
ATOM 5123 C CA . GLN A 1 651 ? 26.349 -2.816 31.533 1.00 51.38 651 GLN A CA 1
ATOM 5124 C C . GLN A 1 651 ? 24.833 -2.597 31.724 1.00 51.38 651 GLN A C 1
ATOM 5126 O O . GLN A 1 651 ? 24.422 -2.104 32.765 1.00 51.38 651 GLN A O 1
ATOM 5131 N N . GLN A 1 652 ? 23.997 -2.944 30.739 1.00 66.75 652 GLN A N 1
ATOM 5132 C CA . GLN A 1 652 ? 22.536 -2.770 30.799 1.00 66.75 652 GLN A CA 1
ATOM 5133 C C . GLN A 1 652 ? 21.737 -4.061 30.552 1.00 66.75 652 GLN A C 1
ATOM 5135 O O . GLN A 1 652 ? 20.517 -4.037 30.673 1.00 66.75 652 GLN A O 1
ATOM 5140 N N . LYS A 1 653 ? 22.391 -5.166 30.162 1.00 80.00 653 LYS A N 1
ATOM 5141 C CA . LYS A 1 653 ? 21.726 -6.432 29.807 1.00 80.00 653 LYS A CA 1
ATOM 5142 C C . LYS A 1 653 ? 22.694 -7.613 29.817 1.00 80.00 653 LYS A C 1
ATOM 5144 O O . LYS A 1 653 ? 23.849 -7.483 29.405 1.00 80.00 653 LYS A O 1
ATOM 5149 N N . LEU A 1 654 ? 22.201 -8.787 30.202 1.00 82.94 654 LEU A N 1
ATOM 5150 C CA . LEU A 1 654 ? 22.936 -10.048 30.104 1.00 82.94 654 LEU A CA 1
ATOM 5151 C C . LEU A 1 654 ? 22.523 -10.770 28.818 1.00 82.94 654 LEU A C 1
ATOM 5153 O O . LEU A 1 654 ? 21.420 -11.304 28.749 1.00 82.94 654 LEU A O 1
ATOM 5157 N N . GLN A 1 655 ? 23.400 -10.828 27.814 1.00 84.81 655 GLN A N 1
ATOM 5158 C CA . GLN A 1 655 ? 23.179 -11.694 26.650 1.00 84.81 655 GLN A CA 1
ATOM 5159 C C . GLN A 1 655 ? 23.865 -13.049 26.862 1.00 84.81 655 GLN A C 1
ATOM 5161 O O . GLN A 1 655 ? 25.021 -13.125 27.282 1.00 84.81 655 GLN A O 1
ATOM 5166 N N . ILE A 1 656 ? 23.143 -14.120 26.547 1.00 88.25 656 ILE A N 1
ATOM 5167 C CA . ILE A 1 656 ? 23.592 -15.505 26.604 1.00 88.25 656 ILE A CA 1
ATOM 5168 C C . ILE A 1 656 ? 23.384 -16.114 25.218 1.00 88.25 656 ILE A C 1
ATOM 5170 O O . ILE A 1 656 ? 22.310 -15.991 24.632 1.00 88.25 656 ILE A O 1
ATOM 5174 N N . ARG A 1 657 ? 24.413 -16.763 24.680 1.00 87.31 657 ARG A N 1
ATOM 5175 C CA . ARG A 1 657 ? 24.357 -17.496 23.411 1.00 87.31 657 ARG A CA 1
ATOM 5176 C C . ARG A 1 657 ? 24.567 -18.973 23.698 1.00 87.31 657 ARG A C 1
ATOM 5178 O O . ARG A 1 657 ? 25.553 -19.306 24.348 1.00 87.31 657 ARG A O 1
ATOM 5185 N N . VAL A 1 658 ? 23.682 -19.843 23.228 1.00 87.94 658 VAL A N 1
ATOM 5186 C CA . VAL A 1 658 ? 23.786 -21.296 23.422 1.00 87.94 658 VAL A CA 1
ATOM 5187 C C . VAL A 1 658 ? 23.548 -22.020 22.089 1.00 87.94 658 VAL A C 1
ATOM 5189 O O . VAL A 1 658 ? 22.558 -21.729 21.415 1.00 87.94 658 VAL A O 1
ATOM 5192 N N . PRO A 1 659 ? 24.446 -22.918 21.645 1.00 85.50 659 PRO A N 1
ATOM 5193 C CA . PRO A 1 659 ? 24.204 -23.728 20.454 1.00 85.50 659 PRO A CA 1
ATOM 5194 C C . PRO A 1 659 ? 23.044 -24.704 20.672 1.00 85.50 659 PRO A C 1
ATOM 5196 O O . PRO A 1 659 ? 22.867 -25.237 21.766 1.00 85.50 659 PRO A O 1
ATOM 5199 N N . LYS A 1 660 ? 22.264 -24.965 19.628 1.00 85.94 660 LYS A N 1
ATOM 5200 C CA . LYS A 1 660 ? 21.213 -25.989 19.616 1.00 85.94 660 LYS A CA 1
ATOM 5201 C C . LYS A 1 660 ? 21.798 -27.357 19.273 1.00 85.94 660 LYS A C 1
ATOM 5203 O O . LYS A 1 660 ? 22.826 -27.434 18.602 1.00 85.94 660 LYS A O 1
ATOM 5208 N N . VAL A 1 661 ? 21.112 -28.425 19.678 1.00 80.81 661 VAL A N 1
ATOM 5209 C CA . VAL A 1 661 ? 21.398 -29.781 19.179 1.00 80.81 661 VAL A CA 1
ATOM 5210 C C . VAL A 1 661 ? 20.932 -29.902 17.723 1.00 80.81 661 VAL A C 1
ATOM 5212 O O . VAL A 1 661 ? 21.719 -30.255 16.847 1.00 80.81 661 VAL A O 1
ATOM 5215 N N . ASP A 1 662 ? 19.686 -29.507 17.447 1.00 75.81 662 ASP A N 1
ATOM 5216 C CA . ASP A 1 662 ? 19.144 -29.430 16.089 1.00 75.81 662 ASP A CA 1
ATOM 5217 C C . ASP A 1 662 ? 19.426 -28.068 15.445 1.00 75.81 662 ASP A C 1
ATOM 5219 O O . ASP A 1 662 ? 19.030 -27.019 15.955 1.00 75.81 662 ASP A O 1
ATOM 5223 N N . ALA A 1 663 ? 20.028 -28.081 14.254 1.00 68.81 663 ALA A N 1
ATOM 5224 C CA . ALA A 1 663 ? 20.398 -26.893 13.474 1.00 68.81 663 ALA A CA 1
ATOM 5225 C C . ALA A 1 663 ? 19.209 -26.110 12.860 1.00 68.81 663 ALA A C 1
ATOM 5227 O O . ALA A 1 663 ? 19.403 -25.327 11.931 1.00 68.81 663 ALA A O 1
ATOM 5228 N N . ASN A 1 664 ? 17.987 -26.333 13.348 1.00 71.25 664 ASN A N 1
ATOM 5229 C CA . ASN A 1 664 ? 16.760 -25.729 12.836 1.00 71.25 664 ASN A CA 1
ATOM 5230 C C . ASN A 1 664 ? 16.421 -24.427 13.577 1.00 71.25 664 ASN A C 1
ATOM 5232 O O . ASN A 1 664 ? 16.611 -24.308 14.793 1.00 71.25 664 ASN A O 1
ATOM 5236 N N . GLU A 1 665 ? 15.841 -23.455 12.871 1.00 73.31 665 GLU A N 1
ATOM 5237 C CA . GLU A 1 665 ? 15.249 -22.278 13.511 1.00 73.31 665 GLU A CA 1
ATOM 5238 C C . GLU A 1 665 ? 14.122 -22.681 14.464 1.00 73.31 665 GLU A C 1
ATOM 5240 O O . GLU A 1 665 ? 13.276 -23.520 14.151 1.00 73.31 665 GLU A O 1
ATOM 5245 N N . TRP A 1 666 ? 14.107 -22.076 15.650 1.00 75.44 666 TRP A N 1
ATOM 5246 C CA . TRP A 1 666 ? 13.044 -22.301 16.617 1.00 75.44 666 TRP A CA 1
ATOM 5247 C C . TRP A 1 666 ? 11.921 -21.280 16.387 1.00 75.44 666 TRP A C 1
ATOM 5249 O O . TRP A 1 666 ? 12.218 -20.088 16.286 1.00 75.44 666 TRP A O 1
ATOM 5259 N N . PRO A 1 667 ? 10.643 -21.704 16.336 1.00 70.75 667 PRO A N 1
ATOM 5260 C CA . PRO A 1 667 ? 9.501 -20.805 16.150 1.00 70.75 667 PRO A CA 1
ATOM 5261 C C . PRO A 1 667 ? 9.064 -20.112 17.452 1.00 70.75 667 PRO A C 1
ATOM 5263 O O . PRO A 1 667 ? 8.266 -19.181 17.424 1.00 70.75 667 PRO A O 1
ATOM 5266 N N . ARG A 1 668 ? 9.541 -20.589 18.608 1.00 76.38 668 ARG A N 1
ATOM 5267 C CA . ARG A 1 668 ? 9.315 -20.019 19.944 1.00 76.38 668 ARG A CA 1
ATOM 5268 C C . ARG A 1 668 ? 10.445 -20.445 20.882 1.00 76.38 668 ARG A C 1
ATOM 5270 O O . ARG A 1 668 ? 11.087 -21.458 20.624 1.00 76.38 668 ARG A O 1
ATOM 5277 N N . LEU A 1 669 ? 10.649 -19.719 21.982 1.00 80.94 669 LEU A N 1
ATOM 5278 C CA . LEU A 1 669 ? 11.639 -20.091 22.998 1.00 80.94 669 LEU A CA 1
ATOM 5279 C C . LEU A 1 669 ? 11.230 -21.342 23.791 1.00 80.94 669 LEU A C 1
ATOM 5281 O O . LEU A 1 669 ? 12.079 -22.173 24.092 1.00 80.94 669 LEU A O 1
ATOM 5285 N N . THR A 1 670 ? 9.945 -21.465 24.138 1.00 82.44 670 THR A N 1
ATOM 5286 C CA . THR A 1 670 ? 9.426 -22.443 25.109 1.00 82.44 670 THR A CA 1
ATOM 5287 C C . THR A 1 670 ? 8.809 -23.688 24.465 1.00 82.44 670 THR A C 1
ATOM 5289 O O . THR A 1 670 ? 8.223 -23.614 23.384 1.00 82.44 670 THR A O 1
ATOM 5292 N N . ALA A 1 671 ? 8.854 -24.841 25.143 1.00 79.31 671 ALA A N 1
ATOM 5293 C CA . ALA A 1 671 ? 8.127 -26.045 24.718 1.00 79.31 671 ALA A CA 1
ATOM 5294 C C . ALA A 1 671 ? 6.621 -25.778 24.650 1.00 79.31 671 ALA A C 1
ATOM 5296 O O . ALA A 1 671 ? 5.967 -26.070 23.643 1.00 79.31 671 ALA A O 1
ATOM 5297 N N . GLU A 1 672 ? 6.082 -25.165 25.701 1.00 73.44 672 GLU A N 1
ATOM 5298 C CA . GLU A 1 672 ? 4.679 -24.786 25.784 1.00 73.44 672 GLU A CA 1
ATOM 5299 C C . GLU A 1 672 ? 4.302 -23.760 24.711 1.00 73.44 672 GLU A C 1
ATOM 5301 O O . GLU A 1 672 ? 5.092 -22.892 24.331 1.00 73.44 672 GLU A O 1
ATOM 5306 N N . ARG A 1 673 ? 3.060 -23.861 24.226 1.00 62.19 673 ARG A N 1
ATOM 5307 C CA . ARG A 1 673 ? 2.459 -22.902 23.283 1.00 62.19 673 ARG A CA 1
ATOM 5308 C C . ARG A 1 673 ? 1.782 -21.713 23.988 1.00 62.19 673 ARG A C 1
ATOM 5310 O O . ARG A 1 673 ? 1.214 -20.862 23.311 1.00 62.19 673 ARG A O 1
ATOM 5317 N N . ALA A 1 674 ? 1.807 -21.666 25.322 1.00 52.91 674 ALA A N 1
ATOM 5318 C CA . ALA A 1 674 ? 1.261 -20.568 26.115 1.00 52.91 674 ALA A CA 1
ATOM 5319 C C . ALA A 1 674 ? 2.182 -19.332 26.059 1.00 52.91 674 ALA A C 1
ATOM 5321 O O . ALA A 1 674 ? 3.404 -19.459 26.078 1.00 52.91 674 ALA A O 1
ATOM 5322 N N . LYS A 1 675 ? 1.605 -18.123 25.983 1.00 50.53 675 LYS A N 1
ATOM 5323 C CA . LYS A 1 675 ? 2.368 -16.862 25.923 1.00 50.53 675 LYS A CA 1
ATOM 5324 C C . LYS A 1 675 ? 2.800 -16.435 27.329 1.00 50.53 675 LYS A C 1
ATOM 5326 O O . LYS A 1 675 ? 1.966 -16.040 28.139 1.00 50.53 675 LYS A O 1
ATOM 5331 N N . CYS A 1 676 ? 4.102 -16.433 27.600 1.00 69.00 676 CYS A N 1
ATOM 5332 C CA . CYS A 1 676 ? 4.671 -15.783 28.780 1.00 69.00 676 CYS A CA 1
ATOM 5333 C C . CYS A 1 676 ? 4.803 -14.274 28.518 1.00 69.00 676 CYS A C 1
ATOM 5335 O O . CYS A 1 676 ? 5.621 -13.868 27.700 1.00 69.00 676 CYS A O 1
ATOM 5337 N N . ALA A 1 677 ? 4.035 -13.431 29.216 1.00 60.94 677 ALA A N 1
ATOM 5338 C CA . ALA A 1 677 ? 4.011 -11.974 28.989 1.00 60.94 677 ALA A CA 1
ATOM 5339 C C . ALA A 1 677 ? 5.361 -11.254 29.218 1.00 60.94 677 ALA A C 1
ATOM 5341 O O . ALA A 1 677 ? 5.541 -10.117 28.798 1.00 60.94 677 ALA A O 1
ATOM 5342 N N . TRP A 1 678 ? 6.305 -11.921 29.881 1.00 75.69 678 TRP A N 1
ATOM 5343 C CA . TRP A 1 678 ? 7.651 -11.442 30.194 1.00 75.69 678 TRP A CA 1
ATOM 5344 C C . TRP A 1 678 ? 8.727 -11.971 29.224 1.00 75.69 678 TRP A C 1
ATOM 5346 O O . TRP A 1 678 ? 9.908 -11.720 29.441 1.00 75.69 678 TRP A O 1
ATOM 5356 N N . ILE A 1 679 ? 8.339 -12.686 28.158 1.00 80.00 679 ILE A N 1
ATOM 5357 C CA . ILE A 1 679 ? 9.238 -13.195 27.111 1.00 80.00 679 ILE A CA 1
ATOM 5358 C C . ILE A 1 679 ? 8.837 -12.587 25.761 1.00 80.00 679 ILE A C 1
ATOM 5360 O O . ILE A 1 679 ? 7.686 -12.682 25.340 1.00 80.00 679 ILE A O 1
ATOM 5364 N N . THR A 1 680 ? 9.795 -11.982 25.061 1.00 74.50 680 THR A N 1
ATOM 5365 C CA . THR A 1 680 ? 9.603 -11.274 23.780 1.00 74.50 680 THR A CA 1
ATOM 5366 C C . THR A 1 680 ? 10.682 -11.663 22.760 1.00 74.50 680 THR A C 1
ATOM 5368 O O . THR A 1 680 ? 11.659 -12.317 23.115 1.00 74.50 680 THR A O 1
ATOM 5371 N N . ALA A 1 681 ? 10.518 -11.314 21.481 1.00 73.31 681 ALA A N 1
ATOM 5372 C CA . ALA A 1 681 ? 11.544 -11.561 20.461 1.00 73.31 681 ALA A CA 1
ATOM 5373 C C . ALA A 1 681 ? 12.593 -10.426 20.425 1.00 73.31 681 ALA A C 1
ATOM 5375 O O . ALA A 1 681 ? 12.258 -9.255 20.604 1.00 73.31 681 ALA A O 1
ATOM 5376 N N . ASP A 1 682 ? 13.865 -10.760 20.195 1.00 70.69 682 ASP A N 1
ATOM 5377 C CA . ASP A 1 682 ? 14.990 -9.812 20.156 1.00 70.69 682 ASP A CA 1
ATOM 5378 C C . ASP A 1 682 ? 15.215 -9.259 18.736 1.00 70.69 682 ASP A C 1
ATOM 5380 O O . ASP A 1 682 ? 16.189 -9.593 18.060 1.00 70.69 682 ASP A O 1
ATOM 5384 N N . PHE A 1 683 ? 14.300 -8.400 18.273 1.00 56.69 683 PHE A N 1
ATOM 5385 C CA . PHE A 1 683 ? 14.341 -7.824 16.918 1.00 56.69 683 PHE A CA 1
ATOM 5386 C C . PHE A 1 683 ? 15.620 -7.028 16.603 1.00 56.69 683 PHE A C 1
ATOM 5388 O O . PHE A 1 683 ? 15.948 -6.845 15.436 1.00 56.69 683 PHE A O 1
ATOM 5395 N N . ALA A 1 684 ? 16.365 -6.573 17.617 1.00 55.03 684 ALA A N 1
ATOM 5396 C CA . ALA A 1 684 ? 17.625 -5.851 17.427 1.00 55.03 684 ALA A CA 1
ATOM 5397 C C . ALA A 1 684 ? 18.780 -6.753 16.947 1.00 55.03 684 ALA A C 1
ATOM 5399 O O . ALA A 1 684 ? 19.783 -6.244 16.456 1.00 55.03 684 ALA A O 1
ATOM 5400 N N . ASN A 1 685 ? 18.642 -8.074 17.106 1.00 49.25 685 ASN A N 1
ATOM 5401 C CA . ASN A 1 685 ? 19.612 -9.089 16.693 1.00 49.25 685 ASN A CA 1
ATOM 5402 C C . ASN A 1 685 ? 19.054 -10.011 15.583 1.00 49.25 685 ASN A C 1
ATOM 5404 O O . ASN A 1 685 ? 19.633 -11.061 15.325 1.00 49.25 685 ASN A O 1
ATOM 5408 N N . TYR A 1 686 ? 17.925 -9.650 14.959 1.00 45.25 686 TYR A N 1
ATOM 5409 C CA . TYR A 1 686 ? 17.291 -10.422 13.886 1.00 45.25 686 TYR A CA 1
ATOM 5410 C C . TYR A 1 686 ? 17.653 -9.832 12.518 1.00 45.25 686 TYR A C 1
ATOM 5412 O O . TYR A 1 686 ? 17.203 -8.738 12.172 1.00 45.25 686 TYR A O 1
ATOM 5420 N N . SER A 1 687 ? 18.433 -10.568 11.726 1.00 42.28 687 SER A N 1
ATOM 5421 C CA . SER A 1 687 ? 18.678 -10.248 10.319 1.00 42.28 687 SER A CA 1
ATOM 5422 C C . SER A 1 687 ? 17.728 -11.063 9.433 1.00 42.28 687 SER A C 1
ATOM 5424 O O . SER A 1 687 ? 17.753 -12.294 9.505 1.00 42.28 687 SER A O 1
ATOM 5426 N N . PRO A 1 688 ? 16.876 -10.443 8.594 1.00 41.25 688 PRO A N 1
ATOM 5427 C CA . PRO A 1 688 ? 16.079 -11.195 7.637 1.00 41.25 688 PRO A CA 1
ATOM 5428 C C . PRO A 1 688 ? 17.000 -11.849 6.601 1.00 41.25 688 PRO A C 1
ATOM 5430 O O . PRO A 1 688 ? 17.686 -11.152 5.852 1.00 41.25 688 PRO A O 1
ATOM 5433 N N . LEU A 1 689 ? 16.967 -13.180 6.502 1.00 35.34 689 LEU A N 1
ATOM 5434 C CA . LEU A 1 689 ? 17.335 -13.841 5.251 1.00 35.34 689 LEU A CA 1
ATOM 5435 C C . LEU A 1 689 ? 16.449 -13.253 4.147 1.00 35.34 689 LEU A C 1
ATOM 5437 O O . LEU A 1 689 ? 15.229 -13.207 4.314 1.00 35.34 689 LEU A O 1
ATOM 5441 N N . GLU A 1 690 ? 17.062 -12.784 3.056 1.00 28.70 690 GLU A N 1
ATOM 5442 C CA . GLU A 1 690 ? 16.345 -12.219 1.909 1.00 28.70 690 GLU A CA 1
ATOM 5443 C C . GLU A 1 690 ? 15.225 -13.177 1.494 1.00 28.70 690 GLU A C 1
ATOM 5445 O O . GLU A 1 690 ? 15.489 -14.324 1.109 1.00 28.70 690 GLU A O 1
ATOM 5450 N N . SER A 1 691 ? 13.970 -12.729 1.597 1.00 28.47 691 SER A N 1
ATOM 5451 C CA . SER A 1 691 ? 12.849 -13.546 1.161 1.00 28.47 691 SER A CA 1
ATOM 5452 C C . SER A 1 691 ? 13.001 -13.788 -0.336 1.00 28.47 691 SER A C 1
ATOM 5454 O O . SER A 1 691 ? 13.024 -12.860 -1.147 1.00 28.47 691 SER A O 1
ATOM 5456 N N . ARG A 1 692 ? 13.107 -15.064 -0.724 1.00 27.16 692 ARG A N 1
ATOM 5457 C CA . ARG A 1 692 ? 12.919 -15.475 -2.117 1.00 27.16 692 ARG A CA 1
ATOM 5458 C C . ARG A 1 692 ? 11.436 -15.395 -2.464 1.00 27.16 692 ARG A C 1
ATOM 5460 O O . ARG A 1 692 ? 10.789 -16.409 -2.716 1.00 27.16 692 ARG A O 1
ATOM 5467 N N . ASP A 1 693 ? 10.923 -14.175 -2.487 1.00 29.02 693 ASP A N 1
ATOM 5468 C CA . ASP A 1 69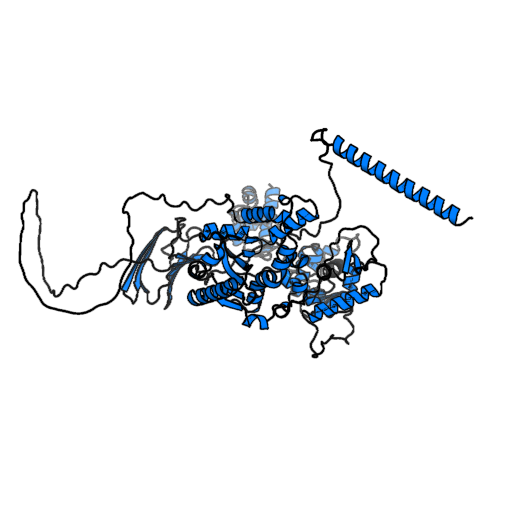3 ? 9.686 -13.845 -3.168 1.00 29.02 693 ASP A CA 1
ATOM 5469 C C . ASP A 1 693 ? 9.972 -13.915 -4.673 1.00 29.02 693 ASP A C 1
ATOM 5471 O O . ASP A 1 693 ? 10.332 -12.929 -5.318 1.00 29.02 693 ASP A O 1
ATOM 5475 N N . GLU A 1 694 ? 9.868 -15.128 -5.225 1.00 26.55 694 GLU A N 1
ATOM 5476 C CA . GLU A 1 694 ? 9.737 -15.335 -6.668 1.00 26.55 694 GLU A CA 1
ATOM 5477 C C . GLU A 1 694 ? 8.607 -14.417 -7.167 1.00 26.55 694 GLU A C 1
ATOM 5479 O O . GLU A 1 694 ? 7.463 -14.564 -6.718 1.00 26.55 694 GLU A O 1
ATOM 5484 N N . PRO A 1 695 ? 8.885 -13.449 -8.060 1.00 28.44 695 PRO A N 1
ATOM 5485 C CA . PRO A 1 695 ? 7.865 -12.522 -8.516 1.00 28.44 695 PRO A CA 1
ATOM 5486 C C . PRO A 1 695 ? 6.835 -13.288 -9.345 1.00 28.44 695 PRO A C 1
ATOM 5488 O O . PRO A 1 695 ? 7.088 -13.649 -10.498 1.00 28.44 695 PRO A O 1
ATOM 5491 N N . LEU A 1 696 ? 5.658 -13.524 -8.755 1.00 33.22 696 LEU A N 1
ATOM 5492 C CA . LEU A 1 696 ? 4.525 -14.117 -9.459 1.00 33.22 696 LEU A CA 1
ATOM 5493 C C . LEU A 1 696 ? 4.265 -13.326 -10.755 1.00 33.22 696 LEU A C 1
ATOM 5495 O O . LEU A 1 696 ? 4.174 -12.095 -10.707 1.00 33.22 696 LEU A O 1
ATOM 5499 N N . PRO A 1 697 ? 4.159 -13.998 -11.916 1.00 30.38 697 PRO A N 1
ATOM 5500 C CA . PRO A 1 697 ? 4.013 -13.311 -13.191 1.00 30.38 697 PRO A CA 1
ATOM 5501 C C . PRO A 1 697 ? 2.727 -12.478 -13.227 1.00 30.38 697 PRO A C 1
ATOM 5503 O O . PRO A 1 697 ? 1.651 -12.958 -12.871 1.00 30.38 697 PRO A O 1
ATOM 5506 N N . ASP A 1 698 ? 2.860 -11.233 -13.691 1.00 36.34 698 ASP A N 1
ATOM 5507 C CA . ASP A 1 698 ? 1.775 -10.254 -13.822 1.00 36.34 698 ASP A CA 1
ATOM 5508 C C . ASP A 1 698 ? 0.571 -10.846 -14.592 1.00 36.34 698 ASP A C 1
ATOM 5510 O O . ASP A 1 698 ? 0.663 -11.064 -15.808 1.00 36.34 698 ASP A O 1
ATOM 5514 N N . PRO A 1 699 ? -0.580 -11.085 -13.928 1.00 37.31 699 PRO A N 1
ATOM 5515 C CA . PRO A 1 699 ? -1.724 -11.753 -14.539 1.00 37.31 699 PRO A CA 1
ATOM 5516 C C . PRO A 1 699 ? -2.503 -10.859 -15.518 1.00 37.31 699 PRO A C 1
ATOM 5518 O O . PRO A 1 699 ? -3.531 -11.290 -16.042 1.00 37.31 699 PRO A O 1
ATOM 5521 N N . LEU A 1 700 ? -2.050 -9.626 -15.781 1.00 37.16 700 LEU A N 1
ATOM 5522 C CA . LEU A 1 700 ? -2.593 -8.780 -16.845 1.00 37.16 700 LEU A CA 1
ATOM 5523 C C . LEU A 1 700 ? -1.964 -9.043 -18.223 1.00 37.16 700 LEU A C 1
ATOM 5525 O O . LEU A 1 700 ? -2.443 -8.464 -19.200 1.00 37.16 700 LEU A O 1
ATOM 5529 N N . LEU A 1 701 ? -0.942 -9.905 -18.339 1.00 36.44 701 LEU A N 1
ATOM 5530 C CA . LEU A 1 701 ? -0.304 -10.175 -19.635 1.00 36.44 701 LEU A CA 1
ATOM 5531 C C . LEU A 1 701 ? -1.156 -11.006 -20.610 1.00 36.44 701 LEU A C 1
ATOM 5533 O O . LEU A 1 701 ? -1.066 -10.766 -21.810 1.00 36.44 701 LEU A O 1
ATOM 5537 N N . ASP A 1 702 ? -2.008 -11.907 -20.109 1.00 27.72 702 ASP A N 1
ATOM 5538 C CA . ASP A 1 702 ? -2.782 -12.859 -20.930 1.00 27.72 702 ASP A CA 1
ATOM 5539 C C . ASP A 1 702 ? -4.296 -12.581 -20.956 1.00 27.72 702 ASP A C 1
ATOM 5541 O O . ASP A 1 702 ? -5.104 -13.451 -21.279 1.00 27.72 702 ASP A O 1
ATOM 5545 N N . CYS A 1 703 ? -4.719 -11.341 -20.687 1.00 27.56 703 CYS A N 1
ATOM 5546 C CA . CYS A 1 703 ? -6.117 -10.937 -20.881 1.00 27.56 703 CYS A CA 1
ATOM 5547 C C . CYS A 1 703 ? -6.436 -10.669 -22.370 1.00 27.56 703 CYS A C 1
ATOM 5549 O O . CYS A 1 703 ? -6.927 -9.604 -22.757 1.00 27.56 703 CYS A O 1
ATOM 5551 N N . ALA A 1 704 ? -6.145 -11.657 -23.220 1.00 26.69 704 ALA A N 1
ATOM 5552 C CA . ALA A 1 704 ? -6.662 -11.740 -24.575 1.00 26.69 704 ALA A CA 1
ATOM 5553 C C . ALA A 1 704 ? -8.143 -12.145 -24.517 1.00 26.69 704 ALA A C 1
ATOM 5555 O O . ALA A 1 704 ? -8.504 -13.189 -23.976 1.00 26.69 704 ALA A O 1
ATOM 5556 N N . ILE A 1 705 ? -9.019 -11.321 -25.094 1.00 38.53 705 ILE A N 1
ATOM 5557 C CA . ILE A 1 705 ? -10.447 -11.635 -25.202 1.00 38.53 705 ILE A CA 1
ATOM 5558 C C . ILE A 1 705 ? -10.632 -12.726 -26.267 1.00 38.53 705 ILE A C 1
ATOM 5560 O O . ILE A 1 705 ? -10.799 -12.414 -27.445 1.00 38.53 705 ILE A O 1
ATOM 5564 N N . GLN A 1 706 ? -10.647 -13.995 -25.855 1.00 25.78 706 GLN A N 1
ATOM 5565 C CA . GLN A 1 706 ? -11.215 -15.100 -26.633 1.00 25.78 706 GLN A CA 1
ATOM 5566 C C . GLN A 1 706 ? -11.955 -16.077 -25.713 1.00 25.78 706 GLN A C 1
ATOM 5568 O O . GLN A 1 706 ? -11.382 -16.644 -24.789 1.00 25.78 706 GLN A O 1
ATOM 5573 N N . ALA A 1 707 ? -13.247 -16.273 -25.983 1.00 37.62 707 ALA A N 1
ATOM 5574 C CA . ALA A 1 707 ? -14.084 -17.231 -25.271 1.00 37.62 707 ALA A CA 1
ATOM 5575 C C . ALA A 1 707 ? -13.931 -18.639 -25.865 1.00 37.62 707 ALA A C 1
ATOM 5577 O O . ALA A 1 707 ? -14.125 -18.835 -27.067 1.00 37.62 707 ALA A O 1
ATOM 5578 N N . PRO A 1 708 ? -13.629 -19.626 -25.016 1.00 30.36 708 PRO A N 1
ATOM 5579 C CA . PRO A 1 708 ? -14.436 -20.849 -24.952 1.00 30.36 708 PRO A CA 1
ATOM 5580 C C . PRO A 1 708 ? -14.725 -21.207 -23.468 1.00 30.36 708 PRO A C 1
ATOM 5582 O O . PRO A 1 708 ? -13.909 -20.947 -22.596 1.00 30.36 708 PRO A O 1
ATOM 5585 N N . TYR A 1 709 ? -15.871 -21.762 -23.060 1.00 28.34 709 TYR A N 1
ATOM 5586 C CA . TYR A 1 709 ? -16.586 -22.897 -23.646 1.00 28.34 709 TYR A CA 1
ATOM 5587 C C . TYR A 1 709 ? -18.117 -22.869 -23.414 1.00 28.34 709 TYR A C 1
ATOM 5589 O O . TYR A 1 709 ? -18.674 -22.050 -22.691 1.00 28.34 709 TYR A O 1
ATOM 5597 N N . LYS A 1 710 ? -18.770 -23.830 -24.074 1.00 26.08 710 LYS A N 1
ATOM 5598 C CA . LYS A 1 710 ? -20.195 -24.198 -24.115 1.00 26.08 710 LYS A CA 1
ATOM 5599 C C . LYS A 1 710 ? -21.026 -23.947 -22.834 1.00 26.08 710 LYS A C 1
ATOM 5601 O O . LYS A 1 710 ? -20.981 -24.724 -21.891 1.00 26.08 710 LYS A O 1
ATOM 5606 N N . SER A 1 711 ? -21.890 -22.933 -22.916 1.00 28.20 711 SER A N 1
ATOM 5607 C CA . SER A 1 711 ? -23.298 -22.896 -22.466 1.00 28.20 711 SER A CA 1
ATOM 5608 C C . SER A 1 711 ? -23.779 -23.943 -21.435 1.00 28.20 711 SER A C 1
ATOM 5610 O O . SER A 1 711 ? -24.089 -25.078 -21.794 1.00 28.20 711 SER A O 1
ATOM 5612 N N . PHE A 1 712 ? -24.076 -23.476 -20.217 1.00 29.23 712 PHE A N 1
ATOM 5613 C CA . PHE A 1 712 ? -24.805 -24.193 -19.150 1.00 29.23 712 PHE A CA 1
ATOM 5614 C C . PHE A 1 712 ? -26.323 -24.387 -19.431 1.00 29.23 712 PHE A C 1
ATOM 5616 O O . PHE A 1 712 ? -27.056 -24.944 -18.619 1.00 29.23 712 PHE A O 1
ATOM 5623 N N . ARG A 1 713 ? -26.819 -23.949 -20.601 1.00 34.56 713 ARG A N 1
ATOM 5624 C CA . ARG A 1 713 ? -28.243 -23.921 -21.018 1.00 34.56 713 ARG A CA 1
ATOM 5625 C C . ARG A 1 713 ? -28.878 -25.303 -21.296 1.00 34.56 713 ARG A C 1
ATOM 5627 O O . ARG A 1 713 ? -29.814 -25.396 -22.078 1.00 34.56 713 ARG A O 1
ATOM 5634 N N . GLN A 1 714 ? -28.349 -26.381 -20.718 1.00 37.16 714 GLN A N 1
ATOM 5635 C CA . GLN A 1 714 ? -28.858 -27.753 -20.881 1.00 37.16 714 GLN A CA 1
ATOM 5636 C C . GLN A 1 714 ? -29.239 -28.427 -19.548 1.00 3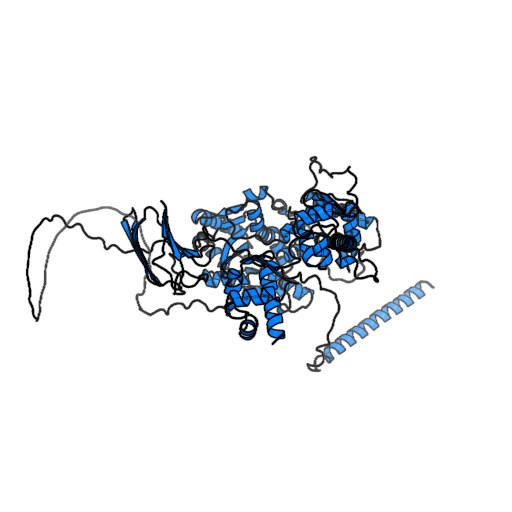7.16 714 GLN A C 1
ATOM 5638 O O . GLN A 1 714 ? -29.431 -29.639 -19.535 1.00 37.16 714 GLN A O 1
ATOM 5643 N N . MET A 1 715 ? -29.332 -27.686 -18.432 1.00 35.94 715 MET A N 1
ATOM 5644 C CA . MET A 1 715 ? -29.498 -28.301 -17.102 1.00 35.94 715 MET A CA 1
ATOM 5645 C C . MET A 1 715 ? -30.685 -27.856 -16.228 1.00 35.94 715 MET A C 1
ATOM 5647 O O . MET A 1 715 ? -30.877 -28.503 -15.204 1.00 35.94 715 MET A O 1
ATOM 5651 N N . LEU A 1 716 ? -31.501 -26.844 -16.570 1.00 31.89 716 LEU A N 1
ATOM 5652 C CA . LEU A 1 716 ? -32.651 -26.432 -15.728 1.00 31.89 716 LEU A CA 1
ATOM 5653 C C . LEU A 1 716 ? -33.930 -26.071 -16.526 1.00 31.89 716 LEU A C 1
ATOM 5655 O O . LEU A 1 716 ? -33.890 -25.958 -17.748 1.00 31.89 716 LEU A O 1
ATOM 5659 N N . HIS A 1 717 ? -35.062 -26.019 -15.805 1.00 32.84 717 HIS A N 1
ATOM 5660 C CA . HIS A 1 717 ? -36.425 -26.414 -16.228 1.00 32.84 717 HIS A CA 1
ATOM 5661 C C . HIS A 1 717 ? -37.232 -25.422 -17.119 1.00 32.84 717 HIS A C 1
ATOM 5663 O O . HIS A 1 717 ? -36.905 -24.239 -17.154 1.00 32.84 717 HIS A O 1
ATOM 5669 N N . PRO A 1 718 ? -38.322 -25.874 -17.796 1.00 37.41 718 PRO A N 1
ATOM 5670 C CA . PRO A 1 718 ? -38.979 -25.129 -18.890 1.00 37.41 718 PRO A CA 1
ATOM 5671 C C . PRO A 1 718 ? -39.929 -23.978 -18.513 1.00 37.41 718 PRO A C 1
ATOM 5673 O O . PRO A 1 718 ? -40.356 -23.247 -19.399 1.00 37.41 718 PRO A O 1
ATOM 5676 N N . GLU A 1 719 ? -40.306 -23.813 -17.244 1.00 38.91 719 GLU A N 1
ATOM 5677 C CA . GLU A 1 719 ? -41.409 -22.908 -16.850 1.00 38.91 719 GLU A CA 1
ATOM 5678 C C . GLU A 1 719 ? -41.040 -21.409 -16.889 1.00 38.91 719 GLU A C 1
ATOM 5680 O O . GLU A 1 719 ? -41.905 -20.557 -16.723 1.00 38.91 719 GLU A O 1
ATOM 5685 N N . TYR A 1 720 ? -39.770 -21.072 -17.148 1.00 37.97 720 TYR A N 1
ATOM 5686 C CA . TYR A 1 720 ? -39.273 -19.687 -17.188 1.00 37.97 720 TYR A CA 1
ATOM 5687 C C . TYR A 1 720 ? -39.256 -19.053 -18.595 1.00 37.97 720 TYR A C 1
ATOM 5689 O O . TYR A 1 720 ? -39.065 -17.843 -18.712 1.00 37.97 720 TYR A O 1
ATOM 5697 N N . ASP A 1 721 ? -39.425 -19.838 -19.669 1.00 44.31 721 ASP A N 1
ATOM 5698 C CA . ASP A 1 721 ? -39.332 -19.325 -21.050 1.00 44.31 721 ASP A CA 1
ATOM 5699 C C . ASP A 1 721 ? -40.649 -18.679 -21.544 1.00 44.31 721 ASP A C 1
ATOM 5701 O O . ASP A 1 721 ? -40.605 -17.798 -22.407 1.00 44.31 721 ASP A O 1
ATOM 5705 N N . GLU A 1 722 ? -41.819 -19.046 -20.997 1.00 43.53 722 GLU A N 1
ATOM 5706 C CA . GLU A 1 722 ? -43.113 -18.502 -21.457 1.00 43.53 722 GLU A CA 1
ATOM 5707 C C . GLU A 1 722 ? -43.315 -17.024 -21.067 1.00 43.53 722 GLU A C 1
ATOM 5709 O O . GLU A 1 722 ? -43.649 -16.217 -21.934 1.00 43.53 722 GLU A O 1
ATOM 5714 N N . GLU A 1 723 ? -43.033 -16.618 -19.819 1.00 45.59 723 GLU A N 1
ATOM 5715 C CA . GLU A 1 723 ? -43.131 -15.201 -19.401 1.00 45.59 723 GLU A CA 1
ATOM 5716 C C . GLU A 1 723 ? -42.164 -14.285 -20.169 1.00 45.59 723 GLU A C 1
ATOM 5718 O O . GLU A 1 723 ? -42.489 -13.132 -20.482 1.00 45.59 723 GLU A O 1
ATOM 5723 N N . VAL A 1 724 ? -40.972 -14.791 -20.501 1.00 48.69 724 VAL A N 1
ATOM 5724 C CA . VAL A 1 724 ? -39.946 -14.035 -21.232 1.00 48.69 724 VAL A CA 1
ATOM 5725 C C . VAL A 1 724 ? -40.341 -13.856 -22.699 1.00 48.69 724 VAL A C 1
ATOM 5727 O O . VAL A 1 724 ? -40.206 -12.751 -23.238 1.00 48.69 724 VAL A O 1
ATOM 5730 N N . GLU A 1 725 ? -40.866 -14.896 -23.353 1.00 54.09 725 GLU A N 1
ATOM 5731 C CA . GLU A 1 725 ? -41.277 -14.797 -24.756 1.00 54.09 725 GLU A CA 1
ATOM 5732 C C . GLU A 1 725 ? -42.613 -14.037 -24.914 1.00 54.09 725 GLU A C 1
ATOM 5734 O O . GLU A 1 725 ? -42.753 -13.271 -25.870 1.00 54.09 725 GLU A O 1
ATOM 5739 N N . GLU A 1 726 ? -43.541 -14.115 -23.948 1.00 59.97 726 GLU A N 1
ATOM 5740 C CA . GLU A 1 726 ? -44.742 -13.258 -23.866 1.00 59.97 726 GLU A CA 1
ATOM 5741 C C . GLU A 1 726 ? -44.344 -11.772 -23.748 1.00 59.97 726 GLU A C 1
ATOM 5743 O O . GLU A 1 726 ? -44.753 -10.934 -24.560 1.00 59.97 726 GLU A O 1
ATOM 5748 N N . SER A 1 727 ? -43.436 -11.448 -22.817 1.00 52.97 727 SER A N 1
ATOM 5749 C CA . SER A 1 727 ? -42.892 -10.091 -22.637 1.00 52.97 727 SER A CA 1
ATOM 5750 C C . SER A 1 727 ? -42.215 -9.560 -23.907 1.00 52.97 727 SER A C 1
ATOM 5752 O O . SER A 1 727 ? -42.405 -8.405 -24.309 1.00 52.97 727 SER A O 1
ATOM 5754 N N . ARG A 1 728 ? -41.453 -10.414 -24.598 1.00 60.31 728 ARG A N 1
ATOM 5755 C CA . ARG A 1 728 ? -40.799 -10.081 -25.869 1.00 60.31 728 ARG A CA 1
ATOM 5756 C C . ARG A 1 728 ? -41.803 -9.867 -27.006 1.00 60.31 728 ARG A C 1
ATOM 5758 O O . ARG A 1 728 ? -41.604 -8.975 -27.836 1.00 60.31 728 ARG A O 1
ATOM 5765 N N . ARG A 1 729 ? -42.896 -10.632 -27.038 1.00 71.25 729 ARG A N 1
ATOM 5766 C CA . ARG A 1 729 ? -43.977 -10.506 -28.027 1.00 71.25 729 ARG A CA 1
ATOM 5767 C C . ARG A 1 729 ? -44.721 -9.176 -27.882 1.00 71.25 729 ARG A C 1
ATOM 5769 O O . ARG A 1 729 ? -44.929 -8.485 -28.883 1.00 71.25 729 ARG A O 1
ATOM 5776 N N . ILE A 1 730 ? -45.013 -8.764 -26.646 1.00 73.06 730 ILE A N 1
ATOM 5777 C CA . ILE A 1 730 ? -45.602 -7.454 -26.312 1.00 73.06 730 ILE A CA 1
ATOM 5778 C C . ILE A 1 730 ? -44.671 -6.303 -26.742 1.00 73.06 730 ILE A C 1
ATOM 5780 O O . ILE A 1 730 ? -45.123 -5.305 -27.321 1.00 73.06 730 ILE A O 1
ATOM 5784 N N . ALA A 1 731 ? -43.357 -6.449 -26.533 1.00 64.12 731 ALA A N 1
ATOM 5785 C CA . ALA A 1 731 ? -42.364 -5.467 -26.965 1.00 64.12 731 ALA A CA 1
ATOM 5786 C C . ALA A 1 731 ? -42.276 -5.344 -28.502 1.00 64.12 731 ALA A C 1
ATOM 5788 O O . ALA A 1 731 ? -42.228 -4.228 -29.035 1.00 64.12 731 ALA A O 1
ATOM 5789 N N . GLU A 1 732 ? -42.307 -6.458 -29.245 1.00 72.38 732 GLU A N 1
ATOM 5790 C CA . GLU A 1 732 ? -42.326 -6.423 -30.714 1.00 72.38 732 GLU A CA 1
ATOM 5791 C C . GLU A 1 732 ? -43.615 -5.818 -31.287 1.00 72.38 732 GLU A C 1
ATOM 5793 O O . GLU A 1 732 ? -43.545 -5.047 -32.251 1.00 72.38 732 GLU A O 1
ATOM 5798 N N . GLU A 1 733 ? -44.787 -6.111 -30.714 1.00 79.19 733 GLU A N 1
ATOM 5799 C CA . GLU A 1 733 ? -46.044 -5.513 -31.177 1.00 79.19 733 GLU A CA 1
ATOM 5800 C C . GLU A 1 733 ? -46.068 -3.995 -30.931 1.00 79.19 733 GLU A C 1
ATOM 5802 O O . GLU A 1 733 ? -46.412 -3.218 -31.830 1.00 79.19 733 GLU A O 1
ATOM 5807 N N . SER A 1 734 ? -45.592 -3.557 -29.763 1.00 72.69 734 SER A N 1
ATOM 5808 C CA . SER A 1 734 ? -45.423 -2.137 -29.430 1.00 72.69 734 SER A CA 1
ATOM 5809 C C . SER A 1 734 ? -44.495 -1.433 -30.429 1.00 72.69 734 SER A C 1
ATOM 5811 O O . SER A 1 734 ? -44.849 -0.397 -31.001 1.00 72.69 734 SER A O 1
ATOM 5813 N N . LYS A 1 735 ? -43.348 -2.046 -30.753 1.00 74.38 735 LYS A N 1
ATOM 5814 C CA . LYS A 1 735 ? -42.399 -1.539 -31.760 1.00 74.38 735 LYS A CA 1
ATOM 5815 C C . LYS A 1 735 ? -43.017 -1.457 -33.163 1.00 74.38 735 LYS A C 1
ATOM 5817 O O . LYS A 1 735 ? -42.763 -0.496 -33.895 1.00 74.38 735 LYS A O 1
ATOM 5822 N N . ARG A 1 736 ? -43.871 -2.418 -33.545 1.00 79.44 736 ARG A N 1
ATOM 5823 C CA . ARG A 1 736 ? -44.618 -2.390 -34.819 1.00 79.44 736 ARG A CA 1
ATOM 5824 C C . ARG A 1 736 ? -45.659 -1.265 -34.860 1.00 79.44 736 ARG A C 1
ATOM 5826 O O . ARG A 1 736 ? -45.772 -0.614 -35.900 1.00 79.44 736 ARG A O 1
ATOM 5833 N N . ARG A 1 737 ? -46.369 -0.983 -33.757 1.00 79.19 737 ARG A N 1
ATOM 5834 C CA . ARG A 1 737 ? -47.306 0.158 -33.663 1.00 79.19 737 ARG A CA 1
ATOM 5835 C C . ARG A 1 737 ? -46.593 1.499 -33.853 1.00 79.19 737 ARG A C 1
ATOM 5837 O O . ARG A 1 737 ? -47.022 2.285 -34.699 1.00 79.19 737 ARG A O 1
ATOM 5844 N N . VAL A 1 738 ? -45.473 1.723 -33.161 1.00 74.69 738 VAL A N 1
ATOM 5845 C CA . VAL A 1 738 ? -44.663 2.953 -33.295 1.00 74.69 738 VAL A CA 1
ATOM 5846 C C . VAL A 1 738 ? -44.154 3.133 -34.731 1.00 74.69 738 VAL A C 1
ATOM 5848 O O . VAL A 1 738 ? -44.324 4.197 -35.329 1.00 74.69 738 VAL A O 1
ATOM 5851 N N . MET A 1 739 ? -43.617 2.073 -35.345 1.00 75.62 739 MET A N 1
ATOM 5852 C CA . MET A 1 739 ? -43.157 2.113 -36.741 1.00 75.62 739 MET A CA 1
ATOM 5853 C C . MET A 1 739 ? -44.284 2.372 -37.751 1.00 75.62 739 MET A C 1
ATOM 5855 O O . MET A 1 739 ? -44.035 2.983 -38.793 1.00 75.62 739 MET A O 1
ATOM 5859 N N . LYS A 1 740 ? -45.520 1.941 -37.468 1.00 83.50 740 LYS A N 1
ATOM 5860 C CA . LYS A 1 740 ? -46.687 2.279 -38.294 1.00 83.50 740 LYS A CA 1
ATOM 5861 C C . LYS A 1 740 ? -47.035 3.766 -38.166 1.00 83.50 740 LYS A C 1
ATOM 5863 O O . LYS A 1 740 ? -47.090 4.447 -39.187 1.00 83.50 740 LYS A O 1
ATOM 5868 N N . MET A 1 741 ? -47.144 4.287 -36.940 1.00 78.38 741 MET A N 1
ATOM 5869 C CA . MET A 1 741 ? -47.395 5.715 -36.689 1.00 78.38 741 MET A CA 1
ATOM 5870 C C . MET A 1 741 ? -46.360 6.623 -37.370 1.00 78.38 741 MET A C 1
ATOM 5872 O O . MET A 1 741 ? -46.738 7.597 -38.015 1.00 78.38 741 MET A O 1
ATOM 5876 N N . MET A 1 742 ? -45.068 6.277 -37.324 1.00 74.75 742 MET A N 1
ATOM 5877 C CA . MET A 1 742 ? -44.021 7.048 -38.012 1.00 74.75 742 MET A CA 1
ATOM 5878 C C . MET A 1 742 ? -44.154 7.043 -39.546 1.00 74.75 742 MET A C 1
ATOM 5880 O O . MET A 1 742 ? -43.840 8.045 -40.193 1.00 74.75 742 MET A O 1
ATOM 5884 N N . ARG A 1 743 ? -44.621 5.943 -40.155 1.00 77.94 743 ARG A N 1
ATOM 5885 C CA . ARG A 1 743 ? -44.880 5.887 -41.608 1.00 77.94 743 ARG A CA 1
ATOM 5886 C C . ARG A 1 743 ? -46.105 6.705 -41.994 1.00 77.94 743 ARG A C 1
ATOM 5888 O O . ARG A 1 743 ? -46.058 7.407 -43.001 1.00 77.94 743 ARG A O 1
ATOM 5895 N N . ASP A 1 744 ? -47.166 6.633 -41.199 1.00 79.81 744 ASP A N 1
ATOM 5896 C CA . ASP A 1 744 ? -48.407 7.360 -41.459 1.00 79.81 744 ASP A CA 1
ATOM 5897 C C . ASP A 1 744 ? -48.200 8.877 -41.258 1.00 79.81 744 ASP A C 1
ATOM 5899 O O . ASP A 1 744 ? -48.620 9.669 -42.102 1.00 79.81 744 ASP A O 1
ATOM 5903 N N . ALA A 1 745 ? -47.412 9.287 -40.255 1.00 75.44 745 ALA A N 1
ATOM 5904 C CA . ALA A 1 745 ? -46.957 10.670 -40.086 1.00 75.44 745 ALA A CA 1
ATOM 5905 C C . ALA A 1 745 ? -46.095 11.162 -41.267 1.00 75.44 745 ALA A C 1
ATOM 5907 O O . ALA A 1 745 ? -46.328 12.255 -41.784 1.00 75.44 745 ALA A O 1
ATOM 5908 N N . LYS A 1 746 ? -45.144 10.348 -41.759 1.00 74.31 746 LYS A N 1
ATOM 5909 C CA . LYS A 1 746 ? -44.356 10.680 -42.965 1.00 74.31 746 LYS A CA 1
ATOM 5910 C C . LYS A 1 746 ? -45.210 10.783 -44.231 1.00 74.31 746 LYS A C 1
ATOM 5912 O O . LYS A 1 746 ? -44.894 11.594 -45.095 1.00 74.31 746 LYS A O 1
ATOM 5917 N N . ARG A 1 747 ? -46.276 9.986 -44.359 1.00 75.50 747 ARG A N 1
ATOM 5918 C CA . ARG A 1 747 ? -47.226 10.089 -45.479 1.00 75.50 747 ARG A CA 1
ATOM 5919 C C . ARG A 1 747 ? -48.044 11.373 -45.406 1.00 75.50 747 ARG A C 1
ATOM 5921 O O . ARG A 1 747 ? -48.137 12.056 -46.417 1.00 75.50 747 ARG A O 1
ATOM 5928 N N . LYS A 1 748 ? -48.554 11.723 -44.222 1.00 71.94 748 LYS A N 1
ATOM 5929 C CA . LYS A 1 748 ? -49.338 12.946 -44.008 1.00 71.94 748 LYS A CA 1
ATOM 5930 C C . LYS A 1 748 ? -48.512 14.213 -44.257 1.00 71.94 748 LYS A C 1
ATOM 5932 O O . LYS A 1 748 ? -48.923 15.072 -45.022 1.00 71.94 748 LYS A O 1
ATOM 5937 N N . LYS A 1 749 ? -47.272 14.266 -43.757 1.00 69.12 749 LYS A N 1
ATOM 5938 C CA . LYS A 1 749 ? -46.365 15.387 -44.054 1.00 69.12 749 LYS A CA 1
ATOM 5939 C C . LYS A 1 749 ? -46.090 15.553 -45.559 1.00 69.12 749 LYS A C 1
ATOM 5941 O O . LYS A 1 749 ? -45.933 16.669 -46.028 1.00 69.12 749 LYS A O 1
ATOM 5946 N N . LYS A 1 750 ? -46.086 14.453 -46.324 1.00 68.25 750 LYS A N 1
ATOM 5947 C CA . LYS A 1 750 ? -45.870 14.481 -47.777 1.00 68.25 750 LYS A CA 1
ATOM 5948 C C . LYS A 1 750 ? -47.124 14.859 -48.583 1.00 68.25 750 LYS A C 1
ATOM 5950 O O . LYS A 1 750 ? -46.976 15.375 -49.687 1.00 68.25 750 LYS A O 1
ATOM 5955 N N . SER A 1 751 ? -48.335 14.626 -48.064 1.00 64.88 751 SER A N 1
ATOM 5956 C CA . SER A 1 751 ? -49.564 15.175 -48.666 1.00 64.88 751 SER A CA 1
ATOM 5957 C C . SER A 1 751 ? -49.695 16.673 -48.409 1.00 64.88 751 SER A C 1
ATOM 5959 O O . SER A 1 751 ? -50.074 17.403 -49.314 1.00 64.88 751 SER A O 1
ATOM 5961 N N . ASP A 1 752 ? -49.306 17.132 -47.219 1.00 66.00 752 ASP A N 1
ATOM 5962 C CA . ASP A 1 752 ? -49.403 18.545 -46.830 1.00 66.00 752 ASP A CA 1
ATOM 5963 C C . ASP A 1 752 ? -48.338 19.428 -47.535 1.00 66.00 752 ASP A C 1
ATOM 5965 O O . ASP A 1 752 ? -48.470 20.644 -47.568 1.00 66.00 752 ASP A O 1
ATOM 5969 N N . GLU A 1 753 ? -47.302 18.822 -48.133 1.00 61.53 753 GLU A N 1
ATOM 5970 C CA . GLU A 1 753 ? -46.308 19.470 -49.017 1.00 61.53 753 GLU A CA 1
ATOM 5971 C C . GLU A 1 753 ? -46.688 19.414 -50.519 1.00 61.53 753 GLU A C 1
ATOM 5973 O O . GLU A 1 753 ? -45.908 19.849 -51.366 1.00 61.53 753 GLU A O 1
ATOM 5978 N N . SER A 1 754 ? -47.843 18.836 -50.879 1.00 56.53 754 SER A N 1
ATOM 5979 C CA . SER A 1 754 ? -48.293 18.681 -52.280 1.00 56.53 754 SER A CA 1
ATOM 5980 C C . SER A 1 754 ? -49.732 19.151 -52.549 1.00 56.53 754 SER A C 1
ATOM 5982 O O . SER A 1 754 ? -50.306 18.811 -53.588 1.00 56.53 754 SER A O 1
ATOM 5984 N N . ALA A 1 755 ? -50.274 19.968 -51.642 1.00 50.94 755 ALA A N 1
ATOM 5985 C CA . ALA A 1 755 ? -51.501 20.753 -51.785 1.00 50.94 755 ALA A CA 1
ATOM 5986 C C . ALA A 1 755 ? -51.185 22.249 -51.614 1.00 50.94 755 ALA A C 1
ATOM 5988 O O . ALA A 1 755 ? -51.880 23.055 -52.271 1.00 50.94 755 ALA A O 1
#

Mean predicted aligned error: 22.57 Å

Solvent-accessible surface area (backbone atoms only — not comparable to full-atom values): 45774 Å² total; per-residue (Å²): 109,68,66,32,39,52,51,42,52,53,51,54,50,49,62,24,59,80,49,76,18,48,46,40,48,69,68,56,52,65,43,69,78,37,99,83,54,48,70,62,29,39,71,56,32,43,94,45,62,66,37,44,50,54,49,47,63,75,39,62,86,49,36,45,76,59,90,61,37,39,35,39,62,89,55,76,86,82,71,96,79,83,66,77,79,75,72,78,64,79,90,70,84,86,78,56,48,65,56,55,33,50,54,52,54,49,55,45,29,73,71,62,21,63,56,43,44,47,71,60,56,54,58,56,43,78,79,47,56,74,61,31,40,57,68,46,32,91,48,74,67,46,31,51,50,44,46,58,70,40,63,84,54,31,44,70,59,94,65,32,38,29,47,56,94,56,78,73,58,70,96,81,66,84,57,50,45,103,84,73,45,74,44,47,42,37,62,27,41,51,54,50,53,53,51,58,47,51,61,39,64,77,40,82,86,61,63,42,45,45,66,65,51,43,48,57,49,54,53,72,46,54,72,70,35,26,56,42,46,36,69,33,58,68,41,38,54,52,49,45,56,48,42,52,86,52,39,38,76,57,95,67,22,40,37,66,57,72,86,72,81,89,80,90,79,92,87,75,92,78,79,90,69,93,73,77,85,74,79,70,67,82,71,61,54,80,46,84,76,50,53,83,53,49,46,80,30,76,47,49,68,63,32,30,58,48,42,49,52,52,49,56,59,44,70,76,39,93,87,26,59,35,13,39,42,72,42,62,36,72,49,70,101,81,63,48,74,43,70,29,33,43,38,43,22,52,101,87,44,36,38,39,39,46,30,77,86,38,65,56,44,47,72,73,15,52,50,48,60,58,43,46,25,78,81,40,36,38,37,35,67,61,52,41,69,55,34,32,47,30,40,76,76,69,72,40,62,70,33,54,56,47,33,52,43,57,52,48,42,52,58,48,21,74,74,66,73,45,60,60,88,79,55,77,87,66,53,69,73,57,47,34,50,72,78,46,29,62,60,61,54,52,24,76,61,24,63,66,59,75,72,55,83,79,71,63,74,61,74,82,77,45,73,74,53,50,53,67,67,45,49,61,25,50,49,34,58,78,42,49,49,61,58,51,59,69,67,56,47,79,89,51,44,66,60,50,52,50,52,35,51,56,35,52,53,60,68,80,89,59,78,75,82,81,74,79,80,85,78,86,76,83,84,86,83,85,84,90,83,84,86,88,83,86,86,88,90,86,83,85,89,84,90,79,91,78,91,81,88,83,90,87,81,91,83,90,84,92,85,92,88,90,88,89,88,80,90,83,88,85,86,80,93,70,90,81,72,88,81,75,66,39,83,66,46,34,28,33,38,53,37,95,77,32,29,33,40,36,43,33,39,65,46,55,60,62,46,76,79,43,78,54,44,59,54,36,34,41,37,42,30,33,34,36,84,86,70,52,44,27,62,47,78,42,57,29,54,56,50,36,40,35,93,66,48,44,77,49,84,48,89,54,28,42,37,34,39,32,37,38,69,59,66,56,74,69,96,51,72,40,54,63,89,72,85,56,94,49,57,47,72,33,68,93,65,56,75,80,74,82,76,83,71,73,79,75,77,69,80,75,77,75,76,67,95,72,90,83,80,87,75,80,88,83,77,80,78,79,84,66,55,57,65,53,51,50,54,49,49,55,51,51,52,51,53,52,51,54,56,46,52,55,50,53,52,56,50,52,57,55,53,72,74,74,115

Secondary structure (DSSP, 8-state):
-HHHHHHHHHHHHHHHHTTTTEEEHHHHHGGGGSTT--HHHHHHH-SSHHHHHHHHHT-TTTEEEETTEEEETTSS---SS--GGGSS--SS----HHHHHHHHHHHHHHHH-SEEEHHHHHHHGGGS-HHHHHHT-SSHHHHHHHHHH-TTTEEEETTEEEETTSPPS-SS---B-TTS-B--HHHHHHHHHHHHHHHHHTTTT-PEEHHHHHHHHHHHS-HHHHHHH-SSHHHHHHHHTT-TTTEEEETTEEEE---PPP-S--------------SGGGG-S--GGGGGGEEEE-SHHHHHHHHHHHHHHHHS-TT-EEEEEEEEEEETTTTEEEEEEEEEE-SS-EEEEE-TT-THHHHSSSHHHHHH-SSSEEEES-HHHHHHHIIIII-----SEEEHHHHHHHHHHHHH---GGGSPPPPHHHHHHHH-THHHHHS---TTGGGPPP-TT-SSPPHHHHHHHHHHHHHIIIIIHHHHHHHS-HHHHHHHHHHHHHHHSPPTTSPPP-PPP---------------------------------------------------------PPPP---BPPPEEEEE-TTSSEEEEEE--TT-EEEEEEEETTEEEEEEE-TT--EEEEEEEBSS-B-GGG-EEEEETTEEEEEEEBSS-SPPS-SBSS-S--TTEEE-GGG-PPPPP-------TTTT---------STTSS-GGGHHHHHHHHHHHHHHHHHHHHHHHHHHHHHHHHT--

Foldseek 3Di:
DVVLLVQLVVVVCVVCVVPQQKDFLVVVLVCCPPPRNDPSNCVVQDNDSVSVVVSVVVCVVAWDDDPRMIGGPPRPPPDDDDDPVVVPDDDDDDDDLLVVLLVVLLVVCLAFHQKDFLVVSLVCLVVDDPSSVVQCDDDSVSNLVSQVVPVVFWDDDPRMIGGPVDDAQPPDDQPADPVRHRDAFLRLLVVLLVVLLVVQVVVPPDFAALSVSVVVSRNPDDVRSCQQQHRGSVSVVVSLLLVVQAWDDDDRTIHGDPDDDDDDDDDDDDDPDDDDPPPLCPCPDPDLVCLVQEAEDEDQVVLLVVVVVLVVLQVPDPQREKEKDWDWAFDDPVTDIDTQWIWIDASRGIYIYGPNVPPCSCVVSCVLVVQCDPRYEYEYEQLQVVLLVCCQPVVRQGDNYQYLQLLVLLLCCVVPVDDSVPDDTDDLVRLCSVWPSVNVSRGSQGPVNVVDDDRSLDPPQDSVNSSVVCVSSVCRHSTSVVRSVVSCDPVCVVVSNVVVVVSSDNDPPDPRDDDPDDDDDDDDDDDDDDDDDDDDDDDDDDDDDDDDDDDDDDDDDDDDDDDDDDDDDDDDDDDDDPQDADAFQKAWFQAPQLFKIKIKGQAAQKAWDDFWDDFQKTWTWIAHPVGHTHTDIAGFCGTWPGVPKDWDDDRGMIMIMTGGPDSHHDPDGGVDPDDDPRYYYDSVRDDDDPDPPPPDPDPVPPPDDDDDDDDPPPDDDDPPVPVVVVVVVVVVVVVVVVVVVVVVVVVVVVVVVVD

Radius of gyration: 39.68 Å; Cα contacts (8 Å, |Δi|>4): 872; chains: 1; bounding box: 105×82×133 Å

pLDDT: mean 70.77, std 22.11, range [21.72, 98.19]